Protein AF-Q6FVM9-F1 (afdb_monomer)

Organism: Candida glabrata (strain ATCC 2001 / BCRC 20586 / JCM 3761 / NBRC 0622 / NRRL Y-65 / CBS 138) (NCBI:txid284593)

Nearest PDB structures (foldseek):
  7kpx-assembly1_C  TM=5.498E-01  e=1.145E-36  Saccharomyces cerevisiae S288C
  7kpv-assembly1_C  TM=6.282E-01  e=5.973E-20  Saccharomyces cerevisiae S288C
  7kpw-assembly1_C  TM=6.335E-01  e=8.740E-12  Saccharomyces cerevisiae S288C

Secondary structure (DSSP, 8-state):
--------PPPTTPPP--S-TT-SS---TTTSPP---HHHHHHIIIIITT---PPPSSTTTTS-THHHHHTTHHHHHHHHHHHHHHHHHHIIIIIS------SS-----GGG---STT--PPEEE---HHHHHHHHHHHH-TTS-HHHHTTEEETT--HHHHHHHHHHTT--HHHHHHHHHHHHHHHHHHHHTTSTT-HHHHHHHHHHHHHHHHHHHHHHHHHHHHGGGGSTT-HHHHHHHHHHHHHHHHHHHHHHHTT-S-HHHHHHHHHHHHHH--STTTTHHHHHHHHHHHHHHH----TTS-TTS--HHHHHHHHHHHHHHHHHHHHH-S-SS--TT-S---HHHHHHHHHHHHHHHHHHHHHHHHHS-GGGG---HHHHHHHHHHHHHHHHGGGGSHHHHHHHHHHHHHHHHHHHHTS---GGGGS------EEEEEEETTEEEEEEE-SS--HHHHHHHHH--TT--HHHHHHHT--SHHHHHHHHHHHH-GGGTT-TTHHHHHHHHHHHHHHSTTPPPHHHHHHHHHHHHHHHHTS-HHHHTTT--HHHHHHHHHHHHHTTSS-HHHHHHHHHHT-GGG-SS-THHHHHHHHHHHS---GGGHHHHHHHHHHHTTT-HHHHHHHSHHHHHHHHHHHHHHHHHT----GGGS-HHHHHHHHHHHHHHHHHS---PBPHHHHHHHHIIIIIIS--HHHHHHHHHHHHHTT-B-SHHHHHHHHHHHHHTHHHHHHH-S-HHHHHHHHHHIIIIIIHHH-HHHHHH---HHHHHHHHHHTHHHHHH-HHHHHHHHHHHHHHHHHHHHHHH-HHHHHHHHHHH-TT-----TTT--HHHHHHHHHHHHHH-SS-HHHHHHHHHHHHHHHHHTHHHHHHHHHHHHHHT-S-HHHHHHHHHTTSS-HHHHHHHH-HHHHHHHHTSPPPTT-HHHHHHHHHHHHHSHHHHHHH--TTSHHHHHHHHHHHHHHTTSHHHHHHHHHHHHHHHHHTGGGHHHHHHHHHHHHTTPPPPPHHHHHHHHHHS-GGGGGGG--TTTHHHHHHHHHHHHHHH-SSSHHHHHHHHHHHHHHHHHTTT-GGGTGGGTT---HHHHHHHHHHHHHHHHHHHHHTPPPPHHHHHHHHHHHHHHHHHHHTS--------HHHHHHHHHHHHHHHHS-HHHHHHTHHHHHHHHHHHHHTHHHHHHHHHH-HHHHHHHHHHHHHHHHH--S-HHHHHHHHHHHHHHHHHHHHHHTTS-STTTHHHHHHHHTSPP------PPPTT-TTGGG-GGGS-----S---TT--------TT-----PEEEETTTTEEEEE-B------GGG----S-STTBHHHHHHTT----S----

Solvent-accessible surface area (backbone atoms only — not comparable to full-atom values): 78400 Å² total; per-residue (Å²): 128,82,79,75,76,83,73,73,72,79,61,95,87,62,78,56,71,59,91,48,94,81,54,93,63,80,40,45,93,91,57,61,79,86,82,76,44,75,68,53,49,49,46,38,63,60,31,64,74,68,50,75,76,78,78,69,93,48,92,61,70,86,70,43,62,56,75,70,38,64,74,44,44,71,74,41,41,64,60,48,50,51,52,51,51,49,50,49,48,48,40,53,65,63,58,42,39,34,82,71,85,57,86,59,86,64,77,81,60,88,84,64,54,63,44,45,95,88,64,66,85,53,43,79,38,88,61,58,69,72,57,46,51,50,52,52,52,44,62,29,36,85,87,46,62,64,81,82,57,48,70,45,42,58,60,87,61,48,72,55,53,45,56,52,51,32,36,76,58,59,27,46,64,74,56,41,51,50,50,50,52,49,51,51,50,53,51,50,56,64,52,43,68,76,44,75,88,38,71,70,56,42,52,53,49,48,54,49,51,35,42,55,48,30,50,40,52,50,52,51,51,54,50,59,57,65,49,55,80,75,27,76,90,35,73,68,56,37,54,51,48,51,53,31,50,55,47,42,54,51,49,50,51,53,32,48,76,69,62,64,31,39,60,68,64,51,52,54,46,53,54,53,48,59,63,64,61,78,58,58,77,56,44,64,57,52,53,51,54,48,61,76,47,38,63,78,56,71,58,73,78,60,91,80,68,68,102,81,69,78,66,55,60,60,57,43,26,51,45,45,52,44,49,46,51,51,45,49,53,57,71,74,46,93,68,52,68,93,49,95,85,44,89,78,54,53,64,68,58,42,49,52,50,48,52,53,52,47,50,54,50,41,52,53,52,51,49,46,68,69,76,49,67,73,75,42,67,65,53,60,55,81,52,38,70,61,36,51,64,51,49,55,59,54,52,57,71,63,51,81,44,77,82,54,35,64,56,54,51,52,54,50,51,52,45,49,50,53,39,56,64,68,28,85,69,54,81,64,72,75,58,73,68,71,90,45,79,41,77,51,73,46,79,52,99,90,48,75,41,45,45,85,40,65,74,64,79,65,66,65,59,52,51,51,63,44,48,58,56,76,65,58,65,60,68,65,44,39,71,73,72,61,83,56,73,52,58,57,53,48,45,52,42,54,40,18,20,36,54,39,67,67,48,84,43,30,38,58,53,43,44,51,53,53,53,52,30,48,72,40,96,91,34,61,57,62,70,57,56,37,48,51,53,51,51,50,52,57,56,54,39,70,42,56,70,78,30,29,34,50,58,34,34,67,68,44,43,41,54,26,52,42,47,29,40,74,75,63,58,43,55,70,69,57,52,53,52,50,48,63,72,65,47,53,63,76,44,87,85,56,69,37,45,59,49,54,50,55,51,56,55,28,35,77,77,61,81,90,43,42,68,62,54,40,51,60,35,52,60,44,29,90,83,47,45,61,59,32,73,64,56,26,61,69,46,46,50,51,52,39,55,54,47,63,59,36,59,82,71,68,54,92,72,76,51,83,82,54,48,52,24,47,32,50,53,47,50,54,50,49,53,50,52,60,73,71,43,79,94,62,64,40,45,48,65,57,53,48,54,50,44,45,44,26,48,68,56,42,65,37,52,72,57,47,50,54,50,49,52,50,39,53,78,68,63,30,64,62,47,55,66,26,49,51,51,50,51,30,50,43,60,58,40,47,68,44,49,73,68,68,51,89,51,62,66,63,52,50,52,43,51,52,45,46,45,69,70,47,35,39,74,74,37,49,68,54,50,64,60,58,82,60,61,70,58,51,51,46,49,57,63,40,41,48,64,60,40,66,71,34,65,64,55,38,53,51,52,52,51,53,52,52,49,59,50,46,45,53,50,48,35,50,71,36,70,67,56,44,50,52,53,51,42,66,77,40,76,84,60,80,70,76,62,93,83,70,82,47,73,67,56,57,50,52,52,26,53,49,41,42,73,66,38,84,81,44,62,67,59,23,52,53,19,49,52,52,51,44,46,43,39,55,46,37,42,72,59,41,51,51,51,49,50,50,54,59,73,64,66,83,69,55,73,68,55,54,50,53,31,35,39,67,71,75,44,54,72,66,62,49,29,77,73,66,35,62,69,54,53,53,60,56,66,74,50,85,72,62,90,85,39,45,44,36,56,37,49,51,52,53,49,44,72,75,40,39,71,62,62,56,68,67,49,60,78,80,46,74,69,40,36,52,52,45,42,54,55,44,54,59,56,31,64,27,66,79,43,29,57,53,45,35,58,49,49,33,53,50,37,70,74,37,61,95,46,31,65,39,56,50,50,50,44,59,46,42,34,28,70,44,78,86,75,51,75,65,58,39,48,51,48,54,74,76,44,61,78,45,64,60,48,61,72,68,42,90,92,48,43,64,56,48,17,32,47,45,43,42,53,51,54,70,50,48,80,87,47,77,70,25,56,55,52,46,43,55,50,53,52,47,33,43,60,53,39,68,52,43,80,62,62,38,58,32,57,68,72,55,77,55,63,72,56,48,51,48,53,47,50,48,55,51,49,53,52,42,51,37,57,71,73,66,62,88,79,58,72,54,52,55,46,36,50,51,50,35,48,49,56,57,48,58,58,48,75,76,47,89,69,86,76,55,71,66,55,70,66,57,54,54,43,52,47,51,42,46,52,48,61,63,70,47,54,74,70,56,46,56,74,42,47,67,61,53,47,52,50,51,51,55,46,61,76,43,39,70,39,52,53,53,47,45,73,68,40,72,70,70,31,51,55,45,53,50,35,52,53,51,46,44,72,64,48,27,58,42,72,59,58,33,51,53,45,49,50,52,52,50,49,50,39,54,51,52,57,57,54,50,77,78,50,86,68,82,85,51,51,72,68,44,52,61,51,70,62,56,78,60,80,35,67,24,64,88,61,81,61,85,84,56,78,80,66,87,82,52,81,85,69,51,78,79,48,54,62,87,75,71,67,93,76,72,91,66,96,67,79,85,72,87,78,78,73,77,78,80,43,63,39,72,38,84,86,76,73,41,73,79,47,71,48,48,89,60,49,71,57,58,75,93,68,53,70,76,49,95,55,38,75,51,24,61,71,50,42,26,49,26,79,47,79,88,69,90,83,58,85,130

Mean predicted aligned error: 19.88 Å

InterPro domains:
  IPR019035 Mediator complex, subunit Med12 [PF09497] (119-181)
  IPR019035 Mediator complex, subunit Med12 [SM01281] (118-181)

pLDDT: mean 75.96, std 15.45, range [24.2, 97.25]

Foldseek 3Di:
DPPDDPQDDDDLPDAFPDPDPPPPDRHDPVRDDDPPDPVSVCCCVPDVVVHDDDDPPDPPPVVPCCVVCVVCCVVCVVVVVVVVVVVVVCCVVPAFFDDPPPPPPQPPDPLPRHGHPPDDQAAEDEDDPVVLVVLLLLQQRPPNPVVVNRNHHYPPCALLNLLVSCLLSVGPLVSSVVVLSSNLVVVLVVVCVVVVPDSVVSVVVNLVSLLVSQVSLLVVLVVLLVCCVVCPVPPVVNVSSVSSNVSSLVNVLVCVVVVSHDLVSNLVSLLVVLLPPPQLSSNVVSLVSCVSCVCVLQVPPPVPDDPPDDDSLVSLLSSLLSLLVVLLCLVPDPFRHPCPPPPPPPVVVRVVSSVVSNVSSLVVNVCCLPPHFLSSLADDLVSCVSRLVVLVVSLVVVPPDPVCNVVSQQSSLVSVVVNVLVPLFFPCVVPPPPQDFDWDWDDDPVGIATATFGQDDDLVLLQCLLAVALQDDLLVCLQPPVQDPSVLVVLLLCQFFLLCPLVLCSLLVSLVSLVSQCPDPNHDPLVVSQVVLLVVLLVLLQGDPVNNLGRGDLVSNLVSVQSCVVVVSYDVVVNLVVVVVVCQLVDPPGPSLVSVLLSLLQHADDPVCLVSNLVSLVSCCVPPVCSNVCRRPVNLVVVLVVVLVQVVVVHDDQLVPHHLNSLVSNLVVVLVVVLPDPLAQDDLVNLLVVCCSCVPRNVNVLSNVVSVVSCLVVLSHDEPVSVVLVLLLCLLVVSVVSRNDPDPLVSLVSVLCSLPPPHCVVPVLCSLLDAPVVSLVSCCVSVVVVCSVDVVSVVSSVVVNVVSVVSLVQLQPDPVSLVVSLCVLPVPDDDPPPPPDDLLNLLVVLLCQLQVCPPPPSSNVSSLSSLSSSCSHPVPVLLVSVLVVLVVVPDDLLSVLVCQLSVSDALVSNCVNPNPVVSVVSVPDDDDSSSSNSSSRNLVCCVVCVLVNLVVQQPPDLVSLVVNLVSCSSNCSNPVSVVSNLVSLLVNCVVCVVCNLLSLLQSLVVSSVDDRDDPVVSVVCVVPDDSLLSLLSDDSSCLSSLLSVLLNVLVVLDPPDPVSLVVSLVSLVSNCVNNVLRPSSLVSPLSNQDLVSLLSVLLSLLVVLLVCLLVVHDDDSSSLSSNSSNLVSSLVSVVVPPDPPLQNPPVSLVSLLVSLVSLLPDDLVVNLVCVSSLSSSLSSCVSSLVNNLVVLVVDVPSVVSSVVSLVSCLVSPFQDPSSNVSSLVSLLVSLVVLVVVVVPDDDDSCVVVNVVSVVRFDFGQDDLDDDPVPVVPPDDPVPPLPLPPPPPPPPPPDDDDDDPDPPPPFAFDQDPVVRDGDGTQDSHRDDSPVPPNGDPGNPRYPVNCSRGPDYDDPPGPD

Radius of gyration: 43.39 Å; Cα contacts (8 Å, |Δi|>4): 1168; chains: 1; bounding box: 140×82×130 Å

Sequence (1358 aa):
MIPSKYKLAPPDDLHPYSESERAKHKIYPDFDPWKHTKEEDEILLNFVSKGYYSTSKVNFESISARSSLQDSLPKLSSTLSEKFSEVVRIREREINTIKGNSKDGMAASKFTDLCGPDFKLPSRLTLTDHRKELWLQELSSPYTPLHKITSFIPHGLKRRQVLEQCYIKQIPLKRAVWLIKCCYSIEWKTGIAKYANSPQEKDKFNAHLLKEWTDNFVHILEKLIFEMTQHYNDSVKLEAWKTEVSYFLKLVGNCYTLELIDKNTFHFWILQFVSKVENFEYLPLPLHILELFWSGICNTNSTKVNESESNPLYMVTKLTDILLNQYYIILHSKSMINDDKYIINDIKKNNSIKESLLASIQKLICILFKQQSLEVFLFPPTSWEKYKPCLIQITSALYRKSDEVAEIKRKLELISYRNETLKYTPPISENKVKDDLILTTFTENSGSITVVELSQVDTGLTGALDDNATDFDWTSYSDQEISTKIQIIQIILWAIHPSRHSHYEAGQLAAKLLLLKINTMDGFPEYEIEDEIWSLVFKLAKLSDKSKALPAVLEALYSLLNTLIVYGLIKVSTYIRKLISSGILYLTESNDKYIHCRLLINLKMSPLMKSQYNMVLKNVMDQDPEYYNNYNFDQIVSIVEDLKVKLPNGDAIEYSNYPMSVKISLGEWYLTYLCNGKLVNETRESLTEKYVLFAHQLNTNHLYFKWIEFIVYHQLIEDIETLEYLMEVLLRYKKLFSQYINDHVLFIKTFIFIIRRILKERDSIAYSLTSFMDFWKFIMKSYSLEIRADTDLRSEMSAVYEEEKAKKEITEGEKDSWMGLYQNIHPDSTSLDQNHTGFSELFLTNLKTFLSSKQDKQAKKKARYNLLLLMQAKNRDYSKFISIYLKRKDFKTSDLVNLLSSKLLTLDQIKNTYGLKYVLELFDIESESNCVFYEYQKRCYIELNYKSVLSEYNVVSHHEMNRFIFKIVNHSTSAKLKETASALLTKNLEANKDKAIQLFYQLVYYQNNLEFLSSEELQEFAVNNSPQKLYSYLDFTNLWLFQSFTKFYIHETFQNTNEDKVKVGDVIFSIIETTKYNVLCAKIFEDIRDHRVTDLVIELFEQDFFKKIISGEEFKAEFLQMLIEIINHLSMHKGKTNDRSGEQSHTSYELCVQVMAHFQQLSDSELSAKEIELDVFMKIFTVHQNSVFQEILRDTESSSAMIESLFALFERVNFSLRLKLMFYEVLSSLKSYCTYEAGISDEQSRTKLMHKLMCLPPFQVSSFFPEEDDTDCTRDPALSLGLDLGTASANSTSSTTPSEGTHKKRCAIWDKRLHKYTGELQRKPYYCIKNYQDTEDINNCSLNLSLFDARYERNNPR

Structure (mmCIF, N/CA/C/O backbone):
data_AF-Q6FVM9-F1
#
_entry.id   AF-Q6FVM9-F1
#
loop_
_atom_site.group_PDB
_atom_site.id
_atom_site.type_symbol
_atom_site.label_atom_id
_atom_site.label_alt_id
_atom_site.label_comp_id
_atom_site.label_asym_id
_atom_site.label_entity_id
_atom_site.label_seq_id
_atom_site.pdbx_PDB_ins_code
_atom_site.Cartn_x
_atom_site.Cartn_y
_atom_site.Cartn_z
_atom_site.occupancy
_atom_site.B_iso_or_equiv
_atom_site.auth_seq_id
_atom_site.auth_comp_id
_atom_site.auth_asym_id
_atom_site.auth_atom_id
_atom_site.pdbx_PDB_model_num
ATOM 1 N N . MET A 1 1 ? -59.421 38.587 -15.543 1.00 37.47 1 MET A N 1
ATOM 2 C CA . MET A 1 1 ? -60.043 37.343 -15.039 1.00 37.47 1 MET A CA 1
ATOM 3 C C . MET A 1 1 ? -61.261 37.740 -14.229 1.00 37.47 1 MET A C 1
ATOM 5 O O . MET A 1 1 ? -61.126 38.603 -13.373 1.00 37.47 1 MET A O 1
ATOM 9 N N . ILE A 1 2 ? -62.442 37.203 -14.543 1.00 38.66 2 ILE A N 1
ATOM 10 C CA . ILE A 1 2 ? -63.641 37.435 -13.724 1.00 38.66 2 ILE A CA 1
ATOM 11 C C . ILE A 1 2 ? -63.328 36.869 -12.330 1.00 38.66 2 ILE A C 1
ATOM 13 O O . ILE A 1 2 ? -62.827 35.743 -12.273 1.00 38.66 2 ILE A O 1
ATOM 17 N N . PRO A 1 3 ? -63.539 37.627 -11.238 1.00 41.94 3 PRO A N 1
ATOM 18 C CA . PRO A 1 3 ? -63.225 37.169 -9.892 1.00 41.94 3 PRO A CA 1
ATOM 19 C C . PRO A 1 3 ? -63.904 35.822 -9.658 1.00 41.94 3 PRO A C 1
ATOM 21 O O . PRO A 1 3 ? -65.116 35.679 -9.845 1.00 41.94 3 PRO A O 1
ATOM 24 N N . SER A 1 4 ? -63.102 34.815 -9.319 1.00 45.25 4 SER A N 1
ATOM 25 C CA . SER A 1 4 ? -63.584 33.497 -8.937 1.00 45.25 4 SER A CA 1
ATOM 26 C C . SER A 1 4 ? -64.581 33.692 -7.802 1.00 45.25 4 SER A C 1
ATOM 28 O O . SER A 1 4 ? -64.216 34.141 -6.718 1.00 45.25 4 SER A O 1
ATOM 30 N N . LYS A 1 5 ? -65.864 33.410 -8.070 1.00 45.25 5 LYS A N 1
ATOM 31 C CA . LYS A 1 5 ? -66.905 33.359 -7.038 1.00 45.25 5 LYS A CA 1
ATOM 32 C C . LYS A 1 5 ? -66.343 32.551 -5.872 1.00 45.25 5 LYS A C 1
ATOM 34 O O . LYS A 1 5 ? -66.042 31.371 -6.053 1.00 45.25 5 LYS A O 1
ATOM 39 N N . TYR A 1 6 ? -66.178 33.196 -4.722 1.00 50.38 6 TYR A N 1
ATOM 40 C CA . TYR A 1 6 ? -65.740 32.556 -3.490 1.00 50.38 6 TYR A CA 1
ATOM 41 C C . TYR A 1 6 ? -66.752 31.445 -3.183 1.00 50.38 6 TYR A C 1
ATOM 43 O O . TYR A 1 6 ? -67.890 31.717 -2.802 1.00 50.38 6 TYR A O 1
ATOM 51 N N . LYS A 1 7 ? -66.398 30.190 -3.472 1.00 53.12 7 LYS A N 1
ATOM 52 C CA . LYS A 1 7 ? -67.216 29.039 -3.096 1.00 53.12 7 LYS A CA 1
ATOM 53 C C . LYS A 1 7 ? -66.832 28.687 -1.670 1.00 53.12 7 LYS A C 1
ATOM 55 O O . LYS A 1 7 ? -65.783 28.093 -1.449 1.00 53.12 7 LYS A O 1
ATOM 60 N N . LEU A 1 8 ? -67.678 29.083 -0.727 1.00 53.59 8 LEU A N 1
ATOM 61 C CA . LEU A 1 8 ? -67.656 28.564 0.633 1.00 53.59 8 LEU A CA 1
ATOM 62 C C . LEU A 1 8 ? -67.837 27.041 0.559 1.00 53.59 8 LEU A C 1
ATOM 64 O O . LEU A 1 8 ? -68.861 26.556 0.080 1.00 53.59 8 LEU A O 1
ATOM 68 N N . ALA A 1 9 ? -66.807 26.300 0.961 1.00 58.66 9 ALA A N 1
ATOM 69 C CA . ALA A 1 9 ? -66.889 24.868 1.201 1.00 58.66 9 ALA A CA 1
ATOM 70 C C . ALA A 1 9 ? -66.931 24.651 2.723 1.00 58.66 9 ALA A C 1
ATOM 72 O O . ALA A 1 9 ? -66.164 25.303 3.436 1.00 58.66 9 ALA A O 1
ATOM 73 N N . PRO A 1 10 ? -67.821 23.787 3.230 1.00 60.03 10 PRO A N 1
ATOM 74 C CA . PRO A 1 10 ? -67.859 23.442 4.646 1.00 60.03 10 PRO A CA 1
ATOM 75 C C . PRO A 1 10 ? -66.559 22.719 5.069 1.00 60.03 10 PRO A C 1
ATOM 77 O O . PRO A 1 10 ? -65.964 22.033 4.236 1.00 60.03 10 PRO A O 1
ATOM 80 N N . PRO A 1 11 ? -66.114 22.847 6.335 1.00 59.91 11 PRO A N 1
ATOM 81 C CA . PRO A 1 11 ? -64.974 22.117 6.886 1.00 59.91 11 PRO A CA 1
ATOM 82 C C . PRO A 1 11 ? -65.163 20.606 6.767 1.00 59.91 11 PRO A C 1
ATOM 84 O O . PRO A 1 11 ? -66.287 20.119 6.909 1.00 59.91 11 PRO A O 1
ATOM 87 N N . ASP A 1 12 ? -64.065 19.867 6.581 1.00 57.25 12 ASP A N 1
ATOM 88 C CA . ASP A 1 12 ? -64.121 18.426 6.306 1.00 57.25 12 ASP A CA 1
ATOM 89 C C . ASP A 1 12 ? -64.793 17.595 7.420 1.00 57.25 12 ASP A C 1
ATOM 91 O O . ASP A 1 12 ? -65.371 16.538 7.162 1.00 57.25 12 ASP A O 1
ATOM 95 N N . ASP A 1 13 ? -64.784 18.107 8.652 1.00 57.53 13 ASP A N 1
ATOM 96 C CA . ASP A 1 13 ? -65.356 17.443 9.828 1.00 57.53 13 ASP A CA 1
ATOM 97 C C . ASP A 1 13 ? -66.819 17.843 10.118 1.00 57.53 13 ASP A C 1
ATOM 99 O O . ASP A 1 13 ? -67.419 17.353 11.080 1.00 57.53 13 ASP A O 1
ATOM 103 N N . LEU A 1 14 ? -67.425 18.736 9.321 1.00 58.06 14 LEU A N 1
ATOM 104 C CA . LEU A 1 14 ? -68.783 19.227 9.568 1.00 58.06 14 LEU A CA 1
ATOM 105 C C . LEU A 1 14 ? -69.830 18.324 8.892 1.00 58.06 14 LEU A C 1
ATOM 107 O O . LEU A 1 14 ? -69.884 18.192 7.666 1.00 58.06 14 LEU A O 1
ATOM 111 N N . HIS A 1 15 ? -70.712 17.717 9.686 1.00 63.38 15 HIS A N 1
ATOM 112 C CA . HIS A 1 15 ? -71.844 16.950 9.163 1.00 63.38 15 HIS A CA 1
ATOM 113 C C . HIS A 1 15 ? -72.970 17.886 8.674 1.00 63.38 15 HIS A C 1
ATOM 115 O O . HIS A 1 15 ? -73.303 18.846 9.369 1.00 63.38 15 HIS A O 1
ATOM 121 N N . PRO A 1 16 ? -73.585 17.626 7.503 1.00 63.72 16 PRO A N 1
ATOM 122 C CA . PRO A 1 16 ? -74.721 18.414 7.027 1.00 63.72 16 PRO A CA 1
ATOM 123 C C . PRO A 1 16 ? -75.960 18.197 7.904 1.00 63.72 16 PRO A C 1
ATOM 125 O O . PRO A 1 16 ? -76.193 17.095 8.394 1.00 63.72 16 PRO A O 1
ATOM 128 N N . TYR A 1 17 ? -76.783 19.237 8.050 1.00 60.97 17 TYR A N 1
ATOM 129 C CA . TYR A 1 17 ? -77.955 19.234 8.935 1.00 60.97 17 TYR A CA 1
ATOM 130 C C . TYR A 1 17 ? -79.139 18.407 8.400 1.00 60.97 17 TYR A C 1
ATOM 132 O O . TYR A 1 17 ? -80.037 18.042 9.152 1.00 60.97 17 TYR A O 1
ATOM 140 N N . SER A 1 18 ? -79.183 18.098 7.101 1.00 56.81 18 SER A N 1
ATOM 141 C CA . SER A 1 18 ? -80.344 17.425 6.504 1.00 56.81 18 SER A CA 1
ATOM 142 C C . SER A 1 18 ? -80.550 16.008 7.067 1.00 56.81 18 SER A C 1
ATOM 144 O O . SER A 1 18 ? -79.738 15.124 6.799 1.00 56.81 18 SER A O 1
ATOM 146 N N . GLU A 1 19 ? -81.680 15.767 7.744 1.00 54.12 19 GLU A N 1
ATOM 147 C CA . GLU A 1 19 ? -82.070 14.464 8.330 1.00 54.12 19 GLU A CA 1
ATOM 148 C C . GLU A 1 19 ? -82.275 13.333 7.303 1.00 54.12 19 GLU A C 1
ATOM 150 O O . GLU A 1 19 ? -82.328 12.158 7.660 1.00 54.12 19 GLU A O 1
ATOM 155 N N . SER A 1 20 ? -82.399 13.656 6.014 1.00 49.47 20 SER A N 1
ATOM 156 C CA . SER A 1 20 ? -82.736 12.689 4.968 1.00 49.47 20 SER A CA 1
ATOM 157 C C . SER A 1 20 ? -81.596 12.547 3.958 1.00 49.47 20 SER A C 1
ATOM 159 O O . SER A 1 20 ? -81.312 13.486 3.212 1.00 49.47 20 SER A O 1
ATOM 161 N N . GLU A 1 21 ? -81.035 11.334 3.824 1.00 53.78 21 GLU A N 1
ATOM 162 C CA . GLU A 1 21 ? -80.091 10.963 2.747 1.00 53.78 21 GLU A CA 1
ATOM 163 C C . GLU A 1 21 ? -80.648 11.252 1.329 1.00 53.78 21 GLU A C 1
ATOM 165 O O . GLU A 1 21 ? -79.889 11.304 0.365 1.00 53.78 21 GLU A O 1
ATOM 170 N N . ARG A 1 22 ? -81.967 11.470 1.172 1.00 51.69 22 ARG A N 1
ATOM 171 C CA . ARG A 1 22 ? -82.609 11.813 -0.113 1.00 51.69 22 ARG A CA 1
ATOM 172 C C . ARG A 1 22 ? -82.567 13.302 -0.467 1.00 51.69 22 ARG A C 1
ATOM 174 O O . ARG A 1 22 ? -83.000 13.668 -1.562 1.00 51.69 22 ARG A O 1
ATOM 181 N N . ALA A 1 23 ? -82.085 14.172 0.420 1.00 50.62 23 ALA A N 1
ATOM 182 C CA . ALA A 1 23 ? -81.948 15.586 0.101 1.00 50.62 23 ALA A CA 1
ATOM 183 C C . ALA A 1 23 ? -80.850 15.753 -0.963 1.00 50.62 23 ALA A C 1
ATOM 185 O O . ALA A 1 23 ? -79.676 15.501 -0.707 1.00 50.62 23 ALA A O 1
ATOM 186 N N . LYS A 1 24 ? -81.223 16.186 -2.177 1.00 53.19 24 LYS A N 1
ATOM 187 C CA . LYS A 1 24 ? -80.259 16.442 -3.269 1.00 53.19 24 LYS A CA 1
ATOM 188 C C . LYS A 1 24 ? -79.198 17.490 -2.901 1.00 53.19 24 LYS A C 1
ATOM 190 O O . LYS A 1 24 ? -78.148 17.524 -3.533 1.00 53.19 24 LYS A O 1
ATOM 195 N N . HIS A 1 25 ? -79.464 18.321 -1.895 1.00 56.91 25 HIS A N 1
ATOM 196 C CA . HIS A 1 25 ? -78.554 19.343 -1.398 1.00 56.91 25 HIS A CA 1
ATOM 197 C C . HIS A 1 25 ? -78.271 19.118 0.089 1.00 56.91 25 HIS A C 1
ATOM 199 O O . HIS A 1 25 ? -79.189 19.104 0.906 1.00 56.91 25 HIS A O 1
ATOM 205 N N . LYS A 1 26 ? -76.988 18.934 0.419 1.00 64.88 26 LYS A N 1
ATOM 206 C CA . LYS A 1 26 ? -76.476 18.909 1.792 1.00 64.88 26 LYS A CA 1
ATOM 207 C C . LYS A 1 26 ? -76.527 20.336 2.342 1.00 64.88 26 LYS A C 1
ATOM 209 O O . LYS A 1 26 ? -75.847 21.200 1.799 1.00 64.88 26 LYS A O 1
ATOM 214 N N . ILE A 1 27 ? -77.347 20.567 3.364 1.00 62.47 27 ILE A N 1
ATOM 215 C CA . ILE A 1 27 ? -77.528 21.891 3.977 1.00 62.47 27 ILE A CA 1
ATOM 216 C C . ILE A 1 27 ? -76.500 22.067 5.092 1.00 62.47 27 ILE A C 1
ATOM 218 O O . ILE A 1 27 ? -76.395 21.218 5.981 1.00 62.47 27 ILE A O 1
ATOM 222 N N . TYR A 1 28 ? -75.782 23.184 5.053 1.00 64.88 28 TYR A N 1
ATOM 223 C CA . TYR A 1 28 ? -74.828 23.600 6.072 1.00 64.88 28 TYR A CA 1
ATOM 224 C C . TYR A 1 28 ? -75.268 24.982 6.565 1.00 64.88 28 TYR A C 1
ATOM 226 O O . TYR A 1 28 ? -75.079 25.947 5.826 1.00 64.88 28 TYR A O 1
ATOM 234 N N . PRO A 1 29 ? -75.882 25.084 7.759 1.00 63.06 29 PRO A N 1
ATOM 235 C CA . PRO A 1 29 ? -76.537 26.308 8.231 1.00 63.06 29 PRO A CA 1
ATOM 236 C C . PRO A 1 29 ? -75.682 27.583 8.126 1.00 63.06 29 PRO A C 1
ATOM 238 O O . PRO A 1 29 ? -76.226 28.644 7.849 1.00 63.06 29 PRO A O 1
ATOM 241 N N . ASP A 1 30 ? -74.356 27.460 8.251 1.00 62.50 30 ASP A N 1
ATOM 242 C CA . ASP A 1 30 ? -73.416 28.592 8.219 1.00 62.50 30 ASP A CA 1
ATOM 243 C C . ASP A 1 30 ? -72.734 28.821 6.851 1.00 62.50 30 ASP A C 1
ATOM 245 O O . ASP A 1 30 ? -71.946 29.754 6.702 1.00 62.50 30 ASP A O 1
ATOM 249 N N . PHE A 1 31 ? -72.991 27.972 5.846 1.00 61.56 31 PHE A N 1
ATOM 250 C CA . PHE A 1 31 ? -72.296 28.007 4.545 1.00 61.56 31 PHE A CA 1
ATOM 251 C C . PHE A 1 31 ? -73.218 28.271 3.350 1.00 61.56 31 PHE A C 1
ATOM 253 O O . PHE A 1 31 ? -72.717 28.517 2.250 1.00 61.56 31 PHE A O 1
ATOM 260 N N . ASP A 1 32 ? -74.539 28.259 3.542 1.00 62.69 32 ASP A N 1
ATOM 261 C CA . ASP A 1 32 ? -75.474 28.703 2.512 1.00 62.69 32 ASP A CA 1
ATOM 262 C C . ASP A 1 32 ? -75.669 30.232 2.594 1.00 62.69 32 ASP A C 1
ATOM 264 O O . ASP A 1 32 ? -76.022 30.754 3.652 1.00 62.69 32 ASP A O 1
ATOM 268 N N . PRO A 1 33 ? -75.446 30.987 1.500 1.00 61.56 33 PRO A N 1
ATOM 269 C CA . PRO A 1 33 ? -75.659 32.429 1.503 1.00 61.56 33 PRO A CA 1
ATOM 270 C C . PRO A 1 33 ? -77.142 32.769 1.708 1.00 61.56 33 PRO A C 1
ATOM 272 O O . PRO A 1 33 ? -78.018 32.164 1.084 1.00 61.56 33 PRO A O 1
ATOM 275 N N . TRP A 1 34 ? -77.397 33.780 2.543 1.00 65.44 34 TRP A N 1
ATOM 276 C CA . TRP A 1 34 ? -78.728 34.315 2.850 1.00 65.44 34 TRP A CA 1
ATOM 277 C C . TRP A 1 34 ? -79.466 34.725 1.566 1.00 65.44 34 TRP A C 1
ATOM 279 O O . TRP A 1 34 ? -78.923 35.486 0.760 1.00 65.44 34 TRP A O 1
ATOM 289 N N . LYS A 1 35 ? -80.686 34.219 1.337 1.00 68.69 35 LYS A N 1
ATOM 290 C CA . LYS A 1 35 ? -81.405 34.414 0.061 1.00 68.69 35 LYS A CA 1
ATOM 291 C C . LYS A 1 35 ? -82.274 35.674 0.027 1.00 68.69 35 LYS A C 1
ATOM 293 O O . LYS A 1 35 ? -82.779 36.001 -1.045 1.00 68.69 35 LYS A O 1
ATOM 298 N N . HIS A 1 36 ? -82.404 36.387 1.150 1.00 68.19 36 HIS A N 1
ATOM 299 C CA . HIS A 1 36 ? -83.242 37.587 1.302 1.00 68.19 36 HIS A CA 1
ATOM 300 C C . HIS A 1 36 ? -84.713 37.323 0.959 1.00 68.19 36 HIS A C 1
ATOM 302 O O . HIS A 1 36 ? -85.362 38.065 0.219 1.00 68.19 36 HIS A O 1
ATOM 308 N N . THR A 1 37 ? -85.252 36.213 1.463 1.00 76.31 37 THR A N 1
ATOM 309 C CA . THR A 1 37 ? -86.708 36.021 1.476 1.00 76.31 37 THR A CA 1
ATOM 310 C C . THR A 1 37 ? -87.341 36.872 2.580 1.00 76.31 37 THR A C 1
ATOM 312 O O . THR A 1 37 ? -86.685 37.190 3.564 1.00 76.31 37 THR A O 1
ATOM 315 N N . LYS A 1 38 ? -88.622 37.248 2.449 1.00 79.12 38 LYS A N 1
ATOM 316 C CA . LYS A 1 38 ? -89.320 38.070 3.463 1.00 79.12 38 LYS A CA 1
ATOM 317 C C . LYS A 1 38 ? -89.247 37.472 4.873 1.00 79.12 38 LYS A C 1
ATOM 319 O O . LYS A 1 38 ? -89.067 38.206 5.836 1.00 79.12 38 LYS A O 1
ATOM 324 N N . GLU A 1 39 ? -89.398 36.154 4.970 1.00 76.62 39 GLU A N 1
ATOM 325 C CA . GLU A 1 39 ? -89.327 35.408 6.231 1.00 76.62 39 GLU A CA 1
ATOM 326 C C . GLU A 1 39 ? -87.913 35.450 6.815 1.00 76.62 39 GLU A C 1
ATOM 328 O O . GLU A 1 39 ? -87.733 35.719 8.001 1.00 76.62 39 GLU A O 1
ATOM 333 N N . GLU A 1 40 ? -86.898 35.242 5.973 1.00 73.19 40 GLU A N 1
ATOM 334 C CA . GLU A 1 40 ? -85.507 35.397 6.378 1.00 73.19 40 GLU A CA 1
ATOM 335 C C . GLU A 1 40 ? -85.226 36.843 6.811 1.00 73.19 40 GLU A C 1
ATOM 337 O O . GLU A 1 40 ? -84.724 37.050 7.903 1.00 73.19 40 GLU A O 1
ATOM 342 N N . ASP A 1 41 ? -85.599 37.867 6.046 1.00 77.44 41 ASP A N 1
ATOM 343 C CA . ASP A 1 41 ? -85.362 39.266 6.428 1.00 77.44 41 ASP A CA 1
ATOM 344 C C . ASP A 1 41 ? -86.036 39.635 7.769 1.00 77.44 41 ASP A C 1
ATOM 346 O O . ASP A 1 41 ? -85.453 40.374 8.566 1.00 77.44 41 ASP A O 1
ATOM 350 N N . GLU A 1 42 ? -87.209 39.072 8.086 1.00 78.81 42 GLU A N 1
ATOM 351 C CA . GLU A 1 42 ? -87.813 39.192 9.422 1.00 78.81 42 GLU A CA 1
ATOM 352 C C . GLU A 1 42 ? -86.980 38.504 10.509 1.00 78.81 42 GLU A C 1
ATOM 354 O O . GLU A 1 42 ? -86.775 39.083 11.579 1.00 78.81 42 GLU A O 1
ATOM 359 N N . ILE A 1 43 ? -86.468 37.296 10.254 1.00 73.12 43 ILE A N 1
ATOM 360 C CA . ILE A 1 43 ? -85.563 36.588 11.173 1.00 73.12 43 ILE A CA 1
ATOM 361 C C . ILE A 1 43 ? -84.266 37.387 11.365 1.00 73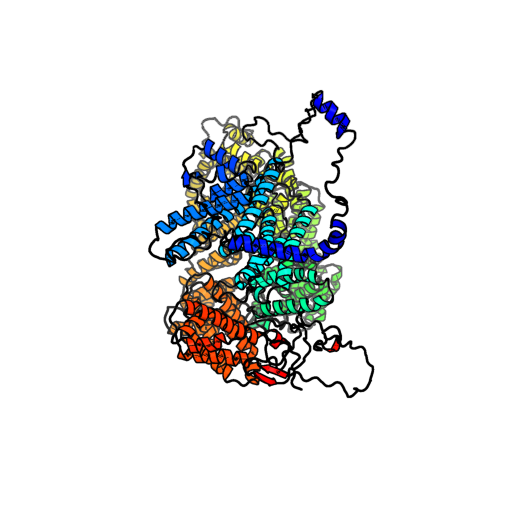.12 43 ILE A C 1
ATOM 363 O O . ILE A 1 43 ? -83.776 37.515 12.490 1.00 73.12 43 ILE A O 1
ATOM 367 N N . LEU A 1 44 ? -83.733 37.986 10.298 1.00 74.06 44 LEU A N 1
ATOM 368 C CA . LEU A 1 44 ? -82.547 38.833 10.340 1.00 74.06 44 LEU A CA 1
ATOM 369 C C . LEU A 1 44 ? -82.792 40.049 11.242 1.00 74.06 44 LEU A C 1
ATOM 371 O O . LEU A 1 44 ? -82.029 40.313 12.172 1.00 74.06 44 LEU A O 1
ATOM 375 N N . LEU A 1 45 ? -83.884 40.777 11.007 1.00 76.62 45 LEU A N 1
ATOM 376 C CA . LEU A 1 45 ? -84.229 41.985 11.758 1.00 76.62 45 LEU A CA 1
ATOM 377 C C . LEU A 1 45 ? -84.615 41.696 13.212 1.00 76.62 45 LEU A C 1
ATOM 379 O O . LEU A 1 45 ? -84.338 42.510 14.093 1.00 76.62 45 LEU A O 1
ATOM 383 N N . ASN A 1 46 ? -85.236 40.552 13.494 1.00 74.50 46 ASN A N 1
ATOM 384 C CA . ASN A 1 46 ? -85.706 40.244 14.842 1.00 74.50 46 ASN A CA 1
ATOM 385 C C . ASN A 1 46 ? -84.712 39.456 15.689 1.00 74.50 46 ASN A C 1
ATOM 387 O O . ASN A 1 46 ? -84.686 39.667 16.899 1.00 74.50 46 ASN A O 1
ATOM 391 N N . PHE A 1 47 ? -83.890 38.596 15.090 1.00 73.50 47 PHE A N 1
ATOM 392 C CA . PHE A 1 47 ? -83.044 37.660 15.833 1.00 73.50 47 PHE A CA 1
ATOM 393 C C . PHE A 1 47 ? -81.559 37.795 15.513 1.00 73.50 47 PHE A C 1
ATOM 395 O O . PHE A 1 47 ? -80.745 37.718 16.427 1.00 73.50 47 PHE A O 1
ATOM 402 N N . VAL A 1 48 ? -81.178 38.044 14.258 1.00 68.19 48 VAL A N 1
ATOM 403 C CA . VAL A 1 48 ? -79.750 38.167 13.907 1.00 68.19 48 VAL A CA 1
ATOM 404 C C . VAL A 1 48 ? -79.202 39.543 14.295 1.00 68.19 48 VAL A C 1
ATOM 406 O O . VAL A 1 48 ? -78.174 39.627 14.957 1.00 68.19 48 VAL A O 1
ATOM 409 N N . SER A 1 49 ? -79.903 40.627 13.947 1.00 69.50 49 SER A N 1
ATOM 410 C CA . SER A 1 49 ? -79.461 42.005 14.220 1.00 69.50 49 SER A CA 1
ATOM 411 C C . SER A 1 49 ? -79.606 42.414 15.689 1.00 69.50 49 SER A C 1
ATOM 413 O O . SER A 1 49 ? -78.789 43.178 16.198 1.00 69.50 49 SER A O 1
ATOM 415 N N . LYS A 1 50 ? -80.629 41.895 16.380 1.00 72.88 50 LYS A N 1
ATOM 416 C CA . LYS A 1 50 ? -80.879 42.156 17.809 1.00 72.88 50 LYS A CA 1
ATOM 417 C C . LYS A 1 50 ? -80.178 41.151 18.729 1.00 72.88 50 LYS A C 1
ATOM 419 O O . LYS A 1 50 ? -80.082 41.400 19.928 1.00 72.88 50 LYS A O 1
ATOM 424 N N . GLY A 1 51 ? -79.691 40.040 18.172 1.00 61.72 51 GLY A N 1
ATOM 425 C CA . GLY A 1 51 ? -79.244 38.870 18.920 1.00 61.72 51 GLY A CA 1
ATOM 426 C C . GLY A 1 51 ? -80.422 38.022 19.414 1.00 61.72 51 GLY A C 1
ATOM 427 O O . GLY A 1 51 ? -81.418 38.536 19.926 1.00 61.72 51 GLY A O 1
ATOM 428 N N . TYR A 1 52 ? -80.311 36.700 19.273 1.00 66.06 52 TYR A N 1
ATOM 429 C CA . TYR A 1 52 ? -81.267 35.759 19.849 1.00 66.06 52 TYR A CA 1
ATOM 430 C C . TYR A 1 52 ? -80.829 35.398 21.268 1.00 66.06 52 TYR A C 1
ATOM 432 O O . TYR A 1 52 ? -79.877 34.645 21.468 1.00 66.06 52 TYR A O 1
ATOM 440 N N . TYR A 1 53 ? -81.546 35.918 22.259 1.00 64.81 53 TYR A N 1
ATOM 441 C CA . TYR A 1 53 ? -81.399 35.493 23.645 1.00 64.81 53 TYR A CA 1
ATOM 442 C C . TYR A 1 53 ? -82.515 34.504 23.964 1.00 64.81 53 TYR A C 1
ATOM 444 O O . TYR A 1 53 ? -83.663 34.893 24.175 1.00 64.81 53 TYR A O 1
ATOM 452 N N . SER A 1 54 ? -82.184 33.211 24.005 1.00 64.94 54 SER A N 1
ATOM 453 C CA . SER A 1 54 ? -83.076 32.241 24.637 1.00 64.94 54 SER A CA 1
ATOM 454 C C . SER A 1 54 ? -83.209 32.628 26.105 1.00 64.94 54 SER A C 1
ATOM 456 O O . SER A 1 54 ? -82.207 32.721 26.814 1.00 64.94 54 SER A O 1
ATOM 458 N N . THR A 1 55 ? -84.433 32.845 26.583 1.00 63.41 55 THR A N 1
ATOM 459 C CA . THR A 1 55 ? -84.666 33.003 28.019 1.00 63.41 55 THR A CA 1
ATOM 460 C C . THR A 1 55 ? -84.198 31.731 28.717 1.00 63.41 55 THR A C 1
ATOM 462 O O . THR A 1 55 ? -84.667 30.639 28.384 1.00 63.41 55 THR A O 1
ATOM 465 N N . SER A 1 56 ? -83.247 31.874 29.640 1.00 56.22 56 SER A N 1
ATOM 466 C CA . SER A 1 56 ? -82.682 30.769 30.414 1.00 56.22 56 SER A CA 1
ATOM 467 C C . SER A 1 56 ? -83.815 29.951 31.036 1.00 56.22 56 SER A C 1
ATOM 469 O O . SER A 1 56 ? -84.614 30.490 31.802 1.00 56.22 56 SER A O 1
ATOM 471 N N . LYS A 1 57 ? -83.924 28.657 30.702 1.00 65.25 57 LYS A N 1
ATOM 472 C CA . LYS A 1 57 ? -84.976 27.786 31.269 1.00 65.25 57 LYS A CA 1
ATOM 473 C C . LYS A 1 57 ? -84.790 27.557 32.769 1.00 65.25 57 LYS A C 1
ATOM 475 O O . LYS A 1 57 ? -85.723 27.139 33.449 1.00 65.25 57 LYS A O 1
ATOM 480 N N . VAL A 1 58 ? -83.592 27.833 33.275 1.00 61.81 58 VAL A N 1
ATOM 481 C CA . VAL A 1 58 ? -83.229 27.732 34.685 1.00 61.81 58 VAL A CA 1
ATOM 482 C C . VAL A 1 58 ? -82.625 29.066 35.106 1.00 61.81 58 VAL A C 1
ATOM 484 O O . VAL A 1 58 ? -81.756 29.599 34.416 1.00 61.81 58 VAL A O 1
ATOM 487 N N . ASN A 1 59 ? -83.065 29.630 36.229 1.00 63.12 59 ASN A N 1
ATOM 488 C CA . ASN A 1 59 ? -82.364 30.771 36.816 1.00 63.12 59 ASN A CA 1
ATOM 489 C C . ASN A 1 59 ? -80.914 30.334 37.095 1.00 63.12 59 ASN A C 1
ATOM 491 O O . ASN A 1 59 ? -80.716 29.252 37.640 1.00 63.12 59 ASN A O 1
ATOM 495 N N . PHE A 1 60 ? -79.923 31.155 36.729 1.00 65.12 60 PHE A N 1
ATOM 496 C CA . PHE A 1 60 ? -78.491 30.927 37.000 1.00 65.12 60 PHE A CA 1
ATOM 497 C C . PHE A 1 60 ? -77.715 29.960 36.083 1.00 65.12 60 PHE A C 1
ATOM 499 O O . PHE A 1 60 ? -76.677 29.455 36.496 1.00 65.12 60 PHE A O 1
ATOM 506 N N . GLU A 1 61 ? -78.113 29.748 34.825 1.00 58.16 61 GLU A N 1
ATOM 507 C CA . GLU A 1 61 ? -77.320 28.927 33.879 1.00 58.16 61 GLU A CA 1
ATOM 508 C C . GLU A 1 61 ? -75.882 29.462 33.660 1.00 58.16 61 GLU A C 1
ATOM 510 O O . GLU A 1 61 ? -74.948 28.691 33.434 1.00 58.16 61 GLU A O 1
ATOM 515 N N . SER A 1 62 ? -75.662 30.775 33.823 1.00 59.06 62 SER A N 1
ATOM 516 C CA . SER A 1 62 ? -74.321 31.382 33.810 1.00 59.06 62 SER A CA 1
ATOM 517 C C . SER A 1 62 ? -73.489 31.092 35.065 1.00 59.06 62 SER A C 1
ATOM 519 O O . SER A 1 62 ? -72.264 31.212 35.015 1.00 59.06 62 SER A O 1
ATOM 521 N N . ILE A 1 63 ? -74.104 30.627 36.160 1.00 58.69 63 ILE A N 1
ATOM 522 C CA . ILE A 1 63 ? -73.409 30.007 37.300 1.00 58.69 63 ILE A CA 1
ATOM 523 C C . ILE A 1 63 ? -73.157 28.539 36.943 1.00 58.69 63 ILE A C 1
ATOM 525 O O . ILE A 1 63 ? -73.574 27.594 37.607 1.00 58.69 63 ILE A O 1
ATOM 529 N N . SER A 1 64 ? -72.481 28.344 35.818 1.00 59.12 64 SER A N 1
ATOM 530 C CA . SER A 1 64 ? -71.912 27.060 35.466 1.00 59.12 64 SER A CA 1
ATOM 531 C C . SER A 1 64 ? -70.927 26.662 36.564 1.00 59.12 64 SER A C 1
ATOM 533 O O . SER A 1 64 ? -70.152 27.495 37.046 1.00 59.12 64 SER A O 1
ATOM 535 N N . ALA A 1 65 ? -70.863 25.366 36.883 1.00 62.81 65 ALA A N 1
ATOM 536 C CA . ALA A 1 65 ? -69.783 24.807 37.696 1.00 62.81 65 ALA A CA 1
ATOM 537 C C . ALA A 1 65 ? -68.392 25.096 37.103 1.00 62.81 65 ALA A C 1
ATOM 539 O O . ALA A 1 65 ? -67.399 24.775 37.739 1.00 62.81 65 ALA A O 1
ATOM 540 N N . ARG A 1 66 ? -68.297 25.723 35.919 1.00 62.22 66 ARG A N 1
ATOM 541 C CA . ARG A 1 66 ? -67.076 26.291 35.359 1.00 62.22 66 ARG A CA 1
ATOM 542 C C . ARG A 1 66 ? -66.260 27.058 36.397 1.00 62.22 66 ARG A C 1
ATOM 544 O O . ARG A 1 66 ? -65.081 26.774 36.466 1.00 62.22 66 ARG A O 1
ATOM 551 N N . SER A 1 67 ? -66.817 27.938 37.235 1.00 65.69 67 SER A N 1
ATOM 552 C CA . SER A 1 67 ? -65.988 28.620 38.255 1.00 65.69 67 SER A CA 1
ATOM 553 C C . SER A 1 67 ? -65.403 27.646 39.290 1.00 65.69 67 SER A C 1
ATOM 555 O O . SER A 1 67 ? -64.238 27.768 39.648 1.00 65.69 67 SER A O 1
ATOM 557 N N . SER A 1 68 ? -66.163 26.630 39.712 1.00 67.69 68 SER A N 1
ATOM 558 C CA . SER A 1 68 ? -65.704 25.590 40.648 1.00 67.69 68 SER A CA 1
ATOM 559 C C . SER A 1 68 ? -64.732 24.580 40.015 1.00 67.69 68 SER A C 1
ATOM 561 O O . SER A 1 68 ? -63.835 24.069 40.687 1.00 67.69 68 SER A O 1
ATOM 563 N N . LEU A 1 69 ? -64.906 24.283 38.724 1.00 66.12 69 LEU A N 1
ATOM 564 C CA . LEU A 1 69 ? -64.129 23.311 37.955 1.00 66.12 69 LEU A CA 1
ATOM 565 C C . LEU A 1 69 ? -62.882 23.926 37.322 1.00 66.12 69 LEU A C 1
ATOM 567 O O . LEU A 1 69 ? -61.909 23.211 37.142 1.00 66.12 69 LEU A O 1
ATOM 571 N N . GLN A 1 70 ? -62.858 25.220 36.994 1.00 71.62 70 GLN A N 1
ATOM 572 C CA . GLN A 1 70 ? -61.717 25.853 36.317 1.00 71.62 70 GLN A CA 1
ATOM 573 C C . GLN A 1 70 ? -60.432 25.738 37.154 1.00 71.62 70 GLN A C 1
ATOM 575 O O . GLN A 1 70 ? -59.370 25.504 36.586 1.00 71.62 70 GLN A O 1
ATOM 580 N N . ASP A 1 71 ? -60.538 25.812 38.487 1.00 69.25 71 ASP A N 1
ATOM 581 C CA . ASP A 1 71 ? -59.393 25.665 39.399 1.00 69.25 71 ASP A CA 1
ATOM 582 C C . ASP A 1 71 ? -59.061 24.202 39.738 1.00 69.25 71 ASP A C 1
ATOM 584 O O . ASP A 1 71 ? -57.916 23.874 40.067 1.00 69.25 71 ASP A O 1
ATOM 588 N N . SER A 1 72 ? -60.048 23.302 39.681 1.00 74.94 72 SER A N 1
ATOM 589 C CA . SER A 1 72 ? -59.883 21.892 40.064 1.00 74.94 72 SER A CA 1
ATOM 590 C C . SER A 1 72 ? -59.577 20.973 38.877 1.00 74.94 72 SER A C 1
ATOM 592 O O . SER A 1 72 ? -58.844 20.002 39.038 1.00 74.94 72 SER A O 1
ATOM 594 N N . LEU A 1 73 ? -60.038 21.292 37.669 1.00 72.94 73 LEU A N 1
ATOM 595 C CA . LEU A 1 73 ? -59.822 20.500 36.459 1.00 72.94 73 LEU A CA 1
ATOM 596 C C . LEU A 1 73 ? -58.343 20.421 36.049 1.00 72.94 73 LEU A C 1
ATOM 598 O O . LEU A 1 73 ? -57.911 19.315 35.742 1.00 72.94 73 LEU A O 1
ATOM 602 N N . PRO A 1 74 ? -57.526 21.496 36.098 1.00 77.19 74 PRO A N 1
ATOM 603 C CA . PRO A 1 74 ? -56.091 21.384 35.844 1.00 77.19 74 PRO A CA 1
ATOM 604 C C . PRO A 1 74 ? -55.414 20.442 36.845 1.00 77.19 74 PRO A C 1
ATOM 606 O O . PRO A 1 74 ? -54.613 19.599 36.443 1.00 77.19 74 PRO A O 1
ATOM 609 N N . LYS A 1 75 ? -55.809 20.523 38.127 1.00 76.50 75 LYS A N 1
ATOM 610 C CA . LYS A 1 75 ? -55.307 19.657 39.208 1.00 76.50 75 LYS A CA 1
ATOM 611 C C . LYS A 1 75 ? -55.723 18.194 39.030 1.00 76.50 75 LYS A C 1
ATOM 613 O O . LYS A 1 75 ? -54.945 17.306 39.346 1.00 76.50 75 LYS A O 1
ATOM 618 N N . LEU A 1 76 ? -56.927 17.948 38.513 1.00 78.88 76 LEU A N 1
ATOM 619 C CA . LEU A 1 76 ? -57.464 16.611 38.242 1.00 78.88 76 LEU A CA 1
ATOM 620 C C . LEU A 1 76 ? -57.096 16.081 36.850 1.00 78.88 76 LEU A C 1
ATOM 622 O O . LEU A 1 76 ? -57.378 14.922 36.559 1.00 78.88 76 LEU A O 1
ATOM 626 N N . SER A 1 77 ? -56.510 16.901 35.972 1.00 80.25 77 SER A N 1
ATOM 627 C CA . SER A 1 77 ? -56.337 16.554 34.557 1.00 80.25 77 SER A CA 1
ATOM 628 C C . SER A 1 77 ? -55.460 15.320 34.356 1.00 80.25 77 SER A C 1
ATOM 630 O O . SER A 1 77 ? -55.798 14.481 33.522 1.00 80.25 77 SER A O 1
ATOM 632 N N . SER A 1 78 ? -54.393 15.155 35.151 1.00 78.56 78 SER A N 1
ATOM 633 C CA . SER A 1 78 ? -53.536 13.967 35.072 1.00 78.56 78 SER A CA 1
ATOM 634 C C . SER A 1 78 ? -54.294 12.713 35.510 1.00 78.56 78 SER A C 1
ATOM 636 O O . SER A 1 78 ? -54.299 11.722 34.786 1.00 78.56 78 SER A O 1
ATOM 638 N N . THR A 1 79 ? -55.030 12.786 36.623 1.00 81.12 79 THR A N 1
ATOM 639 C CA . THR A 1 79 ? -55.854 11.682 37.132 1.00 81.12 79 THR A CA 1
ATOM 640 C C . THR A 1 79 ? -56.965 11.313 36.152 1.00 81.12 79 THR A C 1
ATOM 642 O O . THR A 1 79 ? -57.213 10.137 35.906 1.00 81.12 79 THR A O 1
ATOM 645 N N . LEU A 1 80 ? -57.632 12.304 35.556 1.00 81.25 80 LEU A N 1
ATOM 646 C CA . LEU A 1 80 ? -58.642 12.083 34.523 1.00 81.25 80 LEU A CA 1
ATOM 647 C C . LEU A 1 80 ? -58.032 11.450 33.274 1.00 81.25 80 LEU A C 1
ATOM 649 O O . LEU A 1 80 ? -58.629 10.530 32.731 1.00 81.25 80 LEU A O 1
ATOM 653 N N . SER A 1 81 ? -56.848 11.889 32.844 1.00 79.38 81 SER A N 1
ATOM 654 C CA . SER A 1 81 ? -56.121 11.288 31.720 1.00 79.38 81 SER A CA 1
ATOM 655 C C . SER A 1 81 ? -55.798 9.813 31.978 1.00 79.38 81 SER A C 1
ATOM 657 O O . SER A 1 81 ? -56.049 8.965 31.120 1.00 79.38 81 SER A O 1
ATOM 659 N N . GLU A 1 82 ? -55.341 9.477 33.188 1.00 80.69 82 GLU A N 1
ATOM 660 C CA . GLU A 1 82 ? -55.135 8.093 33.629 1.00 80.69 82 GLU A CA 1
ATOM 661 C C . GLU A 1 82 ? -56.435 7.286 33.595 1.00 80.69 82 GLU A C 1
ATOM 663 O O . GLU A 1 82 ? -56.481 6.205 33.011 1.00 80.69 82 GLU A O 1
ATOM 668 N N . LYS A 1 83 ? -57.527 7.820 34.159 1.00 83.75 83 LYS A N 1
ATOM 669 C CA . LYS A 1 83 ? -58.828 7.134 34.167 1.00 83.75 83 LYS A CA 1
ATOM 670 C C . LYS A 1 83 ? -59.415 6.985 32.769 1.00 83.75 83 LYS A C 1
ATOM 672 O O . LYS A 1 83 ? -59.974 5.935 32.470 1.00 83.75 83 LYS A O 1
ATOM 677 N N . PHE A 1 84 ? -59.273 7.978 31.896 1.00 85.00 84 PHE A N 1
ATOM 678 C CA . PHE A 1 84 ? -59.689 7.865 30.502 1.00 85.00 84 PHE A CA 1
ATOM 679 C C . PHE A 1 84 ? -58.841 6.845 29.748 1.00 85.00 84 PHE A C 1
ATOM 681 O O . PHE A 1 84 ? -59.402 6.057 28.992 1.00 85.00 84 PHE A O 1
ATOM 688 N N . SER A 1 85 ? -57.531 6.795 29.996 1.00 79.88 85 SER A N 1
ATOM 689 C CA . SER A 1 85 ? -56.641 5.776 29.429 1.00 79.88 85 SER A CA 1
ATOM 690 C C . SER A 1 85 ? -57.029 4.372 29.896 1.00 79.88 85 SER A C 1
ATOM 692 O O . SER A 1 85 ? -57.116 3.458 29.079 1.00 79.88 85 SER A O 1
ATOM 694 N N . GLU A 1 86 ? -57.354 4.205 31.181 1.00 78.62 86 GLU A N 1
ATOM 695 C CA . GLU A 1 86 ? -57.866 2.952 31.746 1.00 78.62 86 GLU A CA 1
ATOM 696 C C . GLU A 1 86 ? -59.206 2.561 31.105 1.00 78.62 86 GLU A C 1
ATOM 698 O O . GLU A 1 86 ? -59.370 1.422 30.680 1.00 78.62 86 GLU A O 1
ATOM 703 N N . VAL A 1 87 ? -60.148 3.501 30.965 1.00 78.81 87 VAL A N 1
ATOM 704 C CA . VAL A 1 87 ? -61.446 3.268 30.307 1.00 78.81 87 VAL A CA 1
ATOM 705 C C . VAL A 1 87 ? -61.258 2.884 28.844 1.00 78.81 87 VAL A C 1
ATOM 707 O O . VAL A 1 87 ? -61.909 1.951 28.383 1.00 78.81 87 VAL A O 1
ATOM 710 N N . VAL A 1 88 ? -60.365 3.555 28.112 1.00 76.25 88 VAL A N 1
ATOM 711 C CA . VAL A 1 88 ? -60.027 3.184 26.732 1.00 76.25 88 VAL A CA 1
ATOM 712 C C . VAL A 1 88 ? -59.423 1.785 26.701 1.00 76.25 88 VAL A C 1
ATOM 714 O O . VAL A 1 88 ? -59.850 0.983 25.882 1.00 76.25 88 VAL A O 1
ATOM 717 N N . ARG A 1 89 ? -58.512 1.444 27.620 1.00 71.50 89 ARG A N 1
ATOM 718 C CA . ARG A 1 89 ? -57.911 0.106 27.710 1.00 71.50 89 ARG A CA 1
ATOM 719 C C . ARG A 1 89 ? -58.947 -0.975 28.017 1.00 71.50 89 ARG A C 1
ATOM 721 O O . ARG A 1 89 ? -58.942 -2.012 27.365 1.00 71.50 89 ARG A O 1
ATOM 728 N N . ILE A 1 90 ? -59.844 -0.738 28.973 1.00 71.81 90 ILE A N 1
ATOM 729 C CA . ILE A 1 90 ? -60.964 -1.634 29.297 1.00 71.81 90 ILE A CA 1
ATOM 730 C C . ILE A 1 90 ? -61.861 -1.788 28.072 1.00 71.81 90 ILE A C 1
ATOM 732 O O . ILE A 1 90 ? -62.200 -2.903 27.695 1.00 71.81 90 ILE A O 1
ATOM 736 N N . ARG A 1 91 ? -62.199 -0.687 27.396 1.00 65.25 91 ARG A N 1
ATOM 737 C CA . ARG A 1 91 ? -63.027 -0.721 26.191 1.00 65.25 91 ARG A CA 1
ATOM 738 C C . ARG A 1 91 ? -62.344 -1.494 25.065 1.00 65.25 91 ARG A C 1
ATOM 740 O O . ARG A 1 91 ? -62.996 -2.311 24.425 1.00 65.25 91 ARG A O 1
ATOM 747 N N . GLU A 1 92 ? -61.044 -1.296 24.868 1.00 62.84 92 GLU A N 1
ATOM 748 C CA . GLU A 1 92 ? -60.243 -2.037 23.894 1.00 62.84 92 GLU A CA 1
ATOM 749 C C . GLU A 1 92 ? -60.137 -3.527 24.229 1.00 62.84 92 GLU A C 1
ATOM 751 O O . GLU A 1 92 ? -60.146 -4.313 23.289 1.00 62.84 92 GLU A O 1
ATOM 756 N N . ARG A 1 93 ? -60.082 -3.897 25.525 1.00 61.41 93 ARG A N 1
ATOM 757 C CA . ARG A 1 93 ? -59.909 -5.271 26.055 1.00 61.41 93 ARG A CA 1
ATOM 758 C C . ARG A 1 93 ? -61.213 -6.064 26.269 1.00 61.41 93 ARG A C 1
ATOM 760 O O . ARG A 1 93 ? -61.193 -7.292 26.319 1.00 61.41 93 ARG A O 1
ATOM 767 N N . GLU A 1 94 ? -62.336 -5.389 26.479 1.00 62.19 94 GLU A N 1
ATOM 768 C CA . GLU A 1 94 ? -63.593 -6.043 26.878 1.00 62.19 94 GLU A CA 1
ATOM 769 C C . GLU A 1 94 ? -64.738 -5.790 25.903 1.00 62.19 94 GLU A C 1
ATOM 771 O O . GLU A 1 94 ? -65.593 -6.653 25.736 1.00 62.19 94 GLU A O 1
ATOM 776 N N . ILE A 1 95 ? -64.769 -4.619 25.260 1.00 56.41 95 ILE A N 1
ATOM 777 C CA . ILE A 1 95 ? -65.862 -4.229 24.358 1.00 56.41 95 ILE A CA 1
ATOM 778 C C . ILE A 1 95 ? -65.446 -4.410 22.895 1.00 56.41 95 ILE A C 1
ATOM 780 O O . ILE A 1 95 ? -66.224 -4.922 22.092 1.00 56.41 95 ILE A O 1
ATOM 784 N N . ASN A 1 96 ? -64.224 -4.005 22.542 1.00 50.72 96 ASN A N 1
ATOM 785 C CA . ASN A 1 96 ? -63.701 -4.123 21.181 1.00 50.72 96 ASN A CA 1
ATOM 786 C C . ASN A 1 96 ? -63.017 -5.477 20.921 1.00 50.72 96 ASN A C 1
ATOM 788 O O . ASN A 1 96 ? -62.812 -5.830 19.759 1.00 50.72 96 ASN A O 1
ATOM 792 N N . THR A 1 97 ? -62.683 -6.236 21.970 1.00 45.66 97 THR A N 1
ATOM 793 C CA . THR A 1 97 ? -62.120 -7.592 21.872 1.00 45.66 97 THR A CA 1
ATOM 794 C C . THR A 1 97 ? -63.244 -8.615 21.866 1.00 45.66 97 THR A C 1
ATOM 796 O O . THR A 1 97 ? -64.012 -8.707 22.822 1.00 45.66 97 THR A O 1
ATOM 799 N N . ILE A 1 98 ? -63.335 -9.418 20.807 1.00 49.56 98 ILE A N 1
ATOM 800 C CA . ILE A 1 98 ? -64.251 -10.557 20.759 1.00 49.56 98 ILE A CA 1
ATOM 801 C C . ILE A 1 98 ? -63.459 -11.844 20.672 1.00 49.56 98 ILE A C 1
ATOM 803 O O . ILE A 1 98 ? -62.888 -12.158 19.633 1.00 49.56 98 ILE A O 1
ATOM 807 N N . LYS A 1 99 ? -63.571 -12.638 21.742 1.00 44.34 99 LYS A N 1
ATOM 808 C CA . LYS A 1 99 ? -63.228 -14.058 21.747 1.00 44.34 99 LYS A CA 1
ATOM 809 C C . LYS A 1 99 ? -64.009 -14.729 20.624 1.00 44.34 99 LYS A C 1
ATOM 811 O O . LYS A 1 99 ? -65.236 -14.817 20.690 1.00 44.34 99 LYS A O 1
ATOM 816 N N . GLY A 1 100 ? -63.319 -15.201 19.592 1.00 42.31 100 GLY A N 1
ATOM 817 C CA . GLY A 1 100 ? -63.947 -16.074 18.612 1.00 42.31 100 GLY A CA 1
ATOM 818 C C . GLY A 1 100 ? -64.622 -17.237 19.346 1.00 42.31 100 GLY A C 1
ATOM 819 O O . GLY A 1 100 ? -63.955 -17.996 20.040 1.00 42.31 100 GLY A O 1
ATOM 820 N N . ASN A 1 101 ? -65.942 -17.380 19.202 1.00 38.88 101 ASN A N 1
ATOM 821 C CA . ASN A 1 101 ? -66.719 -18.519 19.708 1.00 38.88 101 ASN A CA 1
ATOM 822 C C . ASN A 1 101 ? -66.394 -19.820 18.939 1.00 38.88 101 ASN A C 1
ATOM 824 O O . ASN A 1 101 ? -67.300 -20.596 18.621 1.00 38.88 101 ASN A O 1
ATOM 828 N N . SER A 1 102 ? -65.127 -20.097 18.607 1.00 40.69 102 SER A N 1
ATOM 829 C CA . SER A 1 102 ? -64.760 -21.467 18.275 1.00 40.69 102 SER A CA 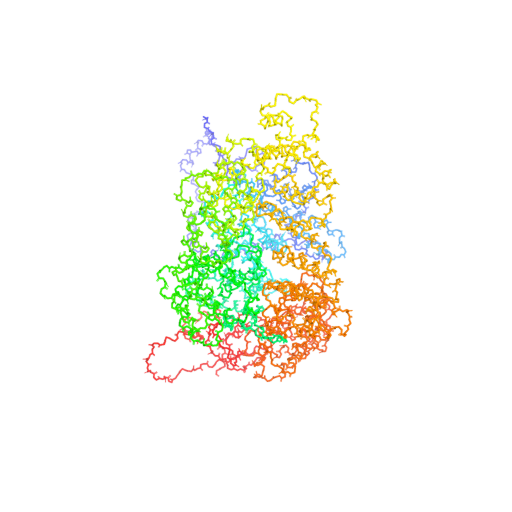1
ATOM 830 C C . SER A 1 102 ? -64.899 -22.272 19.562 1.00 40.69 102 SER A C 1
ATOM 832 O O . SER A 1 102 ? -64.087 -22.180 20.476 1.00 40.69 102 SER A O 1
ATOM 834 N N . LYS A 1 103 ? -65.983 -23.049 19.640 1.00 40.31 103 LYS A N 1
ATOM 835 C CA . LYS A 1 103 ? -66.145 -24.120 20.631 1.00 40.31 103 LYS A CA 1
ATOM 836 C C . LYS A 1 103 ? -64.971 -25.102 20.604 1.00 40.31 103 LYS A C 1
ATOM 838 O O . LYS A 1 103 ? -64.736 -25.793 21.588 1.00 40.31 103 LYS A O 1
ATOM 843 N N . ASP A 1 104 ? -64.222 -25.123 19.510 1.00 39.91 104 ASP A N 1
ATOM 844 C CA . ASP A 1 104 ? -62.945 -25.800 19.440 1.00 39.91 104 ASP A CA 1
ATOM 845 C C . ASP A 1 104 ? -61.916 -24.914 20.137 1.00 39.91 104 ASP A C 1
ATOM 847 O O . ASP A 1 104 ? -61.612 -23.821 19.654 1.00 39.91 104 ASP A O 1
ATOM 851 N N . GLY A 1 105 ? -61.385 -25.377 21.271 1.00 37.59 105 GLY A N 1
ATOM 852 C CA . GLY A 1 105 ? -60.270 -24.774 22.013 1.00 37.59 105 GLY A CA 1
ATOM 853 C C . GLY A 1 105 ? -58.948 -24.752 21.233 1.00 37.59 105 GLY A C 1
ATOM 854 O O . GLY A 1 105 ? -57.881 -24.982 21.796 1.00 37.59 105 GLY A O 1
ATOM 855 N N . MET A 1 106 ? -59.019 -24.517 19.924 1.00 38.31 106 MET A N 1
ATOM 856 C CA . MET A 1 106 ? -57.902 -24.372 19.016 1.00 38.31 106 MET A CA 1
ATOM 857 C C . MET A 1 106 ? -57.202 -23.063 19.362 1.00 38.31 106 MET A C 1
ATOM 859 O O . MET A 1 106 ? -57.810 -21.998 19.256 1.00 38.31 106 MET A O 1
ATOM 863 N N . ALA A 1 107 ? -55.954 -23.194 19.820 1.00 40.16 107 ALA A N 1
ATOM 864 C CA . ALA A 1 107 ? -55.020 -22.143 20.212 1.00 40.16 107 ALA A CA 1
ATOM 865 C C . ALA A 1 107 ? -55.410 -20.769 19.655 1.00 40.16 107 ALA A C 1
ATOM 867 O O . ALA A 1 107 ? -55.357 -20.535 18.445 1.00 40.16 107 ALA A O 1
ATOM 868 N N . ALA A 1 108 ? -55.858 -19.895 20.558 1.00 40.75 108 ALA A N 1
ATOM 869 C CA . ALA A 1 108 ? -56.268 -18.537 20.256 1.00 40.75 108 ALA A CA 1
ATOM 870 C C . ALA A 1 108 ? -55.123 -17.820 19.531 1.00 40.75 108 ALA A C 1
ATOM 872 O O . ALA A 1 108 ? -54.176 -17.339 20.151 1.00 40.75 108 ALA A O 1
ATOM 873 N N . SER A 1 109 ? -55.187 -17.772 18.201 1.00 42.75 109 SER A N 1
ATOM 874 C CA . SER A 1 109 ? -54.293 -16.920 17.437 1.00 42.75 109 SER A CA 1
ATOM 875 C C . SER A 1 109 ? -54.607 -15.491 17.860 1.00 42.75 109 SER A C 1
ATOM 877 O O . SER A 1 109 ? -55.729 -15.017 17.656 1.00 42.75 109 SER A O 1
ATOM 879 N N . LYS A 1 110 ? -53.617 -14.811 18.457 1.00 48.09 110 LYS A N 1
ATOM 880 C CA . LYS A 1 110 ? -53.700 -13.405 18.901 1.00 48.09 110 LYS A CA 1
ATOM 881 C C . LYS A 1 110 ? -54.291 -12.471 17.832 1.00 48.09 110 LYS A C 1
ATOM 883 O O . LYS A 1 110 ? -54.804 -11.408 18.151 1.00 48.09 110 LYS A O 1
ATOM 888 N N . PHE A 1 111 ? -54.228 -12.869 16.561 1.00 49.19 111 PHE A N 1
ATOM 889 C CA . PHE A 1 111 ? -54.615 -12.057 15.417 1.00 49.19 111 PHE A CA 1
ATOM 890 C C . PHE A 1 111 ? -56.105 -12.050 15.054 1.00 49.19 111 PHE A C 1
ATOM 892 O O . PHE A 1 111 ? -56.519 -11.218 14.245 1.00 49.19 111 PHE A O 1
ATOM 899 N N . THR A 1 112 ? -56.917 -12.947 15.620 1.00 49.28 112 THR A N 1
ATOM 900 C CA . THR A 1 112 ? -58.324 -13.131 15.209 1.00 49.28 112 THR A CA 1
ATOM 901 C C . THR A 1 112 ? -59.370 -12.357 16.015 1.00 49.28 112 THR A C 1
ATOM 903 O O . THR A 1 112 ? -60.555 -12.497 15.707 1.00 49.28 112 THR A O 1
ATOM 906 N N . ASP A 1 113 ? -58.971 -11.498 16.959 1.00 49.47 113 ASP A N 1
ATOM 907 C CA . ASP A 1 113 ? -59.883 -10.582 17.669 1.00 49.47 113 ASP A CA 1
ATOM 908 C C . ASP A 1 113 ? -60.341 -9.442 16.734 1.00 49.47 113 ASP A C 1
ATOM 910 O O . ASP A 1 113 ? -59.935 -8.281 16.827 1.00 49.47 113 ASP A O 1
ATOM 914 N N . LEU A 1 114 ? -61.166 -9.794 15.750 1.00 52.38 114 LEU A N 1
ATOM 915 C CA . LEU A 1 114 ? -61.801 -8.874 14.819 1.00 52.38 114 LEU A CA 1
ATOM 916 C C . LEU A 1 114 ? -63.197 -8.494 15.334 1.00 52.38 114 LEU A C 1
ATOM 918 O O . LEU A 1 114 ? -64.166 -9.171 15.015 1.00 52.38 114 LEU A O 1
ATOM 922 N N . CYS A 1 115 ? -63.248 -7.360 16.042 1.00 55.06 115 CYS A N 1
ATOM 923 C CA . CYS A 1 115 ? -64.378 -6.432 16.221 1.00 55.06 115 CYS A CA 1
ATOM 924 C C . CYS A 1 115 ? -65.705 -6.961 16.812 1.00 55.06 115 CYS A C 1
ATOM 926 O O . CYS A 1 115 ? -65.940 -8.154 16.915 1.00 55.06 115 CYS A O 1
ATOM 928 N N . GLY A 1 116 ? -66.548 -5.997 17.221 1.00 51.44 116 GLY A N 1
ATOM 929 C CA . GLY A 1 116 ? -67.780 -6.129 18.013 1.00 51.44 116 GLY A CA 1
ATOM 930 C C . GLY A 1 116 ? -68.848 -7.122 17.518 1.00 51.44 116 GLY A C 1
ATOM 931 O O . GLY A 1 116 ? -68.701 -7.729 16.454 1.00 51.44 116 GLY A O 1
ATOM 932 N N . PRO A 1 117 ? -69.929 -7.314 18.306 1.00 50.88 117 PRO A N 1
ATOM 933 C CA . PRO A 1 117 ? -70.972 -8.284 17.988 1.00 50.88 117 PRO A CA 1
ATOM 934 C C . PRO A 1 117 ? -71.494 -8.032 16.565 1.00 50.88 117 PRO A C 1
ATOM 936 O O . PRO A 1 117 ? -71.643 -6.884 16.158 1.00 50.88 117 PRO A O 1
ATOM 939 N N . ASP A 1 118 ? -71.691 -9.112 15.804 1.00 56.56 118 ASP A N 1
ATOM 940 C CA . ASP A 1 118 ? -72.080 -9.144 14.381 1.00 56.56 118 ASP A CA 1
ATOM 941 C C . ASP A 1 118 ? -70.981 -8.913 13.326 1.00 56.56 118 ASP A C 1
ATOM 943 O O . ASP A 1 118 ? -71.271 -8.990 12.125 1.00 56.56 118 ASP A O 1
ATOM 947 N N . PHE A 1 119 ? -69.711 -8.718 13.705 1.00 65.75 119 PHE A N 1
ATOM 948 C CA . PHE A 1 119 ? -68.642 -8.669 12.704 1.00 65.75 119 PHE A CA 1
ATOM 949 C C . PHE A 1 119 ? -68.490 -10.013 11.969 1.00 65.75 119 PHE A C 1
ATOM 951 O O . PHE A 1 119 ? -68.263 -11.070 12.562 1.00 65.75 119 PHE A O 1
ATOM 958 N N . LYS A 1 120 ? -68.560 -9.967 10.636 1.00 70.94 120 LYS A N 1
ATOM 959 C CA . LYS A 1 120 ? -68.224 -11.085 9.748 1.00 70.94 120 LYS A CA 1
ATOM 960 C C . LYS A 1 120 ? -67.037 -10.688 8.887 1.00 70.94 120 LYS A C 1
ATOM 962 O O . LYS A 1 120 ? -67.009 -9.589 8.337 1.00 70.94 120 LYS A O 1
ATOM 967 N N . LEU A 1 121 ? -66.076 -11.603 8.746 1.00 78.00 121 LEU A N 1
ATOM 968 C CA . LEU A 1 121 ? -64.936 -11.391 7.858 1.00 78.00 121 LEU A CA 1
ATOM 969 C C . LEU A 1 121 ? -65.454 -11.149 6.424 1.00 78.00 121 LEU A C 1
ATOM 971 O O . LEU A 1 121 ? -66.242 -11.971 5.943 1.00 78.00 121 LEU A O 1
ATOM 975 N N . PRO A 1 122 ? -65.034 -10.065 5.745 1.00 83.75 122 PRO A N 1
ATOM 976 C CA . PRO A 1 122 ? -65.496 -9.754 4.397 1.00 83.75 122 PRO A CA 1
ATOM 977 C C . PRO A 1 122 ? -65.222 -10.901 3.421 1.00 83.75 122 PRO A C 1
ATOM 979 O O . PRO A 1 122 ? -64.165 -11.535 3.463 1.00 83.75 122 PRO A O 1
ATOM 982 N N . SER A 1 123 ? -66.159 -11.149 2.507 1.00 84.19 123 SER A N 1
ATOM 983 C CA . SER A 1 123 ? -65.963 -12.128 1.429 1.00 84.19 123 SER A CA 1
ATOM 984 C C . SER A 1 123 ? -65.055 -11.568 0.325 1.00 84.19 123 SER A C 1
ATOM 986 O O . SER A 1 123 ? -64.961 -10.354 0.146 1.00 84.19 123 SER A O 1
ATOM 988 N N . ARG A 1 124 ? -64.360 -12.423 -0.435 1.00 86.62 124 ARG A N 1
ATOM 989 C CA . ARG A 1 124 ? -63.629 -11.971 -1.631 1.00 86.62 124 ARG A CA 1
ATOM 990 C C . ARG A 1 124 ? -64.603 -11.872 -2.812 1.00 86.62 124 ARG A C 1
ATOM 992 O O . ARG A 1 124 ? -65.282 -12.848 -3.112 1.00 86.62 124 ARG A O 1
ATOM 999 N N . LEU A 1 125 ? -64.658 -10.715 -3.480 1.00 87.38 125 LEU A N 1
ATOM 1000 C CA . LEU A 1 125 ? -65.518 -10.479 -4.651 1.00 87.38 125 LEU A CA 1
ATOM 1001 C C . LEU A 1 125 ? -64.686 -10.059 -5.866 1.00 87.38 125 LEU A C 1
ATOM 1003 O O . LEU A 1 125 ? -63.799 -9.209 -5.766 1.00 87.38 125 LEU A O 1
ATOM 1007 N N . THR A 1 126 ? -64.965 -10.639 -7.030 1.00 87.06 126 THR A N 1
ATOM 1008 C CA . THR A 1 126 ? -64.298 -10.253 -8.279 1.00 87.06 126 THR A CA 1
ATOM 1009 C C . THR A 1 126 ? -64.953 -8.993 -8.822 1.00 87.06 126 THR A C 1
ATOM 1011 O O . THR A 1 126 ? -66.139 -8.991 -9.146 1.00 87.06 126 THR A O 1
ATOM 1014 N N . LEU A 1 127 ? -64.177 -7.917 -8.925 1.00 86.00 127 LEU A N 1
ATOM 1015 C CA . LEU A 1 127 ? -64.600 -6.652 -9.517 1.00 86.00 127 LEU A CA 1
ATOM 1016 C C . LEU A 1 127 ? -63.782 -6.369 -10.775 1.00 86.00 127 LEU A C 1
ATOM 1018 O O . LEU A 1 127 ? -62.603 -6.704 -10.837 1.00 86.00 127 LEU A O 1
ATOM 1022 N N . THR A 1 128 ? -64.396 -5.695 -11.743 1.00 87.06 128 THR A N 1
ATOM 1023 C CA . THR A 1 128 ? -63.683 -5.032 -12.847 1.00 87.06 128 THR A CA 1
ATOM 1024 C C . THR A 1 128 ? -62.735 -3.961 -12.301 1.00 87.06 128 THR A C 1
ATOM 1026 O O . THR A 1 128 ? -63.081 -3.335 -11.294 1.00 87.06 128 THR A O 1
ATOM 1029 N N . ASP A 1 129 ? -61.643 -3.649 -12.999 1.00 84.56 129 ASP A N 1
ATOM 1030 C CA . ASP A 1 129 ? -60.642 -2.665 -12.545 1.00 84.56 129 ASP A CA 1
ATOM 1031 C C . ASP A 1 129 ? -61.250 -1.308 -12.163 1.00 84.56 129 ASP A C 1
ATOM 1033 O O . ASP A 1 129 ? -60.977 -0.794 -11.082 1.00 84.56 129 ASP A O 1
ATOM 1037 N N . HIS A 1 130 ? -62.184 -0.786 -12.964 1.00 88.75 130 HIS A N 1
ATOM 1038 C CA . HIS A 1 130 ? -62.894 0.462 -12.656 1.00 88.75 130 HIS A CA 1
ATOM 1039 C C . HIS A 1 130 ? -63.684 0.402 -11.334 1.00 88.75 130 HIS A C 1
ATOM 1041 O O . HIS A 1 130 ? -63.688 1.345 -10.550 1.00 88.75 130 HIS A O 1
ATOM 1047 N N . ARG A 1 131 ? -64.357 -0.722 -11.050 1.00 89.06 131 ARG A N 1
ATOM 1048 C CA . ARG A 1 131 ? -65.110 -0.912 -9.794 1.00 89.06 131 ARG A CA 1
ATOM 1049 C C . ARG A 1 131 ? -64.186 -1.126 -8.598 1.00 89.06 131 ARG A C 1
ATOM 1051 O O . ARG A 1 131 ? -64.517 -0.690 -7.503 1.00 89.06 131 ARG A O 1
ATOM 1058 N N . LYS A 1 132 ? -63.043 -1.785 -8.800 1.00 87.50 132 LYS A N 1
ATOM 1059 C CA . LYS A 1 132 ? -62.005 -1.933 -7.773 1.00 87.50 132 LYS A CA 1
ATOM 1060 C C . LYS A 1 132 ? -61.408 -0.572 -7.403 1.00 87.50 132 LYS A C 1
ATOM 1062 O O . LYS A 1 132 ? -61.230 -0.296 -6.223 1.00 87.50 132 LYS A O 1
ATOM 1067 N N . GLU A 1 133 ? -61.156 0.272 -8.398 1.00 88.19 133 GLU A N 1
ATOM 1068 C CA . GLU A 1 133 ? -60.676 1.643 -8.220 1.00 88.19 133 GLU A CA 1
ATOM 1069 C C . GLU A 1 133 ? -61.703 2.514 -7.480 1.00 88.19 133 GLU A C 1
ATOM 1071 O O . GLU A 1 133 ? -61.353 3.141 -6.484 1.00 88.19 133 GLU A O 1
ATOM 1076 N N . LEU A 1 134 ? -62.982 2.467 -7.873 1.00 88.69 134 LEU A N 1
ATOM 1077 C CA . LEU A 1 134 ? -64.069 3.127 -7.137 1.00 88.69 134 LEU A CA 1
ATOM 1078 C C . LEU A 1 134 ? -64.157 2.655 -5.681 1.00 88.69 134 LEU A C 1
ATOM 1080 O O . LEU A 1 134 ? -64.257 3.479 -4.781 1.00 88.69 134 LEU A O 1
ATOM 1084 N N . TRP A 1 135 ? -64.071 1.345 -5.430 1.00 92.25 135 TRP A N 1
ATOM 1085 C CA . TRP A 1 135 ? -64.097 0.803 -4.068 1.00 92.25 135 TRP A CA 1
ATOM 1086 C C . TRP A 1 135 ? -62.926 1.324 -3.223 1.00 92.25 135 TRP A C 1
ATOM 1088 O O . TRP A 1 135 ? -63.100 1.665 -2.055 1.00 92.25 135 TRP A O 1
ATOM 1098 N N . LEU A 1 136 ? -61.730 1.438 -3.812 1.00 89.81 136 LEU A N 1
ATOM 1099 C CA . LEU A 1 136 ? -60.565 2.014 -3.138 1.00 89.81 136 LEU A CA 1
ATOM 1100 C C . LEU A 1 136 ? -60.722 3.523 -2.875 1.00 89.81 136 LEU A C 1
ATOM 1102 O O . LEU A 1 136 ? -60.292 3.991 -1.823 1.00 89.81 136 LEU A O 1
ATOM 1106 N N . GLN A 1 137 ? -61.353 4.271 -3.785 1.00 87.50 137 GLN A N 1
ATOM 1107 C CA . GLN A 1 137 ? -61.697 5.687 -3.581 1.00 87.50 137 GLN A CA 1
ATOM 1108 C C . GLN A 1 137 ? -62.758 5.867 -2.486 1.00 87.50 137 GLN A C 1
ATOM 1110 O O . GLN A 1 137 ? -62.675 6.775 -1.661 1.00 87.50 137 GLN A O 1
ATOM 1115 N N . GLU A 1 138 ? -63.750 4.981 -2.427 1.00 88.81 138 GLU A N 1
ATOM 1116 C CA . GLU A 1 138 ? -64.733 4.970 -1.346 1.00 88.81 138 GLU A CA 1
ATOM 1117 C C . GLU A 1 138 ? -64.084 4.629 -0.000 1.00 88.81 138 GLU A C 1
ATOM 1119 O O . GLU A 1 138 ? -64.433 5.225 1.021 1.00 88.81 138 GLU A O 1
ATOM 1124 N N . LEU A 1 139 ? -63.107 3.716 0.001 1.00 90.00 139 LEU A N 1
ATOM 1125 C CA . LEU A 1 139 ? -62.341 3.362 1.190 1.00 90.00 139 LEU A CA 1
ATOM 1126 C C . LEU A 1 139 ? -61.463 4.522 1.680 1.00 90.00 139 LEU A C 1
ATOM 1128 O O . LEU A 1 139 ? -61.388 4.728 2.897 1.00 90.00 139 LEU A O 1
ATOM 1132 N N . SER A 1 140 ? -60.841 5.290 0.776 1.00 89.38 140 SER A N 1
ATOM 1133 C CA . SER A 1 140 ? -60.052 6.476 1.139 1.00 89.38 140 SER A CA 1
ATOM 1134 C C . SER A 1 140 ? -60.917 7.650 1.605 1.00 89.38 140 SER A C 1
ATOM 1136 O O . SER A 1 140 ? -60.491 8.410 2.471 1.00 89.38 140 SER A O 1
ATOM 1138 N N . SER A 1 141 ? -62.150 7.775 1.108 1.00 85.94 141 SER A N 1
ATOM 1139 C CA . SER A 1 141 ? -63.051 8.870 1.476 1.00 85.94 141 SER A CA 1
ATOM 1140 C C . SER A 1 141 ? -63.600 8.725 2.906 1.00 85.94 141 SER A C 1
ATOM 1142 O O . SER A 1 141 ? -64.374 7.797 3.173 1.00 85.94 141 SER A O 1
ATOM 1144 N N . PRO A 1 142 ? -63.300 9.652 3.839 1.00 79.06 142 PRO A N 1
ATOM 1145 C CA . PRO A 1 142 ? -63.826 9.600 5.206 1.00 79.06 142 PRO A CA 1
ATOM 1146 C C . PRO A 1 142 ? -65.359 9.723 5.253 1.00 79.06 142 PRO A C 1
ATOM 1148 O O . PRO A 1 142 ? -65.986 9.195 6.171 1.00 79.06 142 PRO A O 1
ATOM 1151 N N . TYR A 1 143 ? -65.962 10.335 4.228 1.00 79.12 143 TYR A N 1
ATOM 1152 C CA . TYR A 1 143 ? -67.404 10.552 4.097 1.00 79.12 143 TYR A CA 1
ATOM 1153 C C . TYR A 1 143 ? -68.204 9.295 3.752 1.00 79.12 143 TYR A C 1
ATOM 1155 O O . TYR A 1 143 ? -69.419 9.280 3.940 1.00 79.12 143 TYR A O 1
ATOM 1163 N N . THR A 1 144 ? -67.556 8.248 3.238 1.00 82.06 144 THR A N 1
ATOM 1164 C CA . THR A 1 144 ? -68.215 6.967 2.964 1.00 82.06 144 THR A CA 1
ATOM 1165 C C . THR A 1 144 ? -68.261 6.155 4.256 1.00 82.06 144 THR A C 1
ATOM 1167 O O . THR A 1 144 ? -67.200 5.789 4.763 1.00 82.06 144 THR A O 1
ATOM 1170 N N . PRO A 1 145 ? -69.436 5.829 4.820 1.00 78.12 145 PRO A N 1
ATOM 1171 C CA . PRO A 1 145 ? -69.505 4.992 6.011 1.00 78.12 145 PRO A CA 1
ATOM 1172 C C . PRO A 1 145 ? -68.906 3.608 5.742 1.00 78.12 145 PRO A C 1
ATOM 1174 O O . PRO A 1 145 ? -69.311 2.927 4.800 1.00 78.12 145 PRO A O 1
ATOM 1177 N N . LEU A 1 146 ? -67.978 3.165 6.596 1.00 75.12 146 LEU A N 1
ATOM 1178 C CA . LEU A 1 146 ? -67.231 1.915 6.400 1.00 75.12 146 LEU A CA 1
ATOM 1179 C C . LEU A 1 146 ? -68.158 0.691 6.240 1.00 75.12 146 LEU A C 1
ATOM 1181 O O . LEU A 1 146 ? -67.881 -0.181 5.426 1.00 75.12 146 LEU A O 1
ATOM 1185 N N . HIS A 1 147 ? -69.304 0.659 6.930 1.00 77.12 147 HIS A N 1
ATOM 1186 C CA . HIS A 1 147 ? -70.273 -0.442 6.833 1.00 77.12 147 HIS A CA 1
ATOM 1187 C C . HIS A 1 147 ? -70.863 -0.645 5.422 1.00 77.12 147 HIS A C 1
ATOM 1189 O O . HIS A 1 147 ? -71.333 -1.739 5.121 1.00 77.12 147 HIS A O 1
ATOM 1195 N N . LYS A 1 148 ? -70.853 0.381 4.551 1.00 78.56 148 LYS A N 1
ATOM 1196 C CA . LYS A 1 148 ? -71.351 0.264 3.166 1.00 78.56 148 LYS A CA 1
ATOM 1197 C C . LYS A 1 148 ? -70.387 -0.538 2.278 1.00 78.56 148 LYS A C 1
ATOM 1199 O O . LYS A 1 148 ? -70.827 -1.152 1.311 1.00 78.56 148 LYS A O 1
ATOM 1204 N N . ILE A 1 149 ? -69.099 -0.575 2.632 1.00 82.12 149 ILE A N 1
ATOM 1205 C CA . ILE A 1 149 ? -68.024 -1.195 1.838 1.00 82.12 149 ILE A CA 1
ATOM 1206 C C . ILE A 1 149 ? -67.413 -2.447 2.488 1.00 82.12 149 ILE A C 1
ATOM 1208 O O . ILE A 1 149 ? -66.607 -3.124 1.855 1.00 82.12 149 ILE A O 1
ATOM 1212 N N . THR A 1 150 ? -67.788 -2.785 3.729 1.00 81.12 150 THR A N 1
ATOM 1213 C CA . THR A 1 150 ? -67.215 -3.912 4.493 1.00 81.12 150 THR A CA 1
ATOM 1214 C C . THR A 1 150 ? -67.709 -5.293 4.070 1.00 81.12 150 THR A C 1
ATOM 1216 O O . THR A 1 150 ? -67.135 -6.288 4.502 1.00 81.12 150 THR A O 1
ATOM 1219 N N . SER A 1 151 ? -68.765 -5.403 3.261 1.00 82.06 151 SER A N 1
ATOM 1220 C CA . SER A 1 151 ? -69.363 -6.702 2.905 1.00 82.06 151 SER A CA 1
ATOM 1221 C C . SER A 1 151 ? -68.438 -7.585 2.055 1.00 82.06 151 SER A C 1
ATOM 1223 O O . SER A 1 151 ? -68.493 -8.820 2.138 1.00 82.06 151 SER A O 1
ATOM 1225 N N . PHE A 1 152 ? -67.552 -6.970 1.270 1.00 86.81 152 PHE A N 1
ATOM 1226 C CA . PHE A 1 152 ? -66.571 -7.669 0.450 1.00 86.81 152 PHE A CA 1
ATOM 1227 C C . PHE A 1 152 ? -65.243 -6.907 0.343 1.00 86.81 152 PHE A C 1
ATOM 1229 O O . PHE A 1 152 ? -65.191 -5.686 0.455 1.00 86.81 152 PHE A O 1
ATOM 1236 N N . ILE A 1 153 ? -64.163 -7.641 0.066 1.00 89.38 153 ILE A N 1
ATOM 1237 C CA . ILE A 1 153 ? -62.861 -7.103 -0.346 1.00 89.38 153 ILE A CA 1
ATOM 1238 C C . ILE A 1 153 ? -62.578 -7.578 -1.780 1.00 89.38 153 ILE A C 1
ATOM 1240 O O . ILE A 1 153 ? -62.668 -8.782 -2.049 1.00 89.38 153 ILE A O 1
ATOM 1244 N N . PRO A 1 154 ? -62.205 -6.684 -2.713 1.00 89.50 154 PRO A N 1
ATOM 1245 C CA . PRO A 1 154 ? -61.922 -7.068 -4.092 1.00 89.50 154 PRO A CA 1
ATOM 1246 C C . PRO A 1 154 ? -60.831 -8.146 -4.228 1.00 89.50 154 PRO A C 1
ATOM 1248 O O . PRO A 1 154 ? -59.826 -8.162 -3.501 1.00 89.50 154 PRO A O 1
ATOM 1251 N N . HIS A 1 155 ? -60.988 -9.041 -5.205 1.00 85.25 155 HIS A N 1
ATOM 1252 C CA . HIS A 1 155 ? -59.907 -9.931 -5.633 1.00 85.25 155 HIS A CA 1
ATOM 1253 C C . HIS A 1 155 ? -58.717 -9.133 -6.205 1.00 85.25 155 HIS A C 1
ATOM 1255 O O . HIS A 1 155 ? -58.853 -8.034 -6.744 1.00 85.25 155 HIS A O 1
ATOM 1261 N N . GLY A 1 156 ? -57.510 -9.686 -6.054 1.00 81.75 156 GLY A N 1
ATOM 1262 C CA . GLY A 1 156 ? -56.267 -9.071 -6.536 1.00 81.75 156 GLY A CA 1
ATOM 1263 C C . GLY A 1 156 ? -55.652 -8.010 -5.613 1.00 81.75 156 GLY A C 1
ATOM 1264 O O . GLY A 1 156 ? -54.629 -7.440 -5.969 1.00 81.75 156 GLY A O 1
ATOM 1265 N N . LEU A 1 157 ? -56.241 -7.726 -4.446 1.00 84.44 157 LEU A N 1
ATOM 1266 C CA . LEU A 1 157 ? -55.566 -7.007 -3.357 1.00 84.44 157 LEU A CA 1
ATOM 1267 C C . LEU A 1 157 ? -54.852 -8.027 -2.459 1.00 84.44 157 LEU A C 1
ATOM 1269 O O . LEU A 1 157 ? -55.466 -8.571 -1.534 1.00 84.44 157 LEU A O 1
ATOM 1273 N N . LYS A 1 158 ? -53.592 -8.344 -2.772 1.00 82.25 158 LYS A N 1
ATOM 1274 C CA . LYS A 1 158 ? -52.711 -9.151 -1.913 1.00 82.25 158 LYS A CA 1
ATOM 1275 C C . LYS A 1 158 ? -51.667 -8.235 -1.279 1.00 82.25 158 LYS A C 1
ATOM 1277 O O . LYS A 1 158 ? -51.284 -7.257 -1.904 1.00 82.25 158 LYS A O 1
ATOM 1282 N N . ARG A 1 159 ? -51.240 -8.543 -0.052 1.00 90.38 159 ARG A N 1
ATOM 1283 C CA . ARG A 1 159 ? -50.173 -7.892 0.750 1.00 90.38 159 ARG A CA 1
ATOM 1284 C C . ARG A 1 159 ? -49.572 -6.622 0.140 1.00 90.38 159 ARG A C 1
ATOM 1286 O O . ARG A 1 159 ? -50.052 -5.536 0.440 1.00 90.38 159 ARG A O 1
ATOM 1293 N N . ARG A 1 160 ? -48.614 -6.749 -0.788 1.00 92.88 160 ARG A N 1
ATOM 1294 C CA . ARG A 1 160 ? -47.974 -5.620 -1.478 1.00 92.88 160 ARG A CA 1
ATOM 1295 C C . ARG A 1 160 ? -48.956 -4.632 -2.100 1.00 92.88 160 ARG A C 1
ATOM 1297 O O . ARG A 1 160 ? -48.871 -3.449 -1.809 1.00 92.88 160 ARG A O 1
ATOM 1304 N N . GLN A 1 161 ? -49.912 -5.102 -2.905 1.00 91.69 161 GLN A N 1
ATOM 1305 C CA . GLN A 1 161 ? -50.918 -4.228 -3.511 1.00 91.69 161 GLN A CA 1
ATOM 1306 C C . GLN A 1 161 ? -51.806 -3.566 -2.454 1.00 91.69 161 GLN A C 1
ATOM 1308 O O . GLN A 1 161 ? -52.259 -2.451 -2.667 1.00 91.69 161 GLN A O 1
ATOM 1313 N N . VAL A 1 162 ? -52.071 -4.221 -1.319 1.00 93.44 162 VAL A N 1
ATOM 1314 C CA . VAL A 1 162 ? -52.802 -3.580 -0.213 1.00 93.44 162 VAL A CA 1
ATOM 1315 C C . VAL A 1 162 ? -51.997 -2.395 0.317 1.00 93.44 162 VAL A C 1
ATOM 1317 O O . VAL A 1 162 ? -52.524 -1.289 0.384 1.00 93.44 162 VAL A O 1
ATOM 1320 N N . LEU A 1 163 ? -50.720 -2.616 0.632 1.00 95.88 163 LEU A N 1
ATOM 1321 C CA . LEU A 1 163 ? -49.826 -1.586 1.164 1.00 95.88 163 LEU A CA 1
ATOM 1322 C C . LEU A 1 163 ? -49.618 -0.432 0.173 1.00 95.88 163 LEU A C 1
ATOM 1324 O O . LEU A 1 163 ? -49.728 0.726 0.570 1.00 95.88 163 LEU A O 1
ATOM 1328 N N . GLU A 1 164 ? -49.402 -0.742 -1.109 1.00 94.00 164 GLU A N 1
ATOM 1329 C CA . GLU A 1 164 ? -49.254 0.249 -2.181 1.00 94.00 164 GLU A CA 1
ATOM 1330 C C . GLU A 1 164 ? -50.495 1.137 -2.307 1.00 94.00 164 GLU A C 1
ATOM 1332 O O . GLU A 1 164 ? -50.392 2.360 -2.325 1.00 94.00 164 GLU A O 1
ATOM 1337 N N . GLN A 1 165 ? -51.691 0.545 -2.322 1.00 93.81 165 GLN A N 1
ATOM 1338 C CA . GLN A 1 165 ? -52.923 1.328 -2.434 1.00 93.81 165 GLN A CA 1
ATOM 1339 C C . GLN A 1 165 ? -53.203 2.175 -1.185 1.00 93.81 165 GLN A C 1
ATOM 1341 O O . GLN A 1 165 ? -53.783 3.254 -1.314 1.00 93.81 165 GLN A O 1
ATOM 1346 N N . CYS A 1 166 ? -52.776 1.733 0.005 1.00 94.75 166 CYS A N 1
ATOM 1347 C CA . CYS A 1 166 ? -52.933 2.507 1.237 1.00 94.75 166 CYS A CA 1
ATOM 1348 C C . CYS A 1 166 ? -52.214 3.858 1.164 1.00 94.75 166 CYS A C 1
ATOM 1350 O O . CYS A 1 166 ? -52.845 4.880 1.438 1.00 94.75 166 CYS A O 1
ATOM 1352 N N . TYR A 1 167 ? -50.931 3.873 0.782 1.00 93.75 167 TYR A N 1
ATOM 1353 C CA . TYR A 1 167 ? -50.148 5.112 0.773 1.00 93.75 167 TYR A CA 1
ATOM 1354 C C . TYR A 1 167 ? -50.425 5.986 -0.455 1.00 93.75 167 TYR A C 1
ATOM 1356 O O . TYR A 1 167 ? -50.548 7.200 -0.307 1.00 93.75 167 TYR A O 1
ATOM 1364 N N . ILE A 1 168 ? -50.625 5.389 -1.636 1.00 92.00 168 ILE A N 1
ATOM 1365 C CA . ILE A 1 168 ? -50.911 6.136 -2.874 1.00 92.00 168 ILE A CA 1
ATOM 1366 C C . ILE A 1 168 ? -52.237 6.900 -2.760 1.00 92.00 168 ILE A C 1
ATOM 1368 O O . ILE A 1 168 ? -52.344 8.047 -3.183 1.00 92.00 168 ILE A O 1
ATOM 1372 N N . LYS A 1 169 ? -53.269 6.280 -2.174 1.00 91.81 169 LYS A N 1
ATOM 1373 C CA . LYS A 1 169 ? -54.595 6.906 -2.010 1.00 91.81 169 LYS A CA 1
ATOM 1374 C C . LYS A 1 169 ? -54.802 7.573 -0.654 1.00 91.81 169 LYS A C 1
ATOM 1376 O O . LYS A 1 169 ? -55.916 8.017 -0.385 1.00 91.81 169 LYS A O 1
ATOM 1381 N N . GLN A 1 170 ? -53.772 7.608 0.197 1.00 92.25 170 GLN A N 1
ATOM 1382 C CA . GLN A 1 170 ? -53.822 8.203 1.537 1.00 92.25 170 GLN A CA 1
ATOM 1383 C C . GLN A 1 170 ? -55.022 7.698 2.361 1.00 92.25 170 GLN A C 1
ATOM 1385 O O . GLN A 1 170 ? -55.755 8.466 2.983 1.00 92.25 170 GLN A O 1
ATOM 1390 N N . ILE A 1 171 ? -55.255 6.380 2.346 1.00 93.81 171 ILE A N 1
ATOM 1391 C CA . ILE A 1 171 ? -56.408 5.769 3.024 1.00 93.81 171 ILE A CA 1
ATOM 1392 C C . ILE A 1 171 ? -56.324 6.071 4.528 1.00 93.81 171 ILE A C 1
ATOM 1394 O O . ILE A 1 171 ? -55.303 5.759 5.131 1.00 93.81 171 ILE A O 1
ATOM 1398 N N . PRO A 1 172 ? -57.362 6.591 5.205 1.00 93.00 172 PRO A N 1
ATOM 1399 C CA . PRO A 1 172 ? -57.285 6.887 6.636 1.00 93.00 172 PRO A CA 1
ATOM 1400 C C . PRO A 1 172 ? -56.727 5.707 7.451 1.00 93.00 172 PRO A C 1
ATOM 1402 O O . PRO A 1 172 ? -57.211 4.583 7.309 1.00 93.00 172 PRO A O 1
ATOM 1405 N N . LEU A 1 173 ? -55.730 5.945 8.318 1.00 89.94 173 LEU A N 1
ATOM 1406 C CA . LEU A 1 173 ? -54.934 4.882 8.968 1.00 89.94 173 LEU A CA 1
ATOM 1407 C C . LEU A 1 173 ? -55.790 3.792 9.630 1.00 89.94 173 LEU A C 1
ATOM 1409 O O . LEU A 1 173 ? -55.510 2.606 9.481 1.00 89.94 173 LEU A O 1
ATOM 1413 N N . LYS A 1 174 ? -56.889 4.172 10.295 1.00 86.56 174 LYS A N 1
ATOM 1414 C CA . LYS A 1 174 ? -57.828 3.223 10.922 1.00 86.56 174 LYS A CA 1
ATOM 1415 C C . LYS A 1 174 ? -58.447 2.253 9.904 1.00 86.56 174 LYS A C 1
ATOM 1417 O O . LYS A 1 174 ? -58.584 1.065 10.182 1.00 86.56 174 LYS A O 1
ATOM 1422 N N . ARG A 1 175 ? -58.795 2.748 8.712 1.00 89.81 175 ARG A N 1
ATOM 1423 C CA . ARG A 1 175 ? -59.348 1.949 7.608 1.00 89.81 175 ARG A CA 1
ATOM 1424 C C . ARG A 1 175 ? -58.276 1.106 6.923 1.00 89.81 175 ARG A C 1
ATOM 1426 O O . ARG A 1 175 ? -58.551 -0.036 6.568 1.00 89.81 175 ARG A O 1
ATOM 1433 N N . ALA A 1 176 ? -57.058 1.632 6.789 1.00 92.06 176 ALA A N 1
ATOM 1434 C CA . ALA A 1 176 ? -55.917 0.880 6.270 1.00 92.06 176 ALA A CA 1
ATOM 1435 C C . ALA A 1 176 ? -55.571 -0.314 7.177 1.00 92.06 176 ALA A C 1
ATOM 1437 O O . ALA A 1 176 ? -55.458 -1.439 6.699 1.00 92.06 176 ALA A O 1
ATOM 1438 N N . VAL A 1 177 ? -55.504 -0.100 8.496 1.00 88.50 177 VAL A N 1
ATOM 1439 C CA . VAL A 1 177 ? -55.297 -1.169 9.488 1.00 88.50 177 VAL A CA 1
ATOM 1440 C C . VAL A 1 177 ? -56.427 -2.200 9.436 1.00 88.50 177 VAL A C 1
ATOM 1442 O O . VAL A 1 177 ? -56.153 -3.398 9.460 1.00 88.50 177 VAL A O 1
ATOM 1445 N N . TRP A 1 178 ? -57.688 -1.768 9.312 1.00 87.75 178 TRP A N 1
ATOM 1446 C CA . TRP A 1 178 ? -58.816 -2.683 9.104 1.00 87.75 178 TRP A CA 1
ATOM 1447 C C . TRP A 1 178 ? -58.634 -3.546 7.845 1.00 87.75 178 TRP A C 1
ATOM 1449 O O . TRP A 1 178 ? -58.792 -4.767 7.913 1.00 87.75 178 TRP A O 1
ATOM 1459 N N . LEU A 1 179 ? -58.250 -2.937 6.718 1.00 90.69 179 LEU A N 1
ATOM 1460 C CA . LEU A 1 179 ? -58.018 -3.645 5.459 1.00 90.69 179 LEU A CA 1
ATOM 1461 C C . LEU A 1 179 ? -56.882 -4.667 5.592 1.00 90.69 179 LEU A C 1
ATOM 1463 O O . LEU A 1 179 ? -57.040 -5.812 5.172 1.00 90.69 179 LEU A O 1
ATOM 1467 N N . ILE A 1 180 ? -55.762 -4.275 6.204 1.00 91.69 180 ILE A N 1
ATOM 1468 C CA . ILE A 1 180 ? -54.604 -5.148 6.441 1.00 91.69 180 ILE A CA 1
ATOM 1469 C C . ILE A 1 180 ? -55.005 -6.327 7.328 1.00 91.69 180 ILE A C 1
ATOM 1471 O O . ILE A 1 180 ? -54.784 -7.470 6.937 1.00 91.69 180 ILE A O 1
ATOM 1475 N N . LYS A 1 181 ? -55.676 -6.079 8.463 1.00 86.56 181 LYS A N 1
ATOM 1476 C CA . LYS A 1 181 ? -56.163 -7.140 9.361 1.00 86.56 181 LYS A CA 1
ATOM 1477 C C . LYS A 1 181 ? -57.109 -8.108 8.651 1.00 86.56 181 LYS A C 1
ATOM 1479 O O . LYS A 1 181 ? -56.983 -9.321 8.822 1.00 86.56 181 LYS A O 1
ATOM 1484 N N . CYS A 1 182 ? -58.037 -7.603 7.835 1.00 86.44 182 CYS A N 1
ATOM 1485 C CA . CYS A 1 182 ? -58.955 -8.451 7.076 1.00 86.44 182 CYS A CA 1
ATOM 1486 C C . CYS A 1 182 ? -58.215 -9.290 6.030 1.00 86.44 182 CYS A C 1
ATOM 1488 O O . CYS A 1 182 ? -58.429 -10.497 5.959 1.00 86.44 182 CYS A O 1
ATOM 1490 N N . CYS A 1 183 ? -57.320 -8.683 5.246 1.00 89.38 183 CYS A N 1
ATOM 1491 C CA . CYS A 1 183 ? -56.515 -9.395 4.254 1.00 89.38 183 CYS A CA 1
ATOM 1492 C C . CYS A 1 183 ? -55.627 -10.463 4.904 1.00 89.38 183 CYS A C 1
ATOM 1494 O O . CYS A 1 183 ? -55.648 -11.606 4.450 1.00 89.38 183 CYS A O 1
ATOM 1496 N N . TYR A 1 184 ? -54.930 -10.122 5.991 1.00 87.19 184 TYR A N 1
ATOM 1497 C CA . TYR A 1 184 ? -54.147 -11.061 6.795 1.00 87.19 184 TYR A CA 1
ATOM 1498 C C . TYR A 1 184 ? -55.009 -12.237 7.258 1.00 87.19 184 TYR A C 1
ATOM 1500 O O . TYR A 1 184 ? -54.666 -13.390 7.024 1.00 87.19 184 TYR A O 1
ATOM 1508 N N . SER A 1 185 ? -56.175 -11.952 7.843 1.00 83.62 185 SER A N 1
ATOM 1509 C CA . SER A 1 185 ? -57.080 -12.972 8.383 1.00 83.62 185 SER A CA 1
ATOM 1510 C C . SER A 1 185 ? -57.681 -13.872 7.304 1.00 83.62 185 SER A C 1
ATOM 1512 O O . SER A 1 185 ? -57.859 -15.068 7.531 1.00 83.62 185 SER A O 1
ATOM 1514 N N . ILE A 1 186 ? -57.990 -13.328 6.122 1.00 85.38 186 ILE A N 1
ATOM 1515 C CA . ILE A 1 186 ? -58.434 -14.120 4.967 1.00 85.38 186 ILE A CA 1
ATOM 1516 C C . ILE A 1 186 ? -57.313 -15.072 4.539 1.00 85.38 186 ILE A C 1
ATOM 1518 O O . ILE A 1 186 ? -57.560 -16.267 4.392 1.00 85.38 186 ILE A O 1
ATOM 1522 N N . GLU A 1 187 ? -56.087 -14.568 4.378 1.00 87.19 187 GLU A N 1
ATOM 1523 C CA . GLU A 1 187 ? -54.935 -15.383 3.978 1.00 87.19 187 GLU A CA 1
ATOM 1524 C C . GLU A 1 187 ? -54.610 -16.460 5.019 1.00 87.19 187 GLU A C 1
ATOM 1526 O O . GLU A 1 187 ? -54.458 -17.631 4.667 1.00 87.19 187 GLU A O 1
ATOM 1531 N N . TRP A 1 188 ? -54.630 -16.097 6.299 1.00 84.12 188 TRP A N 1
ATOM 1532 C CA . TRP A 1 188 ? -54.447 -17.009 7.420 1.00 84.12 188 TRP A CA 1
ATOM 1533 C C . TRP A 1 188 ? -55.487 -18.133 7.428 1.00 84.12 188 TRP A C 1
ATOM 1535 O O . TRP A 1 188 ? -55.117 -19.307 7.438 1.00 84.12 188 TRP A O 1
ATOM 1545 N N . LYS A 1 189 ? -56.785 -17.801 7.322 1.00 81.69 189 LYS A N 1
ATOM 1546 C CA . LYS A 1 189 ? -57.864 -18.804 7.257 1.00 81.69 189 LYS A CA 1
ATOM 1547 C C . LYS A 1 189 ? -57.696 -19.744 6.066 1.00 81.69 189 LYS A C 1
ATOM 1549 O O . LYS A 1 189 ? -57.869 -20.951 6.216 1.00 81.69 189 LYS A O 1
ATOM 1554 N N . THR A 1 190 ? -57.343 -19.214 4.893 1.00 81.81 190 THR A N 1
ATOM 1555 C CA . THR A 1 190 ? -57.107 -20.047 3.702 1.00 81.81 190 THR A CA 1
ATOM 1556 C C . THR A 1 190 ? -55.861 -20.925 3.821 1.00 81.81 190 THR A C 1
ATOM 1558 O O . THR A 1 190 ? -55.834 -22.019 3.262 1.00 81.81 190 THR A O 1
ATOM 1561 N N . GLY A 1 191 ? -54.838 -20.469 4.546 1.00 79.12 191 GLY A N 1
ATOM 1562 C CA . GLY A 1 191 ? -53.592 -21.197 4.753 1.00 79.12 191 GLY A CA 1
ATOM 1563 C C . GLY A 1 191 ? -53.721 -22.319 5.776 1.00 79.12 191 GLY A C 1
ATOM 1564 O O . GLY A 1 191 ? -53.368 -23.456 5.481 1.00 79.12 191 GLY A O 1
ATOM 1565 N N . ILE A 1 192 ? -54.315 -22.042 6.940 1.00 77.50 192 ILE A N 1
ATOM 1566 C CA . ILE A 1 192 ? -54.516 -23.045 7.997 1.00 77.50 192 ILE A CA 1
ATOM 1567 C C . ILE A 1 192 ? -55.432 -24.187 7.561 1.00 77.50 192 ILE A C 1
ATOM 1569 O O . ILE A 1 192 ? -55.249 -25.312 8.027 1.00 77.50 192 ILE A O 1
ATOM 1573 N N . ALA A 1 193 ? -56.369 -23.944 6.641 1.00 74.25 193 ALA A N 1
ATOM 1574 C CA . ALA A 1 193 ? -57.198 -25.003 6.068 1.00 74.25 193 ALA A CA 1
ATOM 1575 C C . ALA A 1 193 ? -56.366 -26.135 5.425 1.00 74.25 193 ALA A C 1
ATOM 1577 O O . ALA A 1 193 ? -56.835 -27.268 5.366 1.00 74.25 193 ALA A O 1
ATOM 1578 N N . LYS A 1 194 ? -55.125 -25.857 4.993 1.00 74.25 194 LYS A N 1
ATOM 1579 C CA . LYS A 1 194 ? -54.192 -26.867 4.464 1.00 74.25 194 LYS A CA 1
ATOM 1580 C C . LYS A 1 194 ? -53.496 -27.694 5.553 1.00 74.25 194 LYS A C 1
ATOM 1582 O O . LYS A 1 194 ? -53.134 -28.833 5.290 1.00 74.25 194 LYS A O 1
ATOM 1587 N N . TYR A 1 195 ? -53.338 -27.148 6.759 1.00 68.12 195 TYR A N 1
ATOM 1588 C CA . TYR A 1 195 ? -52.574 -27.730 7.875 1.00 68.12 195 TYR A CA 1
ATOM 1589 C C . TYR A 1 195 ? -53.489 -28.162 9.032 1.00 68.12 195 TYR A C 1
ATOM 1591 O O . TYR A 1 195 ? -53.156 -28.007 10.208 1.00 68.12 195 TYR A O 1
ATOM 1599 N N . ALA A 1 196 ? -54.697 -28.649 8.722 1.00 64.50 196 ALA A N 1
ATOM 1600 C CA . ALA A 1 196 ? -55.775 -28.823 9.699 1.00 64.50 196 ALA A CA 1
ATOM 1601 C C . ALA A 1 196 ? -55.376 -29.647 10.945 1.00 64.50 196 ALA A C 1
ATOM 1603 O O . ALA A 1 196 ? -55.840 -29.318 12.042 1.00 64.50 196 ALA A O 1
ATOM 1604 N N . ASN A 1 197 ? -54.473 -30.625 10.790 1.00 67.38 197 ASN A N 1
ATOM 1605 C CA . ASN A 1 197 ? -54.194 -31.667 11.783 1.00 67.38 197 ASN A CA 1
ATOM 1606 C C . ASN A 1 197 ? -52.976 -31.420 12.698 1.00 67.38 197 ASN A C 1
ATOM 1608 O O . ASN A 1 197 ? -52.777 -32.211 13.614 1.00 67.38 197 ASN A O 1
ATOM 1612 N N . SER A 1 198 ? -52.181 -30.356 12.513 1.00 71.94 198 SER A N 1
ATOM 1613 C CA . SER A 1 198 ? -50.981 -30.114 13.337 1.00 71.94 198 SER A CA 1
ATOM 1614 C C . SER A 1 198 ? -50.945 -28.691 13.920 1.00 71.94 198 SER A C 1
ATOM 1616 O O . SER A 1 198 ? -50.784 -27.727 13.171 1.00 71.94 198 SER A O 1
ATOM 1618 N N . PRO A 1 199 ? -51.088 -28.513 15.250 1.00 71.06 199 PRO A N 1
ATOM 1619 C CA . PRO A 1 199 ? -50.996 -27.201 15.900 1.00 71.06 199 PRO A CA 1
ATOM 1620 C C . PRO A 1 199 ? -49.639 -26.522 15.676 1.00 71.06 199 PRO A C 1
ATOM 1622 O O . PRO A 1 199 ? -49.592 -25.346 15.331 1.00 71.06 199 PRO A O 1
ATOM 1625 N N . GLN A 1 200 ? -48.542 -27.282 15.771 1.00 71.31 200 GLN A N 1
ATOM 1626 C CA . GLN A 1 200 ? -47.189 -26.757 15.557 1.00 71.31 200 GLN A CA 1
ATOM 1627 C C . GLN A 1 200 ? -46.982 -26.250 14.124 1.00 71.31 200 GLN A C 1
ATOM 1629 O O . GLN A 1 200 ? -46.310 -25.241 13.916 1.00 71.31 200 GLN A O 1
ATOM 1634 N N . GLU A 1 201 ? -47.566 -26.915 13.121 1.00 75.00 201 GLU A N 1
ATOM 1635 C CA . GLU A 1 201 ? -47.516 -26.425 11.737 1.00 75.00 201 GLU A CA 1
ATOM 1636 C C . GLU A 1 201 ? -48.331 -25.142 11.553 1.00 75.00 201 GLU A C 1
ATOM 1638 O O . GLU A 1 201 ? -47.923 -24.273 10.784 1.00 75.00 201 GLU A O 1
ATOM 1643 N N . LYS A 1 202 ? -49.442 -24.977 12.283 1.00 73.94 202 LYS A N 1
ATOM 1644 C CA . LYS A 1 202 ? -50.244 -23.744 12.251 1.00 73.94 202 LYS A CA 1
ATOM 1645 C C . LYS A 1 202 ? -49.490 -22.556 12.836 1.00 73.94 202 LYS A C 1
ATOM 1647 O O . LYS A 1 202 ? -49.538 -21.480 12.244 1.00 73.94 202 LYS A O 1
ATOM 1652 N N . ASP A 1 203 ? -48.773 -22.746 13.941 1.00 75.25 203 ASP A N 1
ATOM 1653 C CA . ASP A 1 203 ? -47.967 -21.684 14.552 1.00 75.25 203 ASP A CA 1
ATOM 1654 C C . ASP A 1 203 ? -46.780 -21.302 13.664 1.00 75.25 203 ASP A C 1
ATOM 1656 O O . ASP A 1 203 ? -46.564 -20.119 13.397 1.00 75.25 203 ASP A O 1
ATOM 1660 N N . LYS A 1 204 ? -46.079 -22.297 13.102 1.00 78.50 204 LYS A N 1
ATOM 1661 C CA . LYS A 1 204 ? -45.021 -22.068 12.104 1.00 78.50 204 LYS A CA 1
ATOM 1662 C C . LYS A 1 204 ? -45.550 -21.335 10.875 1.00 78.50 204 LYS A C 1
ATOM 1664 O O . LYS A 1 204 ? -44.917 -20.392 10.406 1.00 78.50 204 LYS A O 1
ATOM 1669 N N . PHE A 1 205 ? -46.720 -21.726 10.369 1.00 83.38 205 PHE A N 1
ATOM 1670 C CA . PHE A 1 205 ? -47.367 -21.042 9.254 1.00 83.38 205 PHE A CA 1
ATOM 1671 C C . PHE A 1 205 ? -47.754 -19.603 9.612 1.00 83.38 205 PHE A C 1
ATOM 1673 O O . PHE A 1 205 ? -47.587 -18.711 8.789 1.00 83.38 205 PHE A O 1
ATOM 1680 N N . ASN A 1 206 ? -48.244 -19.351 10.828 1.00 82.69 206 ASN A N 1
ATOM 1681 C CA . ASN A 1 206 ? -48.598 -18.008 11.284 1.00 82.69 206 ASN A CA 1
ATOM 1682 C C . ASN A 1 206 ? -47.362 -17.101 11.386 1.00 82.69 206 ASN A C 1
ATOM 1684 O O . ASN A 1 206 ? -47.379 -15.989 10.866 1.00 82.69 206 ASN A O 1
ATOM 1688 N N . ALA A 1 207 ? -46.274 -17.600 11.981 1.00 81.19 207 ALA A N 1
ATOM 1689 C CA . ALA A 1 207 ? -44.997 -16.891 12.028 1.00 81.19 207 ALA A CA 1
ATOM 1690 C C . ALA A 1 207 ? -44.459 -16.614 10.614 1.00 81.19 207 ALA A C 1
ATOM 1692 O O . ALA A 1 207 ? -44.052 -15.495 10.313 1.00 81.19 207 ALA A O 1
ATOM 1693 N N . HIS A 1 208 ? -44.539 -17.600 9.715 1.00 87.38 208 HIS A N 1
ATOM 1694 C CA . HIS A 1 208 ? -44.167 -17.437 8.310 1.00 87.38 208 HIS A CA 1
ATOM 1695 C C . HIS A 1 208 ? -45.029 -16.388 7.599 1.00 87.38 208 HIS A C 1
ATOM 1697 O O . HIS A 1 208 ? -44.506 -15.529 6.897 1.00 87.38 208 HIS A O 1
ATOM 1703 N N . LEU A 1 209 ? -46.348 -16.418 7.795 1.00 89.75 209 LEU A N 1
ATOM 1704 C CA . LEU A 1 209 ? -47.269 -15.461 7.191 1.00 89.75 209 LEU A CA 1
ATOM 1705 C C . LEU A 1 209 ? -46.977 -14.034 7.674 1.00 89.75 209 LEU A C 1
ATOM 1707 O O . LEU A 1 209 ? -46.911 -13.119 6.854 1.00 89.75 209 LEU A O 1
ATOM 1711 N N . LEU A 1 210 ? -46.776 -13.841 8.980 1.00 89.75 210 LEU A N 1
ATOM 1712 C CA . LEU A 1 210 ? -46.419 -12.548 9.566 1.00 89.75 210 LEU A CA 1
ATOM 1713 C C . LEU A 1 210 ? -45.074 -12.036 9.043 1.00 89.75 210 LEU A C 1
ATOM 1715 O O . LEU A 1 210 ? -44.959 -10.859 8.691 1.00 89.75 210 LEU A O 1
ATOM 1719 N N . LYS A 1 211 ? -44.085 -12.925 8.929 1.00 91.00 211 LYS A N 1
ATOM 1720 C CA . LYS A 1 211 ? -42.794 -12.615 8.317 1.00 91.00 211 LYS A CA 1
ATOM 1721 C C . LYS A 1 211 ? -42.963 -12.154 6.873 1.00 91.00 211 LYS A C 1
ATOM 1723 O O . LYS A 1 211 ? -42.513 -11.072 6.531 1.00 91.00 211 LYS A O 1
ATOM 1728 N N . GLU A 1 212 ? -43.699 -12.893 6.047 1.00 91.44 212 GLU A N 1
ATOM 1729 C CA . GLU A 1 212 ? -43.937 -12.489 4.660 1.00 91.44 212 GLU A CA 1
ATOM 1730 C C . GLU A 1 212 ? -44.682 -11.140 4.567 1.00 91.44 212 GLU A C 1
ATOM 1732 O O . GLU A 1 212 ? -44.428 -10.349 3.661 1.00 91.44 212 GLU A O 1
ATOM 1737 N N . TRP A 1 213 ? -45.624 -10.844 5.470 1.00 94.75 213 TRP A N 1
ATOM 1738 C CA . TRP A 1 213 ? -46.242 -9.511 5.537 1.00 94.75 213 TRP A CA 1
ATOM 1739 C C . TRP A 1 213 ? -45.217 -8.432 5.889 1.00 94.75 213 TRP A C 1
ATOM 1741 O O . TRP A 1 213 ? -45.191 -7.389 5.235 1.00 94.75 213 TRP A O 1
ATOM 1751 N N . THR A 1 214 ? -44.352 -8.708 6.861 1.00 94.94 214 THR A N 1
ATOM 1752 C CA . THR A 1 214 ? -43.246 -7.832 7.267 1.00 94.94 214 THR A CA 1
ATOM 1753 C C . THR A 1 214 ? -42.292 -7.564 6.108 1.00 94.94 214 THR A C 1
ATOM 1755 O O . THR A 1 214 ? -41.997 -6.405 5.834 1.00 94.94 214 THR A O 1
ATOM 1758 N N . ASP A 1 215 ? -41.917 -8.592 5.348 1.00 94.94 215 ASP A N 1
ATOM 1759 C CA . ASP A 1 215 ? -41.071 -8.468 4.157 1.00 94.94 215 ASP A CA 1
ATOM 1760 C C . ASP A 1 215 ? -41.710 -7.552 3.099 1.00 94.94 215 ASP A C 1
ATOM 1762 O O . ASP A 1 215 ? -41.025 -6.777 2.436 1.00 94.94 215 ASP A O 1
ATOM 1766 N N . ASN A 1 216 ? -43.042 -7.569 2.964 1.00 95.69 216 ASN A N 1
ATOM 1767 C CA . ASN A 1 216 ? -43.746 -6.644 2.071 1.00 95.69 216 ASN A CA 1
ATOM 1768 C C . ASN A 1 216 ? -43.750 -5.197 2.596 1.00 95.69 216 ASN A C 1
ATOM 1770 O O . ASN A 1 216 ? -43.664 -4.272 1.790 1.00 95.69 216 ASN A O 1
ATOM 1774 N N . PHE A 1 217 ? -43.838 -4.974 3.912 1.00 96.81 217 PHE A N 1
ATOM 1775 C CA . PHE A 1 217 ? -43.667 -3.634 4.493 1.00 96.81 217 PHE A CA 1
ATOM 1776 C C . PHE A 1 217 ? -42.253 -3.106 4.262 1.00 96.81 217 PHE A C 1
ATOM 1778 O O . PHE A 1 217 ? -42.088 -1.976 3.804 1.00 96.81 217 PHE A O 1
ATOM 1785 N N . VAL A 1 218 ? -41.258 -3.948 4.536 1.00 95.31 218 VAL A N 1
ATOM 1786 C CA . VAL A 1 218 ? -39.837 -3.686 4.306 1.00 95.31 218 VAL A CA 1
ATOM 1787 C C . VAL A 1 218 ? -39.583 -3.316 2.845 1.00 95.31 218 VAL A C 1
ATOM 1789 O O . VAL A 1 218 ? -39.039 -2.250 2.574 1.00 95.31 218 VAL A O 1
ATOM 1792 N N . HIS A 1 219 ? -40.073 -4.124 1.902 1.00 94.38 219 HIS A N 1
ATOM 1793 C CA . HIS A 1 219 ? -39.935 -3.868 0.465 1.00 94.38 219 HIS A CA 1
ATOM 1794 C C . HIS A 1 219 ? -40.467 -2.483 0.063 1.00 94.38 219 HIS A C 1
ATOM 1796 O O . HIS A 1 219 ? -39.853 -1.777 -0.737 1.00 94.38 219 HIS A O 1
ATOM 1802 N N . ILE A 1 220 ? -41.629 -2.081 0.592 1.00 94.88 220 ILE A N 1
ATOM 1803 C CA . ILE A 1 220 ? -42.215 -0.770 0.282 1.00 94.88 220 ILE A CA 1
ATOM 1804 C C . ILE A 1 220 ? -41.430 0.367 0.943 1.00 94.88 220 ILE A C 1
ATOM 1806 O O . ILE A 1 220 ? -41.249 1.402 0.305 1.00 94.88 220 ILE A O 1
ATOM 1810 N N . LEU A 1 221 ? -40.918 0.183 2.167 1.00 93.94 221 LEU A N 1
ATOM 1811 C CA . LEU A 1 221 ? -40.028 1.165 2.797 1.00 93.94 221 LEU A CA 1
ATOM 1812 C C . LEU A 1 221 ? -38.762 1.383 1.966 1.00 93.94 221 LEU A C 1
ATOM 1814 O O . LEU A 1 221 ? -38.436 2.528 1.669 1.00 93.94 221 LEU A O 1
ATOM 1818 N N . GLU A 1 222 ? -38.083 0.312 1.550 1.00 93.44 222 GLU A N 1
ATOM 1819 C CA . GLU A 1 222 ? -36.879 0.411 0.716 1.00 93.44 222 GLU A CA 1
ATOM 1820 C C . GLU A 1 222 ? -37.170 1.141 -0.596 1.00 93.44 222 GLU A C 1
ATOM 1822 O O . GLU A 1 222 ? -36.465 2.086 -0.950 1.00 93.44 222 GLU A O 1
ATOM 1827 N N . LYS A 1 223 ? -38.257 0.760 -1.283 1.00 92.50 223 LYS A N 1
ATOM 1828 C CA . LYS A 1 223 ? -38.710 1.429 -2.509 1.00 92.50 223 LYS A CA 1
ATOM 1829 C C . LYS A 1 223 ? -38.870 2.939 -2.293 1.00 92.50 223 LYS A C 1
ATOM 1831 O O . LYS A 1 223 ? -38.306 3.722 -3.051 1.00 92.50 223 LYS A O 1
ATOM 1836 N N . LEU A 1 224 ? -39.605 3.337 -1.255 1.00 91.69 224 LEU A N 1
ATOM 1837 C CA . LEU A 1 224 ? -39.869 4.744 -0.957 1.00 91.69 224 LEU A CA 1
ATOM 1838 C C . LEU A 1 224 ? -38.588 5.523 -0.616 1.00 91.69 224 LEU A C 1
ATOM 1840 O O . LEU A 1 224 ? -38.487 6.698 -0.956 1.00 91.69 224 LEU A O 1
ATOM 1844 N N . ILE A 1 225 ? -37.597 4.888 0.016 1.00 90.25 225 ILE A N 1
ATOM 1845 C CA . ILE A 1 225 ? -36.304 5.521 0.324 1.00 90.25 225 ILE A CA 1
ATOM 1846 C C . ILE A 1 225 ? -35.494 5.762 -0.958 1.00 90.25 225 ILE A C 1
ATOM 1848 O O . ILE A 1 225 ? -34.963 6.857 -1.145 1.00 90.25 225 ILE A O 1
ATOM 1852 N N . PHE A 1 226 ? -35.437 4.786 -1.869 1.00 88.44 226 PHE A N 1
ATOM 1853 C CA . PHE A 1 226 ? -34.674 4.913 -3.117 1.00 88.44 226 PHE A CA 1
ATOM 1854 C C . PHE A 1 226 ? -35.343 5.809 -4.173 1.00 88.44 226 PHE A C 1
ATOM 1856 O O . PHE A 1 226 ? -34.654 6.354 -5.032 1.00 88.44 226 PHE A O 1
ATOM 1863 N N . GLU A 1 227 ? -36.661 6.020 -4.111 1.00 87.12 227 GLU A N 1
ATOM 1864 C CA . GLU A 1 227 ? -37.377 6.945 -5.009 1.00 87.12 227 GLU A CA 1
ATOM 1865 C C . GLU A 1 227 ? -37.034 8.428 -4.760 1.00 87.12 227 GLU A C 1
ATOM 1867 O O . GLU A 1 227 ? -37.238 9.260 -5.646 1.00 87.12 227 GLU A O 1
ATOM 1872 N N . MET A 1 228 ? -36.436 8.768 -3.609 1.00 81.38 228 MET A N 1
ATOM 1873 C CA . MET A 1 228 ? -36.057 10.144 -3.257 1.00 81.38 228 MET A CA 1
ATOM 1874 C C . MET A 1 228 ? -35.231 10.835 -4.357 1.00 81.38 228 MET A C 1
ATOM 1876 O O . MET A 1 228 ? -35.511 11.976 -4.732 1.00 81.38 228 MET A O 1
ATOM 1880 N N . THR A 1 229 ? -34.233 10.139 -4.910 1.00 76.31 229 THR A N 1
ATOM 1881 C CA . THR A 1 229 ? -33.310 10.684 -5.921 1.00 76.31 229 THR A CA 1
ATOM 1882 C C . THR A 1 229 ? -33.945 10.832 -7.300 1.00 76.31 229 THR A C 1
ATOM 1884 O O . THR A 1 229 ? -33.384 11.500 -8.160 1.00 76.31 229 THR A O 1
ATOM 1887 N N . GLN A 1 230 ? -35.139 10.282 -7.535 1.00 78.69 230 GLN A N 1
ATOM 1888 C CA . GLN A 1 230 ? -35.853 10.431 -8.808 1.00 78.69 230 GLN A CA 1
ATOM 1889 C C . GLN A 1 230 ? -36.706 11.707 -8.857 1.00 78.69 230 GLN A C 1
ATOM 1891 O O . GLN A 1 230 ? -37.070 12.176 -9.938 1.00 78.69 230 GLN A O 1
ATOM 1896 N N . HIS A 1 231 ? -37.030 12.283 -7.696 1.00 77.19 231 HIS A N 1
ATOM 1897 C CA . HIS A 1 231 ? -37.975 13.396 -7.574 1.00 77.19 231 HIS A CA 1
ATOM 1898 C C . HIS A 1 231 ? -37.317 14.762 -7.335 1.00 77.19 231 HIS A C 1
ATOM 1900 O O . HIS A 1 231 ? -38.025 15.765 -7.289 1.00 77.19 231 HIS A O 1
ATOM 1906 N N . TYR A 1 232 ? -35.984 14.842 -7.245 1.00 70.38 232 TYR A N 1
ATOM 1907 C CA . TYR A 1 232 ? -35.283 16.090 -6.899 1.00 70.38 232 TYR A CA 1
ATOM 1908 C C . TYR A 1 232 ? -35.531 17.254 -7.881 1.00 70.38 232 TYR A C 1
ATOM 1910 O O . TYR A 1 232 ? -35.528 18.411 -7.468 1.00 70.38 232 TYR A O 1
ATOM 1918 N N . ASN A 1 233 ? -35.792 16.959 -9.162 1.00 73.50 233 ASN A N 1
ATOM 1919 C CA . ASN A 1 233 ? -36.044 17.964 -10.206 1.00 73.50 233 ASN A CA 1
ATOM 1920 C C . ASN A 1 233 ? -37.501 18.459 -10.273 1.00 73.50 233 ASN A C 1
ATOM 1922 O O . ASN A 1 233 ? -37.781 19.425 -10.980 1.00 73.50 233 ASN A O 1
ATOM 1926 N N . ASP A 1 234 ? -38.442 17.794 -9.597 1.00 81.12 234 ASP A N 1
ATOM 1927 C CA . ASP A 1 234 ? -39.876 18.068 -9.717 1.00 81.12 234 ASP A CA 1
ATOM 1928 C C . ASP A 1 234 ? -40.480 18.312 -8.332 1.00 81.12 234 ASP A C 1
ATOM 1930 O O . ASP A 1 234 ? -40.802 17.383 -7.589 1.00 81.12 234 ASP A O 1
ATOM 1934 N N . SER A 1 235 ? -40.651 19.592 -7.992 1.00 81.88 235 SER A N 1
ATOM 1935 C CA . SER A 1 235 ? -41.172 20.011 -6.688 1.00 81.88 235 SER A CA 1
ATOM 1936 C C . SER A 1 235 ? -42.551 19.423 -6.373 1.00 81.88 235 SER A C 1
ATOM 1938 O O . SER A 1 235 ? -42.858 19.227 -5.200 1.00 81.88 235 SER A O 1
ATOM 1940 N N . VAL A 1 236 ? -43.386 19.146 -7.382 1.00 85.00 236 VAL A N 1
ATOM 1941 C CA . VAL A 1 236 ? -44.736 18.602 -7.168 1.00 85.00 236 VAL A CA 1
ATOM 1942 C C . VAL A 1 236 ? -44.652 17.123 -6.805 1.00 85.00 236 VAL A C 1
ATOM 1944 O O . VAL A 1 236 ? -45.287 16.685 -5.845 1.00 85.00 236 VAL A O 1
ATOM 1947 N N . LYS A 1 237 ? -43.825 16.355 -7.526 1.00 85.00 237 LYS A N 1
ATOM 1948 C CA . LYS A 1 237 ? -43.584 14.942 -7.196 1.00 85.00 237 LYS A CA 1
ATOM 1949 C C . LYS A 1 237 ? -42.888 14.780 -5.851 1.00 85.00 237 LYS A C 1
ATOM 1951 O O . LYS A 1 237 ? -43.217 13.852 -5.122 1.00 85.00 237 LYS A O 1
ATOM 1956 N N . LEU A 1 238 ? -41.979 15.688 -5.500 1.00 85.12 238 LEU A N 1
ATOM 1957 C CA . LEU A 1 238 ? -41.281 15.650 -4.218 1.00 85.12 238 LEU A CA 1
ATOM 1958 C C . LEU A 1 238 ? -42.238 15.837 -3.029 1.00 85.12 238 LEU A C 1
ATOM 1960 O O . LEU A 1 238 ? -42.128 15.115 -2.043 1.00 85.12 238 LEU A O 1
ATOM 1964 N N . GLU A 1 239 ? -43.193 16.768 -3.112 1.00 87.44 239 GLU A N 1
ATOM 1965 C CA . GLU A 1 239 ? -44.205 16.952 -2.058 1.00 87.44 239 GLU A CA 1
ATOM 1966 C C . GLU A 1 239 ? -45.183 15.768 -1.963 1.00 87.44 239 GLU A C 1
ATOM 1968 O O . GLU A 1 239 ? -45.538 15.339 -0.859 1.00 87.44 239 GLU A O 1
ATOM 1973 N N . ALA A 1 240 ? -45.564 15.177 -3.102 1.00 87.12 240 ALA A N 1
ATOM 1974 C CA . ALA A 1 240 ? -46.347 13.942 -3.117 1.00 87.12 240 ALA A CA 1
ATOM 1975 C C . ALA A 1 240 ? -45.583 12.795 -2.431 1.00 87.12 240 ALA A C 1
ATOM 1977 O O . ALA A 1 240 ? -46.091 12.205 -1.479 1.00 87.12 240 ALA A O 1
ATOM 1978 N N . TRP A 1 241 ? -44.328 12.561 -2.823 1.00 91.00 241 TRP A N 1
ATOM 1979 C CA . TRP A 1 241 ? -43.452 11.548 -2.232 1.00 91.00 241 TRP A CA 1
ATOM 1980 C C . TRP A 1 241 ? -43.254 11.747 -0.720 1.00 91.00 241 TRP A C 1
ATOM 1982 O O . TRP A 1 241 ? -43.385 10.797 0.050 1.00 91.00 241 TRP A O 1
ATOM 1992 N N . LYS A 1 242 ? -43.030 12.983 -0.244 1.00 90.50 242 LYS A N 1
ATOM 1993 C CA . LYS A 1 242 ? -42.940 13.274 1.203 1.00 90.50 242 LYS A CA 1
ATOM 1994 C C . LYS A 1 242 ? -44.210 12.865 1.949 1.00 90.50 242 LYS A C 1
ATOM 1996 O O . LYS A 1 242 ? -44.139 12.307 3.048 1.00 90.50 242 LYS A O 1
ATOM 2001 N N . THR A 1 243 ? -45.371 13.139 1.357 1.00 91.56 243 THR A N 1
ATOM 2002 C CA . THR A 1 243 ? -46.677 12.778 1.921 1.00 91.56 243 THR A CA 1
ATOM 2003 C C . THR A 1 243 ? -46.854 11.257 1.959 1.00 91.56 243 THR A C 1
ATOM 2005 O O . THR A 1 243 ? -47.316 10.710 2.962 1.00 91.56 243 THR A O 1
ATOM 2008 N N . GLU A 1 244 ? -46.423 10.556 0.910 1.00 94.31 244 GLU A N 1
ATOM 2009 C CA . GLU A 1 244 ? -46.435 9.093 0.813 1.00 94.31 244 GLU A CA 1
ATOM 2010 C C . GLU A 1 244 ? -45.529 8.430 1.861 1.00 94.31 244 GLU A C 1
ATOM 2012 O O . GLU A 1 244 ? -45.994 7.565 2.609 1.00 94.31 244 GLU A O 1
ATOM 2017 N N . VAL A 1 245 ? -44.277 8.882 1.991 1.00 93.81 245 VAL A N 1
ATOM 2018 C CA . VAL A 1 245 ? -43.321 8.397 3.002 1.00 93.81 245 VAL A CA 1
ATOM 2019 C C . VAL A 1 245 ? -43.845 8.648 4.414 1.00 93.81 245 VAL A C 1
ATOM 2021 O O . VAL A 1 245 ? -43.869 7.734 5.239 1.00 93.81 245 VAL A O 1
ATOM 2024 N N . SER A 1 246 ? -44.310 9.869 4.702 1.00 93.75 246 SER A N 1
ATOM 2025 C CA . SER A 1 246 ? -44.837 10.227 6.025 1.00 93.75 246 SER A CA 1
ATOM 2026 C C . SER A 1 246 ? -46.048 9.376 6.403 1.00 93.75 246 SER A C 1
ATOM 2028 O O . SER A 1 246 ? -46.147 8.883 7.530 1.00 93.75 246 SER A O 1
ATOM 2030 N N . TYR A 1 247 ? -46.965 9.168 5.456 1.00 96.12 247 TYR A N 1
ATOM 2031 C CA . TYR A 1 247 ? -48.106 8.284 5.642 1.00 96.12 247 TYR A CA 1
ATOM 2032 C C . TYR A 1 247 ? -47.655 6.847 5.922 1.00 96.12 247 TYR A C 1
ATOM 2034 O O . TYR A 1 247 ? -48.140 6.221 6.869 1.00 96.12 247 TYR A O 1
ATOM 2042 N N . PHE A 1 248 ? -46.722 6.322 5.123 1.00 97.25 248 PHE A N 1
ATOM 2043 C CA . PHE A 1 248 ? -46.313 4.929 5.230 1.00 97.25 248 PHE A CA 1
ATOM 2044 C C . PHE A 1 248 ? -45.553 4.649 6.529 1.00 97.25 248 PHE A C 1
ATOM 2046 O O . PHE A 1 248 ? -45.832 3.646 7.179 1.00 97.25 248 PHE A O 1
ATOM 2053 N N . LEU A 1 249 ? -44.695 5.566 6.991 1.00 95.25 249 LEU A N 1
ATOM 2054 C CA . LEU A 1 249 ? -44.044 5.460 8.303 1.00 95.25 249 LEU A CA 1
ATOM 2055 C C . LEU A 1 249 ? -45.059 5.438 9.451 1.00 95.25 249 LEU A C 1
ATOM 2057 O O . LEU A 1 249 ? -44.931 4.632 10.373 1.00 95.25 249 LEU A O 1
ATOM 2061 N N . LYS A 1 250 ? -46.116 6.260 9.382 1.00 95.50 250 LYS A N 1
ATOM 2062 C CA . LYS A 1 250 ? -47.214 6.206 10.362 1.00 95.50 250 LYS A CA 1
ATOM 2063 C C . LYS A 1 250 ? -47.944 4.867 10.301 1.00 95.50 250 LYS A C 1
ATOM 2065 O O . LYS A 1 250 ? -48.268 4.314 11.350 1.00 95.50 250 LYS A O 1
ATOM 2070 N N . LEU A 1 251 ? -48.200 4.334 9.106 1.00 96.00 251 LEU A N 1
ATOM 2071 C CA . LEU A 1 251 ? -48.838 3.027 8.937 1.00 96.00 251 LEU A CA 1
ATOM 2072 C C . LEU A 1 251 ? -47.981 1.903 9.533 1.00 96.00 251 LEU A C 1
ATOM 2074 O O . LEU A 1 251 ? -48.498 1.115 10.323 1.00 96.00 251 LEU A O 1
ATOM 2078 N N . VAL A 1 252 ? -46.684 1.874 9.214 1.00 95.31 252 VAL A N 1
ATOM 2079 C CA . VAL A 1 252 ? -45.707 0.926 9.771 1.00 95.31 252 VAL A CA 1
ATOM 2080 C C . VAL A 1 252 ? -45.668 1.043 11.290 1.00 95.31 252 VAL A C 1
ATOM 2082 O O . VAL A 1 252 ? -45.800 0.029 11.961 1.00 95.31 252 VAL A O 1
ATOM 2085 N N . GLY A 1 253 ? -45.584 2.255 11.848 1.00 92.19 253 GLY A N 1
ATOM 2086 C CA . GLY A 1 253 ? -45.603 2.473 13.297 1.00 92.19 253 GLY A CA 1
ATOM 2087 C C . GLY A 1 253 ? -46.868 1.923 13.965 1.00 92.19 253 GLY A C 1
ATOM 2088 O O . GLY A 1 253 ? -46.780 1.193 14.948 1.00 92.19 253 GLY A O 1
ATOM 2089 N N . ASN A 1 254 ? -48.047 2.179 13.388 1.00 89.94 254 ASN A N 1
ATOM 2090 C CA . ASN A 1 254 ? -49.306 1.616 13.889 1.00 89.94 254 ASN A CA 1
ATOM 2091 C C . ASN A 1 254 ? -49.319 0.081 13.799 1.00 89.94 254 ASN A C 1
ATOM 2093 O O . ASN A 1 254 ? -49.742 -0.586 14.739 1.00 89.94 254 ASN A O 1
ATOM 2097 N N . CYS A 1 255 ? -48.856 -0.494 12.686 1.00 90.94 255 CYS A N 1
ATOM 2098 C CA . CYS A 1 255 ? -48.768 -1.945 12.521 1.00 90.94 255 CYS A CA 1
ATOM 2099 C C . CYS A 1 255 ? -47.743 -2.577 13.476 1.00 90.94 255 CYS A C 1
ATOM 2101 O O . CYS A 1 255 ? -48.022 -3.628 14.041 1.00 90.94 255 CYS A O 1
ATOM 2103 N N . TYR A 1 256 ? -46.618 -1.915 13.735 1.00 90.12 256 TYR A N 1
ATOM 2104 C CA . TYR A 1 256 ? -45.609 -2.339 14.702 1.00 90.12 256 TYR A CA 1
ATOM 2105 C C . TYR A 1 256 ? -46.170 -2.373 16.133 1.00 90.12 256 TYR A C 1
ATOM 2107 O O . TYR A 1 256 ? -46.012 -3.370 16.838 1.00 90.12 256 TYR A O 1
ATOM 2115 N N . THR A 1 257 ? -46.892 -1.326 16.553 1.00 83.94 257 THR A N 1
ATOM 2116 C CA . THR A 1 257 ? -47.558 -1.283 17.868 1.00 83.94 257 THR A CA 1
ATOM 2117 C C . THR A 1 257 ? -48.659 -2.337 17.996 1.00 83.94 257 THR A C 1
ATOM 2119 O O . THR A 1 257 ? -48.824 -2.921 19.061 1.00 83.94 257 THR A O 1
ATOM 2122 N N . LEU A 1 258 ? -49.392 -2.606 16.913 1.00 82.69 258 LEU A N 1
ATOM 2123 C CA . LEU A 1 258 ? -50.457 -3.614 16.860 1.00 82.69 258 LEU A CA 1
ATOM 2124 C C . LEU A 1 258 ? -49.949 -5.042 16.584 1.00 82.69 258 LEU A C 1
ATOM 2126 O O . LEU A 1 258 ? -50.764 -5.916 16.294 1.00 82.69 258 LEU A O 1
ATOM 2130 N N . GLU A 1 259 ? -48.632 -5.270 16.627 1.00 84.19 259 GLU A N 1
ATOM 2131 C CA . GLU A 1 259 ? -47.969 -6.563 16.370 1.00 84.19 259 GLU A CA 1
ATOM 2132 C C . GLU A 1 259 ? -48.268 -7.172 14.986 1.00 84.19 259 GLU A C 1
ATOM 2134 O O . GLU A 1 259 ? -48.073 -8.362 14.765 1.00 84.19 259 GLU A O 1
ATOM 2139 N N . LEU A 1 260 ? -48.716 -6.352 14.026 1.00 84.81 260 LEU A N 1
ATOM 2140 C CA . LEU A 1 260 ? -48.946 -6.704 12.612 1.00 84.81 260 LEU A CA 1
ATOM 2141 C C . LEU A 1 260 ? -47.647 -6.824 11.805 1.00 84.81 260 LEU A C 1
ATOM 2143 O O . LEU A 1 260 ? -47.679 -7.064 10.598 1.00 84.81 260 LEU A O 1
ATOM 2147 N N . ILE A 1 261 ? -46.520 -6.614 12.474 1.00 90.69 261 ILE A N 1
ATOM 2148 C CA . ILE A 1 261 ? -45.167 -6.718 11.957 1.00 90.69 261 ILE A CA 1
ATOM 2149 C C . ILE A 1 261 ? -44.405 -7.639 12.904 1.00 90.69 261 ILE A C 1
ATOM 2151 O O . ILE A 1 261 ? -44.459 -7.467 14.124 1.00 90.69 261 ILE A O 1
ATOM 2155 N N . ASP A 1 262 ? -43.679 -8.594 12.335 1.00 89.62 262 ASP A N 1
ATOM 2156 C CA . ASP A 1 262 ? -42.712 -9.400 13.064 1.00 89.62 262 ASP A CA 1
ATOM 2157 C C . ASP A 1 262 ? -41.532 -8.509 13.470 1.00 89.62 262 ASP A C 1
ATOM 2159 O O . ASP A 1 262 ? -40.705 -8.120 12.640 1.00 89.62 262 ASP A O 1
ATOM 2163 N N . LYS A 1 263 ? -41.482 -8.165 14.760 1.00 88.50 263 LYS A N 1
ATOM 2164 C CA . LYS A 1 263 ? -40.502 -7.232 15.326 1.00 88.50 263 LYS A CA 1
ATOM 2165 C C . LYS A 1 263 ? -39.071 -7.712 15.084 1.00 88.50 263 LYS A C 1
ATOM 2167 O O . LYS A 1 263 ? -38.252 -6.910 14.656 1.00 88.50 263 LYS A O 1
ATOM 2172 N N . ASN A 1 264 ? -38.798 -9.009 15.249 1.00 84.81 264 ASN A N 1
ATOM 2173 C CA . ASN A 1 264 ? -37.452 -9.567 15.094 1.00 84.81 264 ASN A CA 1
ATOM 2174 C C . ASN A 1 264 ? -36.957 -9.442 13.648 1.00 84.81 264 ASN A C 1
ATOM 2176 O O . ASN A 1 264 ? -35.860 -8.935 13.402 1.00 84.81 264 ASN A O 1
ATOM 2180 N N . THR A 1 265 ? -37.790 -9.845 12.680 1.00 87.25 265 THR A N 1
ATOM 2181 C CA . THR A 1 265 ? -37.472 -9.694 11.251 1.00 87.25 265 THR A CA 1
ATOM 2182 C C . THR A 1 265 ? -37.295 -8.221 10.881 1.00 87.25 265 THR A C 1
ATOM 2184 O O . THR A 1 265 ? -36.335 -7.864 10.197 1.00 87.25 265 THR A O 1
ATOM 2187 N N . PHE A 1 266 ? -38.177 -7.347 11.369 1.00 93.00 266 PHE A N 1
ATOM 2188 C CA . PHE A 1 266 ? -38.128 -5.918 11.078 1.00 93.00 266 PHE A CA 1
ATOM 2189 C C . PHE A 1 266 ? -36.890 -5.228 11.666 1.00 93.00 266 PHE A C 1
ATOM 2191 O O . PHE A 1 266 ? -36.217 -4.474 10.965 1.00 93.00 266 PHE A O 1
ATOM 2198 N N . HIS A 1 267 ? -36.541 -5.501 12.924 1.00 90.69 267 HIS A N 1
ATOM 2199 C CA . HIS A 1 267 ? -35.351 -4.923 13.548 1.00 90.69 267 HIS A CA 1
ATOM 2200 C C . HIS A 1 267 ? -34.068 -5.410 12.882 1.00 90.69 267 HIS A C 1
ATOM 2202 O O . HIS A 1 267 ? -33.184 -4.602 12.600 1.00 90.69 267 HIS A O 1
ATOM 2208 N N . PHE A 1 268 ? -33.970 -6.710 12.583 1.00 87.81 268 PHE A N 1
ATOM 2209 C CA . PHE A 1 268 ? -32.826 -7.251 11.852 1.00 87.81 268 PHE A CA 1
ATOM 2210 C C . PHE A 1 268 ? -32.677 -6.586 10.481 1.00 87.81 268 PHE A C 1
ATOM 2212 O O . PHE A 1 268 ? -31.560 -6.246 10.086 1.00 87.81 268 PHE A O 1
ATOM 2219 N N . TRP A 1 269 ? -33.790 -6.358 9.775 1.00 93.31 269 TRP A N 1
ATOM 2220 C CA . TRP A 1 269 ? -33.781 -5.613 8.522 1.00 93.31 269 TRP A CA 1
ATOM 2221 C C . TRP A 1 269 ? -33.250 -4.185 8.702 1.00 93.31 269 TRP A C 1
ATOM 2223 O O . TRP A 1 269 ? -32.325 -3.828 7.981 1.00 93.31 269 TRP A O 1
ATOM 2233 N N . ILE A 1 270 ? -33.752 -3.399 9.668 1.00 93.19 270 ILE A N 1
ATOM 2234 C CA . ILE A 1 270 ? -33.289 -2.010 9.885 1.00 93.19 270 ILE A CA 1
ATOM 2235 C C . ILE A 1 270 ? -31.771 -1.970 10.088 1.00 93.19 270 ILE A C 1
ATOM 2237 O O . ILE A 1 270 ? -31.089 -1.166 9.452 1.00 93.19 270 ILE A O 1
ATOM 2241 N N . LEU A 1 271 ? -31.231 -2.853 10.936 1.00 90.19 271 LEU A N 1
ATOM 2242 C CA . LEU A 1 271 ? -29.790 -2.926 11.193 1.00 90.19 271 LEU A CA 1
ATOM 2243 C C . LEU A 1 271 ? -29.014 -3.225 9.906 1.00 90.19 271 LEU A C 1
ATOM 2245 O O . LEU A 1 271 ? -28.061 -2.527 9.564 1.00 90.19 271 LEU A O 1
ATOM 2249 N N . GLN A 1 272 ? -29.448 -4.236 9.153 1.00 89.31 272 GLN A N 1
ATOM 2250 C CA . GLN A 1 272 ? -28.807 -4.586 7.888 1.00 89.31 272 GLN A CA 1
ATOM 2251 C C . GLN A 1 272 ? -28.936 -3.481 6.839 1.00 89.31 272 GLN A C 1
ATOM 2253 O O . GLN A 1 272 ? -28.017 -3.287 6.048 1.00 89.31 272 GLN A O 1
ATOM 2258 N N . PHE A 1 273 ? -30.050 -2.754 6.823 1.00 92.56 273 PHE A N 1
ATOM 2259 C CA . PHE A 1 273 ? -30.285 -1.673 5.882 1.00 92.56 273 PHE A CA 1
ATOM 2260 C C . PHE A 1 273 ? -29.347 -0.496 6.162 1.00 92.56 273 PHE A C 1
ATOM 2262 O O . PHE A 1 273 ? -28.615 -0.092 5.266 1.00 92.56 273 PHE A O 1
ATOM 2269 N N . VAL A 1 274 ? -29.254 -0.029 7.414 1.00 91.94 274 VAL A N 1
ATOM 2270 C CA . VAL A 1 274 ? -28.303 1.030 7.815 1.00 91.94 274 VAL A CA 1
ATOM 2271 C C . VAL A 1 274 ? -26.853 0.624 7.519 1.00 91.94 274 VAL A C 1
ATOM 2273 O O . VAL A 1 274 ? -26.060 1.446 7.069 1.00 91.94 274 VAL A O 1
ATOM 2276 N N . SER A 1 275 ? -26.503 -0.653 7.704 1.00 89.50 275 SER A N 1
ATOM 2277 C CA . SER A 1 275 ? -25.164 -1.158 7.380 1.00 89.50 275 SER A CA 1
ATOM 2278 C C . SER A 1 275 ? -24.842 -1.161 5.881 1.00 89.50 275 SER A C 1
ATOM 2280 O O . SER A 1 275 ? -23.671 -1.056 5.533 1.00 89.50 275 SER A O 1
ATOM 2282 N N . LYS A 1 276 ? -25.839 -1.338 5.004 1.00 87.81 276 LYS A N 1
ATOM 2283 C CA . LYS A 1 276 ? -25.653 -1.501 3.549 1.00 87.81 276 LYS A CA 1
ATOM 2284 C C . LYS A 1 276 ? -25.760 -0.197 2.756 1.00 87.81 276 LYS A C 1
ATOM 2286 O O . LYS A 1 276 ? -25.495 -0.196 1.558 1.00 87.81 276 LYS A O 1
ATOM 2291 N N . VAL A 1 277 ? -26.196 0.895 3.381 1.00 86.62 277 VAL A N 1
ATOM 2292 C CA . VAL A 1 277 ? -26.309 2.198 2.716 1.00 86.62 277 VAL A CA 1
ATOM 2293 C C . VAL A 1 277 ? -24.908 2.787 2.527 1.00 86.62 277 VAL A C 1
ATOM 2295 O O . VAL A 1 277 ? -24.309 3.292 3.472 1.00 86.62 277 VAL A O 1
ATOM 2298 N N . GLU A 1 278 ? -24.395 2.706 1.297 1.00 81.81 278 GLU A N 1
ATOM 2299 C CA . GLU A 1 278 ? -23.100 3.287 0.899 1.00 81.81 278 GLU A CA 1
ATOM 2300 C C . GLU A 1 278 ? -23.229 4.747 0.438 1.00 81.81 278 GLU A C 1
ATOM 2302 O O . GLU A 1 278 ? -22.341 5.560 0.677 1.00 81.81 278 GLU A O 1
ATOM 2307 N N . ASN A 1 279 ? -24.343 5.104 -0.212 1.00 84.69 279 ASN A N 1
ATOM 2308 C CA . ASN A 1 279 ? -24.590 6.480 -0.640 1.00 84.69 279 ASN A CA 1
ATOM 2309 C C . ASN A 1 279 ? -25.215 7.291 0.510 1.00 84.69 279 ASN A C 1
ATOM 2311 O O . ASN A 1 279 ? -26.356 7.044 0.915 1.00 84.69 279 ASN A O 1
ATOM 2315 N N . PHE A 1 280 ? -24.470 8.290 0.993 1.00 87.25 280 PHE A N 1
ATOM 2316 C CA . PHE A 1 280 ? -24.859 9.158 2.108 1.00 87.25 280 PHE A CA 1
ATOM 2317 C C . PHE A 1 280 ? -26.139 9.964 1.859 1.00 87.25 280 PHE A C 1
ATOM 2319 O O . PHE A 1 280 ? -26.784 10.365 2.825 1.00 87.25 280 PHE A O 1
ATOM 2326 N N . GLU A 1 281 ? -26.558 10.161 0.606 1.00 84.62 281 GLU A N 1
ATOM 2327 C CA . GLU A 1 281 ? -27.825 10.826 0.278 1.00 84.62 281 GLU A CA 1
ATOM 2328 C C . GLU A 1 281 ? -29.028 10.061 0.828 1.00 84.62 281 GLU A C 1
ATOM 2330 O O . GLU A 1 281 ? -30.000 10.671 1.272 1.00 84.62 281 GLU A O 1
ATOM 2335 N N . TYR A 1 282 ? -28.958 8.728 0.850 1.00 88.94 282 TYR A N 1
ATOM 2336 C CA . TYR A 1 282 ? -30.041 7.912 1.381 1.00 88.94 282 TYR A CA 1
ATOM 2337 C C . TYR A 1 282 ? -30.008 7.815 2.901 1.00 88.94 282 TYR A C 1
ATOM 2339 O O . TYR A 1 282 ? -31.057 7.561 3.470 1.00 88.94 282 TYR A O 1
ATOM 2347 N N . LEU A 1 283 ? -28.863 8.038 3.561 1.00 90.81 283 LEU A N 1
ATOM 2348 C CA . LEU A 1 283 ? -28.630 7.765 4.988 1.00 90.81 283 LEU A CA 1
ATOM 2349 C C . LEU A 1 283 ? -29.543 8.505 6.001 1.00 90.81 283 LEU A C 1
ATOM 2351 O O . LEU A 1 283 ? -29.872 7.898 7.026 1.00 90.81 283 LEU A O 1
ATOM 2355 N N . PRO A 1 284 ? -30.017 9.748 5.767 1.00 91.25 284 PRO A N 1
ATOM 2356 C CA . PRO A 1 284 ? -30.883 10.448 6.721 1.00 91.25 284 PRO A CA 1
ATOM 2357 C C . PRO A 1 284 ? -32.188 9.711 7.064 1.00 91.25 284 PRO A C 1
ATOM 2359 O O . PRO A 1 284 ? -32.595 9.684 8.226 1.00 91.25 284 PRO A O 1
ATOM 2362 N N . LEU A 1 285 ? -32.851 9.097 6.077 1.00 91.25 285 LEU A N 1
ATOM 2363 C CA . LEU A 1 285 ? -34.106 8.364 6.292 1.00 91.25 285 LEU A CA 1
ATOM 2364 C C . LEU A 1 285 ? -33.922 7.056 7.092 1.00 91.25 285 LEU A C 1
ATOM 2366 O O . LEU A 1 285 ? -34.659 6.868 8.057 1.00 91.25 285 LEU A O 1
ATOM 2370 N N . PRO A 1 286 ? -32.958 6.169 6.773 1.00 93.56 286 PRO A N 1
ATOM 2371 C CA . PRO A 1 286 ? -32.560 5.039 7.606 1.00 93.56 286 PRO A CA 1
ATOM 2372 C C . PRO A 1 286 ? -32.265 5.429 9.055 1.00 93.56 286 PRO A C 1
ATOM 2374 O O . PRO A 1 286 ? -32.764 4.763 9.958 1.00 93.56 286 PRO A O 1
ATOM 2377 N N . LEU A 1 287 ? -31.509 6.510 9.294 1.00 93.38 287 LEU A N 1
ATOM 2378 C CA . LEU A 1 287 ? -31.223 6.982 10.655 1.00 93.38 287 LEU A CA 1
ATOM 2379 C C . LEU A 1 287 ? -32.496 7.441 11.374 1.00 93.38 287 LEU A C 1
ATOM 2381 O O . LEU A 1 287 ? -32.701 7.105 12.537 1.00 93.38 287 LEU A O 1
ATOM 2385 N N . HIS A 1 288 ? -33.391 8.139 10.673 1.00 92.81 288 HIS A N 1
ATOM 2386 C CA . HIS A 1 288 ? -34.683 8.524 11.232 1.00 92.81 288 HIS A CA 1
ATOM 2387 C C . HIS A 1 288 ? -35.559 7.307 11.571 1.00 92.81 288 HIS A C 1
ATOM 2389 O O . HIS A 1 288 ? -36.154 7.250 12.644 1.00 92.81 288 HIS A O 1
ATOM 2395 N N . ILE A 1 289 ? -35.619 6.305 10.689 1.00 93.62 289 ILE A N 1
ATOM 2396 C CA . ILE A 1 289 ? -36.343 5.050 10.937 1.00 93.62 289 ILE A CA 1
ATOM 2397 C C . ILE A 1 289 ? -35.748 4.331 12.153 1.00 93.62 289 ILE A C 1
ATOM 2399 O O . ILE A 1 289 ? -36.492 3.907 13.035 1.00 93.62 289 ILE A O 1
ATOM 2403 N N . LEU A 1 290 ? -34.420 4.242 12.240 1.00 94.06 290 LEU A N 1
ATOM 2404 C CA . LEU A 1 290 ? -33.728 3.666 13.390 1.00 94.06 290 LEU A CA 1
ATOM 2405 C C . LEU A 1 290 ? -34.082 4.399 14.696 1.00 94.06 290 LEU A C 1
ATOM 2407 O O . LEU A 1 290 ? -34.384 3.741 15.688 1.00 94.06 290 LEU A O 1
ATOM 2411 N N . GLU A 1 291 ? -34.115 5.737 14.695 1.00 92.12 291 GLU A N 1
ATOM 2412 C CA . GLU A 1 291 ? -34.539 6.540 15.852 1.00 92.12 291 GLU A CA 1
ATOM 2413 C C . GLU A 1 291 ? -35.988 6.243 16.278 1.00 92.12 291 GLU A C 1
ATOM 2415 O O . GLU A 1 291 ? -36.263 6.111 17.472 1.00 92.12 291 GLU A O 1
ATOM 2420 N N . LEU A 1 292 ? -36.918 6.095 15.325 1.00 89.38 292 LEU A N 1
ATOM 2421 C CA . LEU A 1 292 ? -38.331 5.809 15.613 1.00 89.38 292 LEU A CA 1
ATOM 2422 C C . LEU A 1 292 ? -38.535 4.457 16.312 1.00 89.38 292 LEU A C 1
ATOM 2424 O O . LEU A 1 292 ? -39.427 4.328 17.151 1.00 89.38 292 LEU A O 1
ATOM 2428 N N . PHE A 1 293 ? -37.719 3.456 15.973 1.00 91.25 293 PHE A N 1
ATOM 2429 C CA . PHE A 1 293 ? -37.822 2.098 16.517 1.00 91.25 293 PHE A CA 1
ATOM 2430 C C . PHE A 1 293 ? -36.744 1.772 17.565 1.00 91.25 293 PHE A C 1
ATOM 2432 O O . PHE A 1 293 ? -36.667 0.631 18.021 1.00 91.25 293 PHE A O 1
ATOM 2439 N N . TRP A 1 294 ? -35.968 2.772 18.001 1.00 89.25 294 TRP A N 1
ATOM 2440 C CA . TRP A 1 294 ? -34.839 2.633 18.929 1.00 89.25 294 TRP A CA 1
ATOM 2441 C C . TRP A 1 294 ? -35.187 1.876 20.211 1.00 89.25 294 TRP A C 1
ATOM 2443 O O . TRP A 1 294 ? -34.508 0.926 20.594 1.00 89.25 294 TRP A O 1
ATOM 2453 N N . SER A 1 295 ? -36.286 2.259 20.867 1.00 84.12 295 SER A N 1
ATOM 2454 C CA . SER A 1 295 ? -36.722 1.634 22.120 1.00 84.12 295 SER A CA 1
ATOM 2455 C C . SER A 1 295 ? -37.053 0.151 21.949 1.00 84.12 295 SER A C 1
ATOM 2457 O O . SER A 1 295 ? -36.807 -0.635 22.856 1.00 84.12 295 SER A O 1
ATOM 2459 N N . GLY A 1 296 ? -37.553 -0.254 20.780 1.00 83.06 296 GLY A N 1
ATOM 2460 C CA . GLY A 1 296 ? -37.810 -1.658 20.470 1.00 83.06 296 GLY A CA 1
ATOM 2461 C C . GLY A 1 296 ? -36.541 -2.499 20.330 1.00 83.06 296 GLY A C 1
ATOM 2462 O O . GLY A 1 296 ? -36.594 -3.689 20.608 1.00 83.06 296 GLY A O 1
ATOM 2463 N N . ILE A 1 297 ? -35.430 -1.879 19.923 1.00 83.31 297 ILE A N 1
ATOM 2464 C CA . ILE A 1 297 ? -34.134 -2.537 19.704 1.00 83.31 297 ILE A CA 1
ATOM 2465 C C . ILE A 1 297 ? -33.315 -2.571 21.003 1.00 83.31 297 ILE A C 1
ATOM 2467 O O . ILE A 1 297 ? -32.662 -3.569 21.288 1.00 83.31 297 ILE A O 1
ATOM 2471 N N . CYS A 1 298 ? -33.354 -1.494 21.798 1.00 78.56 298 CYS A N 1
ATOM 2472 C CA . CYS A 1 298 ? -32.476 -1.315 22.959 1.00 78.56 298 CYS A CA 1
ATOM 2473 C C . CYS A 1 298 ? -33.109 -1.629 24.334 1.00 78.56 298 CYS A C 1
ATOM 2475 O O . CYS A 1 298 ? -32.356 -1.898 25.266 1.00 78.56 298 CYS A O 1
ATOM 2477 N N . ASN A 1 299 ? -34.444 -1.579 24.506 1.00 66.06 299 ASN A N 1
ATOM 2478 C CA . ASN A 1 299 ? -35.100 -1.650 25.833 1.00 66.06 299 ASN A CA 1
ATOM 2479 C C . ASN A 1 299 ? -35.714 -3.012 26.207 1.00 66.06 299 ASN A C 1
ATOM 2481 O O . ASN A 1 299 ? -36.574 -3.065 27.086 1.00 66.06 299 ASN A O 1
ATOM 2485 N N . THR A 1 300 ? -35.315 -4.139 25.622 1.00 49.91 300 THR A N 1
ATOM 2486 C CA . THR A 1 300 ? -35.930 -5.438 25.972 1.00 49.91 300 THR A CA 1
ATOM 2487 C C . THR A 1 300 ? -35.418 -6.036 27.297 1.00 49.91 300 THR A C 1
ATOM 2489 O O . THR A 1 300 ? -35.404 -7.249 27.471 1.00 49.91 300 THR A O 1
ATOM 2492 N N . ASN A 1 301 ? -35.092 -5.192 28.286 1.00 39.59 301 ASN A N 1
ATOM 2493 C CA . ASN A 1 301 ? -34.881 -5.564 29.692 1.00 39.59 301 ASN A CA 1
ATOM 2494 C C . ASN A 1 301 ? -36.211 -5.830 30.430 1.00 39.59 301 ASN A C 1
ATOM 2496 O O . ASN A 1 301 ? -36.345 -5.534 31.619 1.00 39.59 301 ASN A O 1
ATOM 2500 N N . SER A 1 302 ? -37.220 -6.403 29.762 1.00 34.94 302 SER A N 1
ATOM 2501 C CA . SER A 1 302 ? -38.344 -6.993 30.487 1.00 34.94 302 SER A CA 1
ATOM 2502 C C . SER A 1 302 ? -37.842 -8.253 31.188 1.00 34.94 302 SER A C 1
ATOM 2504 O O . SER A 1 302 ? -37.906 -9.351 30.645 1.00 34.94 302 SER A O 1
ATOM 2506 N N . THR A 1 303 ? -37.370 -8.078 32.418 1.00 35.59 303 THR A N 1
ATOM 2507 C CA . THR A 1 303 ? -36.920 -9.076 33.404 1.00 35.59 303 THR A CA 1
ATOM 2508 C C . THR A 1 303 ? -37.974 -10.135 33.779 1.00 35.59 303 THR A C 1
ATOM 2510 O O . THR A 1 303 ? -37.885 -10.754 34.835 1.00 35.59 303 THR A O 1
ATOM 2513 N N . LYS A 1 304 ? -39.007 -10.366 32.956 1.00 34.09 304 LYS A N 1
ATOM 2514 C CA . LYS A 1 304 ? -40.108 -11.298 33.248 1.00 34.09 304 LYS A CA 1
ATOM 2515 C C . LYS A 1 304 ? -40.590 -12.155 32.075 1.00 34.09 304 LYS A C 1
ATOM 2517 O O . LYS A 1 304 ? -41.611 -12.820 32.226 1.00 34.09 304 LYS A O 1
ATOM 2522 N N . VAL A 1 305 ? -39.896 -12.190 30.938 1.00 37.03 305 VAL A N 1
ATOM 2523 C CA . VAL A 1 305 ? -40.270 -13.094 29.838 1.00 37.03 305 VAL A CA 1
ATOM 2524 C C . VAL A 1 305 ? -39.079 -13.977 29.494 1.00 37.03 305 VAL A C 1
ATOM 2526 O O . VAL A 1 305 ? -38.100 -13.491 28.953 1.00 37.03 305 VAL A O 1
ATOM 2529 N N . ASN A 1 306 ? -39.188 -15.243 29.903 1.00 34.31 306 ASN A N 1
ATOM 2530 C CA . ASN A 1 306 ? -38.498 -16.441 29.420 1.00 34.31 306 ASN A CA 1
ATOM 2531 C C . ASN A 1 306 ? -37.107 -16.230 28.791 1.00 34.31 306 ASN A C 1
ATOM 2533 O O . ASN A 1 306 ? -36.992 -15.766 27.662 1.00 34.31 306 ASN A O 1
ATOM 2537 N N . GLU A 1 307 ? -36.068 -16.724 29.470 1.00 35.31 307 GLU A N 1
ATOM 2538 C CA . GLU A 1 307 ? -34.651 -16.788 29.048 1.00 35.31 307 GLU A CA 1
ATOM 2539 C C . GLU A 1 307 ? -34.378 -17.517 27.705 1.00 35.31 307 GLU A C 1
ATOM 2541 O O . GLU A 1 307 ? -33.232 -17.793 27.369 1.00 35.31 307 GLU A O 1
ATOM 2546 N N . SER A 1 308 ? -35.403 -17.852 26.918 1.00 36.19 308 SER A N 1
ATOM 2547 C CA . SER A 1 308 ? -35.299 -18.618 25.668 1.00 36.19 308 SER A CA 1
ATOM 2548 C C . SER A 1 308 ? -35.462 -17.789 24.385 1.00 36.19 308 SER A C 1
ATOM 2550 O O . SER A 1 308 ? -35.240 -18.326 23.301 1.00 36.19 308 SER A O 1
ATOM 2552 N N . GLU A 1 309 ? -35.793 -16.495 24.453 1.00 39.53 309 GLU A N 1
ATOM 2553 C CA . GLU A 1 309 ? -35.970 -15.656 23.257 1.00 39.53 309 GLU A CA 1
ATOM 2554 C C . GLU A 1 309 ? -34.796 -14.677 23.063 1.00 39.53 309 GLU A C 1
ATOM 2556 O O . GLU A 1 309 ? -34.696 -13.660 23.736 1.00 39.53 309 GLU A O 1
ATOM 2561 N N . SER A 1 310 ? -33.908 -15.021 22.120 1.00 46.06 310 SER A N 1
ATOM 2562 C CA . SER A 1 310 ? -32.963 -14.158 21.377 1.00 46.06 310 SER A CA 1
ATOM 2563 C C . SER A 1 310 ? -32.431 -12.901 22.091 1.00 46.06 310 SER A C 1
ATOM 2565 O O . SER A 1 310 ? -33.080 -11.859 22.133 1.00 46.06 310 SER A O 1
ATOM 2567 N N . ASN A 1 311 ? -31.175 -13.011 22.540 1.00 51.97 311 ASN A N 1
ATOM 2568 C CA . ASN A 1 311 ? -30.385 -12.017 23.267 1.00 51.97 311 ASN A CA 1
ATOM 2569 C C . ASN A 1 311 ? -30.494 -10.582 22.693 1.00 51.97 311 ASN A C 1
ATOM 2571 O O . ASN A 1 311 ? -29.870 -10.312 21.658 1.00 51.97 311 ASN A O 1
ATOM 2575 N N . PRO A 1 312 ? -31.165 -9.635 23.386 1.00 59.34 312 PRO A N 1
ATOM 2576 C CA . PRO A 1 312 ? -31.108 -8.199 23.080 1.00 59.34 312 PRO A CA 1
ATOM 2577 C C . PRO A 1 312 ? -29.688 -7.712 22.788 1.00 59.34 312 PRO A C 1
ATOM 2579 O O . PRO A 1 312 ? -29.451 -6.915 21.882 1.00 59.34 312 PRO A O 1
ATOM 2582 N N . LEU A 1 313 ? -28.734 -8.263 23.543 1.00 68.31 313 LEU A N 1
ATOM 2583 C CA . LEU A 1 313 ? -27.327 -7.915 23.493 1.00 68.31 313 LEU A CA 1
ATOM 2584 C C . LEU A 1 313 ? -26.731 -8.069 22.089 1.00 68.31 313 LEU A C 1
ATOM 2586 O O . LEU A 1 313 ? -26.045 -7.164 21.636 1.00 68.31 313 LEU A O 1
ATOM 2590 N N . TYR A 1 314 ? -27.048 -9.142 21.349 1.00 75.31 314 TYR A N 1
ATOM 2591 C CA . TYR A 1 314 ? -26.482 -9.357 20.009 1.00 75.31 314 TYR A CA 1
ATOM 2592 C C . TYR A 1 314 ? -26.869 -8.236 19.037 1.00 75.31 314 TYR A C 1
ATOM 2594 O O . TYR A 1 314 ? -26.034 -7.729 18.285 1.00 75.31 314 TYR A O 1
ATOM 2602 N N . MET A 1 315 ? -28.141 -7.831 19.056 1.00 78.12 315 MET A N 1
ATOM 2603 C CA . MET A 1 315 ? -28.633 -6.767 18.186 1.00 78.12 315 MET A CA 1
ATOM 2604 C C . MET A 1 315 ? -28.029 -5.416 18.553 1.00 78.12 315 MET A C 1
ATOM 2606 O O . MET A 1 315 ? -27.663 -4.659 17.656 1.00 78.12 315 MET A O 1
ATOM 2610 N N . VAL A 1 316 ? -27.884 -5.129 19.848 1.00 83.25 316 VAL A N 1
ATOM 2611 C CA . VAL A 1 316 ? -27.286 -3.880 20.332 1.00 83.25 316 VAL A CA 1
ATOM 2612 C C . VAL A 1 316 ? -25.778 -3.835 20.042 1.00 83.25 316 VAL A C 1
ATOM 2614 O O . VAL A 1 316 ? -25.288 -2.806 19.577 1.00 83.25 316 VAL A O 1
ATOM 2617 N N . THR A 1 317 ? -25.042 -4.936 20.213 1.00 82.69 317 THR A N 1
ATOM 2618 C CA . THR A 1 317 ? -23.623 -5.031 19.823 1.00 82.69 317 THR A CA 1
ATOM 2619 C C . THR A 1 317 ? -23.459 -4.791 18.326 1.00 82.69 317 THR A C 1
ATOM 2621 O O . THR A 1 317 ? -22.663 -3.951 17.911 1.00 82.69 317 THR A O 1
ATOM 2624 N N . LYS A 1 318 ? -24.284 -5.446 17.498 1.00 85.31 318 LYS A N 1
ATOM 2625 C CA . LYS A 1 318 ? -24.262 -5.247 16.045 1.00 85.31 318 LYS A CA 1
ATOM 2626 C C . LYS A 1 318 ? -24.629 -3.817 15.646 1.00 85.31 318 LYS A C 1
ATOM 2628 O O . LYS A 1 318 ? -24.004 -3.250 14.758 1.00 85.31 318 LYS A O 1
ATOM 2633 N N . LEU A 1 319 ? -25.621 -3.216 16.299 1.00 90.06 319 LEU A N 1
ATOM 2634 C CA . LEU A 1 319 ? -25.989 -1.816 16.092 1.00 90.06 319 LEU A CA 1
ATOM 2635 C C . LEU A 1 319 ? -24.823 -0.873 16.413 1.00 90.06 319 LEU A C 1
ATOM 2637 O O . LEU A 1 319 ? -24.576 0.073 15.671 1.00 90.06 319 LEU A O 1
ATOM 2641 N N . THR A 1 320 ? -24.105 -1.141 17.499 1.00 89.00 320 THR A N 1
ATOM 2642 C CA . THR A 1 320 ? -22.972 -0.320 17.941 1.00 89.00 320 THR A CA 1
ATOM 2643 C C . THR A 1 320 ? -21.824 -0.381 16.941 1.00 89.00 320 THR A C 1
ATOM 2645 O O . THR A 1 320 ? -21.295 0.666 16.568 1.00 89.00 320 THR A O 1
ATOM 2648 N N . ASP A 1 321 ? -21.507 -1.577 16.440 1.00 88.62 321 ASP A N 1
ATOM 2649 C CA . ASP A 1 321 ? -20.544 -1.785 15.353 1.00 88.62 321 ASP A CA 1
ATOM 2650 C C . ASP A 1 321 ? -20.951 -1.021 14.079 1.00 88.62 321 ASP A C 1
ATOM 2652 O O . ASP A 1 321 ? -20.173 -0.233 13.543 1.00 88.62 321 ASP A O 1
ATOM 2656 N N . ILE A 1 322 ? -22.213 -1.148 13.651 1.00 91.19 322 ILE A N 1
ATOM 2657 C CA . ILE A 1 322 ? -22.735 -0.457 12.460 1.00 91.19 322 ILE A CA 1
ATOM 2658 C C . ILE A 1 322 ? -22.634 1.068 12.598 1.00 91.19 322 ILE A C 1
ATOM 2660 O O . ILE A 1 322 ? -22.200 1.738 11.661 1.00 91.19 322 ILE A O 1
ATOM 2664 N N . LEU A 1 323 ? -23.028 1.633 13.744 1.00 93.38 323 LEU A N 1
ATOM 2665 C CA . LEU A 1 323 ? -22.998 3.081 13.962 1.00 93.38 323 LEU A CA 1
ATOM 2666 C C . LEU A 1 323 ? -21.567 3.628 14.006 1.00 93.38 323 LEU A C 1
ATOM 2668 O O . LEU A 1 323 ? -21.309 4.679 13.422 1.00 93.38 323 LEU A O 1
ATOM 2672 N N . LEU A 1 324 ? -20.636 2.928 14.663 1.00 92.31 324 LEU A N 1
ATOM 2673 C CA . LEU A 1 324 ? -19.228 3.333 14.709 1.00 92.31 324 LEU A CA 1
ATOM 2674 C C . LEU A 1 324 ? -18.565 3.236 13.335 1.00 92.31 324 LEU A C 1
ATOM 2676 O O . LEU A 1 324 ? -17.848 4.157 12.945 1.00 92.31 324 LEU A O 1
ATOM 2680 N N . ASN A 1 325 ? -18.853 2.180 12.572 1.00 90.88 325 ASN A N 1
ATOM 2681 C CA . ASN A 1 325 ? -18.363 2.050 11.204 1.00 90.88 325 ASN A CA 1
ATOM 2682 C C . ASN A 1 325 ? -18.901 3.167 10.300 1.00 90.88 325 ASN A C 1
ATOM 2684 O O . ASN A 1 325 ? -18.133 3.810 9.591 1.00 90.88 325 ASN A O 1
ATOM 2688 N N . GLN A 1 326 ? -20.205 3.460 10.365 1.00 91.25 326 GLN A N 1
ATOM 2689 C CA . GLN A 1 326 ? -20.807 4.558 9.600 1.00 91.25 326 GLN A CA 1
ATOM 2690 C C . GLN A 1 326 ? -20.225 5.922 10.002 1.00 91.25 326 GLN A C 1
ATOM 2692 O O . GLN A 1 326 ? -19.903 6.733 9.134 1.00 91.25 326 GLN A O 1
ATOM 2697 N N . TYR A 1 327 ? -20.008 6.163 11.300 1.00 93.06 327 TYR A N 1
ATOM 2698 C CA . TYR A 1 327 ? -19.337 7.374 11.781 1.00 93.06 327 TYR A CA 1
ATOM 2699 C C . TYR A 1 327 ? -17.921 7.505 11.201 1.00 93.06 327 TYR A C 1
ATOM 2701 O O . TYR A 1 327 ? -17.571 8.560 10.671 1.00 93.06 327 TYR A O 1
ATOM 2709 N N . TYR A 1 328 ? -17.128 6.430 11.251 1.00 90.44 328 TYR A N 1
ATOM 2710 C CA . TYR A 1 328 ? -15.773 6.386 10.697 1.00 90.44 328 TYR A CA 1
ATOM 2711 C C . TYR A 1 328 ? -15.770 6.666 9.186 1.00 90.44 328 TYR A C 1
ATOM 2713 O O . TYR A 1 328 ? -15.033 7.531 8.710 1.00 90.44 328 TYR A O 1
ATOM 2721 N N . ILE A 1 329 ? -16.642 5.996 8.428 1.00 88.31 329 ILE A N 1
ATOM 2722 C CA . ILE A 1 329 ? -16.764 6.175 6.977 1.00 88.31 329 ILE A CA 1
ATOM 2723 C C . ILE A 1 329 ? -17.096 7.636 6.637 1.00 88.31 329 ILE A C 1
ATOM 2725 O O . ILE A 1 329 ? -16.451 8.228 5.770 1.00 88.31 329 ILE A O 1
ATOM 2729 N N . ILE A 1 330 ? -18.050 8.256 7.336 1.00 88.62 330 ILE A N 1
ATOM 2730 C CA . ILE A 1 330 ? -18.429 9.660 7.107 1.00 88.62 330 ILE A CA 1
ATOM 2731 C C . ILE A 1 330 ? -17.284 10.607 7.480 1.00 88.62 330 ILE A C 1
ATOM 2733 O O . ILE A 1 330 ? -17.001 11.553 6.739 1.00 88.62 330 ILE A O 1
ATOM 2737 N N . LEU A 1 331 ? -16.592 10.350 8.596 1.00 87.44 331 LEU A N 1
ATOM 2738 C CA . LEU A 1 331 ? -15.459 11.155 9.052 1.00 87.44 331 LEU A CA 1
ATOM 2739 C C . LEU A 1 331 ? -14.336 11.194 8.004 1.00 87.44 331 LEU A C 1
ATOM 2741 O O . LEU A 1 331 ? -13.822 12.276 7.712 1.00 87.44 331 LEU A O 1
ATOM 2745 N N . HIS A 1 332 ? -14.023 10.056 7.380 1.00 81.81 332 HIS A N 1
ATOM 2746 C CA . HIS A 1 332 ? -12.969 9.934 6.365 1.00 81.81 332 HIS A CA 1
ATOM 2747 C C . HIS A 1 332 ? -13.424 10.231 4.925 1.00 81.81 332 HIS A C 1
ATOM 2749 O O . HIS A 1 332 ? -12.597 10.330 4.018 1.00 81.81 332 HIS A O 1
ATOM 2755 N N . SER A 1 333 ? -14.721 10.433 4.692 1.00 81.38 333 SER A N 1
ATOM 2756 C CA . SER A 1 333 ? -15.246 10.755 3.363 1.00 81.38 333 SER A CA 1
ATOM 2757 C C . SER A 1 333 ? -15.003 12.217 2.975 1.00 81.38 333 SER A C 1
ATOM 2759 O O . SER A 1 333 ? -15.225 13.141 3.771 1.00 81.38 333 SER A O 1
ATOM 2761 N N . LYS A 1 334 ? -14.577 12.423 1.718 1.00 74.06 334 LYS A N 1
ATOM 2762 C CA . LYS A 1 334 ? -14.291 13.747 1.128 1.00 74.06 334 LYS A CA 1
ATOM 2763 C C . LYS A 1 334 ? -15.573 14.533 0.803 1.00 74.06 334 LYS A C 1
ATOM 2765 O O . LYS A 1 334 ? -15.607 15.753 0.948 1.00 74.06 334 LYS A O 1
ATOM 2770 N N . SER A 1 335 ? -16.640 13.842 0.404 1.00 74.56 335 SER A N 1
ATOM 2771 C CA . SER A 1 335 ? -17.908 14.430 -0.044 1.00 74.56 335 SER A CA 1
ATOM 2772 C C . SER A 1 335 ? -19.115 13.584 0.351 1.00 74.56 335 SER A C 1
ATOM 2774 O O . SER A 1 335 ? -19.066 12.362 0.271 1.00 74.56 335 SER A O 1
ATOM 2776 N N . MET A 1 336 ? -20.201 14.246 0.749 1.00 80.25 336 MET A N 1
ATOM 2777 C CA . MET A 1 336 ? -21.467 13.639 1.174 1.00 80.25 336 MET A CA 1
ATOM 2778 C C . MET A 1 336 ? -22.494 13.509 0.044 1.00 80.25 336 MET A C 1
ATOM 2780 O O . MET A 1 336 ? -23.462 12.775 0.186 1.00 80.25 336 MET A O 1
ATOM 2784 N N . ILE A 1 337 ? -22.316 14.250 -1.050 1.00 74.12 337 ILE A N 1
ATOM 2785 C CA . ILE A 1 337 ? -23.233 14.272 -2.194 1.00 74.12 337 ILE A CA 1
ATOM 2786 C C . ILE A 1 337 ? -22.483 13.697 -3.387 1.00 74.12 337 ILE A C 1
ATOM 2788 O O . ILE A 1 337 ? -21.361 14.131 -3.672 1.00 74.12 337 ILE A O 1
ATOM 2792 N N . ASN A 1 338 ? -23.095 12.735 -4.071 1.00 65.31 338 ASN A N 1
ATOM 2793 C CA . ASN A 1 338 ? -22.483 12.040 -5.194 1.00 65.31 338 ASN A CA 1
ATOM 2794 C C . ASN A 1 338 ? -22.816 12.769 -6.502 1.00 65.31 338 ASN A C 1
ATOM 2796 O O . ASN A 1 338 ? -23.524 12.249 -7.360 1.00 65.31 338 ASN A O 1
ATOM 2800 N N . ASP A 1 339 ? -22.362 14.016 -6.630 1.00 58.16 339 ASP A N 1
ATOM 2801 C CA . ASP A 1 339 ? -22.620 14.817 -7.826 1.00 58.16 339 ASP A CA 1
ATOM 2802 C C . ASP A 1 339 ? -21.371 14.841 -8.712 1.00 58.16 339 ASP A C 1
ATOM 2804 O O . ASP A 1 339 ? -20.568 15.775 -8.681 1.00 58.16 339 ASP A O 1
ATOM 2808 N N . ASP A 1 340 ? -21.211 13.803 -9.541 1.00 53.59 340 ASP A N 1
ATOM 2809 C CA . ASP A 1 340 ? -20.134 13.700 -10.544 1.00 53.59 340 ASP A CA 1
ATOM 2810 C C . ASP A 1 340 ? -20.076 14.921 -11.491 1.00 53.59 340 ASP A C 1
ATOM 2812 O O . ASP A 1 340 ? -19.098 15.125 -12.214 1.00 53.59 340 ASP A O 1
ATOM 2816 N N . LYS A 1 341 ? -21.129 15.751 -11.511 1.00 53.03 341 LYS A N 1
ATOM 2817 C CA . LYS A 1 341 ? -21.257 16.931 -12.372 1.00 53.03 341 LYS A CA 1
ATOM 2818 C C . LYS A 1 341 ? -20.839 18.248 -11.710 1.00 53.03 341 LYS A C 1
ATOM 2820 O O . LYS A 1 341 ? -20.545 19.193 -12.441 1.00 53.03 341 LYS A O 1
ATOM 2825 N N . TYR A 1 342 ? -20.757 18.327 -10.378 1.00 48.66 342 TYR A N 1
ATOM 2826 C CA . TYR A 1 342 ? -20.438 19.560 -9.647 1.00 48.66 342 TYR A CA 1
ATOM 2827 C C . TYR A 1 342 ? -19.343 19.314 -8.596 1.00 48.66 342 TYR A C 1
ATOM 2829 O O . TYR A 1 342 ? -19.614 19.022 -7.438 1.00 48.66 342 TYR A O 1
ATOM 2837 N N . ILE A 1 343 ? -18.073 19.500 -8.981 1.00 49.00 343 ILE A N 1
ATOM 2838 C CA . ILE A 1 343 ? -16.926 19.432 -8.046 1.00 49.00 343 ILE A CA 1
ATOM 2839 C C . ILE A 1 343 ? -16.986 20.566 -7.008 1.00 49.00 343 ILE A C 1
ATOM 2841 O O . ILE A 1 343 ? -16.530 20.407 -5.878 1.00 49.00 343 ILE A O 1
ATOM 2845 N N . ILE A 1 344 ? -17.627 21.690 -7.347 1.00 47.03 344 ILE A N 1
ATOM 2846 C CA . ILE A 1 344 ? -17.977 22.738 -6.383 1.00 47.03 344 ILE A CA 1
ATOM 2847 C C . ILE A 1 344 ? -19.297 22.340 -5.711 1.00 47.03 344 ILE A C 1
ATOM 2849 O O . ILE A 1 344 ? -20.306 23.039 -5.792 1.00 47.03 344 ILE A O 1
ATOM 2853 N N . ASN A 1 345 ? -19.301 21.190 -5.040 1.00 55.34 345 ASN A N 1
ATOM 2854 C CA . ASN A 1 345 ? -20.221 21.006 -3.933 1.00 55.34 345 ASN A CA 1
ATOM 2855 C C . ASN A 1 345 ? -19.847 22.091 -2.929 1.00 55.34 345 ASN A C 1
ATOM 2857 O O . ASN A 1 345 ? -18.722 22.088 -2.432 1.00 55.34 345 ASN A O 1
ATOM 2861 N N . ASP A 1 346 ? -20.742 23.059 -2.711 1.00 63.22 346 ASP A N 1
ATOM 2862 C CA . ASP A 1 346 ? -20.551 24.148 -1.753 1.00 63.22 346 ASP A CA 1
ATOM 2863 C C . ASP A 1 346 ? -19.940 23.563 -0.475 1.00 63.22 346 ASP A C 1
ATOM 2865 O O . ASP A 1 346 ? -20.604 22.816 0.248 1.00 63.22 346 ASP A O 1
ATOM 2869 N N . ILE A 1 347 ? -18.647 23.833 -0.247 1.00 70.31 347 ILE A N 1
ATOM 2870 C CA . ILE A 1 347 ? -17.860 23.206 0.823 1.00 70.31 347 ILE A CA 1
ATOM 2871 C C . ILE A 1 347 ? -18.579 23.420 2.157 1.00 70.31 347 ILE A C 1
ATOM 2873 O O . ILE A 1 347 ? -18.594 22.531 3.005 1.00 70.31 347 ILE A O 1
ATOM 2877 N N . LYS A 1 348 ? -19.264 24.563 2.315 1.00 76.88 348 LYS A N 1
ATOM 2878 C CA . LYS A 1 348 ? -20.072 24.858 3.500 1.00 76.88 348 LYS A CA 1
ATOM 2879 C C . LYS A 1 348 ? -21.278 23.934 3.613 1.00 76.88 348 LYS A C 1
ATOM 2881 O O . LYS A 1 348 ? -21.531 23.426 4.700 1.00 76.88 348 LYS A O 1
ATOM 2886 N N . LYS A 1 349 ? -22.007 23.686 2.521 1.00 76.69 349 LYS A N 1
ATOM 2887 C CA . LYS A 1 349 ? -23.153 22.763 2.509 1.00 76.69 349 LYS A CA 1
ATOM 2888 C C . LYS A 1 349 ? -22.707 21.320 2.739 1.00 76.69 349 LYS A C 1
ATOM 2890 O O . LYS A 1 349 ? -23.310 20.635 3.556 1.00 76.69 349 LYS A O 1
ATOM 2895 N N . ASN A 1 350 ? -21.638 20.878 2.077 1.00 82.38 350 ASN A N 1
ATOM 2896 C CA . ASN A 1 350 ? -21.075 19.540 2.255 1.00 82.38 350 ASN A CA 1
ATOM 2897 C C . ASN A 1 350 ? -20.619 19.309 3.703 1.00 82.38 350 ASN A C 1
ATOM 2899 O O . ASN A 1 350 ? -21.007 18.318 4.318 1.00 82.38 350 ASN A O 1
ATOM 2903 N N . ASN A 1 351 ? -19.883 20.266 4.277 1.00 82.88 351 ASN A N 1
ATOM 2904 C CA . ASN A 1 351 ? -19.474 20.211 5.678 1.00 82.88 351 ASN A CA 1
ATOM 2905 C C . ASN A 1 351 ? -20.685 20.275 6.614 1.00 82.88 351 ASN A C 1
ATOM 2907 O O . ASN A 1 351 ? -20.755 19.503 7.555 1.00 82.88 351 ASN A O 1
ATOM 2911 N N . SER A 1 352 ? -21.685 21.116 6.335 1.00 85.50 352 SER A N 1
ATOM 2912 C CA . SER A 1 352 ? -22.906 21.178 7.147 1.00 85.50 352 SER A CA 1
ATOM 2913 C C . SER A 1 352 ? -23.687 19.860 7.142 1.00 85.50 352 SER A C 1
ATOM 2915 O O . SER A 1 352 ? -24.236 19.487 8.176 1.00 85.50 352 SER A O 1
ATOM 2917 N N . ILE A 1 353 ? -23.757 19.159 6.004 1.00 86.19 353 ILE A N 1
ATOM 2918 C CA . ILE A 1 353 ? -24.397 17.838 5.906 1.00 86.19 353 ILE A CA 1
ATOM 2919 C C . ILE A 1 353 ? -23.576 16.808 6.679 1.00 86.19 353 ILE A C 1
ATOM 2921 O O . ILE A 1 353 ? -24.142 16.067 7.480 1.00 86.19 353 ILE A O 1
ATOM 2925 N N . LYS A 1 354 ? -22.251 16.804 6.487 1.00 88.88 354 LYS A N 1
ATOM 2926 C CA . LYS A 1 354 ? -21.323 15.929 7.208 1.00 88.88 354 LYS A CA 1
ATOM 2927 C C . LYS A 1 354 ? -21.470 16.095 8.721 1.00 88.88 354 LYS A C 1
ATOM 2929 O O . LYS A 1 354 ? -21.716 15.114 9.410 1.00 88.88 354 LYS A O 1
ATOM 2934 N N . GLU A 1 355 ? -21.426 17.328 9.222 1.00 90.38 355 GLU A N 1
ATOM 2935 C CA . GLU A 1 355 ? -21.622 17.647 10.641 1.00 90.38 355 GLU A CA 1
ATOM 2936 C C . GLU A 1 355 ? -23.006 17.217 11.144 1.00 90.38 355 GLU A C 1
ATOM 2938 O O . GLU A 1 355 ? -23.124 16.660 12.231 1.00 90.38 355 GLU A O 1
ATOM 2943 N N . SER A 1 356 ? -24.066 17.408 10.351 1.00 91.06 356 SER A N 1
ATOM 2944 C CA . SER A 1 356 ? -25.415 16.980 10.737 1.00 91.06 356 SER A CA 1
ATOM 2945 C C . SER A 1 356 ? -25.542 15.456 10.838 1.00 91.06 356 SER A C 1
ATOM 2947 O O . SER A 1 356 ? -26.199 14.959 11.756 1.00 91.06 356 SER A O 1
ATOM 2949 N N . LEU A 1 357 ? -24.944 14.710 9.904 1.00 91.75 357 LEU A N 1
ATOM 2950 C CA . LEU A 1 357 ? -24.939 13.245 9.920 1.00 91.75 357 LEU A CA 1
ATOM 2951 C C . LEU A 1 357 ? -24.105 12.714 11.088 1.00 91.75 357 LEU A C 1
ATOM 2953 O O . LEU A 1 357 ? -24.584 11.869 11.847 1.00 91.75 357 LEU A O 1
ATOM 2957 N N . LEU A 1 358 ? -22.898 13.261 11.278 1.00 92.94 358 LEU A N 1
ATOM 2958 C CA . LEU A 1 358 ? -22.034 12.922 12.407 1.00 92.94 358 LEU A CA 1
ATOM 2959 C C . LEU A 1 358 ? -22.734 13.217 13.736 1.00 92.94 358 LEU A C 1
ATOM 2961 O O . LEU A 1 358 ? -22.734 12.352 14.602 1.00 92.94 358 LEU A O 1
ATOM 2965 N N . ALA A 1 359 ? -23.411 14.360 13.884 1.00 91.88 359 ALA A N 1
ATOM 2966 C CA . ALA A 1 359 ? -24.152 14.705 15.098 1.00 91.88 359 ALA A CA 1
ATOM 2967 C C . ALA A 1 359 ? -25.322 13.746 15.384 1.00 91.88 359 ALA A C 1
ATOM 2969 O O . ALA A 1 359 ? -25.564 13.397 16.543 1.00 91.88 359 ALA A O 1
ATOM 2970 N N . SER A 1 360 ? -26.041 13.295 14.348 1.00 91.94 360 SER A N 1
ATOM 2971 C CA . SER A 1 360 ? -27.124 12.313 14.496 1.00 91.94 360 SER A CA 1
ATOM 2972 C C . SER A 1 360 ? -26.588 10.962 14.979 1.00 91.94 360 SER A C 1
ATOM 2974 O O . SER A 1 360 ? -27.063 10.440 15.987 1.00 91.94 360 SER A O 1
ATOM 2976 N N . ILE A 1 361 ? -25.536 10.438 14.343 1.00 94.25 361 ILE A N 1
ATOM 2977 C CA . ILE A 1 361 ? -24.911 9.168 14.745 1.00 94.25 361 ILE A CA 1
ATOM 2978 C C . ILE A 1 361 ? -24.255 9.294 16.126 1.00 94.25 361 ILE A C 1
ATOM 2980 O O . ILE A 1 361 ? -24.426 8.426 16.981 1.00 94.25 361 ILE A O 1
ATOM 2984 N N . GLN A 1 362 ? -23.566 10.404 16.387 1.00 93.88 362 GLN A N 1
ATOM 2985 C CA . GLN A 1 362 ? -22.951 10.707 17.676 1.00 93.88 362 GLN A CA 1
ATOM 2986 C C . GLN A 1 362 ? -23.985 10.694 18.803 1.00 93.88 362 GLN A C 1
ATOM 2988 O O . GLN A 1 362 ? -23.734 10.109 19.853 1.00 93.88 362 GLN A O 1
ATOM 2993 N N . LYS A 1 363 ? -25.162 11.297 18.598 1.00 91.50 363 LYS A N 1
ATOM 2994 C CA . LYS A 1 363 ? -26.260 11.268 19.572 1.00 91.50 363 LYS A CA 1
ATOM 2995 C C . LYS A 1 363 ? -26.687 9.832 19.889 1.00 91.50 363 LYS A C 1
ATOM 2997 O O . LYS A 1 363 ? -26.848 9.512 21.065 1.00 91.50 363 LYS A O 1
ATOM 3002 N N . LEU A 1 364 ? -26.830 8.972 18.878 1.00 91.75 364 LEU A N 1
ATOM 3003 C CA . LEU A 1 364 ? -27.187 7.559 19.062 1.00 91.75 364 LEU A CA 1
ATOM 3004 C C . LEU A 1 364 ? -26.112 6.788 19.839 1.00 91.75 364 LEU A C 1
ATOM 3006 O O . LEU A 1 364 ? -26.429 6.103 20.811 1.00 91.75 364 LEU A O 1
ATOM 3010 N N . ILE A 1 365 ? -24.837 6.954 19.476 1.00 91.44 365 ILE A N 1
ATOM 3011 C CA . ILE A 1 365 ? -23.714 6.309 20.175 1.00 91.44 365 ILE A CA 1
ATOM 3012 C C . ILE A 1 365 ? -23.612 6.813 21.620 1.00 91.44 365 ILE A C 1
ATOM 3014 O O . ILE A 1 365 ? -23.386 6.020 22.526 1.00 91.44 365 ILE A O 1
ATOM 3018 N N . CYS A 1 366 ? -23.850 8.101 21.874 1.00 87.50 366 CYS A N 1
ATOM 3019 C CA . CYS A 1 366 ? -23.906 8.657 23.227 1.00 87.50 366 CYS A CA 1
ATOM 3020 C C . CYS A 1 366 ? -25.038 8.048 24.070 1.00 87.50 366 CYS A C 1
ATOM 3022 O O . CYS A 1 366 ? -24.847 7.814 25.263 1.00 87.50 366 CYS A O 1
ATOM 3024 N N . ILE A 1 367 ? -26.206 7.775 23.474 1.00 85.19 367 ILE A N 1
ATOM 3025 C CA . ILE A 1 367 ? -27.311 7.089 24.161 1.00 85.19 367 ILE A CA 1
ATOM 3026 C C . ILE A 1 367 ? -26.899 5.657 24.518 1.00 85.19 367 ILE A C 1
ATOM 3028 O O . ILE A 1 367 ? -27.072 5.257 25.669 1.00 85.19 367 ILE A O 1
ATOM 3032 N N . LEU A 1 368 ? -26.288 4.918 23.583 1.00 85.69 368 LEU A N 1
ATOM 3033 C CA . LEU A 1 368 ? -25.749 3.577 23.849 1.00 85.69 368 LEU A CA 1
ATOM 3034 C C . LEU A 1 368 ? -24.693 3.615 24.954 1.00 85.69 368 LEU A C 1
ATOM 3036 O O . LEU A 1 368 ? -24.771 2.855 25.914 1.00 85.69 368 LEU A O 1
ATOM 3040 N N . PHE A 1 369 ? -23.754 4.556 24.867 1.00 85.12 369 PHE A N 1
ATOM 3041 C CA . PHE A 1 369 ? -22.684 4.717 25.843 1.00 85.12 369 PHE A CA 1
ATOM 3042 C C . PHE A 1 369 ? -23.218 5.025 27.243 1.00 85.12 369 PHE A C 1
ATOM 3044 O O . PHE A 1 369 ? -22.597 4.621 28.217 1.00 85.12 369 PHE A O 1
ATOM 3051 N N . LYS A 1 370 ? -24.365 5.698 27.384 1.00 80.19 370 LYS A N 1
ATOM 3052 C CA . LYS A 1 370 ? -24.981 5.959 28.695 1.00 80.19 370 LYS A CA 1
ATOM 3053 C C . LYS A 1 370 ? -25.829 4.794 29.206 1.00 80.19 370 LYS A C 1
ATOM 3055 O O . LYS A 1 370 ? -25.697 4.428 30.365 1.00 80.19 370 LYS A O 1
ATOM 3060 N N . GLN A 1 371 ? -26.686 4.223 28.361 1.00 77.12 371 GLN A N 1
ATOM 3061 C CA . GLN A 1 371 ? -27.744 3.297 28.791 1.00 77.12 371 GLN A CA 1
ATOM 3062 C C . GLN A 1 371 ? -27.350 1.817 28.742 1.00 77.12 371 GLN A C 1
ATOM 3064 O O . GLN A 1 371 ? -27.963 1.010 29.433 1.00 77.12 371 GLN A O 1
ATOM 3069 N N . GLN A 1 372 ? -26.377 1.445 27.908 1.00 75.94 372 GLN A N 1
ATOM 3070 C CA . GLN A 1 372 ? -26.016 0.046 27.681 1.00 75.94 372 GLN A CA 1
ATOM 3071 C C . GLN A 1 372 ? -24.800 -0.382 28.512 1.00 75.94 372 GLN A C 1
ATOM 3073 O O . GLN A 1 372 ? -23.985 0.442 28.961 1.00 75.94 372 GLN A O 1
ATOM 3078 N N . SER A 1 373 ? -24.681 -1.699 28.700 1.00 70.69 373 SER A N 1
ATOM 3079 C CA . SER A 1 373 ? -23.534 -2.331 29.352 1.00 70.69 373 SER A CA 1
ATOM 3080 C C . SER A 1 373 ? -22.251 -2.156 28.527 1.00 70.69 373 SER A C 1
ATOM 3082 O O . SER A 1 373 ? -22.271 -1.807 27.347 1.00 70.69 373 SER A O 1
ATOM 3084 N N . LEU A 1 374 ? -21.103 -2.394 29.162 1.00 67.88 374 LEU A N 1
ATOM 3085 C CA . LEU A 1 374 ? -19.789 -2.304 28.514 1.00 67.88 374 LEU A CA 1
ATOM 3086 C C . LEU A 1 374 ? -19.558 -3.368 27.428 1.00 67.88 374 LEU A C 1
ATOM 3088 O O . LEU A 1 374 ? -18.762 -3.139 26.523 1.00 67.88 374 LEU A O 1
ATOM 3092 N N . GLU A 1 375 ? -20.259 -4.501 27.499 1.00 67.56 375 GLU A N 1
ATOM 3093 C CA . GLU A 1 375 ? -20.116 -5.640 26.574 1.00 67.56 375 GLU A CA 1
ATOM 3094 C C . GLU A 1 375 ? -20.487 -5.284 25.131 1.00 67.56 375 GLU A C 1
ATOM 3096 O O . GLU A 1 375 ? -19.963 -5.849 24.176 1.00 67.56 375 GLU A O 1
ATOM 3101 N N . VAL A 1 376 ? -21.364 -4.296 24.971 1.00 73.50 376 VAL A N 1
ATOM 3102 C CA . VAL A 1 376 ? -21.807 -3.784 23.674 1.00 73.50 376 VAL A CA 1
ATOM 3103 C C . VAL A 1 376 ? -20.660 -3.135 22.879 1.00 73.50 376 VAL A C 1
ATOM 3105 O O . VAL A 1 376 ? -20.729 -3.063 21.654 1.00 73.50 376 VAL A O 1
ATOM 3108 N N . PHE A 1 377 ? -19.593 -2.694 23.557 1.00 79.31 377 PHE A N 1
ATOM 3109 C CA . PHE A 1 377 ? -18.422 -2.040 22.960 1.00 79.31 377 PHE A CA 1
ATOM 3110 C C . PHE A 1 377 ? -17.222 -2.982 22.796 1.00 79.31 377 PHE A C 1
ATOM 3112 O O . PHE A 1 377 ? -16.078 -2.529 22.810 1.00 79.31 377 PHE A O 1
ATOM 3119 N N . LEU A 1 378 ? -17.470 -4.286 22.677 1.00 72.75 378 LEU A N 1
ATOM 3120 C CA . LEU A 1 378 ? -16.454 -5.280 22.352 1.00 72.75 378 LEU A CA 1
ATOM 3121 C C . LEU A 1 378 ? -16.362 -5.467 20.841 1.00 72.75 378 LEU A C 1
ATOM 3123 O O . LEU A 1 378 ? -17.342 -5.845 20.197 1.00 72.75 378 LEU A O 1
ATOM 3127 N N . PHE A 1 379 ? -15.177 -5.232 20.285 1.00 77.62 379 PHE A N 1
ATOM 3128 C CA . PHE A 1 379 ? -14.942 -5.310 18.849 1.00 77.62 379 PHE A CA 1
ATOM 3129 C C . PHE A 1 379 ? -13.749 -6.209 18.523 1.00 77.62 379 PHE A C 1
ATOM 3131 O O . PHE A 1 379 ? -12.808 -6.309 19.312 1.00 77.62 379 PHE A O 1
ATOM 3138 N N . PRO A 1 380 ? -13.726 -6.817 17.324 1.00 68.44 380 PRO A N 1
ATOM 3139 C CA . PRO A 1 380 ? -12.511 -7.423 16.799 1.00 68.44 380 PRO A CA 1
ATOM 3140 C C . PRO A 1 380 ? -11.359 -6.397 16.758 1.00 68.44 380 PRO A C 1
ATOM 3142 O O . PRO A 1 380 ? -11.616 -5.227 16.448 1.00 68.44 380 PRO A O 1
ATOM 3145 N N . PRO A 1 381 ? -10.091 -6.808 16.968 1.00 64.69 381 PRO A N 1
ATOM 3146 C CA . PRO A 1 381 ? -8.937 -5.901 17.020 1.00 64.69 381 PRO A CA 1
ATOM 3147 C C . PRO A 1 381 ? -8.850 -4.916 15.845 1.00 64.69 381 PRO A C 1
ATOM 3149 O O . PRO A 1 381 ? -8.631 -3.725 16.039 1.00 64.69 381 PRO A O 1
ATOM 3152 N N . THR A 1 382 ? -9.113 -5.393 14.626 1.00 69.88 382 THR A N 1
ATOM 3153 C CA . THR A 1 382 ? -9.076 -4.589 13.391 1.00 69.88 382 THR A CA 1
ATOM 3154 C C . THR A 1 382 ? -10.131 -3.485 13.342 1.00 69.88 382 THR A C 1
ATOM 3156 O O . THR A 1 382 ? -9.925 -2.453 12.705 1.00 69.88 382 THR A O 1
ATOM 3159 N N . SER A 1 383 ? -11.276 -3.708 13.985 1.00 78.62 383 SER A N 1
ATOM 3160 C CA . SER A 1 383 ? -12.372 -2.740 14.055 1.00 78.62 383 SER A CA 1
ATOM 3161 C C . SER A 1 383 ? -12.139 -1.766 15.206 1.00 78.62 383 SER A C 1
ATOM 3163 O O . SER A 1 383 ? -12.342 -0.565 15.048 1.00 78.62 383 SER A O 1
ATOM 3165 N N . TRP A 1 384 ? -11.609 -2.255 16.332 1.00 82.75 384 TRP A N 1
ATOM 3166 C CA . TRP A 1 384 ? -11.276 -1.416 17.478 1.00 82.75 384 TRP A CA 1
ATOM 3167 C C . TRP A 1 384 ? -10.253 -0.320 17.152 1.00 82.75 384 TRP A C 1
ATOM 3169 O O . TRP A 1 384 ? -10.451 0.813 17.583 1.00 82.75 384 TRP A O 1
ATOM 3179 N N . GLU A 1 385 ? -9.223 -0.592 16.341 1.00 75.88 385 GLU A N 1
ATOM 3180 C CA . GLU A 1 385 ? -8.268 0.455 15.924 1.00 75.88 385 GLU A CA 1
ATOM 3181 C C . GLU A 1 385 ? -8.956 1.622 15.203 1.00 75.88 385 GLU A C 1
ATOM 3183 O O . GLU A 1 385 ? -8.623 2.786 15.421 1.00 75.88 385 GLU A O 1
ATOM 3188 N N . LYS A 1 386 ? -9.981 1.326 14.395 1.00 81.94 386 LYS A N 1
ATOM 3189 C CA . LYS A 1 386 ? -10.785 2.343 13.701 1.00 81.94 386 LYS A CA 1
ATOM 3190 C C . LYS A 1 386 ? -11.728 3.064 14.661 1.00 81.94 386 LYS A C 1
ATOM 3192 O O . LYS A 1 386 ? -11.940 4.273 14.559 1.00 81.94 386 LYS A O 1
ATOM 3197 N N . TYR A 1 387 ? -12.319 2.327 15.597 1.00 88.50 387 TYR A N 1
ATOM 3198 C CA . TYR A 1 387 ? -13.377 2.838 16.465 1.00 88.50 387 TYR A CA 1
ATOM 3199 C C . TYR A 1 387 ? -12.856 3.583 17.689 1.00 88.50 387 TYR A C 1
ATOM 3201 O O . TYR A 1 387 ? -13.539 4.486 18.166 1.00 88.50 387 TYR A O 1
ATOM 3209 N N . LYS A 1 388 ? -11.656 3.272 18.190 1.00 83.31 388 LYS A N 1
ATOM 3210 C CA . LYS A 1 388 ? -11.072 3.910 19.377 1.00 83.31 388 LYS A CA 1
ATOM 3211 C C . LYS A 1 388 ? -10.928 5.430 19.220 1.00 83.31 388 LYS A C 1
ATOM 3213 O O . LYS A 1 388 ? -11.450 6.140 20.086 1.00 83.31 388 LYS A O 1
ATOM 3218 N N . PRO A 1 389 ? -10.316 5.971 18.142 1.00 81.31 389 PRO A N 1
ATOM 3219 C CA . PRO A 1 389 ? -10.277 7.418 17.917 1.00 81.31 389 PRO A CA 1
ATOM 3220 C C . PRO A 1 389 ? -11.680 8.027 17.804 1.00 81.31 389 PRO A C 1
ATOM 3222 O O . PRO A 1 389 ? -11.955 9.065 18.408 1.00 81.31 389 PRO A O 1
ATOM 3225 N N . CYS A 1 390 ? -12.592 7.344 17.102 1.00 87.06 390 CYS A N 1
ATOM 3226 C CA . CYS A 1 390 ? -13.976 7.789 16.941 1.00 87.06 390 CYS A CA 1
ATOM 3227 C C . CYS A 1 390 ? -14.700 7.888 18.291 1.00 87.06 390 CYS A C 1
ATOM 3229 O O . CYS A 1 390 ? -15.343 8.894 18.576 1.00 87.06 390 CYS A O 1
ATOM 3231 N N . LEU A 1 391 ? -14.563 6.881 19.158 1.00 85.56 391 LEU A N 1
ATOM 3232 C CA . LEU A 1 391 ? -15.215 6.833 20.464 1.00 85.56 391 LEU A CA 1
ATOM 3233 C C . LEU A 1 391 ? -14.680 7.921 21.402 1.00 85.56 391 LEU A C 1
ATOM 3235 O O . LEU A 1 391 ? -15.463 8.551 22.113 1.00 85.56 391 LEU A O 1
ATOM 3239 N N . ILE A 1 392 ? -13.372 8.198 21.371 1.00 82.44 392 ILE A N 1
ATOM 3240 C CA . ILE A 1 392 ? -12.761 9.317 22.110 1.00 82.44 392 ILE A CA 1
ATOM 3241 C C . ILE A 1 392 ? -13.350 10.652 21.630 1.00 82.44 392 ILE A C 1
ATOM 3243 O O . ILE A 1 392 ? -13.763 11.477 22.447 1.00 82.44 392 ILE A O 1
ATOM 3247 N N . GLN A 1 393 ? -13.446 10.857 20.313 1.00 82.81 393 GLN A N 1
ATOM 3248 C CA . GLN A 1 393 ? -14.039 12.068 19.745 1.00 82.81 393 GLN A CA 1
ATOM 3249 C C . GLN A 1 393 ? -15.521 12.207 20.131 1.00 82.81 393 GLN A C 1
ATOM 3251 O O . GLN A 1 393 ? -15.947 13.270 20.580 1.00 82.81 393 GLN A O 1
ATOM 3256 N N . ILE A 1 394 ? -16.302 11.132 20.022 1.00 85.88 394 ILE A N 1
ATOM 3257 C CA . ILE A 1 394 ? -17.737 11.112 20.331 1.00 85.88 394 ILE A CA 1
ATOM 3258 C C . ILE A 1 394 ? -17.990 11.421 21.810 1.00 85.88 394 ILE A C 1
ATOM 3260 O O . ILE A 1 394 ? -18.797 12.300 22.123 1.00 85.88 394 ILE A O 1
ATOM 3264 N N . THR A 1 395 ? -17.273 10.741 22.710 1.00 80.62 395 THR A N 1
ATOM 3265 C CA . THR A 1 395 ? -17.405 10.909 24.167 1.00 80.62 395 THR A CA 1
ATOM 3266 C C . THR A 1 395 ? -16.914 12.270 24.649 1.00 80.62 395 THR A C 1
ATOM 3268 O O . THR A 1 395 ? -17.436 12.775 25.642 1.00 80.62 395 THR A O 1
ATOM 3271 N N . SER A 1 396 ? -16.003 12.928 23.922 1.00 78.50 396 SER A N 1
ATOM 3272 C CA . SER A 1 396 ? -15.563 14.288 24.260 1.00 78.50 396 SER A CA 1
ATOM 3273 C C . SER A 1 396 ? -16.713 15.305 24.306 1.00 78.50 396 SER A C 1
ATOM 3275 O O . SER A 1 396 ? -16.703 16.224 25.126 1.00 78.50 396 SER A O 1
ATOM 3277 N N . ALA A 1 397 ? -17.769 15.100 23.509 1.00 75.12 397 ALA A N 1
ATOM 3278 C CA . ALA A 1 397 ? -18.954 15.954 23.532 1.00 75.12 397 ALA A CA 1
ATOM 3279 C C . ALA A 1 397 ? -19.818 15.786 24.794 1.00 75.12 397 ALA A C 1
ATOM 3281 O O . ALA A 1 397 ? -20.620 16.671 25.104 1.00 75.12 397 ALA A O 1
ATOM 3282 N N . LEU A 1 398 ? -19.651 14.687 25.537 1.00 76.19 398 LEU A N 1
ATOM 3283 C CA . LEU A 1 398 ? -20.353 14.441 26.797 1.00 76.19 398 LEU A CA 1
ATOM 3284 C C . LEU A 1 398 ? -19.725 15.190 27.983 1.00 76.19 398 LEU A C 1
ATOM 3286 O O . LEU A 1 398 ? -20.383 15.349 29.008 1.00 76.19 398 LEU A O 1
ATOM 3290 N N . TYR A 1 399 ? -18.509 15.736 27.846 1.00 72.62 399 TYR A N 1
ATOM 3291 C CA . TYR A 1 399 ? -17.790 16.414 28.936 1.00 72.62 399 TYR A CA 1
ATOM 3292 C C . TYR A 1 399 ? -18.387 17.758 29.395 1.00 72.62 399 TYR A C 1
ATOM 3294 O O . TYR A 1 399 ? -17.800 18.447 30.225 1.00 72.62 399 TYR A O 1
ATOM 3302 N N . ARG A 1 400 ? -19.556 18.164 28.884 1.00 65.62 400 ARG A N 1
ATOM 3303 C CA . ARG A 1 400 ? -20.169 19.467 29.198 1.00 65.62 400 ARG A CA 1
ATOM 3304 C C . ARG A 1 400 ? -20.651 19.601 30.648 1.00 65.62 400 ARG A C 1
ATOM 3306 O O . ARG A 1 400 ? -20.787 20.724 31.121 1.00 65.62 400 ARG A O 1
ATOM 3313 N N . LYS A 1 401 ? -20.930 18.495 31.348 1.00 63.44 401 LYS A N 1
ATOM 3314 C CA . LYS A 1 401 ? -21.356 18.492 32.758 1.00 63.44 401 LYS A CA 1
ATOM 3315 C C . LYS A 1 401 ? -20.225 17.981 33.650 1.00 63.44 401 LYS A C 1
ATOM 3317 O O . LYS A 1 401 ? -19.836 16.829 33.502 1.00 63.44 401 LYS A O 1
ATOM 3322 N N . SER A 1 402 ? -19.751 18.823 34.575 1.00 55.75 402 SER A N 1
ATOM 3323 C CA . SER A 1 402 ? -18.591 18.563 35.451 1.00 55.75 402 SER A CA 1
ATOM 3324 C C . SER A 1 402 ? -18.656 17.216 36.180 1.00 55.75 402 SER A C 1
ATOM 3326 O O . SER A 1 402 ? -17.672 16.478 36.177 1.00 55.75 402 SER A O 1
ATOM 3328 N N . ASP A 1 403 ? -19.815 16.871 36.745 1.00 61.09 403 ASP A N 1
ATOM 3329 C CA . ASP A 1 403 ? -19.946 15.685 37.601 1.00 61.09 403 ASP A CA 1
ATOM 3330 C C . ASP A 1 403 ? -19.907 14.366 36.805 1.00 61.09 403 ASP A C 1
ATOM 3332 O O . ASP A 1 403 ? -19.353 13.376 37.275 1.00 61.09 403 ASP A O 1
ATOM 3336 N N . GLU A 1 404 ? -20.391 14.365 35.555 1.00 68.00 404 GLU A N 1
ATOM 3337 C CA . GLU A 1 404 ? -20.406 13.176 34.681 1.00 68.00 404 GLU A CA 1
ATOM 3338 C C . GLU A 1 404 ? -19.029 12.914 34.021 1.00 68.00 404 GLU A C 1
ATOM 3340 O O . GLU A 1 404 ? -18.753 11.802 33.569 1.00 68.00 404 GLU A O 1
ATOM 3345 N N . VAL A 1 405 ? -18.127 13.910 33.947 1.00 65.94 405 VAL A N 1
ATOM 3346 C CA . VAL A 1 405 ? -16.847 13.793 33.206 1.00 65.94 405 VAL A CA 1
ATOM 3347 C C . VAL A 1 405 ? -15.972 12.662 33.738 1.00 65.94 405 VAL A C 1
ATOM 3349 O O . VAL A 1 405 ? -15.382 11.913 32.955 1.00 65.94 405 VAL A O 1
ATOM 3352 N N . ALA A 1 406 ? -15.856 12.550 35.063 1.00 65.62 406 ALA A N 1
ATOM 3353 C CA . ALA A 1 406 ? -15.020 11.534 35.695 1.00 65.62 406 ALA A CA 1
ATOM 3354 C C . ALA A 1 406 ? -15.551 10.119 35.416 1.00 65.62 406 ALA A C 1
ATOM 3356 O O . ALA A 1 406 ? -14.772 9.209 35.135 1.00 65.62 406 ALA A O 1
ATOM 3357 N N . GLU A 1 407 ? -16.873 9.952 35.431 1.00 68.56 407 GLU A N 1
ATOM 3358 C CA . GLU A 1 407 ? -17.549 8.694 35.120 1.00 68.56 407 GLU A CA 1
ATOM 3359 C C . GLU A 1 407 ? -17.357 8.291 33.653 1.00 68.56 407 GLU A C 1
ATOM 3361 O O . GLU A 1 407 ? -16.950 7.162 33.374 1.00 68.56 407 GLU A O 1
ATOM 3366 N N . ILE A 1 408 ? -17.560 9.221 32.715 1.00 72.62 408 ILE A N 1
ATOM 3367 C CA . ILE A 1 408 ? -17.388 8.969 31.275 1.00 72.62 408 ILE A CA 1
ATOM 3368 C C . ILE A 1 408 ? -15.953 8.536 30.969 1.00 72.62 408 ILE A C 1
ATOM 3370 O O . ILE A 1 408 ? -15.745 7.574 30.228 1.00 72.62 408 ILE A O 1
ATOM 3374 N N . LYS A 1 409 ? -14.961 9.219 31.557 1.00 69.94 409 LYS A N 1
ATOM 3375 C CA . LYS A 1 409 ? -13.546 8.867 31.387 1.00 69.94 409 LYS A CA 1
ATOM 3376 C C . LYS A 1 409 ? -13.245 7.469 31.914 1.00 69.94 409 LYS A C 1
ATOM 3378 O O . LYS A 1 409 ? -12.622 6.697 31.194 1.00 69.94 409 LYS A O 1
ATOM 3383 N N . ARG A 1 410 ? -13.741 7.106 33.104 1.00 68.00 410 ARG A N 1
ATOM 3384 C CA . ARG A 1 410 ? -13.589 5.740 33.640 1.00 68.00 410 ARG A CA 1
ATOM 3385 C C . ARG A 1 410 ? -14.239 4.699 32.730 1.00 68.00 410 ARG A C 1
ATOM 3387 O O . ARG A 1 410 ? -13.615 3.686 32.431 1.00 68.00 410 ARG A O 1
ATOM 3394 N N . LYS A 1 411 ? -15.458 4.957 32.240 1.00 72.50 411 LYS A N 1
ATOM 3395 C CA . LYS A 1 411 ? -16.158 4.041 31.326 1.00 72.50 411 LYS A CA 1
ATOM 3396 C C . LYS A 1 411 ? -15.362 3.834 30.031 1.00 72.50 411 LYS A C 1
ATOM 3398 O O . LYS A 1 411 ? -15.171 2.700 29.606 1.00 72.50 411 LYS A O 1
ATOM 3403 N N . LEU A 1 412 ? -14.846 4.911 29.438 1.00 75.69 412 LEU A N 1
ATOM 3404 C CA . LEU A 1 412 ? -14.016 4.859 28.232 1.00 75.69 412 LEU A CA 1
ATOM 3405 C C . LEU A 1 412 ? -12.675 4.147 28.467 1.00 75.69 412 LEU A C 1
ATOM 3407 O O . LEU A 1 412 ? -12.245 3.370 27.617 1.00 75.69 412 LEU A O 1
ATOM 3411 N N . GLU A 1 413 ? -12.027 4.384 29.609 1.00 69.75 413 GLU A N 1
ATOM 3412 C CA . GLU A 1 413 ? -10.798 3.685 30.001 1.00 69.75 413 GLU A CA 1
ATOM 3413 C C . GLU A 1 413 ? -11.025 2.179 30.127 1.00 69.75 413 GLU A C 1
ATOM 3415 O O . GLU A 1 413 ? -10.224 1.412 29.604 1.00 69.75 413 GLU A O 1
ATOM 3420 N N . LEU A 1 414 ? -12.133 1.753 30.742 1.00 68.88 414 LEU A N 1
ATOM 3421 C CA . LEU A 1 414 ? -12.496 0.340 30.863 1.00 68.88 414 LEU A CA 1
ATOM 3422 C C . LEU A 1 414 ? -12.775 -0.308 29.498 1.00 68.88 414 LEU A C 1
ATOM 3424 O O . LEU A 1 414 ? -12.288 -1.407 29.240 1.00 68.88 414 LEU A O 1
ATOM 3428 N N . ILE A 1 415 ? -13.504 0.372 28.600 1.00 73.94 415 ILE A N 1
ATOM 3429 C CA . ILE A 1 415 ? -13.740 -0.112 27.222 1.00 73.94 415 ILE A CA 1
ATOM 3430 C C . ILE A 1 415 ? -12.419 -0.248 26.473 1.00 73.94 415 ILE A C 1
ATOM 3432 O O . ILE A 1 415 ? -12.181 -1.260 25.811 1.00 73.94 415 ILE A O 1
ATOM 3436 N N . SER A 1 416 ? -11.565 0.774 26.567 1.00 72.31 416 SER A N 1
ATOM 3437 C CA . SER A 1 416 ? -10.269 0.749 25.906 1.00 72.31 416 SER A CA 1
ATOM 3438 C C . SER A 1 416 ? -9.415 -0.371 26.460 1.00 72.31 416 SER A C 1
ATOM 3440 O O . SER A 1 416 ? -8.880 -1.143 25.682 1.00 72.31 416 SER A O 1
ATOM 3442 N N . TYR A 1 417 ? -9.312 -0.499 27.778 1.00 67.50 417 TYR A N 1
ATOM 3443 C CA . TYR A 1 417 ? -8.540 -1.565 28.392 1.00 67.50 417 TYR A CA 1
ATOM 3444 C C . TYR A 1 417 ? -9.044 -2.945 27.958 1.00 67.50 417 TYR A C 1
ATOM 3446 O O . TYR A 1 417 ? -8.233 -3.785 27.585 1.00 67.50 417 TYR A O 1
ATOM 3454 N N . ARG A 1 418 ? -10.365 -3.169 27.902 1.00 67.44 418 ARG A N 1
ATOM 3455 C CA . ARG A 1 418 ? -10.936 -4.457 27.474 1.00 67.44 418 ARG A CA 1
ATOM 3456 C C . ARG A 1 418 ? -10.646 -4.785 26.006 1.00 67.44 418 ARG A C 1
ATOM 3458 O O . ARG A 1 418 ? -10.212 -5.887 25.710 1.00 67.44 418 ARG A O 1
ATOM 3465 N N . ASN A 1 419 ? -10.826 -3.846 25.078 1.00 74.31 419 ASN A N 1
ATOM 3466 C CA . ASN A 1 419 ? -10.511 -4.113 23.669 1.00 74.31 419 ASN A CA 1
ATOM 3467 C C . ASN A 1 419 ? -9.000 -4.248 23.412 1.00 74.31 419 ASN A C 1
ATOM 3469 O O . ASN A 1 419 ? -8.601 -5.029 22.556 1.00 74.31 419 ASN A O 1
ATOM 3473 N N . GLU A 1 420 ? -8.159 -3.511 24.147 1.00 69.81 420 GLU A N 1
ATOM 3474 C CA . GLU A 1 420 ? -6.696 -3.627 24.057 1.00 69.81 420 GLU A CA 1
ATOM 3475 C C . GLU A 1 420 ? -6.193 -4.951 24.642 1.00 69.81 420 GLU A C 1
ATOM 3477 O O . GLU A 1 420 ? -5.327 -5.583 24.052 1.00 69.81 420 GLU A O 1
ATOM 3482 N N . THR A 1 421 ? -6.768 -5.418 25.753 1.00 63.22 421 THR A N 1
ATOM 3483 C CA . THR A 1 421 ? -6.420 -6.725 26.340 1.00 63.22 421 THR A CA 1
ATOM 3484 C C . THR A 1 421 ? -6.848 -7.899 25.465 1.00 63.22 421 THR A C 1
ATOM 3486 O O . THR A 1 421 ? -6.191 -8.935 25.484 1.00 63.22 421 THR A O 1
ATOM 3489 N N . LEU A 1 422 ? -7.898 -7.724 24.657 1.00 61.34 422 LEU A N 1
ATOM 3490 C CA . LEU A 1 422 ? -8.314 -8.681 23.630 1.00 61.34 422 LEU A CA 1
ATOM 3491 C C . LEU A 1 422 ? -7.489 -8.588 22.338 1.00 61.34 422 LEU A C 1
ATOM 3493 O O . LEU A 1 422 ? -7.622 -9.456 21.472 1.00 61.34 422 LEU A O 1
ATOM 3497 N N . LYS A 1 423 ? -6.634 -7.566 22.170 1.00 64.06 423 LYS A N 1
ATOM 3498 C CA . LYS A 1 423 ? -5.678 -7.587 21.063 1.00 64.06 423 LYS A CA 1
ATOM 3499 C C . LYS A 1 423 ? -4.692 -8.718 21.302 1.00 64.06 423 LYS A C 1
ATOM 3501 O O . LYS A 1 423 ? -4.134 -8.888 22.383 1.00 64.06 423 LYS A O 1
ATOM 3506 N N . TYR A 1 424 ? -4.383 -9.430 20.229 1.00 55.78 424 TYR A N 1
ATOM 3507 C CA . TYR A 1 424 ? -3.314 -10.419 20.232 1.00 55.78 424 TYR A CA 1
ATOM 3508 C C . TYR A 1 424 ? -1.910 -9.802 20.364 1.00 55.78 424 TYR A C 1
ATOM 3510 O O . TYR A 1 424 ? -0.921 -10.519 20.243 1.00 55.78 424 TYR A O 1
ATOM 3518 N N . THR A 1 425 ? -1.787 -8.499 20.628 1.00 49.97 425 THR A N 1
ATOM 3519 C CA . THR A 1 425 ? -0.496 -7.850 20.841 1.00 49.97 425 THR A CA 1
ATOM 3520 C C . THR A 1 425 ? 0.194 -8.474 22.060 1.00 49.97 425 THR A C 1
ATOM 3522 O O . THR A 1 425 ? -0.417 -8.573 23.132 1.00 49.97 425 THR A O 1
ATOM 3525 N N . PRO A 1 426 ? 1.440 -8.956 21.932 1.00 49.25 426 PRO A N 1
ATOM 3526 C CA . PRO A 1 426 ? 2.198 -9.422 23.081 1.00 49.25 426 PRO A CA 1
ATOM 3527 C C . PRO A 1 426 ? 2.411 -8.260 24.067 1.00 49.25 426 PRO A C 1
ATOM 3529 O O . PRO A 1 426 ? 2.627 -7.129 23.630 1.00 49.25 426 PRO A O 1
ATOM 3532 N N . PRO A 1 427 ? 2.402 -8.509 25.390 1.00 46.22 427 PRO A N 1
ATOM 3533 C CA . PRO A 1 427 ? 2.664 -7.464 26.392 1.00 46.22 427 PRO A CA 1
ATOM 3534 C C . PRO A 1 427 ? 4.038 -6.797 26.194 1.00 46.22 427 PRO A C 1
ATOM 3536 O O . PRO A 1 427 ? 4.259 -5.656 26.585 1.00 46.22 427 PRO A O 1
ATOM 3539 N N . ILE A 1 428 ? 4.957 -7.496 25.525 1.00 48.78 428 ILE A N 1
ATOM 3540 C CA . ILE A 1 428 ? 6.347 -7.087 25.317 1.00 48.78 428 ILE A CA 1
ATOM 3541 C C . ILE A 1 428 ? 6.465 -5.863 24.398 1.00 48.78 428 ILE A C 1
ATOM 3543 O O . ILE A 1 428 ? 7.447 -5.134 24.501 1.00 48.78 428 ILE A O 1
ATOM 3547 N N . SER A 1 429 ? 5.462 -5.567 23.561 1.00 47.44 429 SER A N 1
ATOM 3548 C CA . SER A 1 429 ? 5.505 -4.386 22.688 1.00 47.44 429 SER A CA 1
ATOM 3549 C C . SER A 1 429 ? 5.518 -3.053 23.455 1.00 47.44 429 SER A C 1
ATOM 3551 O O . SER A 1 429 ? 5.920 -2.042 22.883 1.00 47.44 429 SER A O 1
ATOM 3553 N N . GLU A 1 430 ? 5.119 -3.016 24.736 1.00 41.28 430 GLU A N 1
ATOM 3554 C CA . GLU A 1 430 ? 5.212 -1.790 25.548 1.00 41.28 430 GLU A CA 1
ATOM 3555 C C . GLU A 1 430 ? 6.629 -1.495 26.047 1.00 41.28 430 GLU A C 1
ATOM 3557 O O . GLU A 1 430 ? 6.976 -0.327 26.270 1.00 41.28 430 GLU A O 1
ATOM 3562 N N . ASN A 1 431 ? 7.488 -2.514 26.147 1.00 37.78 431 ASN A N 1
ATOM 3563 C CA . ASN A 1 431 ? 8.910 -2.260 26.275 1.00 37.78 431 ASN A CA 1
ATOM 3564 C C . ASN A 1 431 ? 9.367 -1.747 24.922 1.00 37.78 431 ASN A C 1
ATOM 3566 O O . ASN A 1 431 ? 9.587 -2.529 24.004 1.00 37.78 431 ASN A O 1
ATOM 3570 N N . LYS A 1 432 ? 9.475 -0.418 24.810 1.00 41.00 432 LYS A N 1
ATOM 3571 C CA . LYS A 1 432 ? 10.152 0.283 23.721 1.00 41.00 432 LYS A CA 1
ATOM 3572 C C . LYS A 1 432 ? 11.538 -0.331 23.557 1.00 41.00 432 LYS A C 1
ATOM 3574 O O . LYS A 1 432 ? 12.507 0.140 24.158 1.00 41.00 432 LYS A O 1
ATOM 3579 N N . VAL A 1 433 ? 11.624 -1.411 22.783 1.00 44.78 433 VAL A N 1
ATOM 3580 C CA . VAL A 1 433 ? 12.865 -1.890 22.201 1.00 44.78 433 VAL A CA 1
ATOM 3581 C C . VAL A 1 433 ? 13.431 -0.638 21.569 1.00 44.78 433 VAL A C 1
ATOM 3583 O O . VAL A 1 433 ? 12.737 0.021 20.794 1.00 44.78 433 VAL A O 1
ATOM 3586 N N . LYS A 1 434 ? 14.608 -0.211 22.034 1.00 46.53 434 LYS A N 1
ATOM 3587 C CA . LYS A 1 434 ? 15.260 0.962 21.460 1.00 46.53 434 LYS A CA 1
ATOM 3588 C C . LYS A 1 434 ? 15.219 0.778 19.947 1.00 46.53 434 LYS A C 1
ATOM 3590 O O . LYS A 1 434 ? 15.568 -0.305 19.477 1.00 46.53 434 LYS A O 1
ATOM 3595 N N . ASP A 1 435 ? 14.731 1.791 19.234 1.00 47.16 435 ASP A N 1
ATOM 3596 C CA . ASP A 1 435 ? 14.658 1.837 17.771 1.00 47.16 435 ASP A CA 1
ATOM 3597 C C . ASP A 1 435 ? 16.082 1.844 17.187 1.00 47.16 435 ASP A C 1
ATOM 3599 O O . ASP A 1 435 ? 16.541 2.825 16.613 1.00 47.16 435 ASP A O 1
ATOM 3603 N N . ASP A 1 436 ? 16.827 0.765 17.397 1.00 54.66 436 ASP A N 1
ATOM 3604 C CA . ASP A 1 436 ? 18.222 0.630 17.031 1.00 54.66 436 ASP A CA 1
ATOM 3605 C C . ASP A 1 436 ? 18.346 -0.410 15.916 1.00 54.66 436 ASP A C 1
ATOM 3607 O O . ASP A 1 436 ? 17.844 -1.528 16.008 1.00 54.66 436 ASP A O 1
ATOM 3611 N N . LEU A 1 437 ? 19.073 -0.041 14.861 1.00 54.97 437 LEU A N 1
ATOM 3612 C CA . LEU A 1 437 ? 19.657 -0.988 13.908 1.00 54.97 437 LEU A CA 1
ATOM 3613 C C . LEU A 1 437 ? 20.504 -2.025 14.653 1.00 54.97 437 LEU A C 1
ATOM 3615 O O . LEU A 1 437 ? 21.459 -1.650 15.345 1.00 54.97 437 LEU A O 1
ATOM 3619 N N . ILE A 1 438 ? 20.200 -3.302 14.442 1.00 59.97 438 ILE A N 1
ATOM 3620 C CA . ILE A 1 438 ? 20.925 -4.435 15.011 1.00 59.97 438 ILE A CA 1
ATOM 3621 C C . ILE A 1 438 ? 21.940 -4.913 13.968 1.00 59.97 438 ILE A C 1
ATOM 3623 O O . ILE A 1 438 ? 21.620 -5.103 12.798 1.00 59.97 438 ILE A O 1
ATOM 3627 N N . LEU A 1 439 ? 23.193 -5.083 14.384 1.00 55.47 439 LEU A N 1
ATOM 3628 C CA . LEU A 1 439 ? 24.237 -5.682 13.554 1.00 55.47 439 LEU A CA 1
ATOM 3629 C C . LEU A 1 439 ? 24.455 -7.121 14.019 1.00 55.47 439 LEU A C 1
ATOM 3631 O O . LEU A 1 439 ? 24.966 -7.343 15.120 1.00 55.47 439 LEU A O 1
ATOM 3635 N N . THR A 1 440 ? 24.071 -8.095 13.199 1.00 53.62 440 THR A N 1
ATOM 3636 C CA . THR A 1 440 ? 24.224 -9.521 13.502 1.00 53.62 440 THR A CA 1
ATOM 3637 C C . THR A 1 440 ? 25.412 -10.093 12.739 1.00 53.62 440 THR A C 1
ATOM 3639 O O . THR A 1 440 ? 25.426 -10.163 11.516 1.00 53.62 440 THR A O 1
ATOM 3642 N N . THR A 1 441 ? 26.450 -10.499 13.471 1.00 54.44 441 THR A N 1
ATOM 3643 C CA . THR A 1 441 ? 27.647 -11.120 12.886 1.00 54.44 441 THR A CA 1
ATOM 3644 C C . THR A 1 441 ? 27.577 -12.638 13.009 1.00 54.44 441 THR A C 1
ATOM 3646 O O . THR A 1 441 ? 27.286 -13.166 14.087 1.00 54.44 441 THR A O 1
ATOM 3649 N N . PHE A 1 442 ? 27.893 -13.339 11.923 1.00 55.28 442 PHE A N 1
ATOM 3650 C CA . PHE A 1 442 ? 27.983 -14.796 11.862 1.00 55.28 442 PHE A CA 1
ATOM 3651 C C . PHE A 1 442 ? 29.276 -15.215 11.158 1.00 55.28 442 PHE A C 1
ATOM 3653 O O . PHE A 1 442 ? 29.806 -14.491 10.318 1.00 55.28 442 PHE A O 1
ATOM 3660 N N . THR A 1 443 ? 29.811 -16.379 11.519 1.00 51.62 443 THR A N 1
ATOM 3661 C CA . THR A 1 443 ? 31.048 -16.920 10.944 1.00 51.62 443 THR A CA 1
ATOM 3662 C C . THR A 1 443 ? 30.739 -17.855 9.782 1.00 51.62 443 THR A C 1
ATOM 3664 O O . THR A 1 443 ? 30.125 -18.903 9.977 1.00 51.62 443 THR A O 1
ATOM 3667 N N . GLU A 1 444 ? 31.217 -17.512 8.592 1.00 52.41 444 GLU A N 1
ATOM 3668 C CA . GLU A 1 444 ? 31.396 -18.455 7.491 1.00 52.41 444 GLU A CA 1
ATOM 3669 C C . GLU A 1 444 ? 32.794 -19.087 7.539 1.00 52.41 444 GLU A C 1
ATOM 3671 O O . GLU A 1 444 ? 33.708 -18.563 8.179 1.00 52.41 444 GLU A O 1
ATOM 3676 N N . ASN A 1 445 ? 33.006 -20.167 6.777 1.00 49.19 445 ASN A N 1
ATOM 3677 C CA . ASN A 1 445 ? 34.341 -20.748 6.580 1.00 49.19 445 ASN A CA 1
ATOM 3678 C C . ASN A 1 445 ? 35.354 -19.724 6.019 1.00 49.19 445 ASN A C 1
ATOM 3680 O O . ASN A 1 445 ? 36.552 -19.878 6.238 1.00 49.19 445 ASN A O 1
ATOM 3684 N N . SER A 1 446 ? 34.886 -18.682 5.311 1.00 49.62 446 SER A N 1
ATOM 3685 C CA . SER A 1 446 ? 35.729 -17.672 4.647 1.00 49.62 446 SER A CA 1
ATOM 3686 C C . SER A 1 446 ? 35.808 -16.310 5.363 1.00 49.62 446 SER A C 1
ATOM 3688 O O . SER A 1 446 ? 36.368 -15.359 4.809 1.00 49.62 446 SER A O 1
ATOM 3690 N N . GLY A 1 447 ? 35.276 -16.198 6.587 1.00 55.66 447 GLY A N 1
ATOM 3691 C CA . GLY A 1 447 ? 35.306 -14.972 7.394 1.00 55.66 447 GLY A CA 1
ATOM 3692 C C . GLY A 1 447 ? 33.997 -14.690 8.136 1.00 55.66 447 GLY A C 1
ATOM 3693 O O . GLY A 1 447 ? 33.024 -15.426 8.021 1.00 55.66 447 GLY A O 1
ATOM 3694 N N . SER A 1 448 ? 33.966 -13.611 8.918 1.00 53.88 448 SER A N 1
ATOM 3695 C CA . SER A 1 448 ? 32.751 -13.144 9.593 1.00 53.88 448 SER A CA 1
ATOM 3696 C C . SER A 1 448 ? 31.942 -12.213 8.685 1.00 53.88 448 SER A C 1
ATOM 3698 O O . SER A 1 448 ? 32.487 -11.215 8.209 1.00 53.88 448 SER A O 1
ATOM 3700 N N . ILE A 1 449 ? 30.657 -12.504 8.486 1.00 56.88 449 ILE A N 1
ATOM 3701 C CA . ILE A 1 449 ? 29.710 -11.647 7.766 1.00 56.88 449 ILE A CA 1
ATOM 3702 C C . ILE A 1 449 ? 28.766 -10.991 8.771 1.00 56.88 449 ILE A C 1
ATOM 3704 O O . ILE A 1 449 ? 28.213 -11.669 9.635 1.00 56.88 449 ILE A O 1
ATOM 3708 N N . THR A 1 450 ? 28.585 -9.677 8.657 1.00 61.28 450 THR A N 1
ATOM 3709 C CA . THR A 1 450 ? 27.644 -8.898 9.466 1.00 61.28 450 THR A CA 1
ATOM 3710 C C . THR A 1 450 ? 26.465 -8.455 8.610 1.00 61.28 450 THR A C 1
ATOM 3712 O O . THR A 1 450 ? 26.650 -7.715 7.644 1.00 61.28 450 THR A O 1
ATOM 3715 N N . VAL A 1 451 ? 25.259 -8.878 8.979 1.00 62.34 451 VAL A N 1
ATOM 3716 C CA . VAL A 1 451 ? 24.008 -8.470 8.334 1.00 62.34 451 VAL A CA 1
ATOM 3717 C C . VAL A 1 451 ? 23.408 -7.296 9.107 1.00 62.34 451 VAL A C 1
ATOM 3719 O O . VAL A 1 451 ? 23.527 -7.202 10.333 1.00 62.34 451 VAL A O 1
ATOM 3722 N N . VAL A 1 452 ? 22.828 -6.347 8.371 1.00 65.88 452 VAL A N 1
ATOM 3723 C CA . VAL A 1 452 ? 22.109 -5.207 8.943 1.00 65.88 452 VAL A CA 1
ATOM 3724 C C . VAL A 1 452 ? 20.661 -5.627 9.136 1.00 65.88 452 VAL A C 1
ATOM 3726 O O . VAL A 1 452 ? 19.932 -5.769 8.162 1.00 65.88 452 VAL A O 1
ATOM 3729 N N . GLU A 1 453 ? 20.247 -5.809 10.383 1.00 67.12 453 GLU A N 1
ATOM 3730 C CA . GLU A 1 453 ? 18.877 -6.167 10.726 1.00 67.12 453 GLU A CA 1
ATOM 3731 C C . GLU A 1 453 ? 18.150 -4.959 11.321 1.00 67.12 453 GLU A C 1
ATOM 3733 O O . GLU A 1 453 ? 18.663 -4.229 12.177 1.00 67.12 453 GLU A O 1
ATOM 3738 N N . LEU A 1 454 ? 16.926 -4.739 10.852 1.00 72.56 454 LEU A N 1
ATOM 3739 C CA . LEU A 1 454 ? 16.031 -3.752 11.435 1.00 72.56 454 LEU A CA 1
ATOM 3740 C C . LEU A 1 454 ? 15.307 -4.382 12.625 1.00 72.56 454 LEU A C 1
ATOM 3742 O O . LEU A 1 454 ? 14.758 -5.477 12.517 1.00 72.56 454 LEU A O 1
ATOM 3746 N N . SER A 1 455 ? 15.278 -3.669 13.750 1.00 69.38 455 SER A N 1
ATOM 3747 C CA . SER A 1 455 ? 14.574 -4.100 14.964 1.00 69.38 455 SER A CA 1
ATOM 3748 C C . SER A 1 455 ? 13.061 -4.206 14.776 1.00 69.38 455 SER A C 1
ATOM 3750 O O . SER A 1 455 ? 12.408 -4.945 15.504 1.00 69.38 455 SER A O 1
ATOM 3752 N N . GLN A 1 456 ? 12.506 -3.471 13.812 1.00 72.94 456 GLN A N 1
ATOM 3753 C CA . GLN A 1 456 ? 11.127 -3.567 13.350 1.00 72.94 456 GLN A CA 1
ATOM 3754 C C . GLN A 1 456 ? 11.100 -3.317 11.843 1.00 72.94 456 GLN A C 1
ATOM 3756 O O . GLN A 1 456 ? 11.804 -2.438 11.343 1.00 72.94 456 GLN A O 1
ATOM 3761 N N . VAL A 1 457 ? 10.282 -4.083 11.123 1.00 82.12 457 VAL A N 1
ATOM 3762 C CA . VAL A 1 457 ? 10.148 -3.972 9.668 1.00 82.12 457 VAL A CA 1
ATOM 3763 C C . VAL A 1 457 ? 8.695 -3.750 9.299 1.00 82.12 457 VAL A C 1
ATOM 3765 O O . VAL A 1 457 ? 7.829 -4.568 9.610 1.00 82.12 457 VAL A O 1
ATOM 3768 N N . ASP A 1 458 ? 8.449 -2.691 8.536 1.00 84.31 458 ASP A N 1
ATOM 3769 C CA . ASP A 1 458 ? 7.161 -2.466 7.900 1.00 84.31 458 ASP A CA 1
ATOM 3770 C C . ASP A 1 458 ? 7.137 -3.124 6.509 1.00 84.31 458 ASP A C 1
ATOM 3772 O O . ASP A 1 458 ? 7.674 -2.620 5.513 1.00 84.31 458 ASP A O 1
ATOM 3776 N N . THR A 1 459 ? 6.536 -4.310 6.438 1.00 83.75 459 THR A N 1
ATOM 3777 C CA . THR A 1 459 ? 6.385 -5.049 5.173 1.00 83.75 459 THR A CA 1
ATOM 3778 C C . THR A 1 459 ? 5.413 -4.362 4.207 1.00 83.75 459 THR A C 1
ATOM 3780 O O . THR A 1 459 ? 5.592 -4.475 2.992 1.00 83.75 459 THR A O 1
ATOM 3783 N N . GLY A 1 460 ? 4.443 -3.597 4.724 1.00 84.06 460 GLY A N 1
ATOM 3784 C CA . GLY A 1 460 ? 3.505 -2.806 3.928 1.00 84.06 460 GLY A CA 1
ATOM 3785 C C . GLY A 1 460 ? 4.207 -1.652 3.217 1.00 84.06 460 GLY A C 1
ATOM 3786 O O . GLY A 1 460 ? 4.085 -1.517 1.998 1.00 84.06 460 GLY A O 1
ATOM 3787 N N . LEU A 1 461 ? 5.041 -0.902 3.946 1.00 89.00 461 LEU A N 1
ATOM 3788 C CA . LEU A 1 461 ? 5.898 0.148 3.389 1.00 89.00 461 LEU A CA 1
ATOM 3789 C C . LEU A 1 461 ? 6.830 -0.398 2.301 1.00 89.00 461 LEU A C 1
ATOM 3791 O O . LEU A 1 461 ? 6.941 0.201 1.234 1.00 89.00 461 LEU A O 1
ATOM 3795 N N . THR A 1 462 ? 7.459 -1.554 2.535 1.00 89.56 462 THR A N 1
ATOM 3796 C CA . THR A 1 462 ? 8.327 -2.196 1.528 1.00 89.56 462 THR A CA 1
ATOM 3797 C C . THR A 1 462 ? 7.555 -2.502 0.246 1.00 89.56 462 THR A C 1
ATOM 3799 O O . THR A 1 462 ? 8.022 -2.180 -0.844 1.00 89.56 462 THR A O 1
ATOM 3802 N N . GLY A 1 463 ? 6.349 -3.068 0.366 1.00 88.31 463 GLY A N 1
ATOM 3803 C CA . GLY A 1 463 ? 5.486 -3.346 -0.783 1.00 88.31 463 GLY A CA 1
ATOM 3804 C C . GLY A 1 463 ? 5.083 -2.081 -1.547 1.00 88.31 463 GLY A C 1
ATOM 3805 O O . GLY A 1 463 ? 5.153 -2.058 -2.775 1.00 88.31 463 GLY A O 1
ATOM 3806 N N . ALA A 1 464 ? 4.730 -1.007 -0.835 1.00 87.88 464 ALA A N 1
ATOM 3807 C CA . ALA A 1 464 ? 4.383 0.274 -1.449 1.00 87.88 464 ALA A CA 1
ATOM 3808 C C . ALA A 1 464 ? 5.568 0.895 -2.215 1.00 87.88 464 ALA A C 1
ATOM 3810 O O . ALA A 1 464 ? 5.392 1.398 -3.329 1.00 87.88 464 ALA A O 1
ATOM 3811 N N . LEU A 1 465 ? 6.779 0.831 -1.647 1.00 91.00 465 LEU A N 1
ATOM 3812 C CA . LEU A 1 465 ? 8.011 1.301 -2.293 1.00 91.00 465 LEU A CA 1
ATOM 3813 C C . LEU A 1 465 ? 8.352 0.473 -3.544 1.00 91.00 465 LEU A C 1
ATOM 3815 O O . LEU A 1 465 ? 8.707 1.037 -4.580 1.00 91.00 465 LEU A O 1
ATOM 3819 N N . ASP A 1 466 ? 8.199 -0.852 -3.472 1.00 89.31 466 ASP A N 1
ATOM 3820 C CA . ASP A 1 466 ? 8.462 -1.770 -4.585 1.00 89.31 466 ASP A CA 1
ATOM 3821 C C . ASP A 1 466 ? 7.485 -1.582 -5.758 1.00 89.31 466 ASP A C 1
ATOM 3823 O O . ASP A 1 466 ? 7.882 -1.625 -6.926 1.00 89.31 466 ASP A O 1
ATOM 3827 N N . ASP A 1 467 ? 6.203 -1.340 -5.490 1.00 85.56 467 ASP A N 1
ATOM 3828 C CA . ASP A 1 467 ? 5.244 -1.058 -6.558 1.00 85.56 467 ASP A CA 1
ATOM 3829 C C . ASP A 1 467 ? 5.466 0.340 -7.147 1.00 85.56 467 ASP A C 1
ATOM 3831 O O . ASP A 1 467 ? 5.605 0.490 -8.371 1.00 85.56 467 ASP A O 1
ATOM 3835 N N . ASN A 1 468 ? 5.529 1.357 -6.276 1.00 86.06 468 ASN A N 1
ATOM 3836 C CA . ASN A 1 468 ? 5.663 2.775 -6.613 1.00 86.06 468 ASN A CA 1
ATOM 3837 C C . ASN A 1 468 ? 4.868 3.143 -7.880 1.00 86.06 468 ASN A C 1
ATOM 3839 O O . ASN A 1 468 ? 5.419 3.512 -8.929 1.00 86.06 468 ASN A O 1
ATOM 3843 N N . ALA A 1 469 ? 3.552 2.941 -7.796 1.00 83.19 469 ALA A N 1
ATOM 3844 C CA . ALA A 1 469 ? 2.638 3.288 -8.869 1.00 83.19 469 ALA A CA 1
ATOM 3845 C C . ALA A 1 469 ? 2.620 4.815 -9.050 1.00 83.19 469 ALA A C 1
ATOM 3847 O O . ALA A 1 469 ? 2.635 5.572 -8.085 1.00 83.19 469 ALA A O 1
ATOM 3848 N N . THR A 1 470 ? 2.615 5.285 -10.297 1.00 75.94 470 THR A N 1
ATOM 3849 C CA . THR A 1 470 ? 2.711 6.727 -10.604 1.00 75.94 470 THR A CA 1
ATOM 3850 C C . THR A 1 470 ? 1.507 7.537 -10.124 1.00 75.94 470 THR A C 1
ATOM 3852 O O . THR A 1 470 ? 1.616 8.742 -9.966 1.00 75.94 470 THR A O 1
ATOM 3855 N N . ASP A 1 471 ? 0.371 6.874 -9.933 1.00 74.94 471 ASP A N 1
ATOM 3856 C CA . ASP A 1 471 ? -0.895 7.403 -9.425 1.00 74.94 471 ASP A CA 1
ATOM 3857 C C . ASP A 1 471 ? -1.047 7.230 -7.901 1.00 74.94 471 ASP A C 1
ATOM 3859 O O . ASP A 1 471 ? -2.097 7.552 -7.347 1.00 74.94 471 ASP A O 1
ATOM 3863 N N . PHE A 1 472 ? -0.027 6.701 -7.215 1.00 82.25 472 PHE A N 1
ATOM 3864 C CA . PHE A 1 472 ? -0.073 6.457 -5.777 1.00 82.25 472 PHE A CA 1
ATOM 3865 C C . PHE A 1 472 ? 0.032 7.758 -4.971 1.00 82.25 472 PHE A C 1
ATOM 3867 O O . PHE A 1 472 ? 0.943 8.568 -5.172 1.00 82.25 472 PHE A O 1
ATOM 3874 N N . ASP A 1 473 ? -0.881 7.926 -4.014 1.00 80.94 473 ASP A N 1
ATOM 3875 C CA . ASP A 1 473 ? -0.981 9.116 -3.170 1.00 80.94 473 ASP A CA 1
ATOM 3876 C C . ASP A 1 473 ? 0.002 9.061 -1.988 1.00 80.94 473 ASP A C 1
ATOM 3878 O O . ASP A 1 473 ? -0.349 8.767 -0.842 1.00 80.94 473 ASP A O 1
ATOM 3882 N N . TRP A 1 474 ? 1.275 9.329 -2.287 1.00 85.12 474 TRP A N 1
ATOM 3883 C CA . TRP A 1 474 ? 2.347 9.327 -1.292 1.00 85.12 474 TRP A CA 1
ATOM 3884 C C . TRP A 1 474 ? 2.159 10.359 -0.172 1.00 85.12 474 TRP A C 1
ATOM 3886 O O . TRP A 1 474 ? 2.704 10.138 0.904 1.00 85.12 474 TRP A O 1
ATOM 3896 N N . THR A 1 475 ? 1.411 11.451 -0.387 1.00 81.62 475 THR A N 1
ATOM 3897 C CA . THR A 1 475 ? 1.171 12.457 0.665 1.00 81.62 475 THR A CA 1
ATOM 3898 C C . THR A 1 475 ? 0.225 11.909 1.724 1.00 81.62 475 THR A C 1
ATOM 3900 O O . THR A 1 475 ? 0.531 11.958 2.908 1.00 81.62 475 THR A O 1
ATOM 3903 N N . SER A 1 476 ? -0.884 11.285 1.317 1.00 77.31 476 SER A N 1
ATOM 3904 C CA . SER A 1 476 ? -1.780 10.639 2.280 1.00 77.31 476 SER A CA 1
ATOM 3905 C C . SER A 1 476 ? -1.089 9.487 3.015 1.00 77.31 476 SER A C 1
ATOM 3907 O O . SER A 1 476 ? -1.338 9.287 4.203 1.00 77.31 476 SER A O 1
ATOM 3909 N N . TYR A 1 477 ? -0.235 8.725 2.324 1.00 81.31 477 TYR A N 1
ATOM 3910 C CA . TYR A 1 477 ? 0.472 7.593 2.924 1.00 81.31 477 TYR A CA 1
ATOM 3911 C C . TYR A 1 477 ? 1.542 8.037 3.933 1.00 81.31 477 TYR A C 1
ATOM 3913 O O . TYR A 1 477 ? 1.639 7.457 5.014 1.00 81.31 477 TYR A O 1
ATOM 3921 N N . SER A 1 478 ? 2.326 9.081 3.620 1.00 80.06 478 SER A N 1
ATOM 3922 C CA . SER A 1 478 ? 3.353 9.601 4.537 1.00 80.06 478 SER A CA 1
ATOM 3923 C C . SER A 1 478 ? 2.773 10.114 5.849 1.00 80.06 478 SER A C 1
ATOM 3925 O O . SER A 1 478 ? 3.426 10.023 6.888 1.00 80.06 478 SER A O 1
ATOM 3927 N N . ASP A 1 479 ? 1.553 10.640 5.798 1.00 74.38 479 ASP A N 1
ATOM 3928 C CA . ASP A 1 479 ? 0.890 11.239 6.951 1.00 74.38 479 ASP A CA 1
ATOM 3929 C C . ASP A 1 479 ? 0.293 10.168 7.871 1.00 74.38 479 ASP A C 1
ATOM 3931 O O . ASP A 1 479 ? 0.295 10.337 9.088 1.00 74.38 479 ASP A O 1
ATOM 3935 N N . GLN A 1 480 ? -0.206 9.068 7.296 1.00 72.81 480 GLN A N 1
ATOM 3936 C CA . GLN A 1 480 ? -0.939 8.026 8.023 1.00 72.81 480 GLN A CA 1
ATOM 3937 C C . GLN A 1 480 ? -0.039 6.893 8.525 1.00 72.81 480 GLN A C 1
ATOM 3939 O O . GLN A 1 480 ? -0.167 6.485 9.676 1.00 72.81 480 GLN A O 1
ATOM 3944 N N . GLU A 1 481 ? 0.866 6.394 7.681 1.00 75.81 481 GLU A N 1
ATOM 3945 C CA . GLU A 1 481 ? 1.574 5.130 7.932 1.00 75.81 481 GLU A CA 1
ATOM 3946 C C . GLU A 1 481 ? 3.020 5.343 8.412 1.00 75.81 481 GLU A C 1
ATOM 3948 O O . GLU A 1 481 ? 3.544 4.561 9.209 1.00 75.81 481 GLU A O 1
ATOM 3953 N N . ILE A 1 482 ? 3.683 6.425 7.976 1.00 81.38 482 ILE A N 1
ATOM 3954 C CA . ILE A 1 482 ? 5.070 6.718 8.372 1.00 81.38 482 ILE A CA 1
ATOM 3955 C C . ILE A 1 482 ? 5.070 7.487 9.696 1.00 81.38 482 ILE A C 1
ATOM 3957 O O . ILE A 1 482 ? 4.825 8.694 9.733 1.00 81.38 482 ILE A O 1
ATOM 3961 N N . SER A 1 483 ? 5.381 6.803 10.793 1.00 77.06 483 SER A N 1
ATOM 3962 C CA . SER A 1 483 ? 5.334 7.353 12.156 1.00 77.06 483 SER A CA 1
ATOM 3963 C C . SER A 1 483 ? 6.585 7.081 12.993 1.00 77.06 483 SER A C 1
ATOM 3965 O O . SER A 1 483 ? 6.795 7.766 13.994 1.00 77.06 483 SER A O 1
ATOM 3967 N N . THR A 1 484 ? 7.443 6.139 12.592 1.00 80.50 484 THR A N 1
ATOM 3968 C CA . THR A 1 484 ? 8.613 5.713 13.377 1.00 80.50 484 THR A CA 1
ATOM 3969 C C . THR A 1 484 ? 9.937 6.063 12.697 1.00 80.50 484 THR A C 1
ATOM 3971 O O . THR A 1 484 ? 10.025 6.235 11.480 1.00 80.50 484 THR A O 1
ATOM 3974 N N . LYS A 1 485 ? 11.009 6.174 13.495 1.00 81.25 485 LYS A N 1
ATOM 3975 C CA . LYS A 1 485 ? 12.359 6.484 12.990 1.00 81.25 485 LYS A CA 1
ATOM 3976 C C . LYS A 1 485 ? 12.955 5.326 12.190 1.00 81.25 485 LYS A C 1
ATOM 3978 O O . LYS A 1 485 ? 13.665 5.546 11.213 1.00 81.25 485 LYS A O 1
ATOM 3983 N N . ILE A 1 486 ? 12.615 4.090 12.553 1.00 82.88 486 ILE A N 1
ATOM 3984 C CA . ILE A 1 486 ? 13.096 2.893 11.857 1.00 82.88 486 ILE A CA 1
ATOM 3985 C C . ILE A 1 486 ? 12.570 2.815 10.414 1.00 82.88 486 ILE A C 1
ATOM 3987 O O . ILE A 1 486 ? 13.307 2.389 9.528 1.00 82.88 486 ILE A O 1
ATOM 3991 N N . GLN A 1 487 ? 11.363 3.330 10.135 1.00 87.56 487 GLN A N 1
ATOM 3992 C CA . GLN A 1 487 ? 10.829 3.428 8.770 1.00 87.56 487 GLN A CA 1
ATOM 3993 C C . GLN A 1 487 ? 11.679 4.360 7.884 1.00 87.56 487 GLN A C 1
ATOM 3995 O O . GLN A 1 487 ? 11.864 4.073 6.703 1.00 87.56 487 GLN A O 1
ATOM 4000 N N . ILE A 1 488 ? 12.266 5.435 8.434 1.00 87.12 488 ILE A N 1
ATOM 4001 C CA . ILE A 1 488 ? 13.203 6.306 7.694 1.00 87.12 488 ILE A CA 1
ATOM 4002 C C . ILE A 1 488 ? 14.452 5.521 7.282 1.00 87.12 488 ILE A C 1
ATOM 4004 O O . ILE A 1 488 ? 14.874 5.571 6.126 1.00 87.12 488 ILE A O 1
ATOM 4008 N N . ILE A 1 489 ? 15.023 4.765 8.220 1.00 89.25 489 ILE A N 1
ATOM 4009 C CA . ILE A 1 489 ? 16.192 3.916 7.975 1.00 89.25 489 ILE A CA 1
ATOM 4010 C C . ILE A 1 489 ? 15.859 2.844 6.930 1.00 89.25 489 ILE A C 1
ATOM 4012 O O . ILE A 1 489 ? 16.643 2.625 6.008 1.00 89.25 489 ILE A O 1
ATOM 4016 N N . GLN A 1 490 ? 14.679 2.230 7.026 1.00 91.25 490 GLN A N 1
ATOM 4017 C CA . GLN A 1 490 ? 14.188 1.244 6.069 1.00 91.25 490 GLN A CA 1
ATOM 4018 C C . GLN A 1 490 ? 14.060 1.824 4.652 1.00 91.25 490 GLN A C 1
ATOM 4020 O O . GLN A 1 490 ? 14.502 1.184 3.703 1.00 91.25 490 GLN A O 1
ATOM 4025 N N . ILE A 1 491 ? 13.536 3.048 4.496 1.00 93.00 491 ILE A N 1
ATOM 4026 C CA . ILE A 1 491 ? 13.456 3.746 3.196 1.00 93.00 491 ILE A CA 1
ATOM 4027 C C . ILE A 1 491 ? 14.854 3.961 2.601 1.00 93.00 491 ILE A C 1
ATOM 4029 O O . ILE A 1 491 ? 15.059 3.758 1.403 1.00 93.00 491 ILE A O 1
ATOM 4033 N N . ILE A 1 492 ? 15.825 4.361 3.427 1.00 93.00 492 ILE A N 1
ATOM 4034 C CA . ILE A 1 492 ? 17.203 4.594 2.978 1.00 93.00 492 ILE A CA 1
ATOM 4035 C C . ILE A 1 492 ? 17.865 3.283 2.560 1.00 93.00 492 ILE A C 1
ATOM 4037 O O . ILE A 1 492 ? 18.435 3.224 1.472 1.00 93.00 492 ILE A O 1
ATOM 4041 N N . LEU A 1 493 ? 17.768 2.240 3.394 1.00 91.69 493 LEU A N 1
ATOM 4042 C CA . LEU A 1 493 ? 18.303 0.915 3.084 1.00 91.69 493 LEU A CA 1
ATOM 4043 C C . LEU A 1 493 ? 17.669 0.358 1.810 1.00 91.69 493 LEU A C 1
ATOM 4045 O O . LEU A 1 493 ? 18.392 -0.083 0.926 1.00 91.69 493 LEU A O 1
ATOM 4049 N N . TRP A 1 494 ? 16.349 0.476 1.658 1.00 94.00 494 TRP A N 1
ATOM 4050 C CA . TRP A 1 494 ? 15.644 0.078 0.440 1.00 94.00 494 TRP A CA 1
ATOM 4051 C C . TRP A 1 494 ? 16.206 0.783 -0.800 1.00 94.00 494 TRP A C 1
ATOM 4053 O O . TRP A 1 494 ? 16.447 0.141 -1.821 1.00 94.00 494 TRP A O 1
ATOM 4063 N N . ALA A 1 495 ? 16.473 2.090 -0.707 1.00 92.75 495 ALA A N 1
ATOM 4064 C CA . ALA A 1 495 ? 16.932 2.880 -1.843 1.00 92.75 495 ALA A CA 1
ATOM 4065 C C . ALA A 1 495 ? 18.377 2.592 -2.278 1.00 92.75 495 ALA A C 1
ATOM 4067 O O . ALA A 1 495 ? 18.728 2.853 -3.430 1.00 92.75 495 ALA A O 1
ATOM 4068 N N . ILE A 1 496 ? 19.217 2.078 -1.375 1.00 92.19 496 ILE A N 1
ATOM 4069 C CA . ILE A 1 496 ? 20.621 1.740 -1.660 1.00 92.19 496 ILE A CA 1
ATOM 4070 C C . ILE A 1 496 ? 20.849 0.236 -1.842 1.00 92.19 496 ILE A C 1
ATOM 4072 O O . ILE A 1 496 ? 21.963 -0.160 -2.195 1.00 92.19 496 ILE A O 1
ATOM 4076 N N . HIS A 1 497 ? 19.825 -0.590 -1.613 1.00 90.75 497 HIS A N 1
ATOM 4077 C CA . HIS A 1 497 ? 19.948 -2.039 -1.640 1.00 90.75 497 HIS A CA 1
ATOM 4078 C C . HIS A 1 497 ? 20.267 -2.554 -3.057 1.00 90.75 497 HIS A C 1
ATOM 4080 O O . HIS A 1 497 ? 19.623 -2.128 -4.024 1.00 90.75 497 HIS A O 1
ATOM 4086 N N . PRO A 1 498 ? 21.195 -3.514 -3.220 1.00 86.50 498 PRO A N 1
ATOM 4087 C CA . PRO A 1 498 ? 21.605 -3.967 -4.547 1.00 86.50 498 PRO A CA 1
ATOM 4088 C C . PRO A 1 498 ? 20.473 -4.610 -5.368 1.00 86.50 498 PRO A C 1
ATOM 4090 O O . PRO A 1 498 ? 20.339 -4.338 -6.561 1.00 86.50 498 PRO A O 1
ATOM 4093 N N . SER A 1 499 ? 19.561 -5.347 -4.726 1.00 85.12 499 SER A N 1
ATOM 4094 C CA . SER A 1 499 ? 18.373 -5.912 -5.394 1.00 85.12 499 SER A CA 1
ATOM 4095 C C . SER A 1 499 ? 17.376 -4.862 -5.911 1.00 85.12 499 SER A C 1
ATOM 4097 O O . SER A 1 499 ? 16.474 -5.200 -6.677 1.00 85.12 499 SER A O 1
ATOM 4099 N N . ARG A 1 500 ? 17.517 -3.589 -5.514 1.00 87.31 500 ARG A N 1
ATOM 4100 C CA . ARG A 1 500 ? 16.690 -2.466 -5.977 1.00 87.31 500 ARG A CA 1
ATOM 4101 C C . ARG A 1 500 ? 17.373 -1.629 -7.058 1.00 87.31 500 ARG A C 1
ATOM 4103 O O . ARG A 1 500 ? 16.859 -0.579 -7.422 1.00 87.31 500 ARG A O 1
ATOM 4110 N N . HIS A 1 501 ? 18.456 -2.117 -7.664 1.00 80.75 501 HIS A N 1
ATOM 4111 C CA . HIS A 1 501 ? 19.136 -1.432 -8.770 1.00 80.75 501 HIS A CA 1
ATOM 4112 C C . HIS A 1 501 ? 18.214 -1.102 -9.965 1.00 80.75 501 HIS A C 1
ATOM 4114 O O . HIS A 1 501 ? 18.413 -0.105 -10.658 1.00 80.75 501 HIS A O 1
ATOM 4120 N N . SER A 1 502 ? 17.161 -1.896 -10.194 1.00 82.56 502 SER A N 1
ATOM 4121 C CA . SER A 1 502 ? 16.159 -1.630 -11.238 1.00 82.56 502 SER A CA 1
ATOM 4122 C C . SER A 1 502 ? 15.249 -0.424 -10.944 1.00 82.56 502 SER A C 1
ATOM 4124 O O . SER A 1 502 ? 14.610 0.107 -11.866 1.00 82.56 502 SER A O 1
ATOM 4126 N N . HIS A 1 503 ? 15.207 0.034 -9.689 1.00 88.50 503 HIS A N 1
ATOM 4127 C CA . HIS A 1 503 ? 14.507 1.236 -9.244 1.00 88.50 503 HIS A CA 1
ATOM 4128 C C . HIS A 1 503 ? 15.385 2.471 -9.441 1.00 88.50 503 HIS A C 1
ATOM 4130 O O . HIS A 1 503 ? 15.932 3.046 -8.500 1.00 88.50 503 HIS A O 1
ATOM 4136 N N . TYR A 1 504 ? 15.479 2.923 -10.691 1.00 87.12 504 TYR A N 1
ATOM 4137 C CA . TYR A 1 504 ? 16.208 4.143 -11.053 1.00 87.12 504 TYR A CA 1
ATOM 4138 C C . TYR A 1 504 ? 15.712 5.398 -10.308 1.00 87.12 504 TYR A C 1
ATOM 4140 O O . TYR A 1 504 ? 16.406 6.412 -10.258 1.00 87.12 504 TYR A O 1
ATOM 4148 N N . GLU A 1 505 ? 14.494 5.357 -9.767 1.00 91.56 505 GLU A N 1
ATOM 4149 C CA . GLU A 1 505 ? 13.851 6.437 -9.026 1.00 91.56 505 GLU A CA 1
ATOM 4150 C C . GLU A 1 505 ? 14.077 6.393 -7.512 1.00 91.56 505 GLU A C 1
ATOM 4152 O O . GLU A 1 505 ? 13.652 7.312 -6.812 1.00 91.56 505 GLU A O 1
ATOM 4157 N N . ALA A 1 506 ? 14.714 5.342 -6.989 1.00 91.75 506 ALA A N 1
ATOM 4158 C CA . ALA A 1 506 ? 14.727 5.053 -5.560 1.00 91.75 506 ALA A CA 1
ATOM 4159 C C . ALA A 1 506 ? 15.280 6.207 -4.711 1.00 91.75 506 ALA A C 1
ATOM 4161 O O . ALA A 1 506 ? 14.647 6.623 -3.740 1.00 91.75 506 ALA A O 1
ATOM 4162 N N . GLY A 1 507 ? 16.413 6.788 -5.123 1.00 91.12 507 GLY A N 1
ATOM 4163 C CA . GLY A 1 507 ? 17.040 7.897 -4.399 1.00 91.12 507 GLY A CA 1
ATOM 4164 C C . GLY A 1 507 ? 16.162 9.152 -4.310 1.00 91.12 507 GLY A C 1
ATOM 4165 O O . GLY A 1 507 ? 16.139 9.835 -3.289 1.00 91.12 507 GLY A O 1
ATOM 4166 N N . GLN A 1 508 ? 15.391 9.428 -5.362 1.00 90.06 508 GLN A N 1
ATOM 4167 C CA . GLN A 1 508 ? 14.476 10.570 -5.420 1.00 90.06 508 GLN A CA 1
ATOM 4168 C C . GLN A 1 508 ? 13.178 10.311 -4.671 1.00 90.06 508 GLN A C 1
ATOM 4170 O O . GLN A 1 508 ? 12.673 11.197 -3.984 1.00 90.06 508 GLN A O 1
ATOM 4175 N N . LEU A 1 509 ? 12.649 9.089 -4.770 1.00 92.00 509 LEU A N 1
ATOM 4176 C CA . LEU A 1 509 ? 11.480 8.681 -4.004 1.00 92.00 509 LEU A CA 1
ATOM 4177 C C . LEU A 1 509 ? 11.759 8.813 -2.506 1.00 92.00 509 LEU A C 1
ATOM 4179 O O . LEU A 1 509 ? 10.975 9.439 -1.799 1.00 92.00 509 LEU A O 1
ATOM 4183 N N . ALA A 1 510 ? 12.906 8.306 -2.049 1.00 92.94 510 ALA A N 1
ATOM 4184 C CA . ALA A 1 510 ? 13.339 8.437 -0.664 1.00 92.94 510 ALA A CA 1
ATOM 4185 C C . ALA A 1 510 ? 13.403 9.909 -0.227 1.00 92.94 510 ALA A C 1
ATOM 4187 O O . ALA A 1 510 ? 12.800 10.279 0.778 1.00 92.94 510 ALA A O 1
ATOM 4188 N N . ALA A 1 511 ? 14.055 10.774 -1.012 1.00 92.31 511 ALA A N 1
ATOM 4189 C CA . ALA A 1 511 ? 14.140 12.201 -0.702 1.00 92.31 511 ALA A CA 1
ATOM 4190 C C . ALA A 1 511 ? 12.762 12.885 -0.640 1.00 92.31 511 ALA A C 1
ATOM 4192 O O . ALA A 1 511 ? 12.496 13.650 0.287 1.00 92.31 511 ALA A O 1
ATOM 4193 N N . LYS A 1 512 ? 11.862 12.572 -1.584 1.00 89.38 512 LYS A N 1
ATOM 4194 C CA . LYS A 1 512 ? 10.487 13.088 -1.603 1.00 89.38 512 LYS A CA 1
ATOM 4195 C C . LYS A 1 512 ? 9.716 12.674 -0.350 1.00 89.38 512 LYS A C 1
ATOM 4197 O O . LYS A 1 512 ? 9.068 13.522 0.252 1.00 89.38 512 LYS A O 1
ATOM 4202 N N . LEU A 1 513 ? 9.789 11.405 0.057 1.00 90.19 513 LEU A N 1
ATOM 4203 C CA . LEU A 1 513 ? 9.083 10.907 1.243 1.00 90.19 513 LEU A CA 1
ATOM 4204 C C . LEU A 1 513 ? 9.583 11.558 2.533 1.00 90.19 513 LEU A C 1
ATOM 4206 O O . LEU A 1 513 ? 8.774 11.933 3.379 1.00 90.19 513 LEU A O 1
ATOM 4210 N N . LEU A 1 514 ? 10.897 11.762 2.659 1.00 90.50 514 LEU A N 1
ATOM 4211 C CA . LEU A 1 514 ? 11.467 12.482 3.798 1.00 90.50 514 LEU A CA 1
ATOM 4212 C C . LEU A 1 514 ? 11.013 13.943 3.825 1.00 90.50 514 LEU A C 1
ATOM 4214 O O . LEU A 1 514 ? 10.614 14.436 4.876 1.00 90.50 514 LEU A O 1
ATOM 4218 N N . LEU A 1 515 ? 11.009 14.618 2.673 1.00 88.25 515 LEU A N 1
ATOM 4219 C CA . LEU A 1 515 ? 10.534 15.997 2.574 1.00 88.25 515 LEU A CA 1
ATOM 4220 C C . LEU A 1 515 ? 9.043 16.114 2.918 1.00 88.25 515 LEU A C 1
ATOM 4222 O O . LEU A 1 515 ? 8.654 17.039 3.628 1.00 88.25 515 LEU A O 1
ATOM 4226 N N . LEU A 1 516 ? 8.212 15.181 2.442 1.00 86.25 516 LEU A N 1
ATOM 4227 C CA . LEU A 1 516 ? 6.800 15.124 2.813 1.00 86.25 516 LEU A CA 1
ATOM 4228 C C . LEU A 1 516 ? 6.660 14.976 4.324 1.00 86.25 516 LEU A C 1
ATOM 4230 O O . LEU A 1 516 ? 6.011 15.814 4.938 1.00 86.25 516 LEU A O 1
ATOM 4234 N N . LYS A 1 517 ? 7.357 14.010 4.936 1.00 83.88 517 LYS A N 1
ATOM 4235 C CA . LYS A 1 517 ? 7.262 13.778 6.379 1.00 83.88 517 LYS A CA 1
ATOM 4236 C C . LYS A 1 517 ? 7.735 14.975 7.209 1.00 83.88 517 LYS A C 1
ATOM 4238 O O . LYS A 1 517 ? 7.079 15.295 8.194 1.00 83.88 517 LYS A O 1
ATOM 4243 N N . ILE A 1 518 ? 8.802 15.670 6.812 1.00 84.88 518 ILE A N 1
ATOM 4244 C CA . ILE A 1 518 ? 9.273 16.895 7.493 1.00 84.88 518 ILE A CA 1
ATOM 4245 C C . ILE A 1 518 ? 8.210 17.999 7.469 1.00 84.88 518 ILE A C 1
ATOM 4247 O O . ILE A 1 518 ? 8.069 18.739 8.438 1.00 84.88 518 ILE A O 1
ATOM 4251 N N . ASN A 1 519 ? 7.450 18.102 6.377 1.00 81.44 519 ASN A N 1
ATOM 4252 C CA . ASN A 1 519 ? 6.426 19.133 6.207 1.00 81.44 519 ASN A CA 1
ATOM 4253 C C . ASN A 1 519 ? 5.083 18.794 6.884 1.00 81.44 519 ASN A C 1
ATOM 4255 O O . ASN A 1 519 ? 4.181 19.634 6.886 1.00 81.44 519 ASN A O 1
ATOM 4259 N N . THR A 1 520 ? 4.927 17.594 7.456 1.00 78.00 520 THR A N 1
ATOM 4260 C CA . THR A 1 520 ? 3.718 17.215 8.209 1.00 78.00 520 THR A CA 1
ATOM 4261 C C . THR A 1 520 ? 3.702 17.810 9.616 1.00 78.00 520 THR A C 1
ATOM 4263 O O . THR A 1 520 ? 4.750 18.055 10.208 1.00 78.00 520 THR A O 1
ATOM 4266 N N . MET A 1 521 ? 2.505 18.028 10.178 1.00 58.34 521 MET A N 1
ATOM 4267 C CA . MET A 1 521 ? 2.339 18.597 11.530 1.00 58.34 521 MET A CA 1
ATOM 4268 C C . MET A 1 521 ? 2.989 17.727 12.620 1.00 58.34 521 MET A C 1
ATOM 4270 O O . MET A 1 521 ? 3.589 18.267 13.545 1.00 58.34 521 MET A O 1
ATOM 4274 N N . ASP A 1 522 ? 2.919 16.401 12.460 1.00 65.25 522 ASP A N 1
ATOM 4275 C CA . ASP A 1 522 ? 3.536 15.390 13.334 1.00 65.25 522 ASP A CA 1
ATOM 4276 C C . ASP A 1 522 ? 4.835 14.825 12.715 1.00 65.25 522 ASP A C 1
ATOM 4278 O O . ASP A 1 522 ? 5.148 13.632 12.807 1.00 65.25 522 ASP A O 1
ATOM 4282 N N . GLY A 1 523 ? 5.559 15.677 11.988 1.00 69.50 523 GLY A N 1
ATOM 4283 C CA . GLY A 1 523 ? 6.804 15.345 11.307 1.00 69.50 523 GLY A CA 1
ATOM 4284 C C . GLY A 1 523 ? 8.003 15.234 12.245 1.00 69.50 523 GLY A C 1
ATOM 4285 O O . GLY A 1 523 ? 8.043 15.829 13.323 1.00 69.50 523 GLY A O 1
ATOM 4286 N N . PHE A 1 524 ? 9.030 14.502 11.808 1.00 78.06 524 PHE A N 1
ATOM 4287 C CA . PHE A 1 524 ? 10.327 14.538 12.479 1.00 78.06 524 PHE A CA 1
ATOM 4288 C C . PHE A 1 524 ? 11.045 15.845 12.134 1.00 78.06 524 PHE A C 1
ATOM 4290 O O . PHE A 1 524 ? 11.049 16.246 10.966 1.00 78.06 524 PHE A O 1
ATOM 4297 N N . PRO A 1 525 ? 11.696 16.501 13.104 1.00 81.88 525 PRO A N 1
ATOM 4298 C CA . PRO A 1 525 ? 12.489 17.679 12.799 1.00 81.88 525 PRO A CA 1
ATOM 4299 C C . PRO A 1 525 ? 13.697 17.309 11.918 1.00 81.88 525 PRO A C 1
ATOM 4301 O O . PRO A 1 525 ? 14.310 16.254 12.085 1.00 81.88 525 PRO A O 1
ATOM 4304 N N . GLU A 1 526 ? 14.069 18.207 10.998 1.00 84.12 526 GLU A N 1
ATOM 4305 C CA . GLU A 1 526 ? 15.128 18.003 9.987 1.00 84.12 526 GLU A CA 1
ATOM 4306 C C . GLU A 1 526 ? 16.449 17.498 10.595 1.00 84.12 526 GLU A C 1
ATOM 4308 O O . GLU A 1 526 ? 17.073 16.584 10.058 1.00 84.12 526 GLU A O 1
ATOM 4313 N N . TYR A 1 527 ? 16.849 18.039 11.754 1.00 86.06 527 TYR A N 1
ATOM 4314 C CA . TYR A 1 527 ? 18.103 17.664 12.416 1.00 86.06 527 TYR A CA 1
ATOM 4315 C C . TYR A 1 527 ? 18.111 16.215 12.927 1.00 86.06 527 TYR A C 1
ATOM 4317 O O . TYR A 1 527 ? 19.183 15.624 13.011 1.00 86.06 527 TYR A O 1
ATOM 4325 N N . GLU A 1 528 ? 16.953 15.637 13.268 1.00 84.56 528 GLU A N 1
ATOM 4326 C CA . GLU A 1 528 ? 16.866 14.238 13.712 1.00 84.56 528 GLU A CA 1
ATOM 4327 C C . GLU A 1 528 ? 17.019 13.284 12.535 1.00 84.56 528 GLU A C 1
ATOM 4329 O O . GLU A 1 528 ? 17.760 12.311 12.629 1.00 84.56 528 GLU A O 1
ATOM 4334 N N . ILE A 1 529 ? 16.380 13.594 11.404 1.00 86.81 529 ILE A N 1
ATOM 4335 C CA . ILE A 1 529 ? 16.540 12.818 10.170 1.00 86.81 529 ILE A CA 1
ATOM 4336 C C . ILE A 1 529 ? 17.998 12.878 9.702 1.00 86.81 529 ILE A C 1
ATOM 4338 O O . ILE A 1 529 ? 18.586 11.849 9.369 1.00 86.81 529 ILE A O 1
ATOM 4342 N N . GLU A 1 530 ? 18.608 14.069 9.722 1.00 91.81 530 GLU A N 1
ATOM 4343 C CA . GLU A 1 530 ? 20.031 14.234 9.416 1.00 91.81 530 GLU A CA 1
ATOM 4344 C C . GLU A 1 530 ? 20.918 13.413 10.375 1.00 91.81 530 GLU A C 1
ATOM 4346 O O . GLU A 1 530 ? 21.916 12.821 9.947 1.00 91.81 530 GLU A O 1
ATOM 4351 N N . ASP A 1 531 ? 20.572 13.349 11.666 1.00 89.19 531 ASP A N 1
ATOM 4352 C CA . ASP A 1 531 ? 21.323 12.579 12.657 1.00 89.19 531 ASP A CA 1
ATOM 4353 C C . ASP A 1 531 ? 21.309 11.077 12.356 1.00 89.19 531 ASP A C 1
ATOM 4355 O O . ASP A 1 531 ? 22.385 10.470 12.281 1.00 89.19 531 ASP A O 1
ATOM 4359 N N . GLU A 1 532 ? 20.124 10.526 12.083 1.00 87.94 532 GLU A N 1
ATOM 4360 C CA . GLU A 1 532 ? 19.911 9.112 11.756 1.00 87.94 532 GLU A CA 1
ATOM 4361 C C . GLU A 1 532 ? 20.575 8.704 10.438 1.00 87.94 532 GLU A C 1
ATOM 4363 O O . GLU A 1 532 ? 21.236 7.665 10.374 1.00 87.94 532 GLU A O 1
ATOM 4368 N N . ILE A 1 533 ? 20.486 9.539 9.393 1.00 91.38 533 ILE A N 1
ATOM 4369 C CA . ILE A 1 533 ? 21.154 9.276 8.107 1.00 91.38 533 ILE A CA 1
ATOM 4370 C C . ILE A 1 533 ? 22.662 9.162 8.314 1.00 91.38 533 ILE A C 1
ATOM 4372 O O . ILE A 1 533 ? 23.288 8.203 7.855 1.00 91.38 533 ILE A O 1
ATOM 4376 N N . TRP A 1 534 ? 23.267 10.121 9.021 1.00 92.25 534 TRP A N 1
ATOM 4377 C CA . TRP A 1 534 ? 24.700 10.054 9.281 1.00 92.25 534 TRP A CA 1
ATOM 4378 C C . TRP A 1 534 ? 25.051 8.868 10.179 1.00 92.25 534 TRP A C 1
ATOM 4380 O O . TRP A 1 534 ? 26.024 8.179 9.886 1.00 92.25 534 TRP A O 1
ATOM 4390 N N . SER A 1 535 ? 24.256 8.582 11.214 1.00 88.44 535 SER A N 1
ATOM 4391 C CA . SER A 1 535 ? 24.427 7.403 12.074 1.00 88.44 535 SER A CA 1
ATOM 4392 C C . SER A 1 535 ? 24.457 6.107 11.257 1.00 88.44 535 SER A C 1
ATOM 4394 O O . SER A 1 535 ? 25.386 5.307 11.402 1.00 88.44 535 SER A O 1
ATOM 4396 N N . LEU A 1 536 ? 23.521 5.939 10.316 1.00 89.19 536 LEU A N 1
ATOM 4397 C CA . LEU A 1 536 ? 23.497 4.815 9.381 1.00 89.19 536 LEU A CA 1
ATOM 4398 C C . LEU A 1 536 ? 24.755 4.775 8.501 1.00 89.19 536 LEU A C 1
ATOM 4400 O O . LEU A 1 536 ? 25.367 3.718 8.373 1.00 89.19 536 LEU A O 1
ATOM 4404 N N . VAL A 1 537 ? 25.200 5.910 7.950 1.00 90.88 537 VAL A N 1
ATOM 4405 C CA . VAL A 1 537 ? 26.442 5.983 7.153 1.00 90.88 537 VAL A CA 1
ATOM 4406 C C . VAL A 1 537 ? 27.664 5.547 7.971 1.00 90.88 537 VAL A C 1
ATOM 4408 O O . VAL A 1 537 ? 28.488 4.781 7.472 1.00 90.88 537 VAL A O 1
ATOM 4411 N N . PHE A 1 538 ? 27.777 5.970 9.235 1.00 89.44 538 PHE A N 1
ATOM 4412 C CA . PHE A 1 538 ? 28.846 5.514 10.134 1.00 89.44 538 PHE A CA 1
ATOM 4413 C C . PHE A 1 538 ? 28.743 4.016 10.447 1.00 89.44 538 PHE A C 1
ATOM 4415 O O . PHE A 1 538 ? 29.771 3.347 10.530 1.00 89.44 538 PHE A O 1
ATOM 4422 N N . LYS A 1 539 ? 27.532 3.466 10.600 1.00 86.06 539 LYS A N 1
ATOM 4423 C CA . LYS A 1 539 ? 27.323 2.022 10.806 1.00 86.06 539 LYS A CA 1
ATOM 4424 C C . LYS A 1 539 ? 27.719 1.213 9.564 1.00 86.06 539 LYS A C 1
ATOM 4426 O O . LYS A 1 539 ? 28.447 0.236 9.700 1.00 86.06 539 LYS A O 1
ATOM 4431 N N . LEU A 1 540 ? 27.329 1.651 8.365 1.00 86.25 540 LEU A N 1
ATOM 4432 C CA . LEU A 1 540 ? 27.698 1.005 7.097 1.00 86.25 540 LEU A CA 1
ATOM 4433 C C . LEU A 1 540 ? 29.208 1.071 6.822 1.00 86.25 540 LEU A C 1
ATOM 4435 O O . LEU A 1 540 ? 29.777 0.129 6.271 1.00 86.25 540 LEU A O 1
ATOM 4439 N N . ALA A 1 541 ? 29.872 2.161 7.217 1.00 86.94 541 ALA A N 1
ATOM 4440 C CA . ALA A 1 541 ? 31.315 2.317 7.048 1.00 86.94 541 ALA A CA 1
ATOM 4441 C C . ALA A 1 541 ? 32.134 1.321 7.887 1.00 86.94 541 ALA A C 1
ATOM 4443 O O . ALA A 1 541 ? 33.202 0.919 7.438 1.00 86.94 541 ALA A O 1
ATOM 4444 N N . LYS A 1 542 ? 31.616 0.878 9.042 1.00 84.81 542 LYS A N 1
ATOM 4445 C CA . LYS A 1 542 ? 32.258 -0.124 9.916 1.00 84.81 542 LYS A CA 1
ATOM 4446 C C . LYS A 1 542 ? 32.208 -1.555 9.371 1.00 84.81 542 LYS A C 1
ATOM 4448 O O . LYS A 1 542 ? 32.878 -2.439 9.900 1.00 84.81 542 LYS A O 1
ATOM 4453 N N . LEU A 1 543 ? 31.379 -1.821 8.360 1.00 83.50 543 LEU A N 1
ATOM 4454 C CA . LEU A 1 543 ? 31.225 -3.160 7.793 1.00 83.50 543 LEU A CA 1
ATOM 4455 C C . LEU A 1 543 ? 32.415 -3.514 6.891 1.00 83.50 543 LEU A C 1
ATOM 4457 O O . LEU A 1 543 ? 32.840 -2.715 6.049 1.00 83.50 543 LEU A O 1
ATOM 4461 N N . SER A 1 544 ? 32.886 -4.763 6.996 1.00 80.44 544 SER A N 1
ATOM 4462 C CA . SER A 1 544 ? 33.813 -5.360 6.019 1.00 80.44 544 SER A CA 1
ATOM 4463 C C . SER A 1 544 ? 33.233 -5.269 4.603 1.00 80.44 544 SER A C 1
ATOM 4465 O O . SER A 1 544 ? 32.012 -5.307 4.456 1.00 80.44 544 SER A O 1
ATOM 4467 N N . ASP A 1 545 ? 34.060 -5.251 3.560 1.00 77.88 545 ASP A N 1
ATOM 4468 C CA . ASP A 1 545 ? 33.568 -5.069 2.186 1.00 77.88 545 ASP A CA 1
ATOM 4469 C C . ASP A 1 545 ? 32.563 -6.137 1.733 1.00 77.88 545 ASP A C 1
ATOM 4471 O O . ASP A 1 545 ? 31.534 -5.778 1.163 1.00 77.88 545 ASP A O 1
ATOM 4475 N N . LYS A 1 546 ? 32.775 -7.414 2.088 1.00 75.19 546 LYS A N 1
ATOM 4476 C CA . LYS A 1 546 ? 31.798 -8.490 1.827 1.00 75.19 546 LYS A CA 1
ATOM 4477 C C . LYS A 1 546 ? 30.455 -8.227 2.522 1.00 75.19 546 LYS A C 1
ATOM 4479 O O . LYS A 1 546 ? 29.411 -8.293 1.890 1.00 75.19 546 LYS A O 1
ATOM 4484 N N . SER A 1 547 ? 30.492 -7.872 3.807 1.00 79.69 547 SER A N 1
ATOM 4485 C CA . SER A 1 547 ? 29.290 -7.562 4.601 1.00 79.69 547 SER A CA 1
ATOM 4486 C C . SER A 1 547 ? 28.567 -6.300 4.126 1.00 79.69 547 SER A C 1
ATOM 4488 O O . SER A 1 547 ? 27.353 -6.212 4.227 1.00 79.69 547 SER A O 1
ATOM 4490 N N . LYS A 1 548 ? 29.301 -5.314 3.602 1.00 81.50 548 LYS A N 1
ATOM 4491 C CA . LYS A 1 548 ? 28.761 -4.037 3.115 1.00 81.50 548 LYS A CA 1
ATOM 4492 C C . LYS A 1 548 ? 28.034 -4.175 1.780 1.00 81.50 548 LYS A C 1
ATOM 4494 O O . LYS A 1 548 ? 27.056 -3.467 1.559 1.00 81.50 548 LYS A O 1
ATOM 4499 N N . ALA A 1 549 ? 28.500 -5.084 0.922 1.00 79.69 549 ALA A N 1
ATOM 4500 C CA . ALA A 1 549 ? 27.860 -5.383 -0.356 1.00 79.69 549 ALA A CA 1
ATOM 4501 C C . ALA A 1 549 ? 26.443 -5.962 -0.192 1.00 79.69 549 ALA A C 1
ATOM 4503 O O . ALA A 1 549 ? 25.658 -5.886 -1.128 1.00 79.69 549 ALA A O 1
ATOM 4504 N N . LEU A 1 550 ? 26.103 -6.484 0.995 1.00 79.31 550 LEU A N 1
ATOM 4505 C CA . LEU A 1 550 ? 24.764 -6.988 1.303 1.00 79.31 550 LEU A CA 1
ATOM 4506 C C . LEU A 1 550 ? 23.726 -5.847 1.393 1.00 79.31 550 LEU A C 1
ATOM 4508 O O . LEU A 1 550 ? 22.836 -5.808 0.550 1.00 79.31 550 LEU A O 1
ATOM 4512 N N . PRO A 1 551 ? 23.820 -4.877 2.332 1.00 82.12 551 PRO A N 1
ATOM 4513 C CA . PRO A 1 551 ? 22.787 -3.854 2.489 1.00 82.12 551 PRO A CA 1
ATOM 4514 C C . PRO A 1 551 ? 22.860 -2.718 1.464 1.00 82.12 551 PRO A C 1
ATOM 4516 O O . PRO A 1 551 ? 21.872 -2.005 1.300 1.00 82.12 551 PRO A O 1
ATOM 4519 N N . ALA A 1 552 ? 24.022 -2.455 0.848 1.00 86.31 552 ALA A N 1
ATOM 4520 C CA . ALA A 1 552 ? 24.226 -1.194 0.140 1.00 86.31 552 ALA A CA 1
ATOM 4521 C C . ALA A 1 552 ? 25.208 -1.261 -1.037 1.00 86.31 552 ALA A C 1
ATOM 4523 O O . ALA A 1 552 ? 26.345 -1.714 -0.915 1.00 86.31 552 ALA A O 1
ATOM 4524 N N . VAL A 1 553 ? 24.814 -0.641 -2.151 1.00 88.12 553 VAL A N 1
ATOM 4525 C CA . VAL A 1 553 ? 25.718 -0.272 -3.247 1.00 88.12 553 VAL A CA 1
ATOM 4526 C C . VAL A 1 553 ? 26.255 1.137 -3.003 1.00 88.12 553 VAL A C 1
ATOM 4528 O O . VAL A 1 553 ? 25.490 2.099 -2.916 1.00 88.12 553 VAL A O 1
ATOM 4531 N N . LEU A 1 554 ? 27.582 1.286 -2.929 1.00 89.12 554 LEU A N 1
ATOM 4532 C CA . LEU A 1 554 ? 28.225 2.573 -2.627 1.00 89.12 554 LEU A CA 1
ATOM 4533 C C . LEU A 1 554 ? 27.853 3.682 -3.622 1.00 89.12 554 LEU A C 1
ATOM 4535 O O . LEU A 1 554 ? 27.591 4.804 -3.202 1.00 89.12 554 LEU A O 1
ATOM 4539 N N . GLU A 1 555 ? 27.758 3.381 -4.918 1.00 89.69 555 GLU A N 1
ATOM 4540 C CA . GLU A 1 555 ? 27.334 4.373 -5.916 1.00 89.69 555 GLU A CA 1
ATOM 4541 C C . GLU A 1 555 ? 25.885 4.836 -5.718 1.00 89.69 555 GLU A C 1
ATOM 4543 O O . GLU A 1 555 ? 25.594 6.029 -5.847 1.00 89.69 555 GLU A O 1
ATOM 4548 N N . ALA A 1 556 ? 24.983 3.917 -5.355 1.00 90.69 556 ALA A N 1
ATOM 4549 C CA . ALA A 1 556 ? 23.597 4.247 -5.034 1.00 90.69 556 ALA A CA 1
ATOM 4550 C C . ALA A 1 556 ? 23.525 5.118 -3.773 1.00 90.69 556 ALA A C 1
ATOM 4552 O O . ALA A 1 556 ? 22.804 6.116 -3.756 1.00 90.69 556 ALA A O 1
ATOM 4553 N N . LEU A 1 557 ? 24.346 4.813 -2.761 1.00 94.12 557 LEU A N 1
ATOM 4554 C CA . LEU A 1 557 ? 24.493 5.643 -1.567 1.00 94.12 557 LEU A CA 1
ATOM 4555 C C . LEU A 1 557 ? 24.993 7.052 -1.918 1.00 94.12 557 LEU A C 1
ATOM 4557 O O . LEU A 1 557 ? 24.421 8.032 -1.447 1.00 94.12 557 LEU A O 1
ATOM 4561 N N . TYR A 1 558 ? 26.012 7.188 -2.770 1.00 94.06 558 TYR A N 1
ATOM 4562 C CA . TYR A 1 558 ? 26.507 8.502 -3.198 1.00 94.06 558 TYR A CA 1
ATOM 4563 C C . TYR A 1 558 ? 25.439 9.293 -3.957 1.00 94.06 558 TYR A C 1
ATOM 4565 O O . TYR A 1 558 ? 25.287 10.494 -3.732 1.00 94.06 558 TYR A O 1
ATOM 4573 N N . SER A 1 559 ? 24.683 8.631 -4.834 1.00 92.31 559 SER A N 1
ATOM 4574 C CA . SER A 1 559 ? 23.587 9.249 -5.586 1.00 92.31 559 SER A CA 1
ATOM 4575 C C . SER A 1 559 ? 22.450 9.717 -4.668 1.00 92.31 559 SER A C 1
ATOM 4577 O O . SER A 1 559 ? 21.993 10.860 -4.771 1.00 92.31 559 SER A O 1
ATOM 4579 N N . LEU A 1 560 ? 22.047 8.880 -3.705 1.00 95.06 560 LEU A N 1
ATOM 4580 C CA . LEU A 1 560 ? 21.041 9.219 -2.699 1.00 95.06 560 LEU A CA 1
ATOM 4581 C C . LEU A 1 560 ? 21.497 10.397 -1.832 1.00 95.06 560 LEU A C 1
ATOM 4583 O O . LEU A 1 560 ? 20.778 11.385 -1.721 1.00 95.06 560 LEU A O 1
ATOM 4587 N N . LEU A 1 561 ? 22.700 10.344 -1.257 1.00 96.38 561 LEU A N 1
ATOM 4588 C CA . LEU A 1 561 ? 23.206 11.421 -0.402 1.00 96.38 561 LEU A CA 1
ATOM 4589 C C . LEU A 1 561 ? 23.322 12.744 -1.168 1.00 96.38 561 LEU A C 1
ATOM 4591 O O . LEU A 1 561 ? 22.914 13.780 -0.653 1.00 96.38 561 LEU A O 1
ATOM 4595 N N . ASN A 1 562 ? 23.805 12.728 -2.414 1.00 94.56 562 ASN A N 1
ATOM 4596 C CA . ASN A 1 562 ? 23.828 13.935 -3.244 1.00 94.56 562 ASN A CA 1
ATOM 4597 C C . ASN A 1 562 ? 22.422 14.465 -3.543 1.00 94.56 562 ASN A C 1
ATOM 4599 O O . ASN A 1 562 ? 22.215 15.675 -3.521 1.00 94.56 562 ASN A O 1
ATOM 4603 N N . THR A 1 563 ? 21.444 13.583 -3.750 1.00 92.19 563 THR A N 1
ATOM 4604 C CA . THR A 1 563 ? 20.037 13.980 -3.889 1.00 92.19 563 THR A CA 1
ATOM 4605 C C . THR A 1 563 ? 19.536 14.691 -2.629 1.00 92.19 563 THR A C 1
ATOM 4607 O O . THR A 1 563 ? 18.976 15.782 -2.715 1.00 92.19 563 THR A O 1
ATOM 4610 N N . LEU A 1 564 ? 19.800 14.127 -1.448 1.00 94.38 564 LEU A N 1
ATOM 4611 C CA . LEU A 1 564 ? 19.423 14.722 -0.163 1.00 94.38 564 LEU A CA 1
ATOM 4612 C C . LEU A 1 564 ? 20.123 16.071 0.082 1.00 94.38 564 LEU A C 1
ATOM 4614 O O . LEU A 1 564 ? 19.500 16.997 0.599 1.00 94.38 564 LEU A O 1
ATOM 4618 N N . ILE A 1 565 ? 21.387 16.214 -0.338 1.00 92.75 565 ILE A N 1
ATOM 4619 C CA . ILE A 1 565 ? 22.130 17.486 -0.291 1.00 92.75 565 ILE A CA 1
ATOM 4620 C C . ILE A 1 565 ? 21.469 18.537 -1.190 1.00 92.75 565 ILE A C 1
ATOM 4622 O O . ILE A 1 565 ? 21.340 19.689 -0.781 1.00 92.75 565 ILE A O 1
ATOM 4626 N N . VAL A 1 566 ? 21.037 18.165 -2.401 1.00 88.31 566 VAL A N 1
ATOM 4627 C CA . VAL A 1 566 ? 20.374 19.086 -3.343 1.00 88.31 566 VAL A CA 1
ATOM 4628 C C . VAL A 1 566 ? 19.051 19.610 -2.780 1.00 88.31 566 VAL A C 1
ATOM 4630 O O . VAL A 1 566 ? 18.763 20.795 -2.941 1.00 88.31 566 VAL A O 1
ATOM 4633 N N . TYR A 1 567 ? 18.283 18.771 -2.079 1.00 87.69 567 TYR A N 1
ATOM 4634 C CA . TYR A 1 567 ? 17.068 19.194 -1.368 1.00 87.69 567 TYR A CA 1
ATOM 4635 C C . TYR A 1 567 ? 17.343 19.926 -0.045 1.00 87.69 567 TYR A C 1
ATOM 4637 O O . TYR A 1 567 ? 16.411 20.431 0.574 1.00 87.69 567 TYR A O 1
ATOM 4645 N N . GLY A 1 568 ? 18.603 20.004 0.394 1.00 88.56 568 GLY A N 1
ATOM 4646 C CA . GLY A 1 568 ? 18.992 20.664 1.640 1.00 88.56 568 GLY A CA 1
ATOM 4647 C C . GLY A 1 568 ? 18.705 19.860 2.910 1.00 88.56 568 GLY A C 1
ATOM 4648 O O . GLY A 1 568 ? 18.864 20.412 3.991 1.00 88.56 568 GLY A O 1
ATOM 4649 N N . LEU A 1 569 ? 18.338 18.578 2.791 1.00 89.62 569 LEU A N 1
ATOM 4650 C CA . LEU A 1 569 ? 17.972 17.704 3.915 1.00 89.62 569 LEU A CA 1
ATOM 4651 C C . LEU A 1 569 ? 19.169 17.283 4.774 1.00 89.62 569 LEU A C 1
ATOM 4653 O O . LEU A 1 569 ? 19.014 16.981 5.952 1.00 89.62 569 LEU A O 1
ATOM 4657 N N . ILE A 1 570 ? 20.365 17.230 4.182 1.00 93.19 570 ILE A N 1
ATOM 4658 C CA . ILE A 1 570 ? 21.604 16.894 4.889 1.00 93.19 570 ILE A CA 1
ATOM 4659 C C . ILE A 1 570 ? 22.725 17.851 4.498 1.00 93.19 570 ILE A C 1
ATOM 4661 O O . ILE A 1 570 ? 22.809 18.316 3.357 1.00 93.19 570 ILE A O 1
ATOM 4665 N N . LYS A 1 571 ? 23.633 18.127 5.440 1.00 92.25 571 LYS A N 1
ATOM 4666 C CA . LYS A 1 571 ? 24.744 19.063 5.246 1.00 92.25 571 LYS A CA 1
ATOM 4667 C C . LYS A 1 571 ? 26.073 18.345 5.417 1.00 92.25 571 LYS A C 1
ATOM 4669 O O . LYS A 1 571 ? 26.390 17.808 6.478 1.00 92.25 571 LYS A O 1
ATOM 4674 N N . VAL A 1 572 ? 26.929 18.426 4.397 1.00 91.94 572 VAL A N 1
ATOM 4675 C CA . VAL A 1 572 ? 28.263 17.799 4.454 1.00 91.94 572 VAL A CA 1
ATOM 4676 C C . VAL A 1 572 ? 29.137 18.397 5.567 1.00 91.94 572 VAL A C 1
ATOM 4678 O O . VAL A 1 572 ? 29.996 17.723 6.127 1.00 91.94 572 VAL A O 1
ATOM 4681 N N . SER A 1 573 ? 28.879 19.645 5.970 1.00 90.56 573 SER A N 1
ATOM 4682 C CA . SER A 1 573 ? 29.540 20.275 7.119 1.00 90.56 573 SER A CA 1
ATOM 4683 C C . SER A 1 573 ? 29.196 19.614 8.458 1.00 90.56 573 SER A C 1
ATOM 4685 O O . SER A 1 573 ? 30.051 19.538 9.343 1.00 90.56 573 SER A O 1
ATOM 4687 N N . THR A 1 574 ? 27.970 19.117 8.634 1.00 89.81 574 THR A N 1
ATOM 4688 C CA . THR A 1 574 ? 27.576 18.338 9.816 1.00 89.81 574 THR A CA 1
ATOM 4689 C C . THR A 1 574 ? 28.307 17.004 9.826 1.00 89.81 574 THR A C 1
ATOM 4691 O O . THR A 1 574 ? 28.889 16.635 10.844 1.00 89.81 574 THR A O 1
ATOM 4694 N N . TYR A 1 575 ? 28.368 16.335 8.676 1.00 93.00 575 TYR A N 1
ATOM 4695 C CA . TYR A 1 575 ? 29.074 15.068 8.530 1.00 93.00 575 TYR A CA 1
ATOM 4696 C C . TYR A 1 575 ? 30.578 15.175 8.817 1.00 93.00 575 TYR A C 1
ATOM 4698 O O . TYR A 1 575 ? 31.097 14.393 9.607 1.00 93.00 575 TYR A O 1
ATOM 4706 N N . ILE A 1 576 ? 31.276 16.178 8.267 1.00 91.00 576 ILE A N 1
ATOM 4707 C CA . ILE A 1 576 ? 32.709 16.391 8.546 1.00 91.00 576 ILE A CA 1
ATOM 4708 C C . ILE A 1 576 ? 32.945 16.662 10.036 1.00 91.00 576 ILE A C 1
ATOM 4710 O O . ILE A 1 576 ? 33.855 16.082 10.624 1.00 91.00 576 ILE A O 1
ATOM 4714 N N . ARG A 1 577 ? 32.117 17.504 10.673 1.00 88.31 577 ARG A N 1
ATOM 4715 C CA . ARG A 1 577 ? 32.225 17.762 12.119 1.00 88.31 577 ARG A CA 1
ATOM 4716 C C . ARG A 1 577 ? 32.040 16.481 12.932 1.00 88.31 577 ARG A C 1
ATOM 4718 O O . ARG A 1 577 ? 32.863 16.222 13.804 1.00 88.31 577 ARG A O 1
ATOM 4725 N N . LYS A 1 578 ? 31.028 15.667 12.600 1.00 89.88 578 LYS A N 1
ATOM 4726 C CA . LYS A 1 578 ? 30.797 14.351 13.219 1.00 89.88 578 LYS A CA 1
ATOM 4727 C C . LYS A 1 578 ? 31.980 13.403 13.022 1.00 89.88 578 LYS A C 1
ATOM 4729 O O . LYS A 1 578 ? 32.400 12.742 13.969 1.00 89.88 578 LYS A O 1
ATOM 4734 N N . LEU A 1 579 ? 32.547 13.366 11.817 1.00 90.25 579 LEU A N 1
ATOM 4735 C CA . LEU A 1 579 ? 33.694 12.525 11.481 1.00 90.25 579 LEU A CA 1
ATOM 4736 C C . LEU A 1 579 ? 34.935 12.921 12.285 1.00 90.25 579 LEU A C 1
ATOM 4738 O O . LEU A 1 579 ? 35.572 12.053 12.875 1.00 90.25 579 LEU A O 1
ATOM 4742 N N . ILE A 1 580 ? 35.232 14.218 12.391 1.00 86.38 580 ILE A N 1
ATOM 4743 C CA . ILE A 1 580 ? 36.334 14.719 13.224 1.00 86.38 580 ILE A CA 1
ATOM 4744 C C . ILE A 1 580 ? 36.086 14.374 14.698 1.00 86.38 580 ILE A C 1
ATOM 4746 O O . ILE A 1 580 ? 36.980 13.848 15.357 1.00 86.38 580 ILE A O 1
ATOM 4750 N N . SER A 1 581 ? 34.870 14.604 15.207 1.00 86.88 581 SER A N 1
ATOM 4751 C CA . SER A 1 581 ? 34.537 14.302 16.605 1.00 86.88 581 SER A CA 1
ATOM 4752 C C . SER A 1 581 ? 34.539 12.808 16.931 1.00 86.88 581 SER A C 1
ATOM 4754 O O . SER A 1 581 ? 34.770 12.445 18.077 1.00 86.88 581 SER A O 1
ATOM 4756 N N . SER A 1 582 ? 34.297 11.939 15.943 1.00 87.06 582 SER A N 1
ATOM 4757 C CA . SER A 1 582 ? 34.278 10.484 16.140 1.00 87.06 582 SER A CA 1
ATOM 4758 C C . SER A 1 582 ? 35.656 9.888 16.446 1.00 87.06 582 SER A C 1
ATOM 4760 O O . SER A 1 582 ? 35.743 8.760 16.919 1.00 87.06 582 SER A O 1
ATOM 4762 N N . GLY A 1 583 ? 36.740 10.612 16.146 1.00 84.81 583 GLY A N 1
ATOM 4763 C CA . GLY A 1 583 ? 38.110 10.143 16.348 1.00 84.81 583 GLY A CA 1
ATOM 4764 C C . GLY A 1 583 ? 38.601 9.095 15.337 1.00 84.81 583 GLY A C 1
ATOM 4765 O O . GLY A 1 583 ? 39.783 8.760 15.356 1.00 84.81 583 GLY A O 1
ATOM 4766 N N . ILE A 1 584 ? 37.745 8.619 14.421 1.00 84.75 584 ILE A N 1
ATOM 4767 C CA . ILE A 1 584 ? 38.049 7.522 13.477 1.00 84.75 584 ILE A CA 1
ATOM 4768 C C . ILE A 1 584 ? 39.274 7.829 12.604 1.00 84.75 584 ILE A C 1
ATOM 4770 O O . ILE A 1 584 ? 40.081 6.943 12.336 1.00 84.75 584 ILE A O 1
ATOM 4774 N N . LEU A 1 585 ? 39.457 9.093 12.209 1.00 81.12 585 LEU A N 1
ATOM 4775 C CA . LEU A 1 585 ? 40.582 9.523 11.368 1.00 81.12 585 LEU A CA 1
ATOM 4776 C C . LEU A 1 585 ? 41.956 9.336 12.033 1.00 81.12 585 LEU A C 1
ATOM 4778 O O . LEU A 1 585 ? 42.956 9.278 11.328 1.00 81.12 585 LEU A O 1
ATOM 4782 N N . TYR A 1 586 ? 42.012 9.250 13.365 1.00 81.69 586 TYR A N 1
ATOM 4783 C CA . TYR A 1 586 ? 43.260 9.116 14.124 1.00 81.69 586 TYR A CA 1
ATOM 4784 C C . TYR A 1 586 ? 43.598 7.658 14.464 1.00 81.69 586 TYR A C 1
ATOM 4786 O O . TYR A 1 586 ? 44.665 7.385 15.012 1.00 81.69 586 TYR A O 1
ATOM 4794 N N . LEU A 1 587 ? 42.707 6.712 14.146 1.00 80.06 587 LEU A N 1
ATOM 4795 C CA . LEU A 1 587 ? 42.935 5.288 14.369 1.00 80.06 587 LEU A CA 1
ATOM 4796 C C . LEU A 1 587 ? 43.814 4.718 13.249 1.00 80.06 587 LEU A C 1
ATOM 4798 O O . LEU A 1 587 ? 43.468 4.776 12.065 1.00 80.06 587 LEU A O 1
ATOM 4802 N N . THR A 1 588 ? 44.951 4.125 13.613 1.00 70.06 588 THR A N 1
ATOM 4803 C CA . THR A 1 588 ? 45.897 3.525 12.658 1.00 70.06 588 THR A CA 1
ATOM 4804 C C . THR A 1 588 ? 45.311 2.299 11.956 1.00 70.06 588 THR A C 1
ATOM 4806 O O . THR A 1 588 ? 45.473 2.165 10.745 1.00 70.06 588 THR A O 1
ATOM 4809 N N . GLU A 1 589 ? 44.561 1.464 12.678 1.00 69.31 589 GLU A N 1
ATOM 4810 C CA . GLU A 1 589 ? 44.095 0.148 12.206 1.00 69.31 589 GLU A CA 1
ATOM 4811 C C . GLU A 1 589 ? 42.720 0.147 11.510 1.00 69.31 589 GLU A C 1
ATOM 4813 O O . GLU A 1 589 ? 42.384 -0.814 10.826 1.00 69.31 589 GLU A O 1
ATOM 4818 N N . SER A 1 590 ? 41.904 1.197 11.658 1.00 77.81 590 SER A N 1
ATOM 4819 C CA . SER A 1 590 ? 40.535 1.203 11.114 1.00 77.81 590 SER A CA 1
ATOM 4820 C C . SER A 1 590 ? 40.524 1.452 9.602 1.00 77.81 590 SER A C 1
ATOM 4822 O O . SER A 1 590 ? 40.970 2.505 9.147 1.00 77.81 590 SER A O 1
ATOM 4824 N N . ASN A 1 591 ? 39.957 0.524 8.824 1.00 80.62 591 ASN A N 1
ATOM 4825 C CA . ASN A 1 591 ? 39.725 0.704 7.383 1.00 80.62 591 ASN A CA 1
ATOM 4826 C C . ASN A 1 591 ? 38.541 1.646 7.076 1.00 80.62 591 ASN A C 1
ATOM 4828 O O . ASN A 1 591 ? 38.408 2.126 5.947 1.00 80.62 591 ASN A O 1
ATOM 4832 N N . ASP A 1 592 ? 37.720 1.974 8.078 1.00 83.88 592 ASP A N 1
ATOM 4833 C CA . ASP A 1 592 ? 36.511 2.800 7.953 1.00 83.88 592 ASP A CA 1
ATOM 4834 C C . ASP A 1 592 ? 36.838 4.201 7.411 1.00 83.88 592 ASP A C 1
ATOM 4836 O O . ASP A 1 592 ? 36.089 4.779 6.617 1.00 83.88 592 ASP A O 1
ATOM 4840 N N . LYS A 1 593 ? 38.009 4.740 7.787 1.00 85.81 593 LYS A N 1
ATOM 4841 C CA . LYS A 1 593 ? 38.491 6.061 7.348 1.00 85.81 593 LYS A CA 1
ATOM 4842 C C . LYS A 1 593 ? 38.580 6.185 5.826 1.00 85.81 593 LYS A C 1
ATOM 4844 O O . LYS A 1 593 ? 38.193 7.220 5.287 1.00 85.81 593 LYS A O 1
ATOM 4849 N N . TYR A 1 594 ? 38.999 5.132 5.120 1.00 88.25 594 TYR A N 1
ATOM 4850 C CA . TYR A 1 594 ? 39.116 5.154 3.659 1.00 88.25 594 TYR A CA 1
ATOM 4851 C C . TYR A 1 594 ? 37.744 5.251 2.988 1.00 88.25 594 TYR A C 1
ATOM 4853 O O . TYR A 1 594 ? 37.586 5.930 1.975 1.00 88.25 594 TYR A O 1
ATOM 4861 N N . ILE A 1 595 ? 36.723 4.631 3.582 1.00 87.38 595 ILE A N 1
ATOM 4862 C CA . ILE A 1 595 ? 35.344 4.692 3.087 1.00 87.38 595 ILE A CA 1
ATOM 4863 C C . ILE A 1 595 ? 34.781 6.094 3.289 1.00 87.38 595 ILE A C 1
ATOM 4865 O O . ILE A 1 595 ? 34.180 6.647 2.370 1.00 87.38 595 ILE A O 1
ATOM 4869 N N . HIS A 1 596 ? 35.021 6.701 4.453 1.00 91.88 596 HIS A N 1
ATOM 4870 C CA . HIS A 1 596 ? 34.632 8.086 4.703 1.00 91.88 596 HIS A CA 1
ATOM 4871 C C . HIS A 1 596 ? 35.326 9.060 3.734 1.00 91.88 596 HIS A C 1
ATOM 4873 O O . HIS A 1 596 ? 34.666 9.969 3.228 1.00 91.88 596 HIS A O 1
ATOM 4879 N N . CYS A 1 597 ? 36.608 8.841 3.408 1.00 90.06 597 CYS A N 1
ATOM 4880 C CA . CYS A 1 597 ? 37.323 9.597 2.374 1.00 90.06 597 CYS A CA 1
ATOM 4881 C C . CYS A 1 597 ? 36.685 9.420 0.989 1.00 90.06 597 CYS A C 1
ATOM 4883 O O . CYS A 1 597 ? 36.352 10.416 0.349 1.00 90.06 597 CYS A O 1
ATOM 4885 N N . ARG A 1 598 ? 36.439 8.179 0.546 1.00 90.44 598 ARG A N 1
ATOM 4886 C CA . ARG A 1 598 ? 35.767 7.891 -0.737 1.00 90.44 598 ARG A CA 1
ATOM 4887 C C . ARG A 1 598 ? 34.373 8.509 -0.810 1.00 90.44 598 ARG A C 1
ATOM 4889 O O . ARG A 1 598 ? 34.004 9.059 -1.843 1.00 90.44 598 ARG A O 1
ATOM 4896 N N . LEU A 1 599 ? 33.614 8.453 0.281 1.00 93.12 599 LEU A N 1
ATOM 4897 C CA . LEU A 1 599 ? 32.294 9.066 0.373 1.00 93.12 599 LEU A CA 1
ATOM 4898 C C . LEU A 1 599 ? 32.402 10.586 0.220 1.00 93.12 599 LEU A C 1
ATOM 4900 O O . LEU A 1 599 ? 31.745 11.137 -0.655 1.00 93.12 599 LEU A O 1
ATOM 4904 N N . LEU A 1 600 ? 33.277 11.254 0.982 1.00 92.00 600 LEU A N 1
ATOM 4905 C CA . LEU A 1 600 ? 33.489 12.705 0.876 1.00 92.00 600 LEU A CA 1
ATOM 4906 C C . LEU A 1 600 ? 33.912 13.143 -0.528 1.00 92.00 600 LEU A C 1
ATOM 4908 O O . LEU A 1 600 ? 33.394 14.139 -1.024 1.00 92.00 600 LEU A O 1
ATOM 4912 N N . ILE A 1 601 ? 34.808 12.395 -1.177 1.00 92.75 601 ILE A N 1
ATOM 4913 C CA . ILE A 1 601 ? 35.262 12.670 -2.549 1.00 92.75 601 ILE A CA 1
ATOM 4914 C C . ILE A 1 601 ? 34.094 12.619 -3.543 1.00 92.75 601 ILE A C 1
ATOM 4916 O O . ILE A 1 601 ? 34.105 13.342 -4.536 1.00 92.75 601 ILE A O 1
ATOM 4920 N N . ASN A 1 602 ? 33.071 11.802 -3.286 1.00 93.88 602 ASN A N 1
ATOM 4921 C CA . ASN A 1 602 ? 31.905 11.644 -4.156 1.00 93.88 602 ASN A CA 1
ATOM 4922 C C . ASN A 1 602 ? 30.710 12.543 -3.786 1.00 93.88 602 ASN A C 1
ATOM 4924 O O . ASN A 1 602 ? 29.726 12.571 -4.525 1.00 93.88 602 ASN A O 1
ATOM 4928 N N . LEU A 1 603 ? 30.766 13.301 -2.688 1.00 94.19 603 LEU A N 1
ATOM 4929 C CA . LEU A 1 603 ? 29.716 14.257 -2.330 1.00 94.19 603 LEU A CA 1
ATOM 4930 C C . LEU A 1 603 ? 29.973 15.640 -2.935 1.00 94.19 603 LEU A C 1
ATOM 4932 O O . LEU A 1 603 ? 31.109 16.099 -3.050 1.00 94.19 603 LEU A O 1
ATOM 4936 N N . LYS A 1 604 ? 28.896 16.351 -3.274 1.00 89.50 604 LYS A N 1
ATOM 4937 C CA . LYS A 1 604 ? 28.960 17.759 -3.666 1.00 89.50 604 LYS A CA 1
ATOM 4938 C C . LYS A 1 604 ? 29.441 18.615 -2.491 1.00 89.50 604 LYS A C 1
ATOM 4940 O O . LYS A 1 604 ? 28.813 18.653 -1.433 1.00 89.50 604 LYS A O 1
ATOM 4945 N N . MET A 1 605 ? 30.524 19.361 -2.708 1.00 84.62 605 MET A N 1
ATOM 4946 C CA . MET A 1 605 ? 31.166 20.194 -1.689 1.00 84.62 605 MET A CA 1
ATOM 4947 C C . MET A 1 605 ? 31.048 21.687 -1.994 1.00 84.62 605 MET A C 1
ATOM 4949 O O . MET A 1 605 ? 31.270 22.131 -3.117 1.00 84.62 605 MET A O 1
ATOM 4953 N N . SER A 1 606 ? 30.759 22.480 -0.960 1.00 84.12 606 SER A N 1
ATOM 4954 C CA . SER A 1 606 ? 30.818 23.944 -1.039 1.00 84.12 606 SER A CA 1
ATOM 4955 C C . SER A 1 606 ? 32.271 24.443 -0.948 1.00 84.12 606 SER A C 1
ATOM 4957 O O . SER A 1 606 ? 33.016 23.946 -0.096 1.00 84.12 606 SER A O 1
ATOM 4959 N N . PRO A 1 607 ? 32.672 25.476 -1.719 1.00 83.19 607 PRO A N 1
ATOM 4960 C CA . PRO A 1 607 ? 34.009 26.078 -1.639 1.00 83.19 607 PRO A CA 1
ATOM 4961 C C . PRO A 1 607 ? 34.406 26.571 -0.243 1.00 83.19 607 PRO A C 1
ATOM 4963 O O . PRO A 1 607 ? 35.581 26.540 0.119 1.00 83.19 607 PRO A O 1
ATOM 4966 N N . LEU A 1 608 ? 33.426 26.968 0.577 1.00 83.88 608 LEU A N 1
ATOM 4967 C CA . LEU A 1 608 ? 33.647 27.415 1.958 1.00 83.88 608 LEU A CA 1
ATOM 4968 C C . LEU A 1 608 ? 34.232 26.311 2.857 1.00 83.88 608 LEU A C 1
ATOM 4970 O O . LEU A 1 608 ? 34.835 26.602 3.885 1.00 83.88 608 LEU A O 1
ATOM 4974 N N . MET A 1 609 ? 34.080 25.045 2.459 1.00 84.12 609 MET A N 1
ATOM 4975 C CA . MET A 1 609 ? 34.487 23.870 3.231 1.00 84.12 609 MET A CA 1
ATOM 4976 C C . MET A 1 609 ? 35.867 23.330 2.836 1.00 84.12 609 MET A C 1
ATOM 4978 O O . MET A 1 609 ? 36.305 22.320 3.389 1.00 84.12 609 MET A O 1
ATOM 4982 N N . LYS A 1 610 ? 36.568 23.997 1.908 1.00 88.31 610 LYS A N 1
ATOM 4983 C CA . LYS A 1 610 ? 37.878 23.584 1.376 1.00 88.31 610 LYS A CA 1
ATOM 4984 C C . LYS A 1 610 ? 38.877 23.193 2.469 1.00 88.31 610 LYS A C 1
ATOM 4986 O O . LYS A 1 610 ? 39.530 22.157 2.367 1.00 88.31 610 LYS A O 1
ATOM 4991 N N . SER A 1 611 ? 39.012 24.015 3.511 1.00 87.69 611 SER A N 1
ATOM 4992 C CA . SER A 1 611 ? 39.989 23.794 4.585 1.00 87.69 611 SER A CA 1
ATOM 4993 C C . SER A 1 611 ? 39.691 22.525 5.385 1.00 87.69 611 SER A C 1
ATOM 4995 O O . SER A 1 611 ? 40.586 21.707 5.584 1.00 87.69 611 SER A O 1
ATOM 4997 N N . GLN A 1 612 ? 38.434 22.338 5.795 1.00 87.81 612 GLN A N 1
ATOM 4998 C CA . GLN A 1 612 ? 37.996 21.182 6.580 1.00 87.81 612 GLN A CA 1
ATOM 4999 C C . GLN A 1 612 ? 38.047 19.888 5.760 1.00 87.81 612 GLN A C 1
ATOM 5001 O O . GLN A 1 612 ? 38.518 18.870 6.253 1.00 87.81 612 GLN A O 1
ATOM 5006 N N . TYR A 1 613 ? 37.635 19.937 4.493 1.00 89.44 613 TYR A N 1
ATOM 5007 C CA . TYR A 1 613 ? 37.735 18.809 3.567 1.00 89.44 613 TYR A CA 1
ATOM 5008 C C . TYR A 1 613 ? 39.188 18.354 3.377 1.00 89.44 613 TYR A C 1
ATOM 5010 O O . TYR A 1 613 ? 39.518 17.189 3.598 1.00 89.44 613 TYR A O 1
ATOM 5018 N N . ASN A 1 614 ? 40.082 19.293 3.050 1.00 90.38 614 ASN A N 1
ATOM 5019 C CA . ASN A 1 614 ? 41.499 18.989 2.876 1.00 90.38 614 ASN A CA 1
ATOM 5020 C C . ASN A 1 614 ? 42.132 18.482 4.180 1.00 90.38 614 ASN A C 1
ATOM 5022 O O . ASN A 1 614 ? 43.025 17.646 4.119 1.00 90.38 614 ASN A O 1
ATOM 5026 N N . MET A 1 615 ? 41.683 18.951 5.350 1.00 87.50 615 MET A N 1
ATOM 5027 C CA . MET A 1 615 ? 42.147 18.442 6.647 1.00 87.50 615 MET A CA 1
ATOM 5028 C C . MET A 1 615 ? 41.819 16.955 6.831 1.00 87.50 615 MET A C 1
ATOM 5030 O O . MET A 1 615 ? 42.683 16.206 7.277 1.00 87.50 615 MET A O 1
ATOM 5034 N N . VAL A 1 616 ? 40.613 16.514 6.453 1.00 87.12 616 VAL A N 1
ATOM 5035 C CA . VAL A 1 616 ? 40.229 15.094 6.539 1.00 87.12 616 VAL A CA 1
ATOM 5036 C C . VAL A 1 616 ? 41.141 14.229 5.670 1.00 87.12 616 VAL A C 1
ATOM 5038 O O . VAL A 1 616 ? 41.676 13.237 6.154 1.00 87.12 616 VAL A O 1
ATOM 5041 N N . LEU A 1 617 ? 41.372 14.627 4.415 1.00 87.81 617 LEU A N 1
ATOM 5042 C CA . LEU A 1 617 ? 42.240 13.876 3.504 1.00 87.81 617 LEU A CA 1
ATOM 5043 C C . LEU A 1 617 ? 43.713 13.894 3.942 1.00 87.81 617 LEU A C 1
ATOM 5045 O O . LEU A 1 617 ? 44.390 12.877 3.839 1.00 87.81 617 LEU A O 1
ATOM 5049 N N . LYS A 1 618 ? 44.204 15.019 4.484 1.00 87.12 618 LYS A N 1
ATOM 5050 C CA . LYS A 1 618 ? 45.568 15.117 5.035 1.00 87.12 618 LYS A CA 1
ATOM 5051 C C . LYS A 1 618 ? 45.810 14.146 6.183 1.00 87.12 618 LYS A C 1
ATOM 5053 O O . LYS A 1 618 ? 46.900 13.602 6.267 1.00 87.12 618 LYS A O 1
ATOM 5058 N N . ASN A 1 619 ? 44.815 13.909 7.037 1.00 85.12 619 ASN A N 1
ATOM 5059 C CA . ASN A 1 619 ? 44.963 12.981 8.162 1.00 85.12 619 ASN A CA 1
ATOM 5060 C C . ASN A 1 619 ? 45.133 11.516 7.720 1.00 85.12 619 ASN A C 1
ATOM 5062 O O . ASN A 1 619 ? 45.645 10.714 8.490 1.00 85.12 619 ASN A O 1
ATOM 5066 N N . VAL A 1 620 ? 44.718 11.165 6.498 1.00 83.50 620 VAL A N 1
ATOM 5067 C CA . VAL A 1 620 ? 44.871 9.809 5.933 1.00 83.50 620 VAL A CA 1
ATOM 5068 C C . VAL A 1 620 ? 46.109 9.704 5.027 1.00 83.50 620 VAL A C 1
ATOM 5070 O O . VAL A 1 620 ? 46.540 8.605 4.688 1.00 83.50 620 VAL A O 1
ATOM 5073 N N . MET A 1 621 ? 46.738 10.836 4.697 1.00 80.94 621 MET A N 1
ATOM 5074 C CA . MET A 1 621 ? 47.860 10.934 3.758 1.00 80.94 621 MET A CA 1
ATOM 5075 C C . MET A 1 621 ? 49.081 10.096 4.162 1.00 80.94 621 MET A C 1
ATOM 5077 O O . MET A 1 621 ? 49.773 9.591 3.284 1.00 80.94 621 MET A O 1
ATOM 5081 N N . ASP A 1 622 ? 49.334 9.929 5.465 1.00 79.00 622 ASP A N 1
ATOM 5082 C CA . ASP A 1 622 ? 50.458 9.123 5.965 1.00 79.00 622 ASP A CA 1
ATOM 5083 C C . ASP A 1 622 ? 50.320 7.630 5.614 1.00 79.00 622 ASP A C 1
ATOM 5085 O O . ASP A 1 622 ? 51.319 6.920 5.534 1.00 79.00 622 ASP A O 1
ATOM 5089 N N . GLN A 1 623 ? 49.090 7.145 5.417 1.00 77.94 623 GLN A N 1
ATOM 5090 C CA . GLN A 1 623 ? 48.800 5.747 5.075 1.00 77.94 623 GLN A CA 1
ATOM 5091 C C . GLN A 1 623 ? 48.508 5.577 3.589 1.00 77.94 623 GLN A C 1
ATOM 5093 O O . GLN A 1 623 ? 49.003 4.639 2.971 1.00 77.94 623 GLN A O 1
ATOM 5098 N N . ASP A 1 624 ? 47.706 6.482 3.030 1.00 81.06 624 ASP A N 1
ATOM 5099 C CA . ASP A 1 624 ? 47.383 6.511 1.613 1.00 81.06 624 ASP A CA 1
ATOM 5100 C C . ASP A 1 624 ? 47.416 7.964 1.103 1.00 81.06 624 ASP A C 1
ATOM 5102 O O . ASP A 1 624 ? 46.447 8.723 1.266 1.00 81.06 624 ASP A O 1
ATOM 5106 N N . PRO A 1 625 ? 48.538 8.385 0.493 1.00 84.00 625 PRO A N 1
ATOM 5107 C CA . PRO A 1 625 ? 48.687 9.736 -0.022 1.00 84.00 625 PRO A CA 1
ATOM 5108 C C . PRO A 1 625 ? 47.856 9.989 -1.288 1.00 84.00 625 PRO A C 1
ATOM 5110 O O . PRO A 1 625 ? 47.686 11.153 -1.662 1.00 84.00 625 PRO A O 1
ATOM 5113 N N . GLU A 1 626 ? 47.316 8.955 -1.950 1.00 85.56 626 GLU A N 1
ATOM 5114 C CA . GLU A 1 626 ? 46.578 9.109 -3.209 1.00 85.56 626 GLU A CA 1
ATOM 5115 C C . GLU A 1 626 ? 45.315 9.948 -3.027 1.00 85.56 626 GLU A C 1
ATOM 5117 O O . GLU A 1 626 ? 45.030 10.815 -3.855 1.00 85.56 626 GLU A O 1
ATOM 5122 N N . TYR A 1 627 ? 44.591 9.764 -1.918 1.00 86.19 627 TYR A N 1
ATOM 5123 C CA . TYR A 1 627 ? 43.373 10.531 -1.650 1.00 86.19 627 TYR A CA 1
ATOM 5124 C C . TYR A 1 627 ? 43.639 12.040 -1.624 1.00 86.19 627 TYR A C 1
ATOM 5126 O O . TYR A 1 627 ? 42.916 12.809 -2.258 1.00 86.19 627 TYR A O 1
ATOM 5134 N N . TYR A 1 628 ? 44.685 12.482 -0.920 1.00 88.44 628 TYR A N 1
ATOM 5135 C CA . TYR A 1 628 ? 45.020 13.905 -0.834 1.00 88.44 628 TYR A CA 1
ATOM 5136 C C . TYR A 1 628 ? 45.660 14.431 -2.125 1.00 88.44 628 TYR A C 1
ATOM 5138 O O . TYR A 1 628 ? 45.300 15.512 -2.599 1.00 88.44 628 TYR A O 1
ATOM 5146 N N . ASN A 1 629 ? 46.594 13.680 -2.711 1.00 87.94 629 ASN A N 1
ATOM 5147 C CA . ASN A 1 629 ? 47.317 14.123 -3.902 1.00 87.94 629 ASN A CA 1
ATOM 5148 C C . ASN A 1 629 ? 46.389 14.247 -5.117 1.00 87.94 629 ASN A C 1
ATOM 5150 O O . ASN A 1 629 ? 46.474 15.238 -5.841 1.00 87.94 629 ASN A O 1
ATOM 5154 N N . ASN A 1 630 ? 45.464 13.301 -5.296 1.00 87.38 630 ASN A N 1
ATOM 5155 C CA . ASN A 1 630 ? 44.590 13.256 -6.469 1.00 87.38 630 ASN A CA 1
ATOM 5156 C C . ASN A 1 630 ? 43.259 13.994 -6.264 1.00 87.38 630 ASN A C 1
ATOM 5158 O O . ASN A 1 630 ? 42.679 14.470 -7.238 1.00 87.38 630 ASN A O 1
ATOM 5162 N N . TYR A 1 631 ? 42.769 14.112 -5.022 1.00 89.62 631 TYR A N 1
ATOM 5163 C CA . TYR A 1 631 ? 41.414 14.611 -4.747 1.00 89.62 631 TYR A CA 1
ATOM 5164 C C . TYR A 1 631 ? 41.339 15.718 -3.695 1.00 89.62 631 TYR A C 1
ATOM 5166 O O . TYR A 1 631 ? 40.260 15.967 -3.148 1.00 89.62 631 TYR A O 1
ATOM 5174 N N . ASN A 1 632 ? 42.432 16.432 -3.406 1.00 90.88 632 ASN A N 1
ATOM 5175 C CA . ASN A 1 632 ? 42.298 17.698 -2.684 1.00 90.88 632 ASN A CA 1
ATOM 5176 C C . ASN A 1 632 ? 41.358 18.655 -3.447 1.00 90.88 632 ASN A C 1
ATOM 5178 O O . ASN A 1 632 ? 41.163 18.547 -4.658 1.00 90.88 632 ASN A O 1
ATOM 5182 N N . PHE A 1 633 ? 40.760 19.603 -2.727 1.00 88.69 633 PHE A N 1
ATOM 5183 C CA . PHE A 1 633 ? 39.734 20.474 -3.303 1.00 88.69 633 PHE A CA 1
ATOM 5184 C C . PHE A 1 633 ? 40.231 21.260 -4.528 1.00 88.69 633 PHE A C 1
ATOM 5186 O O . PHE A 1 633 ? 39.489 21.432 -5.489 1.00 88.69 633 PHE A O 1
ATOM 5193 N N . ASP A 1 634 ? 41.488 21.711 -4.511 1.00 90.94 634 ASP A N 1
ATOM 5194 C CA . ASP A 1 634 ? 42.074 22.467 -5.622 1.00 90.94 634 ASP A CA 1
ATOM 5195 C C . ASP A 1 634 ? 42.256 21.593 -6.867 1.00 90.94 634 ASP A C 1
ATOM 5197 O O . ASP A 1 634 ? 41.995 22.044 -7.979 1.00 90.94 634 ASP A O 1
ATOM 5201 N N . GLN A 1 635 ? 42.616 20.325 -6.679 1.00 90.25 635 GLN A N 1
ATOM 5202 C CA . GLN A 1 635 ? 42.741 19.348 -7.751 1.00 90.25 635 GLN A CA 1
ATOM 5203 C C . GLN A 1 635 ? 41.378 18.996 -8.352 1.00 90.25 635 GLN A C 1
ATOM 5205 O O . GLN A 1 635 ? 41.247 18.969 -9.572 1.00 90.25 635 GLN A O 1
ATOM 5210 N N . ILE A 1 636 ? 40.344 18.807 -7.523 1.00 88.44 636 ILE A N 1
ATOM 5211 C CA . ILE A 1 636 ? 38.964 18.605 -7.997 1.00 88.44 636 ILE A CA 1
ATOM 5212 C C . ILE A 1 636 ? 38.515 19.797 -8.849 1.00 88.44 636 ILE A C 1
ATOM 5214 O O . ILE A 1 636 ? 37.998 19.603 -9.947 1.00 88.44 636 ILE A O 1
ATOM 5218 N N . VAL A 1 637 ? 38.749 21.028 -8.381 1.00 89.94 637 VAL A N 1
ATOM 5219 C CA . VAL A 1 637 ? 38.430 22.240 -9.149 1.00 89.94 637 VAL A CA 1
ATOM 5220 C C . VAL A 1 637 ? 39.234 22.293 -10.448 1.00 89.94 637 VAL A C 1
ATOM 5222 O O . VAL A 1 637 ? 38.654 22.558 -11.494 1.00 89.94 637 VAL A O 1
ATOM 5225 N N . SER A 1 638 ? 40.531 21.982 -10.419 1.00 91.38 638 SER A N 1
ATOM 5226 C CA . SER A 1 638 ? 41.374 21.952 -11.619 1.00 91.38 638 SER A CA 1
ATOM 5227 C C . SER A 1 638 ? 40.884 20.937 -12.653 1.00 91.38 638 SER A C 1
ATOM 5229 O O . SER A 1 638 ? 40.875 21.244 -13.842 1.00 91.38 638 SER A O 1
ATOM 5231 N N . ILE A 1 639 ? 40.463 19.745 -12.217 1.00 90.44 639 ILE A N 1
ATOM 5232 C CA . ILE A 1 639 ? 39.874 18.722 -13.090 1.00 90.44 639 ILE A CA 1
ATOM 5233 C C . ILE A 1 639 ? 38.574 19.247 -13.702 1.00 90.44 639 ILE A C 1
ATOM 5235 O O . ILE A 1 639 ? 38.364 19.121 -14.904 1.00 90.44 639 ILE A O 1
ATOM 5239 N N . VAL A 1 640 ? 37.707 19.860 -12.892 1.00 89.12 640 VAL A N 1
ATOM 5240 C CA . VAL A 1 640 ? 36.453 20.443 -13.379 1.00 89.12 640 VAL A CA 1
ATOM 5241 C C . VAL A 1 640 ? 36.728 21.537 -14.415 1.00 89.12 640 VAL A C 1
ATOM 5243 O O . VAL A 1 640 ? 36.108 21.513 -15.471 1.00 89.12 640 VAL A O 1
ATOM 5246 N N . GLU A 1 641 ? 37.659 22.462 -14.170 1.00 90.94 641 GLU A N 1
ATOM 5247 C CA . GLU A 1 641 ? 38.010 23.520 -15.131 1.00 90.94 641 GLU A CA 1
ATOM 5248 C C . GLU A 1 641 ? 38.610 22.973 -16.437 1.00 90.94 641 GLU A C 1
ATOM 5250 O O . GLU A 1 641 ? 38.251 23.447 -17.512 1.00 90.94 641 GLU A O 1
ATOM 5255 N N . ASP A 1 642 ? 39.453 21.937 -16.376 1.00 90.56 642 ASP A N 1
ATOM 5256 C CA . ASP A 1 642 ? 39.970 21.254 -17.572 1.00 90.56 642 ASP A CA 1
ATOM 5257 C C . ASP A 1 642 ? 38.834 20.610 -18.391 1.00 90.56 642 ASP A C 1
ATOM 5259 O O . ASP A 1 642 ? 38.733 20.796 -19.606 1.00 90.56 642 ASP A O 1
ATOM 5263 N N . LEU A 1 643 ? 37.905 19.923 -17.719 1.00 88.88 643 LEU A N 1
ATOM 5264 C CA . LEU A 1 643 ? 36.753 19.292 -18.368 1.00 88.88 643 LEU A CA 1
ATOM 5265 C C . LEU A 1 643 ? 35.755 20.306 -18.944 1.00 88.88 643 LEU A C 1
ATOM 5267 O O . LEU A 1 643 ? 35.154 20.036 -19.984 1.00 88.88 643 LEU A O 1
ATOM 5271 N N . LYS A 1 644 ? 35.599 21.484 -18.323 1.00 89.19 644 LYS A N 1
ATOM 5272 C CA . LYS A 1 644 ? 34.767 22.582 -18.849 1.00 89.19 644 LYS A CA 1
ATOM 5273 C C . LYS A 1 644 ? 35.252 23.089 -20.205 1.00 89.19 644 LYS A C 1
ATOM 5275 O O . LYS A 1 644 ? 34.437 23.536 -21.003 1.00 89.19 644 LYS A O 1
ATOM 5280 N N . VAL A 1 645 ? 36.556 23.034 -20.473 1.00 86.38 645 VAL A N 1
ATOM 5281 C CA . VAL A 1 645 ? 37.114 23.429 -21.776 1.00 86.38 645 VAL A CA 1
ATOM 5282 C C . VAL A 1 645 ? 36.913 22.320 -22.809 1.00 86.38 645 VAL A C 1
ATOM 5284 O O . VAL A 1 645 ? 36.533 22.599 -23.942 1.00 86.38 645 VAL A O 1
ATOM 5287 N N . LYS A 1 646 ? 37.124 21.063 -22.414 1.00 85.19 646 LYS A N 1
ATOM 5288 C CA . LYS A 1 646 ? 37.069 19.894 -23.307 1.00 85.19 646 LYS A CA 1
ATOM 5289 C C . LYS A 1 646 ? 35.654 19.522 -23.752 1.00 85.19 646 LYS A C 1
ATOM 5291 O O . LYS A 1 646 ? 35.443 19.175 -24.912 1.00 85.19 646 LYS A O 1
ATOM 5296 N N . LEU A 1 647 ? 34.674 19.622 -22.849 1.00 84.06 647 LEU A N 1
ATOM 5297 C CA . LEU A 1 647 ? 33.298 19.186 -23.109 1.00 84.06 647 LEU A CA 1
ATOM 5298 C C . LEU A 1 647 ? 32.636 19.952 -24.280 1.00 84.06 647 LEU A C 1
ATOM 5300 O O . LEU A 1 647 ? 32.132 19.293 -25.186 1.00 84.06 647 LEU A O 1
ATOM 5304 N N . PRO A 1 648 ? 32.670 21.301 -24.353 1.00 78.06 648 PRO A N 1
ATOM 5305 C CA . PRO A 1 648 ? 32.147 22.035 -25.511 1.00 78.06 648 PRO A CA 1
ATOM 5306 C C . PRO A 1 648 ? 32.950 21.830 -26.801 1.00 78.06 648 PRO A C 1
ATOM 5308 O O . PRO A 1 648 ? 32.398 22.009 -27.884 1.00 78.06 648 PRO A O 1
ATOM 5311 N N . ASN A 1 649 ? 34.238 21.481 -26.700 1.00 77.00 649 ASN A N 1
ATOM 5312 C CA . ASN A 1 649 ? 35.103 21.251 -27.862 1.00 77.00 649 ASN A CA 1
ATOM 5313 C C . ASN A 1 649 ? 34.827 19.905 -28.554 1.00 77.00 649 ASN A C 1
ATOM 5315 O O . ASN A 1 649 ? 35.307 19.689 -29.666 1.00 77.00 649 ASN A O 1
ATOM 5319 N N . GLY A 1 650 ? 34.044 19.020 -27.926 1.00 70.56 650 GLY A N 1
ATOM 5320 C CA . GLY A 1 650 ? 33.729 17.693 -28.456 1.00 70.56 650 GLY A CA 1
ATOM 5321 C C . GLY A 1 650 ? 34.839 16.662 -28.239 1.00 70.56 650 GLY A C 1
ATOM 5322 O O . GLY A 1 650 ? 34.899 15.669 -28.966 1.00 70.56 650 GLY A O 1
ATOM 5323 N N . ASP A 1 651 ? 35.725 16.883 -27.264 1.00 76.06 651 ASP A N 1
ATOM 5324 C CA . ASP A 1 651 ? 36.786 15.929 -26.938 1.00 76.06 651 ASP A CA 1
ATOM 5325 C C . ASP A 1 651 ? 36.201 14.644 -26.322 1.00 76.06 651 ASP A C 1
ATOM 5327 O O . ASP A 1 651 ? 35.287 14.682 -25.495 1.00 76.06 651 ASP A O 1
ATOM 5331 N N . ALA A 1 652 ? 36.750 13.483 -26.695 1.00 73.94 652 ALA A N 1
ATOM 5332 C CA . ALA A 1 652 ? 36.348 12.198 -26.127 1.00 73.94 652 ALA A CA 1
ATOM 5333 C C . ALA A 1 652 ? 36.842 12.076 -24.675 1.00 73.94 652 ALA A C 1
ATOM 5335 O O . ALA A 1 652 ? 38.032 11.882 -24.425 1.00 73.94 652 ALA A O 1
ATOM 5336 N N . ILE A 1 653 ? 35.922 12.198 -23.715 1.00 79.06 653 ILE A N 1
ATOM 5337 C CA . ILE A 1 653 ? 36.212 12.132 -22.279 1.00 79.06 653 ILE A CA 1
ATOM 5338 C C . ILE A 1 653 ? 35.684 10.812 -21.706 1.00 79.06 653 ILE A C 1
ATOM 5340 O O . ILE A 1 653 ? 34.503 10.486 -21.824 1.00 79.06 653 ILE A O 1
ATOM 5344 N N . GLU A 1 654 ? 36.545 10.074 -21.008 1.00 81.62 654 GLU A N 1
ATOM 5345 C CA . GLU A 1 654 ? 36.144 8.899 -20.231 1.00 81.62 654 GLU A CA 1
ATOM 5346 C C . GLU A 1 654 ? 35.639 9.316 -18.842 1.00 81.62 654 GLU A C 1
ATOM 5348 O O . GLU A 1 654 ? 36.386 9.381 -17.865 1.00 81.62 654 GLU A O 1
ATOM 5353 N N . TYR A 1 655 ? 34.340 9.610 -18.741 1.00 82.06 655 TYR A N 1
ATOM 5354 C CA . TYR A 1 655 ? 33.735 10.106 -17.498 1.00 82.06 655 TYR A CA 1
ATOM 5355 C C . TYR A 1 655 ? 33.779 9.113 -16.332 1.00 82.06 655 TYR A C 1
ATOM 5357 O O . TYR A 1 655 ? 33.738 9.533 -15.175 1.00 82.06 655 TYR A O 1
ATOM 5365 N N . SER A 1 656 ? 33.861 7.809 -16.605 1.00 78.06 656 SER A N 1
ATOM 5366 C CA . SER A 1 656 ? 33.847 6.753 -15.584 1.00 78.06 656 SER A CA 1
ATOM 5367 C C . SER A 1 656 ? 34.984 6.876 -14.565 1.00 78.06 656 SER A C 1
ATOM 5369 O O . SER A 1 656 ? 34.788 6.504 -13.414 1.00 78.06 656 SER A O 1
ATOM 5371 N N . ASN A 1 657 ? 36.118 7.472 -14.950 1.00 83.81 657 ASN A N 1
ATOM 5372 C CA . ASN A 1 657 ? 37.297 7.613 -14.089 1.00 83.81 657 ASN A CA 1
ATOM 5373 C C . ASN A 1 657 ? 37.191 8.767 -13.075 1.00 83.81 657 ASN A C 1
ATOM 5375 O O . ASN A 1 657 ? 38.032 8.883 -12.186 1.00 83.81 657 ASN A O 1
ATOM 5379 N N . TYR A 1 658 ? 36.181 9.634 -13.196 1.00 89.88 658 TYR A N 1
ATOM 5380 C CA . TYR A 1 658 ? 36.026 10.801 -12.329 1.00 89.88 658 TYR A CA 1
ATOM 5381 C C . TYR A 1 658 ? 35.012 10.562 -11.202 1.00 89.88 658 TYR A C 1
ATOM 5383 O O . TYR A 1 658 ? 33.985 9.908 -11.415 1.00 89.88 658 TYR A O 1
ATOM 5391 N N . PRO A 1 659 ? 35.240 11.143 -10.009 1.00 91.25 659 PRO A N 1
ATOM 5392 C CA . PRO A 1 659 ? 34.316 11.019 -8.891 1.00 91.25 659 PRO A CA 1
ATOM 5393 C C . PRO A 1 659 ? 32.996 11.753 -9.159 1.00 91.25 659 PRO A C 1
ATOM 5395 O O . PRO A 1 659 ? 32.921 12.708 -9.939 1.00 91.25 659 PRO A O 1
ATOM 5398 N N . MET A 1 660 ? 31.943 11.340 -8.455 1.00 90.94 660 MET A N 1
ATOM 5399 C CA . MET A 1 660 ? 30.592 11.885 -8.614 1.00 90.94 660 MET A CA 1
ATOM 5400 C C . MET A 1 660 ? 30.524 13.397 -8.334 1.00 90.94 660 MET A C 1
ATOM 5402 O O . MET A 1 660 ? 29.768 14.110 -8.987 1.00 90.94 660 MET A O 1
ATOM 5406 N N . SER A 1 661 ? 31.360 13.919 -7.432 1.00 90.94 661 SER A N 1
ATOM 5407 C CA . SER A 1 661 ? 31.453 15.360 -7.151 1.00 90.94 661 SER A CA 1
ATOM 5408 C C . SER A 1 661 ? 31.862 16.180 -8.384 1.00 90.94 661 SER A C 1
ATOM 5410 O O . SER A 1 661 ? 31.268 17.228 -8.656 1.00 90.94 661 SER A O 1
ATOM 5412 N N . VAL A 1 662 ? 32.827 15.679 -9.165 1.00 91.56 662 VAL A N 1
ATOM 5413 C CA . VAL A 1 662 ? 33.268 16.267 -10.439 1.00 91.56 662 VAL A CA 1
ATOM 5414 C C . VAL A 1 662 ? 32.150 16.157 -11.470 1.00 91.56 662 VAL A C 1
ATOM 5416 O O . VAL A 1 662 ? 31.832 17.155 -12.113 1.00 91.56 662 VAL A O 1
ATOM 5419 N N . LYS A 1 663 ? 31.500 14.989 -11.582 1.00 92.75 663 LYS A N 1
ATOM 5420 C CA . LYS A 1 663 ? 30.386 14.764 -12.522 1.00 92.75 663 LYS A CA 1
ATOM 5421 C C . LYS A 1 663 ? 29.211 15.712 -12.273 1.00 92.75 663 LYS A C 1
ATOM 5423 O O . LYS A 1 663 ? 28.720 16.329 -13.214 1.00 92.75 663 LYS A O 1
ATOM 5428 N N . ILE A 1 664 ? 28.797 15.875 -11.014 1.00 90.94 664 ILE A N 1
ATOM 5429 C CA . ILE A 1 664 ? 27.723 16.798 -10.617 1.00 90.94 664 ILE A CA 1
ATOM 5430 C C . ILE A 1 664 ? 28.122 18.243 -10.922 1.00 90.94 664 ILE A C 1
ATOM 5432 O O . ILE A 1 664 ? 27.352 18.969 -11.544 1.00 90.94 664 ILE A O 1
ATOM 5436 N N . SER A 1 665 ? 29.336 18.654 -10.543 1.00 89.75 665 SER A N 1
ATOM 5437 C CA . SER A 1 665 ? 29.816 20.024 -10.773 1.00 89.75 665 SER A CA 1
ATOM 5438 C C . SER A 1 665 ? 29.916 20.361 -12.265 1.00 89.75 665 SER A C 1
ATOM 5440 O O . SER A 1 665 ? 29.535 21.455 -12.684 1.00 89.75 665 SER A O 1
ATOM 5442 N N . LEU A 1 666 ? 30.393 19.413 -13.078 1.00 91.94 666 LEU A N 1
ATOM 5443 C CA . LEU A 1 666 ? 30.454 19.544 -14.532 1.00 91.94 666 LEU A CA 1
ATOM 5444 C C . LEU A 1 666 ? 29.050 19.598 -15.142 1.00 91.94 666 LEU A C 1
ATOM 5446 O O . LEU A 1 666 ? 28.794 20.453 -15.986 1.00 91.94 666 LEU A O 1
ATOM 5450 N N . GLY A 1 667 ? 28.133 18.741 -14.686 1.00 90.94 667 GLY A N 1
ATOM 5451 C CA . GLY A 1 667 ? 26.741 18.732 -15.133 1.00 90.94 667 GLY A CA 1
ATOM 5452 C C . GLY A 1 667 ? 26.012 20.039 -14.822 1.00 90.94 667 GLY A C 1
ATOM 5453 O O . GLY A 1 667 ? 25.320 20.572 -15.684 1.00 90.94 667 GLY A O 1
ATOM 5454 N N . GLU A 1 668 ? 26.181 20.598 -13.620 1.00 91.31 668 GLU A N 1
ATOM 5455 C CA . GLU A 1 668 ? 25.564 21.876 -13.229 1.00 91.31 668 GLU A CA 1
ATOM 5456 C C . GLU A 1 668 ? 26.110 23.049 -14.041 1.00 91.31 668 GLU A C 1
ATOM 5458 O O . GLU A 1 668 ? 25.351 23.911 -14.498 1.00 91.31 668 GLU A O 1
ATOM 5463 N N . TRP A 1 669 ? 27.427 23.072 -14.253 1.00 91.81 669 TRP A N 1
ATOM 5464 C CA . TRP A 1 669 ? 28.040 24.059 -15.128 1.00 91.81 669 TRP A CA 1
ATOM 5465 C C . TRP A 1 669 ? 27.532 23.918 -16.561 1.00 91.81 669 TRP A C 1
ATOM 5467 O O . TRP A 1 669 ? 27.173 24.922 -17.168 1.00 91.81 669 TRP A O 1
ATOM 5477 N N . TYR A 1 670 ? 27.450 22.694 -17.086 1.00 91.56 670 TYR A N 1
ATOM 5478 C CA . TYR A 1 670 ? 27.004 22.457 -18.453 1.00 91.56 670 TYR A CA 1
ATOM 5479 C C . TYR A 1 670 ? 25.528 22.820 -18.635 1.00 91.56 670 TYR A C 1
ATOM 5481 O O . TYR A 1 670 ? 25.184 23.496 -19.597 1.00 91.56 670 TYR A O 1
ATOM 5489 N N . LEU A 1 671 ? 24.664 22.494 -17.669 1.00 91.38 671 LEU A N 1
ATOM 5490 C CA . LEU A 1 671 ? 23.278 22.969 -17.643 1.00 91.38 671 LEU A CA 1
ATOM 5491 C C . LEU A 1 671 ? 23.219 24.502 -17.692 1.00 91.38 671 LEU A C 1
ATOM 5493 O O . LEU A 1 671 ? 22.469 25.074 -18.477 1.00 91.38 671 LEU A O 1
ATOM 5497 N N . THR A 1 672 ? 24.047 25.171 -16.889 1.00 89.81 672 THR A N 1
ATOM 5498 C CA . THR A 1 672 ? 24.129 26.638 -16.868 1.00 89.81 672 THR A CA 1
ATOM 5499 C C . THR A 1 672 ? 24.636 27.197 -18.201 1.00 89.81 672 THR A C 1
ATOM 5501 O O . THR A 1 672 ? 24.106 28.190 -18.692 1.00 89.81 672 THR A O 1
ATOM 5504 N N . TYR A 1 673 ? 25.630 26.552 -18.814 1.00 88.75 673 TYR A N 1
ATOM 5505 C CA . TYR A 1 673 ? 26.156 26.898 -20.134 1.00 88.75 673 TYR A CA 1
ATOM 5506 C C . TYR A 1 673 ? 25.079 26.773 -21.221 1.00 88.75 673 TYR A C 1
ATOM 5508 O O . TYR A 1 673 ? 24.934 27.682 -22.037 1.00 88.75 673 TYR A O 1
ATOM 5516 N N . LEU A 1 674 ? 24.278 25.702 -21.189 1.00 86.75 674 LEU A N 1
ATOM 5517 C CA . LEU A 1 674 ? 23.166 25.490 -22.116 1.00 86.75 674 LEU A CA 1
ATOM 5518 C C . LEU A 1 674 ? 22.062 26.540 -21.941 1.00 86.75 674 LEU A C 1
ATOM 5520 O O . LEU A 1 674 ? 21.619 27.123 -22.927 1.00 86.75 674 LEU A O 1
ATOM 5524 N N . CYS A 1 675 ? 21.646 26.819 -20.704 1.00 86.19 675 CYS A N 1
ATOM 5525 C CA . CYS A 1 675 ? 20.569 27.774 -20.429 1.00 86.19 675 CYS A CA 1
ATOM 5526 C C . CYS A 1 675 ? 20.974 29.239 -20.680 1.00 86.19 675 CYS A C 1
ATOM 5528 O O . CYS A 1 675 ? 20.122 30.049 -21.035 1.00 86.19 675 CYS A O 1
ATOM 5530 N N . ASN A 1 676 ? 22.257 29.589 -20.516 1.00 85.50 676 ASN A N 1
ATOM 5531 C CA . ASN A 1 676 ? 22.778 30.937 -20.791 1.00 85.50 676 ASN A CA 1
ATOM 5532 C C . ASN A 1 676 ? 23.171 31.154 -22.262 1.00 85.50 676 ASN A C 1
ATOM 5534 O O . ASN A 1 676 ? 23.481 32.280 -22.660 1.00 85.50 676 ASN A O 1
ATOM 5538 N N . GLY A 1 677 ? 23.223 30.082 -23.055 1.00 77.00 677 GLY A N 1
ATOM 5539 C CA . GLY A 1 677 ? 23.533 30.140 -24.476 1.00 77.00 677 GLY A CA 1
ATOM 5540 C C . GLY A 1 677 ? 22.469 30.885 -25.286 1.00 77.00 677 GLY A C 1
ATOM 5541 O O . GLY A 1 677 ? 21.429 31.315 -24.785 1.00 77.00 677 GLY A O 1
ATOM 5542 N N . LYS A 1 678 ? 22.714 31.036 -26.592 1.00 77.06 678 LYS A N 1
ATOM 5543 C CA . LYS A 1 678 ? 21.655 31.489 -27.501 1.00 77.06 678 LYS A CA 1
ATOM 5544 C C . LYS A 1 678 ? 20.557 30.425 -27.530 1.00 77.06 678 LYS A C 1
ATOM 5546 O O . LYS A 1 678 ? 20.865 29.247 -27.670 1.00 77.06 678 LYS A O 1
ATOM 5551 N N . LEU A 1 679 ? 19.300 30.857 -27.441 1.00 77.31 679 LEU A N 1
ATOM 5552 C CA . LEU A 1 679 ? 18.133 29.989 -27.589 1.00 77.31 679 LEU A CA 1
ATOM 5553 C C . LEU A 1 679 ? 18.109 29.433 -29.019 1.00 77.31 679 LEU A C 1
ATOM 5555 O O . LEU A 1 679 ? 17.764 30.142 -29.965 1.00 77.31 679 LEU A O 1
ATOM 5559 N N . VAL A 1 680 ? 18.542 28.187 -29.175 1.00 80.50 680 VAL A N 1
ATOM 5560 C CA . VAL A 1 680 ? 18.546 27.456 -30.445 1.00 80.50 680 VAL A CA 1
ATOM 5561 C C . VAL A 1 680 ? 17.514 26.341 -30.342 1.00 80.50 680 VAL A C 1
ATOM 5563 O O . VAL A 1 680 ? 17.343 25.750 -29.279 1.00 80.50 680 VAL A O 1
ATOM 5566 N N . ASN A 1 681 ? 16.809 26.073 -31.442 1.00 82.62 681 ASN A N 1
ATOM 5567 C CA . ASN A 1 681 ? 15.909 24.930 -31.502 1.00 82.62 681 ASN A CA 1
ATOM 5568 C C . ASN A 1 681 ? 16.723 23.635 -31.441 1.00 82.62 681 ASN A C 1
ATOM 5570 O O . ASN A 1 681 ? 17.685 23.456 -32.186 1.00 82.62 681 ASN A O 1
ATOM 5574 N N . GLU A 1 682 ? 16.329 22.746 -30.546 1.00 87.69 682 GLU A N 1
ATOM 5575 C CA . GLU A 1 682 ? 16.997 21.482 -30.302 1.00 87.69 682 GLU A CA 1
ATOM 5576 C C . GLU A 1 682 ? 16.533 20.435 -31.316 1.00 87.69 682 GLU A C 1
ATOM 5578 O O . GLU A 1 682 ? 15.337 20.293 -31.580 1.00 87.69 682 GLU A O 1
ATOM 5583 N N . THR A 1 683 ? 17.494 19.689 -31.858 1.00 87.62 683 THR A N 1
ATOM 5584 C CA . THR A 1 683 ? 17.261 18.536 -32.732 1.00 87.62 683 THR A CA 1
ATOM 5585 C C . THR A 1 683 ? 17.209 17.244 -31.920 1.00 87.62 683 THR A C 1
ATOM 5587 O O . THR A 1 683 ? 17.746 17.153 -30.811 1.00 87.62 683 THR A O 1
ATOM 5590 N N . ARG A 1 684 ? 16.666 16.179 -32.519 1.00 87.31 684 ARG A N 1
ATOM 5591 C CA . ARG A 1 684 ? 16.780 14.806 -32.003 1.00 87.31 684 ARG A CA 1
ATOM 5592 C C . ARG A 1 684 ? 18.220 14.426 -31.638 1.00 87.31 684 ARG A C 1
ATOM 5594 O O . ARG A 1 684 ? 18.437 13.798 -30.606 1.00 87.31 684 ARG A O 1
ATOM 5601 N N . GLU A 1 685 ? 19.195 14.781 -32.474 1.00 85.12 685 GLU A N 1
ATOM 5602 C CA . GLU A 1 685 ? 20.615 14.454 -32.261 1.00 85.12 685 GLU A CA 1
ATOM 5603 C C . GLU A 1 685 ? 21.145 15.134 -31.002 1.00 85.12 685 GLU A C 1
ATOM 5605 O O . GLU A 1 685 ? 21.710 14.475 -30.134 1.00 85.12 685 GLU A O 1
ATOM 5610 N N . SER A 1 686 ? 20.840 16.420 -30.862 1.00 86.94 686 SER A N 1
ATOM 5611 C CA . SER A 1 686 ? 21.230 17.227 -29.714 1.00 86.94 686 SER A CA 1
ATOM 5612 C C . SER A 1 686 ? 20.602 16.733 -28.401 1.00 86.94 686 SER A C 1
ATOM 5614 O O . SER A 1 686 ? 21.287 16.592 -27.386 1.00 86.94 686 SER A O 1
ATOM 5616 N N . LEU A 1 687 ? 19.310 16.375 -28.413 1.00 88.69 687 LEU A N 1
ATOM 5617 C CA . LEU A 1 687 ? 18.641 15.740 -27.268 1.00 88.69 687 LEU A CA 1
ATOM 5618 C C . LEU A 1 687 ? 19.256 14.391 -26.908 1.00 88.69 687 LEU A C 1
ATOM 5620 O O . LEU A 1 687 ? 19.332 14.060 -25.726 1.00 88.69 687 LEU A O 1
ATOM 5624 N N . THR A 1 688 ? 19.658 13.610 -27.911 1.00 88.00 688 THR A N 1
ATOM 5625 C CA . THR A 1 688 ? 20.260 12.287 -27.722 1.00 88.00 688 THR A CA 1
ATOM 5626 C C . THR A 1 688 ? 21.647 12.409 -27.104 1.00 88.00 688 THR A C 1
ATOM 5628 O O . THR A 1 688 ? 21.918 11.761 -26.098 1.00 88.00 688 THR A O 1
ATOM 5631 N N . GLU A 1 689 ? 22.492 13.285 -27.643 1.00 88.06 689 GLU A N 1
ATOM 5632 C CA . GLU A 1 689 ? 23.829 13.573 -27.117 1.00 88.06 689 GLU A CA 1
ATOM 5633 C C . GLU A 1 689 ? 23.763 14.014 -25.651 1.00 88.06 689 GLU A C 1
ATOM 5635 O O . GLU A 1 689 ? 24.397 13.417 -24.780 1.00 88.06 689 GLU A O 1
ATOM 5640 N N . LYS A 1 690 ? 22.907 14.996 -25.349 1.00 89.44 690 LYS A N 1
ATOM 5641 C CA . LYS A 1 690 ? 22.734 15.511 -23.986 1.00 89.44 690 LYS A CA 1
ATOM 5642 C C . LYS A 1 690 ? 22.105 14.481 -23.052 1.00 89.44 690 LYS A C 1
ATOM 5644 O O . LYS A 1 690 ? 22.472 14.414 -21.883 1.00 89.44 690 LYS A O 1
ATOM 5649 N N . TYR A 1 691 ? 21.190 13.650 -23.547 1.00 89.00 691 TYR A N 1
ATOM 5650 C CA . TYR A 1 691 ? 20.636 12.539 -22.777 1.00 89.00 691 TYR A CA 1
ATOM 5651 C C . TYR A 1 691 ? 21.716 11.518 -22.401 1.00 89.00 691 TYR A C 1
ATOM 5653 O O . TYR A 1 691 ? 21.803 11.117 -21.241 1.00 89.00 691 TYR A O 1
ATOM 5661 N N . VAL A 1 692 ? 22.571 11.120 -23.346 1.00 87.19 692 VAL A N 1
ATOM 5662 C CA . VAL A 1 692 ? 23.698 10.215 -23.077 1.00 87.19 692 VAL A CA 1
ATOM 5663 C C . VAL A 1 692 ? 24.657 10.840 -22.063 1.00 87.19 692 VAL A C 1
ATOM 5665 O O . VAL A 1 692 ? 25.023 10.176 -21.091 1.00 87.19 692 VAL A O 1
ATOM 5668 N N . LEU A 1 693 ? 24.981 12.125 -22.223 1.00 88.31 693 LEU A N 1
ATOM 5669 C CA . LEU A 1 693 ? 25.846 12.859 -21.305 1.00 88.31 693 LEU A CA 1
ATOM 5670 C C . LEU A 1 693 ? 25.274 12.909 -19.880 1.00 88.31 693 LEU A C 1
ATOM 5672 O O . LEU A 1 693 ? 25.905 12.430 -18.940 1.00 88.31 693 LEU A O 1
ATOM 5676 N N . PHE A 1 694 ? 24.069 13.450 -19.695 1.00 90.81 694 PHE A N 1
ATOM 5677 C CA . PHE A 1 694 ? 23.497 13.616 -18.359 1.00 90.81 694 PHE A CA 1
ATOM 5678 C C . PHE A 1 694 ? 23.102 12.281 -17.714 1.00 90.81 694 PHE A C 1
ATOM 5680 O O . PHE A 1 694 ? 23.413 12.063 -16.544 1.00 90.81 694 PHE A O 1
ATOM 5687 N N . ALA A 1 695 ? 22.428 11.385 -18.441 1.00 86.06 695 ALA A N 1
ATOM 5688 C CA . ALA A 1 695 ? 21.851 10.175 -17.853 1.00 86.06 695 ALA A CA 1
ATOM 5689 C C . ALA A 1 695 ? 22.853 9.022 -17.720 1.00 86.06 695 ALA A C 1
ATOM 5691 O O . ALA A 1 695 ? 22.878 8.368 -16.682 1.00 86.06 695 ALA A O 1
ATOM 5692 N N . HIS A 1 696 ? 23.678 8.769 -18.745 1.00 82.19 696 HIS A N 1
ATOM 5693 C CA . HIS A 1 696 ? 24.572 7.604 -18.765 1.00 82.19 696 HIS A CA 1
ATOM 5694 C C . HIS A 1 696 ? 25.990 7.945 -18.296 1.00 82.19 696 HIS A C 1
ATOM 5696 O O . HIS A 1 696 ? 26.568 7.191 -17.522 1.00 82.19 696 HIS A O 1
ATOM 5702 N N . GLN A 1 697 ? 26.558 9.071 -18.737 1.00 86.56 697 GLN A N 1
ATOM 5703 C CA . GLN A 1 697 ? 27.957 9.405 -18.441 1.00 86.56 697 GLN A CA 1
ATOM 5704 C C . GLN A 1 697 ? 28.122 10.097 -17.078 1.00 86.56 697 GLN A C 1
ATOM 5706 O O . GLN A 1 697 ? 28.973 9.709 -16.272 1.00 86.56 697 GLN A O 1
ATOM 5711 N N . LEU A 1 698 ? 27.296 11.111 -16.799 1.00 86.94 698 LEU A N 1
ATOM 5712 C CA . LEU A 1 698 ? 27.368 11.899 -15.564 1.00 86.94 698 LEU A CA 1
ATOM 5713 C C . LEU A 1 698 ? 26.497 11.348 -14.427 1.00 86.94 698 LEU A C 1
ATOM 5715 O O . LEU A 1 698 ? 26.715 11.729 -13.282 1.00 86.94 698 LEU A O 1
ATOM 5719 N N . ASN A 1 699 ? 25.523 10.481 -14.722 1.00 87.31 699 ASN A N 1
ATOM 5720 C CA . ASN A 1 699 ? 24.530 9.972 -13.765 1.00 87.31 699 ASN A CA 1
ATOM 5721 C C . ASN A 1 699 ? 23.748 11.092 -13.031 1.00 87.31 699 ASN A C 1
ATOM 5723 O O . ASN A 1 699 ? 23.451 11.016 -11.840 1.00 87.31 699 ASN A O 1
ATOM 5727 N N . THR A 1 700 ? 23.415 12.170 -13.747 1.00 86.25 700 THR A N 1
ATOM 5728 C CA . THR A 1 700 ? 22.725 13.367 -13.235 1.00 86.25 700 THR A CA 1
ATOM 5729 C C . THR A 1 700 ? 21.377 13.587 -13.927 1.00 86.25 700 THR A C 1
ATOM 5731 O O . THR A 1 700 ? 21.085 14.653 -14.468 1.00 86.25 700 THR A O 1
ATOM 5734 N N . ASN A 1 701 ? 20.502 12.577 -13.860 1.00 88.56 701 ASN A N 1
ATOM 5735 C CA . ASN A 1 701 ? 19.164 12.615 -14.471 1.00 88.56 701 ASN A CA 1
ATOM 5736 C C . ASN A 1 701 ? 18.364 13.878 -14.098 1.00 88.56 701 ASN A C 1
ATOM 5738 O O . ASN A 1 701 ? 17.720 14.474 -14.954 1.00 88.56 701 ASN A O 1
ATOM 5742 N N . HIS A 1 702 ? 18.442 14.332 -12.845 1.00 89.06 702 HIS A N 1
ATOM 5743 C CA . HIS A 1 702 ? 17.747 15.537 -12.378 1.00 89.06 702 HIS A CA 1
ATOM 5744 C C . HIS A 1 702 ? 18.111 16.805 -13.172 1.00 89.06 702 HIS A C 1
ATOM 5746 O O . HIS A 1 702 ? 17.256 17.662 -13.386 1.00 89.06 702 HIS A O 1
ATOM 5752 N N . LEU A 1 703 ? 19.358 16.933 -13.641 1.00 91.19 703 LEU A N 1
ATOM 5753 C CA . LEU A 1 703 ? 19.794 18.077 -14.450 1.00 91.19 703 LEU A CA 1
ATOM 5754 C C . LEU A 1 703 ? 19.250 17.994 -15.874 1.00 91.19 703 LEU A C 1
ATOM 5756 O O . LEU A 1 703 ? 18.840 19.013 -16.425 1.00 91.19 703 LEU A O 1
ATOM 5760 N N . TYR A 1 704 ? 19.169 16.783 -16.433 1.00 92.81 704 TYR A N 1
ATOM 5761 C CA . TYR A 1 704 ? 18.514 16.563 -17.719 1.00 92.81 704 TYR A CA 1
ATOM 5762 C C . TYR A 1 704 ? 17.043 16.983 -17.668 1.00 92.81 704 TYR A C 1
ATOM 5764 O O . TYR A 1 704 ? 16.596 17.726 -18.531 1.00 92.81 704 TYR A O 1
ATOM 5772 N N . PHE A 1 705 ? 16.296 16.584 -16.634 1.00 92.75 705 PHE A N 1
ATOM 5773 C CA . PHE A 1 705 ? 14.883 16.962 -16.501 1.00 92.75 705 PHE A CA 1
ATOM 5774 C C . PHE A 1 705 ? 14.678 18.473 -16.318 1.00 92.75 705 PHE A C 1
ATOM 5776 O O . PHE A 1 705 ? 13.769 19.026 -16.930 1.00 92.75 705 PHE A O 1
ATOM 5783 N N . LYS A 1 706 ? 15.558 19.163 -15.579 1.00 90.00 706 LYS A N 1
ATOM 5784 C CA . LYS A 1 706 ? 15.552 20.639 -15.511 1.00 90.00 706 LYS A CA 1
ATOM 5785 C C . LYS A 1 706 ? 15.799 21.280 -16.876 1.00 90.00 706 LYS A C 1
ATOM 5787 O O . LYS A 1 706 ? 15.172 22.278 -17.221 1.00 90.00 706 LYS A O 1
ATOM 5792 N N . TRP A 1 707 ? 16.707 20.705 -17.662 1.00 92.31 707 TRP A N 1
ATOM 5793 C CA . TRP A 1 707 ? 16.942 21.154 -19.029 1.00 92.31 707 TRP A CA 1
ATOM 5794 C C . TRP A 1 707 ? 15.726 20.896 -19.928 1.00 92.31 707 TRP A C 1
ATOM 5796 O O . TRP A 1 707 ? 15.356 21.763 -20.714 1.00 92.31 707 TRP A O 1
ATOM 5806 N N . ILE A 1 708 ? 15.041 19.760 -19.764 1.00 91.94 708 ILE A N 1
ATOM 5807 C CA . ILE A 1 708 ? 13.785 19.477 -20.466 1.00 91.94 708 ILE A CA 1
ATOM 5808 C C . ILE A 1 708 ? 12.696 20.491 -20.099 1.00 91.94 708 ILE A C 1
ATOM 5810 O O . ILE A 1 708 ? 12.059 21.018 -21.008 1.00 91.94 708 ILE A O 1
ATOM 5814 N N . GLU A 1 709 ? 12.502 20.824 -18.817 1.00 89.69 709 GLU A N 1
ATOM 5815 C CA . GLU A 1 709 ? 11.589 21.909 -18.414 1.00 89.69 709 GLU A CA 1
ATOM 5816 C C . GLU A 1 709 ? 11.943 23.219 -19.130 1.00 89.69 709 GLU A C 1
ATOM 5818 O O . GLU A 1 709 ? 11.068 23.872 -19.696 1.00 89.69 709 GLU A O 1
ATOM 5823 N N . PHE A 1 710 ? 13.232 23.570 -19.186 1.00 89.38 710 PHE A N 1
ATOM 5824 C CA . PHE A 1 710 ? 13.698 24.765 -19.884 1.00 89.38 710 PHE A CA 1
ATOM 5825 C C . PHE A 1 710 ? 13.360 24.743 -21.385 1.00 89.38 710 PHE A C 1
ATOM 5827 O O . PHE A 1 710 ? 12.757 25.698 -21.872 1.00 89.38 710 PHE A O 1
ATOM 5834 N N . ILE A 1 711 ? 13.691 23.669 -22.113 1.00 89.44 711 ILE A N 1
ATOM 5835 C CA . ILE A 1 711 ? 13.400 23.530 -23.556 1.00 89.44 711 ILE A CA 1
ATOM 5836 C C . ILE A 1 711 ? 11.905 23.655 -23.825 1.00 89.44 711 ILE A C 1
ATOM 5838 O O . ILE A 1 711 ? 11.494 24.320 -24.775 1.00 89.44 711 ILE A O 1
ATOM 5842 N N . VAL A 1 712 ? 11.095 22.994 -23.001 1.00 87.56 712 VAL A N 1
ATOM 5843 C CA . VAL A 1 712 ? 9.650 22.891 -23.195 1.00 87.56 712 VAL A CA 1
ATOM 5844 C C . VAL A 1 712 ? 8.993 24.236 -22.923 1.00 87.56 712 VAL A C 1
ATOM 5846 O O . VAL A 1 712 ? 8.260 24.731 -23.775 1.00 87.56 712 VAL A O 1
ATOM 5849 N N . TYR A 1 713 ? 9.311 24.886 -21.802 1.00 88.62 713 TYR A N 1
ATOM 5850 C CA . TYR A 1 713 ? 8.749 26.199 -21.479 1.00 88.62 713 TYR A CA 1
ATOM 5851 C C . TYR A 1 713 ? 9.191 27.296 -22.455 1.00 88.62 713 TYR A C 1
ATOM 5853 O O . TYR A 1 713 ? 8.403 28.193 -22.749 1.00 88.62 713 TYR A O 1
ATOM 5861 N N . HIS A 1 714 ? 10.398 27.197 -23.024 1.00 85.31 714 HIS A N 1
ATOM 5862 C CA . HIS A 1 714 ? 10.880 28.116 -24.063 1.00 85.31 714 HIS A CA 1
ATOM 5863 C C . HIS A 1 714 ? 10.522 27.676 -25.493 1.00 85.31 714 HIS A C 1
ATOM 5865 O O . HIS A 1 714 ? 10.892 28.362 -26.443 1.00 85.31 714 HIS A O 1
ATOM 5871 N N . GLN A 1 715 ? 9.787 26.569 -25.657 1.00 87.88 715 GLN A N 1
ATOM 5872 C CA . GLN A 1 715 ? 9.286 26.070 -26.944 1.00 87.88 715 GLN A CA 1
ATOM 5873 C C . GLN A 1 715 ? 10.400 25.798 -27.975 1.00 87.88 715 GLN A C 1
ATOM 5875 O O . GLN A 1 715 ? 10.200 25.960 -29.177 1.00 87.88 715 GLN A O 1
ATOM 5880 N N . LEU A 1 716 ? 11.572 25.349 -27.515 1.00 87.00 716 LEU A N 1
ATOM 5881 C CA . LEU A 1 716 ? 12.782 25.159 -28.331 1.00 87.00 716 LEU A CA 1
ATOM 5882 C C . LEU A 1 716 ? 12.828 23.796 -29.042 1.00 87.00 716 LEU A C 1
ATOM 5884 O O . LEU A 1 716 ? 13.903 23.247 -29.261 1.00 87.00 716 LEU A O 1
ATOM 5888 N N . ILE A 1 717 ? 11.680 23.206 -29.372 1.00 88.50 717 ILE A N 1
ATOM 5889 C CA . ILE A 1 717 ? 11.609 21.904 -30.052 1.00 88.50 717 ILE A CA 1
ATOM 5890 C C . ILE A 1 717 ? 11.543 22.150 -31.560 1.00 88.50 717 ILE A C 1
ATOM 5892 O O . ILE A 1 717 ? 10.621 22.810 -32.039 1.00 88.50 717 ILE A O 1
ATOM 5896 N N . GLU A 1 718 ? 12.516 21.636 -32.318 1.00 87.69 718 GLU A N 1
ATOM 5897 C CA . GLU A 1 718 ? 12.614 21.949 -33.746 1.00 87.69 718 GLU A CA 1
ATOM 5898 C C . GLU A 1 718 ? 11.518 21.298 -34.597 1.00 87.69 718 GLU A C 1
ATOM 5900 O O . GLU A 1 718 ? 10.882 21.974 -35.411 1.00 87.69 718 GLU A O 1
ATOM 5905 N N . ASP A 1 719 ? 11.321 19.991 -34.435 1.00 88.62 719 ASP A N 1
ATOM 5906 C CA . ASP A 1 719 ? 10.448 19.185 -35.284 1.00 88.62 719 ASP A CA 1
ATOM 5907 C C . ASP A 1 719 ? 9.708 18.080 -34.507 1.00 88.62 719 ASP A C 1
ATOM 5909 O O . ASP A 1 719 ? 9.886 17.875 -33.302 1.00 88.62 719 ASP A O 1
ATOM 5913 N N . ILE A 1 720 ? 8.831 17.363 -35.211 1.00 88.81 720 ILE A N 1
ATOM 5914 C CA . ILE A 1 720 ? 8.025 16.279 -34.638 1.00 88.81 720 ILE A CA 1
ATOM 5915 C C . ILE A 1 720 ? 8.884 15.075 -34.221 1.00 88.81 720 ILE A C 1
ATOM 5917 O O . ILE A 1 720 ? 8.557 14.418 -33.235 1.00 88.81 720 ILE A O 1
ATOM 5921 N N . GLU A 1 721 ? 9.987 14.780 -34.917 1.00 87.88 721 GLU A N 1
ATOM 5922 C CA . GLU A 1 721 ? 10.877 13.660 -34.562 1.00 87.88 721 GLU A CA 1
ATOM 5923 C C . GLU A 1 721 ? 11.645 13.922 -33.260 1.00 87.88 721 GLU A C 1
ATOM 5925 O O . GLU A 1 721 ? 11.884 13.006 -32.471 1.00 87.88 721 GLU A O 1
ATOM 5930 N N . THR A 1 722 ? 12.009 15.180 -33.030 1.00 90.81 722 THR A N 1
ATOM 5931 C CA . THR A 1 722 ? 12.621 15.687 -31.801 1.00 90.81 722 THR A CA 1
ATOM 5932 C C . THR A 1 722 ? 11.657 15.530 -30.626 1.00 90.81 722 THR A C 1
ATOM 5934 O O . THR A 1 722 ? 12.029 14.981 -29.586 1.00 90.81 722 THR A O 1
ATOM 5937 N N . LEU A 1 723 ? 10.398 15.943 -30.805 1.00 90.88 723 LEU A N 1
ATOM 5938 C CA . LEU A 1 723 ? 9.354 15.760 -29.798 1.00 90.88 723 LEU A CA 1
ATOM 5939 C C . LEU A 1 723 ? 9.081 14.278 -29.511 1.00 90.88 723 LEU A C 1
ATOM 5941 O O . LEU A 1 723 ? 8.934 13.889 -28.354 1.00 90.88 723 LEU A O 1
ATOM 5945 N N . GLU A 1 724 ? 9.001 13.456 -30.556 1.00 90.88 724 GLU A N 1
ATOM 5946 C CA . GLU A 1 724 ? 8.792 12.015 -30.432 1.00 90.88 724 GLU A CA 1
ATOM 5947 C C . GLU A 1 724 ? 9.883 11.378 -29.572 1.00 90.88 724 GLU A C 1
ATOM 5949 O O . GLU A 1 724 ? 9.568 10.681 -28.610 1.00 90.88 724 GLU A O 1
ATOM 5954 N N . TYR A 1 725 ? 11.150 11.676 -29.862 1.00 90.19 725 TYR A N 1
ATOM 5955 C CA . TYR A 1 725 ? 12.271 11.189 -29.065 1.00 90.19 725 TYR A CA 1
ATOM 5956 C C . TYR A 1 725 ? 12.191 11.664 -27.607 1.00 90.19 725 TYR A C 1
ATOM 5958 O O . TYR A 1 725 ? 12.392 10.876 -26.683 1.00 90.19 725 TYR A O 1
ATOM 5966 N N . LEU A 1 726 ? 11.838 12.933 -27.378 1.00 91.88 726 LEU A N 1
ATOM 5967 C CA . LEU A 1 726 ? 11.642 13.454 -26.027 1.00 91.88 726 LEU A CA 1
ATOM 5968 C C . LEU A 1 726 ? 10.556 12.670 -25.273 1.00 91.88 726 LEU A C 1
ATOM 5970 O O . LEU A 1 726 ? 10.785 12.234 -24.147 1.00 91.88 726 LEU A O 1
ATOM 5974 N N . MET A 1 727 ? 9.400 12.425 -25.896 1.00 91.94 727 MET A N 1
ATOM 5975 C CA . MET A 1 727 ? 8.331 11.614 -25.300 1.00 91.94 727 MET A CA 1
ATOM 5976 C C . MET A 1 727 ? 8.782 10.179 -24.999 1.00 91.94 727 MET A C 1
ATOM 5978 O O . MET A 1 727 ? 8.375 9.613 -23.986 1.00 91.94 727 MET A O 1
ATOM 5982 N N . GLU A 1 728 ? 9.639 9.588 -25.833 1.00 90.56 728 GLU A N 1
ATOM 5983 C CA . GLU A 1 728 ? 10.213 8.257 -25.595 1.00 90.56 728 GLU A CA 1
ATOM 5984 C C . GLU A 1 728 ? 11.126 8.241 -24.362 1.00 90.56 728 GLU A C 1
ATOM 5986 O O . GLU A 1 728 ? 11.032 7.327 -23.536 1.00 90.56 728 GLU A O 1
ATOM 5991 N N . VAL A 1 729 ? 11.959 9.273 -24.187 1.00 89.75 729 VAL A N 1
ATOM 5992 C CA . VAL A 1 729 ? 12.789 9.445 -22.983 1.00 89.75 729 VAL A CA 1
ATOM 5993 C C . VAL A 1 729 ? 11.912 9.608 -21.741 1.00 89.75 729 VAL A C 1
ATOM 5995 O O . VAL A 1 729 ? 12.144 8.935 -20.732 1.00 89.75 729 VAL A O 1
ATOM 5998 N N . LEU A 1 730 ? 10.861 10.430 -21.819 1.00 91.00 730 LEU A N 1
ATOM 5999 C CA . LEU A 1 730 ? 9.911 10.618 -20.720 1.00 91.00 730 LEU A CA 1
ATOM 6000 C C . LEU A 1 730 ? 9.166 9.322 -20.368 1.00 91.00 730 LEU A C 1
ATOM 6002 O O . LEU A 1 730 ? 8.979 9.031 -19.190 1.00 91.00 730 LEU A O 1
ATOM 6006 N N . LEU A 1 731 ? 8.795 8.503 -21.357 1.00 90.19 731 LEU A N 1
ATOM 6007 C CA . LEU A 1 731 ? 8.164 7.196 -21.135 1.00 90.19 731 LEU A CA 1
ATOM 6008 C C . LEU A 1 731 ? 9.106 6.194 -20.461 1.00 90.19 731 LEU A C 1
ATOM 6010 O O . LEU A 1 731 ? 8.689 5.481 -19.540 1.00 90.19 731 LEU A O 1
ATOM 6014 N N . ARG A 1 732 ? 10.379 6.147 -20.878 1.00 88.62 732 ARG A N 1
ATOM 6015 C CA . ARG A 1 732 ? 11.403 5.300 -20.245 1.00 88.62 732 ARG A CA 1
ATOM 6016 C C . ARG A 1 732 ? 11.556 5.642 -18.761 1.00 88.62 732 ARG A C 1
ATOM 6018 O O . ARG A 1 732 ? 11.544 4.740 -17.920 1.00 88.62 732 ARG A O 1
ATOM 6025 N N . TYR A 1 733 ? 11.625 6.933 -18.441 1.00 89.19 733 TYR A N 1
ATOM 6026 C CA . TYR A 1 733 ? 11.783 7.442 -17.075 1.00 89.19 733 TYR A CA 1
ATOM 6027 C C . TYR A 1 733 ? 10.488 8.003 -16.486 1.00 89.19 733 TYR A C 1
ATOM 6029 O O . TYR A 1 733 ? 10.515 8.962 -15.715 1.00 89.19 733 TYR A O 1
ATOM 6037 N N . LYS A 1 734 ? 9.351 7.375 -16.799 1.00 89.75 734 LYS A N 1
ATOM 6038 C CA . LYS A 1 734 ? 8.016 7.802 -16.353 1.00 89.75 734 LYS A CA 1
ATOM 6039 C C . LYS A 1 734 ? 7.909 8.076 -14.848 1.00 89.75 734 LYS A C 1
ATOM 6041 O O . LYS A 1 734 ? 7.188 8.980 -14.438 1.00 89.75 734 LYS A O 1
ATOM 6046 N N . LYS A 1 735 ? 8.646 7.322 -14.020 1.00 88.19 735 LYS A N 1
ATOM 6047 C CA . LYS A 1 735 ? 8.661 7.513 -12.563 1.00 88.19 735 LYS A CA 1
ATOM 6048 C C . LYS A 1 735 ? 9.464 8.750 -12.135 1.00 88.19 735 LYS A C 1
ATOM 6050 O O . LYS A 1 735 ? 9.033 9.451 -11.230 1.00 88.19 735 LYS A O 1
ATOM 6055 N N . LEU A 1 736 ? 10.572 9.065 -12.815 1.00 87.31 736 LEU A N 1
ATOM 6056 C CA . LEU A 1 736 ? 11.336 10.300 -12.568 1.00 87.31 736 LEU A CA 1
ATOM 6057 C C . LEU A 1 736 ? 10.610 11.528 -13.112 1.00 87.31 736 LEU A C 1
ATOM 6059 O O . LEU A 1 736 ? 10.672 12.582 -12.493 1.00 87.31 736 LEU A O 1
ATOM 6063 N N . PHE A 1 737 ? 9.897 11.391 -14.235 1.00 87.06 737 PHE A N 1
ATOM 6064 C CA . PHE A 1 737 ? 9.053 12.459 -14.771 1.00 87.06 737 PHE A CA 1
ATOM 6065 C C . PHE A 1 737 ? 8.071 12.963 -13.707 1.00 87.06 737 PHE A C 1
ATOM 6067 O O . PHE A 1 737 ? 8.030 14.158 -13.448 1.00 87.06 737 PHE A O 1
ATOM 6074 N N . SER A 1 738 ? 7.396 12.050 -12.998 1.00 81.00 738 SER A N 1
ATOM 6075 C CA . SER A 1 738 ? 6.503 12.378 -11.876 1.00 81.00 738 SER A CA 1
ATOM 6076 C C . SER A 1 738 ? 7.183 13.093 -10.699 1.00 81.00 738 SER A C 1
ATOM 6078 O O . SER A 1 738 ? 6.502 13.773 -9.930 1.00 81.00 738 SER A O 1
ATOM 6080 N N . GLN A 1 739 ? 8.499 12.952 -10.544 1.00 82.12 739 GLN A N 1
ATOM 6081 C CA . GLN A 1 739 ? 9.241 13.463 -9.392 1.00 82.12 739 GLN A CA 1
ATOM 6082 C C . GLN A 1 739 ? 9.986 14.770 -9.677 1.00 82.12 739 GLN A C 1
ATOM 6084 O O . GLN A 1 739 ? 10.040 15.623 -8.798 1.00 82.12 739 GLN A O 1
ATOM 6089 N N . TYR A 1 740 ? 10.571 14.927 -10.868 1.00 85.31 740 TYR A N 1
ATOM 6090 C CA . TYR A 1 740 ? 11.428 16.072 -11.188 1.00 85.31 740 TYR A CA 1
ATOM 6091 C C . TYR A 1 740 ? 10.705 17.253 -11.820 1.00 85.31 740 TYR A C 1
ATOM 6093 O O . TYR A 1 740 ? 11.175 18.377 -11.666 1.00 85.31 740 TYR A O 1
ATOM 6101 N N . ILE A 1 741 ? 9.619 17.015 -12.556 1.00 84.62 741 ILE A N 1
ATOM 6102 C CA . ILE A 1 741 ? 8.847 18.115 -13.132 1.00 84.62 741 ILE A CA 1
ATOM 6103 C C . ILE A 1 741 ? 8.058 18.780 -12.010 1.00 84.62 741 ILE A C 1
ATOM 6105 O O . ILE A 1 741 ? 7.319 18.113 -11.283 1.00 84.62 741 ILE A O 1
ATOM 6109 N N . ASN A 1 742 ? 8.240 20.091 -11.864 1.00 81.88 742 ASN A N 1
ATOM 6110 C CA . ASN A 1 742 ? 7.661 20.842 -10.754 1.00 81.88 742 ASN A CA 1
ATOM 6111 C C . ASN A 1 742 ? 6.155 21.063 -10.945 1.00 81.88 742 ASN A C 1
ATOM 6113 O O . ASN A 1 742 ? 5.384 20.924 -9.999 1.00 81.88 742 ASN A O 1
ATOM 6117 N N . ASP A 1 743 ? 5.743 21.389 -12.174 1.00 85.00 743 ASP A N 1
ATOM 6118 C CA . ASP A 1 743 ? 4.346 21.623 -12.546 1.00 85.00 743 ASP A CA 1
ATOM 6119 C C . ASP A 1 743 ? 3.965 20.760 -13.756 1.00 85.00 743 ASP A C 1
ATOM 6121 O O . ASP A 1 743 ? 4.159 21.136 -14.914 1.00 85.00 743 ASP A O 1
ATOM 6125 N N . HIS A 1 744 ? 3.414 19.574 -13.477 1.00 86.69 744 HIS A N 1
ATOM 6126 C CA . HIS A 1 744 ? 2.973 18.636 -14.514 1.00 86.69 744 HIS A CA 1
ATOM 6127 C C . HIS A 1 744 ? 1.873 19.233 -15.396 1.00 86.69 744 HIS A C 1
ATOM 6129 O O . HIS A 1 744 ? 1.848 18.971 -16.596 1.00 86.69 744 HIS A O 1
ATOM 6135 N N . VAL A 1 745 ? 0.978 20.052 -14.833 1.00 86.56 745 VAL A N 1
ATOM 6136 C CA . VAL A 1 745 ? -0.154 20.634 -15.567 1.00 86.56 745 VAL A CA 1
ATOM 6137 C C . VAL A 1 745 ? 0.354 21.646 -16.585 1.00 86.56 745 VAL A C 1
ATOM 6139 O O . VAL A 1 745 ? 0.026 21.541 -17.770 1.00 86.56 745 VAL A O 1
ATOM 6142 N N . LEU A 1 746 ? 1.194 22.589 -16.153 1.00 86.44 746 LEU A N 1
ATOM 6143 C CA . LEU A 1 746 ? 1.814 23.568 -17.043 1.00 86.44 746 LEU A CA 1
ATOM 6144 C C . LEU A 1 746 ? 2.679 22.879 -18.100 1.00 86.44 746 LEU A C 1
ATOM 6146 O O . LEU A 1 746 ? 2.606 23.226 -19.282 1.00 86.44 746 LEU A O 1
ATOM 6150 N N . PHE A 1 747 ? 3.461 21.878 -17.695 1.00 89.50 747 PHE A N 1
ATOM 6151 C CA . PHE A 1 747 ? 4.302 21.105 -18.602 1.00 89.50 747 PHE A CA 1
ATOM 6152 C C . PHE A 1 747 ? 3.478 20.423 -19.704 1.00 89.50 747 PHE A C 1
ATOM 6154 O O . PHE A 1 747 ? 3.784 20.575 -20.889 1.00 89.50 747 PHE A O 1
ATOM 6161 N N . ILE A 1 748 ? 2.388 19.734 -19.345 1.00 90.12 748 ILE A N 1
ATOM 6162 C CA . ILE A 1 748 ? 1.519 19.042 -20.309 1.00 90.12 748 ILE A CA 1
ATOM 6163 C C . ILE A 1 748 ? 0.785 20.042 -21.213 1.00 90.12 748 ILE A C 1
ATOM 6165 O O . ILE A 1 748 ? 0.779 19.854 -22.430 1.00 90.12 748 ILE A O 1
ATOM 6169 N N . L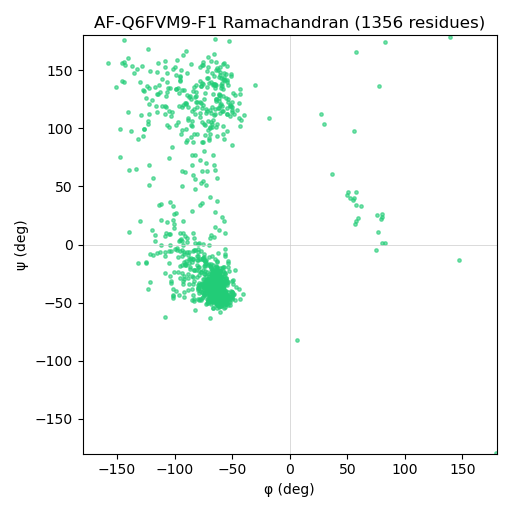YS A 1 749 ? 0.222 21.131 -20.667 1.00 88.19 749 LYS A N 1
ATOM 6170 C CA . LYS A 1 749 ? -0.408 22.200 -21.473 1.00 88.19 749 LYS A CA 1
ATOM 6171 C C . LYS A 1 749 ? 0.571 22.773 -22.498 1.00 88.19 749 LYS A C 1
ATOM 6173 O O . LYS A 1 749 ? 0.222 22.976 -23.661 1.00 88.19 749 LYS A O 1
ATOM 6178 N N . THR A 1 750 ? 1.827 22.965 -22.099 1.00 85.94 750 THR A N 1
ATOM 6179 C CA . THR A 1 750 ? 2.881 23.456 -22.997 1.00 85.94 750 THR A CA 1
ATOM 6180 C C . THR A 1 750 ? 3.196 22.447 -24.102 1.00 85.94 750 THR A C 1
ATOM 6182 O O . THR A 1 750 ? 3.302 22.832 -25.265 1.00 85.94 750 THR A O 1
ATOM 6185 N N . PHE A 1 751 ? 3.254 21.149 -23.785 1.00 88.69 751 PHE A N 1
ATOM 6186 C CA . PHE A 1 751 ? 3.370 20.085 -24.791 1.00 88.69 751 PHE A CA 1
ATOM 6187 C C . PHE A 1 751 ? 2.233 20.135 -25.814 1.00 88.69 751 PHE A C 1
ATOM 6189 O O . PHE A 1 751 ? 2.482 20.112 -27.021 1.00 88.69 751 PHE A O 1
ATOM 6196 N N . ILE A 1 752 ? 0.986 20.237 -25.348 1.00 88.12 752 ILE A N 1
ATOM 6197 C CA . ILE A 1 752 ? -0.192 20.306 -26.220 1.00 88.12 752 ILE A CA 1
ATOM 6198 C C . ILE A 1 752 ? -0.132 21.554 -27.108 1.00 88.12 752 ILE A C 1
ATOM 6200 O O . ILE A 1 752 ? -0.400 21.470 -28.310 1.00 88.12 752 ILE A O 1
ATOM 6204 N N . PHE A 1 753 ? 0.267 22.697 -26.547 1.00 87.19 753 PHE A N 1
ATOM 6205 C CA . PHE A 1 753 ? 0.450 23.940 -27.289 1.00 87.19 753 PHE A CA 1
ATOM 6206 C C . PHE A 1 753 ? 1.509 23.802 -28.392 1.00 87.19 753 PHE A C 1
ATOM 6208 O O . PHE A 1 753 ? 1.213 24.109 -29.548 1.00 87.19 753 PHE A O 1
ATOM 6215 N N . ILE A 1 754 ? 2.705 23.294 -28.067 1.00 86.25 754 ILE A N 1
ATOM 6216 C CA . ILE A 1 754 ? 3.799 23.092 -29.034 1.00 86.25 754 ILE A CA 1
ATOM 6217 C C . ILE A 1 754 ? 3.331 22.189 -30.178 1.00 86.25 754 ILE A C 1
ATOM 6219 O O . ILE A 1 754 ? 3.536 22.505 -31.350 1.00 86.25 754 ILE A O 1
ATOM 6223 N N . ILE A 1 755 ? 2.643 21.097 -29.853 1.00 86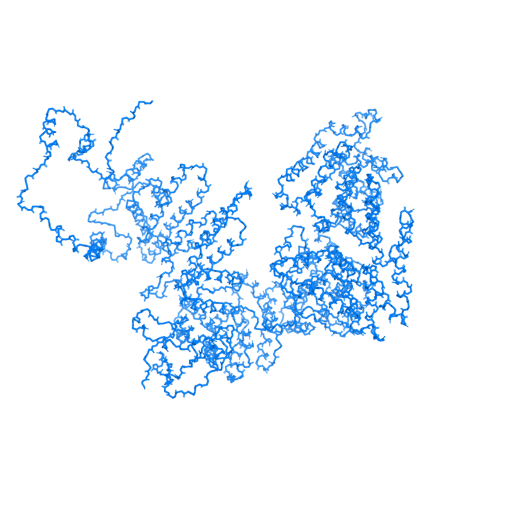.44 755 ILE A N 1
ATOM 6224 C CA . ILE A 1 755 ? 2.138 20.147 -30.845 1.00 86.44 755 ILE A CA 1
ATOM 6225 C C . ILE A 1 755 ? 1.112 20.803 -31.766 1.00 86.44 755 ILE A C 1
ATOM 6227 O O . ILE A 1 755 ? 1.263 20.756 -32.986 1.00 86.44 755 ILE A O 1
ATOM 6231 N N . ARG A 1 756 ? 0.062 21.405 -31.199 1.00 85.06 756 ARG A N 1
ATOM 6232 C CA . ARG A 1 756 ? -1.107 21.849 -31.971 1.00 85.06 756 ARG A CA 1
ATOM 6233 C C . ARG A 1 756 ? -0.881 23.161 -32.712 1.00 85.06 756 ARG A C 1
ATOM 6235 O O . ARG A 1 756 ? -1.475 23.334 -33.771 1.00 85.06 756 ARG A O 1
ATOM 6242 N N . ARG A 1 757 ? -0.078 24.076 -32.158 1.00 84.19 757 ARG A N 1
ATOM 6243 C CA . ARG A 1 757 ? 0.109 25.430 -32.707 1.00 84.19 757 ARG A CA 1
ATOM 6244 C C . ARG A 1 757 ? 1.429 25.641 -33.433 1.00 84.19 757 ARG A C 1
ATOM 6246 O O . ARG A 1 757 ? 1.475 26.495 -34.301 1.00 84.19 757 ARG A O 1
ATOM 6253 N N . ILE A 1 758 ? 2.484 24.904 -33.090 1.00 84.62 758 ILE A N 1
ATOM 6254 C CA . ILE A 1 758 ? 3.814 25.133 -33.675 1.00 84.62 758 ILE A CA 1
ATOM 6255 C C . ILE A 1 758 ? 4.157 24.002 -34.640 1.00 84.62 758 ILE A C 1
ATOM 6257 O O . ILE A 1 758 ? 4.311 24.214 -35.842 1.00 84.62 758 ILE A O 1
ATOM 6261 N N . LEU A 1 759 ? 4.252 22.777 -34.126 1.00 85.50 759 LEU A N 1
ATOM 6262 C CA . LEU A 1 759 ? 4.796 21.659 -34.891 1.00 85.50 759 LEU A CA 1
ATOM 6263 C C . LEU A 1 759 ? 3.819 21.117 -35.934 1.00 85.50 759 LEU A C 1
ATOM 6265 O O . LEU A 1 759 ? 4.258 20.726 -37.010 1.00 85.50 759 LEU A O 1
ATOM 6269 N N . LYS A 1 760 ? 2.507 21.140 -35.670 1.00 83.50 760 LYS A N 1
ATOM 6270 C CA . LYS A 1 760 ? 1.493 20.746 -36.659 1.00 83.50 760 LYS A CA 1
ATOM 6271 C C . LYS A 1 760 ? 1.537 21.611 -37.925 1.00 83.50 760 LYS A C 1
ATOM 6273 O O . LYS A 1 760 ? 1.355 21.082 -39.019 1.00 83.50 760 LYS A O 1
ATOM 6278 N N . GLU A 1 761 ? 1.769 22.916 -37.781 1.00 83.00 761 GLU A N 1
ATOM 6279 C CA . GLU A 1 761 ? 1.873 23.849 -38.912 1.00 83.00 761 GLU A CA 1
ATOM 6280 C C . GLU A 1 761 ? 3.231 23.729 -39.616 1.00 83.00 761 GLU A C 1
ATOM 6282 O O . GLU A 1 761 ? 3.298 23.764 -40.843 1.00 83.00 761 GLU A O 1
ATOM 6287 N N . ARG A 1 762 ? 4.310 23.536 -38.844 1.00 83.69 762 ARG A N 1
ATOM 6288 C CA . ARG A 1 762 ? 5.682 23.458 -39.362 1.00 83.69 762 ARG A CA 1
ATOM 6289 C C . ARG A 1 762 ? 6.011 22.127 -40.049 1.00 83.69 762 ARG A C 1
ATOM 6291 O O . ARG A 1 762 ? 6.683 22.135 -41.075 1.00 83.69 762 ARG A O 1
ATOM 6298 N N . ASP A 1 763 ? 5.566 21.000 -39.494 1.00 82.38 763 ASP A N 1
ATOM 6299 C CA . ASP A 1 763 ? 5.849 19.642 -39.983 1.00 82.38 763 ASP A CA 1
ATOM 6300 C C . ASP A 1 763 ? 4.564 18.796 -40.038 1.00 82.38 763 ASP A C 1
ATOM 6302 O O . ASP A 1 763 ? 4.368 17.809 -39.320 1.00 82.38 763 ASP A O 1
ATOM 6306 N N . SER A 1 764 ? 3.651 19.220 -40.916 1.00 81.88 764 SER A N 1
ATOM 6307 C CA . SER A 1 764 ? 2.335 18.594 -41.094 1.00 81.88 764 SER A CA 1
ATOM 6308 C C . SER A 1 764 ? 2.418 17.112 -41.500 1.00 81.88 764 SER A C 1
ATOM 6310 O O . SER A 1 764 ? 1.596 16.297 -41.066 1.00 81.88 764 SER A O 1
ATOM 6312 N N . ILE A 1 765 ? 3.437 16.738 -42.287 1.00 80.88 765 ILE A N 1
ATOM 6313 C CA . ILE A 1 765 ? 3.645 15.361 -42.759 1.00 80.88 765 ILE A CA 1
ATOM 6314 C C . ILE A 1 765 ? 3.992 14.455 -41.577 1.00 80.88 765 ILE A C 1
ATOM 6316 O O . ILE A 1 765 ? 3.306 13.457 -41.349 1.00 80.88 765 ILE A O 1
ATOM 6320 N N . ALA A 1 766 ? 5.021 14.804 -40.800 1.00 83.19 766 ALA A N 1
ATOM 6321 C CA . ALA A 1 766 ? 5.438 13.988 -39.666 1.00 83.19 766 ALA A CA 1
ATOM 6322 C C . ALA A 1 766 ? 4.354 13.922 -38.588 1.00 83.19 766 ALA A C 1
ATOM 6324 O O . ALA A 1 766 ? 4.101 12.854 -38.035 1.00 83.19 766 ALA A O 1
ATOM 6325 N N . TYR A 1 767 ? 3.664 15.038 -38.329 1.00 84.81 767 TYR A N 1
ATOM 6326 C CA . TYR A 1 767 ? 2.563 15.078 -37.370 1.00 84.81 767 TYR A CA 1
ATOM 6327 C C . TYR A 1 767 ? 1.440 14.092 -37.721 1.00 84.81 767 TYR A C 1
ATOM 6329 O O . TYR A 1 767 ? 0.863 13.477 -36.825 1.00 84.81 767 TYR A O 1
ATOM 6337 N N . SER A 1 768 ? 1.127 13.929 -39.008 1.00 78.00 768 SER A N 1
ATOM 6338 C CA . SER A 1 768 ? 0.065 13.023 -39.464 1.00 78.00 768 SER A CA 1
ATOM 6339 C C . SER A 1 768 ? 0.459 11.543 -39.347 1.00 78.00 768 SER A C 1
ATOM 6341 O O . SER A 1 768 ? -0.400 10.695 -39.119 1.00 78.00 768 SER A O 1
ATOM 6343 N N . LEU A 1 769 ? 1.752 11.229 -39.475 1.00 81.69 769 LEU A N 1
ATOM 6344 C CA . LEU A 1 769 ? 2.276 9.857 -39.498 1.00 81.69 769 LEU A CA 1
ATOM 6345 C C . LEU A 1 769 ? 2.711 9.335 -38.124 1.00 81.69 769 LEU A C 1
ATOM 6347 O O . LEU A 1 769 ? 2.599 8.139 -37.850 1.00 81.69 769 LEU A O 1
ATOM 6351 N N . THR A 1 770 ? 3.234 10.203 -37.264 1.00 84.62 770 THR A N 1
ATOM 6352 C CA . THR A 1 770 ? 3.732 9.820 -35.941 1.00 84.62 770 THR A CA 1
ATOM 6353 C C . THR A 1 770 ? 2.580 9.712 -34.950 1.00 84.62 770 THR A C 1
ATOM 6355 O O . THR A 1 770 ? 1.768 10.628 -34.834 1.00 84.62 770 THR A O 1
ATOM 6358 N N . SER A 1 771 ? 2.527 8.604 -34.202 1.00 85.56 771 SER A N 1
ATOM 6359 C CA . SER A 1 771 ? 1.552 8.431 -33.122 1.00 85.56 771 SER A CA 1
ATOM 6360 C C . SER A 1 771 ? 2.164 8.730 -31.759 1.00 85.56 771 SER A C 1
ATOM 6362 O O . SER A 1 771 ? 3.225 8.208 -31.407 1.00 85.56 771 SER A O 1
ATOM 6364 N N . PHE A 1 772 ? 1.433 9.509 -30.967 1.00 88.56 772 PHE A N 1
ATOM 6365 C CA . PHE A 1 772 ? 1.784 9.872 -29.593 1.00 88.56 772 PHE A CA 1
ATOM 6366 C C . PHE A 1 772 ? 0.900 9.172 -28.551 1.00 88.56 772 PHE A C 1
ATOM 6368 O O . PHE A 1 772 ? 0.948 9.480 -27.360 1.00 88.56 772 PHE A O 1
ATOM 6375 N N . MET A 1 773 ? 0.090 8.202 -28.983 1.00 88.31 773 MET A N 1
ATOM 6376 C CA . MET A 1 773 ? -0.935 7.565 -28.154 1.00 88.31 773 MET A CA 1
ATOM 6377 C C . MET A 1 773 ? -0.401 6.900 -26.886 1.00 88.31 773 MET A C 1
ATOM 6379 O O . MET A 1 773 ? -1.077 6.943 -25.860 1.00 88.31 773 MET A O 1
ATOM 6383 N N . ASP A 1 774 ? 0.784 6.291 -26.920 1.00 87.19 774 ASP A N 1
ATOM 6384 C CA . ASP A 1 774 ? 1.356 5.640 -25.732 1.00 87.19 774 ASP A CA 1
ATOM 6385 C C . ASP A 1 774 ? 1.720 6.660 -24.645 1.00 87.19 774 ASP A C 1
ATOM 6387 O O . ASP A 1 774 ? 1.453 6.426 -23.464 1.00 87.19 774 ASP A O 1
ATOM 6391 N N . PHE A 1 775 ? 2.231 7.828 -25.047 1.00 90.62 775 PHE A N 1
ATOM 6392 C CA . PHE A 1 775 ? 2.500 8.942 -24.140 1.00 90.62 775 PHE A CA 1
ATOM 6393 C C . PHE A 1 775 ? 1.203 9.495 -23.544 1.00 90.62 775 PHE A C 1
ATOM 6395 O O . PHE A 1 775 ? 1.086 9.624 -22.327 1.00 90.62 775 PHE A O 1
ATOM 6402 N N . TRP A 1 776 ? 0.177 9.730 -24.365 1.00 91.19 776 TRP A N 1
ATOM 6403 C CA . TRP A 1 776 ? -1.103 10.238 -23.864 1.00 91.19 776 TRP A CA 1
ATOM 6404 C C . TRP A 1 776 ? -1.834 9.248 -22.959 1.00 91.19 776 TRP A C 1
ATOM 6406 O O . TRP A 1 776 ? -2.414 9.657 -21.957 1.00 91.19 776 TRP A O 1
ATOM 6416 N N . LYS A 1 777 ? -1.768 7.942 -23.246 1.00 88.25 777 LYS A N 1
ATOM 6417 C CA . LYS A 1 777 ? -2.283 6.901 -22.342 1.00 88.25 777 LYS A CA 1
ATOM 6418 C C . LYS A 1 777 ? -1.554 6.903 -21.003 1.00 88.25 777 LYS A C 1
ATOM 6420 O O . LYS A 1 777 ? -2.201 6.730 -19.974 1.00 88.25 777 LYS A O 1
ATOM 6425 N N . PHE A 1 778 ? -0.233 7.085 -21.016 1.00 89.00 778 PHE A N 1
ATOM 6426 C CA . PHE A 1 778 ? 0.552 7.237 -19.796 1.00 89.00 778 PHE A CA 1
ATOM 6427 C C . PHE A 1 778 ? 0.075 8.450 -18.989 1.00 89.00 778 PHE A C 1
ATOM 6429 O O . PHE A 1 778 ? -0.308 8.277 -17.836 1.00 89.00 778 PHE A O 1
ATOM 6436 N N . ILE A 1 779 ? -0.013 9.631 -19.606 1.00 88.44 779 ILE A N 1
ATOM 6437 C CA . ILE A 1 779 ? -0.468 10.854 -18.931 1.00 88.44 779 ILE A CA 1
ATOM 6438 C C . ILE A 1 779 ? -1.884 10.695 -18.356 1.00 88.44 779 ILE A C 1
ATOM 6440 O O . ILE A 1 779 ? -2.105 10.971 -17.180 1.00 88.44 779 ILE A O 1
ATOM 6444 N N . MET A 1 780 ? -2.824 10.170 -19.148 1.00 85.19 780 MET A N 1
ATOM 6445 C CA . MET A 1 780 ? -4.209 9.934 -18.718 1.00 85.19 780 MET A CA 1
ATOM 6446 C C . MET A 1 780 ? -4.317 8.963 -17.540 1.00 85.19 780 MET A C 1
ATOM 6448 O O . MET A 1 780 ? -5.208 9.107 -16.705 1.00 85.19 780 MET A O 1
ATOM 6452 N N . LYS A 1 781 ? -3.437 7.958 -17.484 1.00 85.56 781 LYS A N 1
ATOM 6453 C CA . LYS A 1 781 ? -3.418 6.976 -16.400 1.00 85.56 781 LYS A CA 1
ATOM 6454 C C . LYS A 1 781 ? -2.764 7.544 -15.140 1.00 85.56 781 LYS A C 1
ATOM 6456 O O . LYS A 1 781 ? -3.311 7.370 -14.059 1.00 85.56 781 LYS A O 1
ATOM 6461 N N . SER A 1 782 ? -1.610 8.188 -15.281 1.00 83.50 782 SER A N 1
ATOM 6462 C CA . SER A 1 782 ? -0.777 8.614 -14.154 1.00 83.50 782 SER A CA 1
ATOM 6463 C C . SER A 1 782 ? -1.274 9.892 -13.483 1.00 83.50 782 SER A C 1
ATOM 6465 O O . SER A 1 782 ? -1.203 9.976 -12.266 1.00 83.50 782 SER A O 1
ATOM 6467 N N . TYR A 1 783 ? -1.832 10.837 -14.245 1.00 84.06 783 TYR A N 1
ATOM 6468 C CA . TYR A 1 783 ? -2.246 12.159 -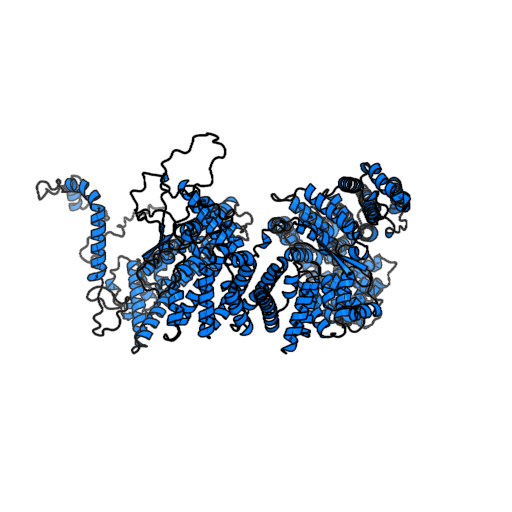13.748 1.00 84.06 783 TYR A CA 1
ATOM 6469 C C . TYR A 1 783 ? -3.762 12.343 -13.792 1.00 84.06 783 TYR A C 1
ATOM 6471 O O . TYR A 1 783 ? -4.292 13.410 -14.106 1.00 84.06 783 TYR A O 1
ATOM 6479 N N . SER A 1 784 ? -4.497 11.255 -13.555 1.00 79.94 784 SER A N 1
ATOM 6480 C CA . SER A 1 784 ? -5.955 11.263 -13.678 1.00 79.94 784 SER A CA 1
ATOM 6481 C C . SER A 1 784 ? -6.620 12.248 -12.708 1.00 79.94 784 SER A C 1
ATOM 6483 O O . SER A 1 784 ? -7.687 12.773 -13.022 1.00 79.94 784 SER A O 1
ATOM 6485 N N . LEU A 1 785 ? -5.993 12.534 -11.563 1.00 76.06 785 LEU A N 1
ATOM 6486 C CA . LEU A 1 785 ? -6.485 13.477 -10.559 1.00 76.06 785 LEU A CA 1
ATOM 6487 C C . LEU A 1 785 ? -6.271 14.930 -10.999 1.00 76.06 785 LEU A C 1
ATOM 6489 O O . LEU A 1 785 ? -7.207 15.725 -10.951 1.00 76.06 785 LEU A O 1
ATOM 6493 N N . GLU A 1 786 ? -5.087 15.262 -11.498 1.00 78.50 786 GLU A N 1
ATOM 6494 C CA . GLU A 1 786 ? -4.718 16.588 -11.993 1.00 78.50 786 GLU A CA 1
ATOM 6495 C C . GLU A 1 786 ? -5.526 16.947 -13.244 1.00 78.50 786 GLU A C 1
ATOM 6497 O O . GLU A 1 786 ? -6.056 18.052 -13.352 1.00 78.50 786 GLU A O 1
ATOM 6502 N N . ILE A 1 787 ? -5.720 15.978 -14.145 1.00 78.25 787 ILE A N 1
ATOM 6503 C CA . ILE A 1 787 ? -6.583 16.122 -15.326 1.00 78.25 787 ILE A CA 1
ATOM 6504 C C . ILE A 1 787 ? -8.051 16.289 -14.912 1.00 78.25 787 ILE A C 1
ATOM 6506 O O . ILE A 1 787 ? -8.811 16.978 -15.585 1.00 78.25 787 ILE A O 1
ATOM 6510 N N . ARG A 1 788 ? -8.496 15.668 -13.813 1.00 76.25 788 ARG A N 1
ATOM 6511 C CA . ARG A 1 788 ? -9.859 15.882 -13.297 1.00 76.25 788 ARG A CA 1
ATOM 6512 C C . ARG A 1 788 ? -10.023 17.260 -12.663 1.00 76.25 788 ARG A C 1
ATOM 6514 O O . ARG A 1 788 ? -11.107 17.829 -12.794 1.00 76.25 788 ARG A O 1
ATOM 6521 N N . ALA A 1 789 ? -8.991 17.764 -11.989 1.00 77.19 789 ALA A N 1
ATOM 6522 C CA . ALA A 1 789 ? -9.009 19.055 -11.310 1.00 77.19 789 ALA A CA 1
ATOM 6523 C C . ALA A 1 789 ? -8.963 20.241 -12.290 1.00 77.19 789 ALA A C 1
ATOM 6525 O O . ALA A 1 789 ? -9.672 21.225 -12.083 1.00 77.19 789 ALA A O 1
ATOM 6526 N N . ASP A 1 790 ? -8.180 20.143 -13.368 1.00 80.00 790 ASP A N 1
ATOM 6527 C CA . ASP A 1 790 ? -8.028 21.202 -14.371 1.00 80.00 790 ASP A CA 1
ATOM 6528 C C . ASP A 1 790 ? -8.937 20.958 -15.592 1.00 80.00 790 ASP A C 1
ATOM 6530 O O . ASP A 1 790 ? -8.697 20.090 -16.437 1.00 80.00 790 ASP A O 1
ATOM 6534 N N . THR A 1 791 ? -10.022 21.735 -15.690 1.00 82.00 791 THR A N 1
ATOM 6535 C CA . THR A 1 791 ? -11.023 21.600 -16.762 1.00 82.00 791 THR A CA 1
ATOM 6536 C C . THR A 1 791 ? -10.455 21.871 -18.148 1.00 82.00 791 THR A C 1
ATOM 6538 O O . THR A 1 791 ? -10.872 21.222 -19.113 1.00 82.00 791 THR A O 1
ATOM 6541 N N . ASP A 1 792 ? -9.508 22.803 -18.242 1.00 83.62 792 ASP A N 1
ATOM 6542 C CA . ASP A 1 792 ? -8.900 23.203 -19.505 1.00 83.62 792 ASP A CA 1
ATOM 6543 C C . ASP A 1 792 ? -7.999 22.080 -20.010 1.00 83.62 792 ASP A C 1
ATOM 6545 O O . ASP A 1 792 ? -8.183 21.615 -21.135 1.00 83.62 792 ASP A O 1
ATOM 6549 N N . LEU A 1 793 ? -7.128 21.545 -19.146 1.00 86.88 793 LEU A N 1
ATOM 6550 C CA . LEU A 1 793 ? -6.274 20.401 -19.455 1.00 86.88 793 LEU A CA 1
ATOM 6551 C C . LEU A 1 793 ? -7.106 19.197 -19.899 1.00 86.88 793 LEU A C 1
ATOM 6553 O O . LEU A 1 793 ? -6.770 18.547 -20.883 1.00 86.88 793 LEU A O 1
ATOM 6557 N N . ARG A 1 794 ? -8.223 18.904 -19.224 1.00 85.50 794 ARG A N 1
ATOM 6558 C CA . ARG A 1 794 ? -9.122 17.812 -19.624 1.00 85.50 794 ARG A CA 1
ATOM 6559 C C . ARG A 1 794 ? -9.694 18.006 -21.022 1.00 85.50 794 ARG A C 1
ATOM 6561 O O . ARG A 1 794 ? -9.782 17.045 -21.791 1.00 85.50 794 ARG A O 1
ATOM 6568 N N . SER A 1 795 ? -10.117 19.229 -21.337 1.00 84.62 795 SER A N 1
ATOM 6569 C CA . SER A 1 795 ? -10.670 19.564 -22.650 1.00 84.62 795 SER A CA 1
ATOM 6570 C C . SER A 1 795 ? -9.609 19.447 -23.746 1.00 84.62 795 SER A C 1
ATOM 6572 O O . SER A 1 795 ? -9.862 18.846 -24.790 1.00 84.62 795 SER A O 1
ATOM 6574 N N . GLU A 1 796 ? -8.394 19.920 -23.467 1.00 86.19 796 GLU A N 1
ATOM 6575 C CA . GLU A 1 796 ? -7.245 19.826 -24.357 1.00 86.19 796 GLU A CA 1
ATOM 6576 C C . GLU A 1 796 ? -6.816 18.372 -24.572 1.00 86.19 796 GLU A C 1
ATOM 6578 O O . GLU A 1 796 ? -6.640 17.953 -25.713 1.00 86.19 796 GLU A O 1
ATOM 6583 N N . MET A 1 797 ? -6.737 17.576 -23.506 1.00 86.44 797 MET A N 1
ATOM 6584 C CA . MET A 1 797 ? -6.414 16.150 -23.570 1.00 86.44 797 MET A CA 1
ATOM 6585 C C . MET A 1 797 ? -7.457 15.358 -24.355 1.00 86.44 797 MET A C 1
ATOM 6587 O O . MET A 1 797 ? -7.095 14.512 -25.169 1.00 86.44 797 MET A O 1
ATOM 6591 N N . SER A 1 798 ? -8.746 15.653 -24.162 1.00 85.56 798 SER A N 1
ATOM 6592 C CA . SER A 1 798 ? -9.823 15.014 -24.929 1.00 85.56 798 SER A CA 1
ATOM 6593 C C . SER A 1 798 ? -9.720 15.371 -26.413 1.00 85.56 798 SER A C 1
ATOM 6595 O O . SER A 1 798 ? -9.825 14.492 -27.263 1.00 85.56 798 SER A O 1
ATOM 6597 N N . ALA A 1 799 ? -9.438 16.639 -26.731 1.00 86.81 799 ALA A N 1
ATOM 6598 C CA . ALA A 1 799 ? -9.233 17.081 -28.107 1.00 86.81 799 ALA A CA 1
ATOM 6599 C C . ALA A 1 799 ? -8.017 16.403 -28.757 1.00 86.81 799 ALA A C 1
ATOM 6601 O O . ALA A 1 799 ? -8.114 15.950 -29.892 1.00 86.81 799 ALA A O 1
ATOM 6602 N N . VAL A 1 800 ? -6.896 16.287 -28.037 1.00 86.31 800 VAL A N 1
ATOM 6603 C CA . VAL A 1 800 ? -5.682 15.614 -28.527 1.00 86.31 800 VAL A CA 1
ATOM 6604 C C . VAL A 1 800 ? -5.919 14.119 -28.742 1.00 86.31 800 VAL A C 1
ATOM 6606 O O . VAL A 1 800 ? -5.452 13.561 -29.733 1.00 86.31 800 VAL A O 1
ATOM 6609 N N . TYR A 1 801 ? -6.663 13.468 -27.848 1.00 85.88 801 TYR A N 1
ATOM 6610 C CA . TYR A 1 801 ? -6.968 12.043 -27.957 1.00 85.88 801 TYR A CA 1
ATOM 6611 C C . TYR A 1 801 ? -7.890 11.737 -29.145 1.00 85.88 801 TYR A C 1
ATOM 6613 O O . TYR A 1 801 ? -7.629 10.804 -29.905 1.00 85.88 801 TYR A O 1
ATOM 6621 N N . GLU A 1 802 ? -8.939 12.542 -29.342 1.00 85.94 802 GLU A N 1
ATOM 6622 C CA . GLU A 1 802 ? -9.818 12.427 -30.511 1.00 85.94 802 GLU A CA 1
ATOM 6623 C C . GLU A 1 802 ? -9.082 12.779 -31.810 1.00 85.94 802 GLU A C 1
ATOM 6625 O O . GLU A 1 802 ? -9.291 12.124 -32.825 1.00 85.94 802 GLU A O 1
ATOM 6630 N N . GLU A 1 803 ? -8.162 13.748 -31.787 1.00 83.50 803 GLU A N 1
ATOM 6631 C CA . GLU A 1 803 ? -7.333 14.089 -32.947 1.00 83.50 803 GLU A CA 1
ATOM 6632 C C . GLU A 1 803 ? -6.386 12.939 -33.333 1.00 83.50 803 GLU A C 1
ATOM 6634 O O . GLU A 1 803 ? -6.312 12.574 -34.505 1.00 83.50 803 GLU A O 1
ATOM 6639 N N . GLU A 1 804 ? -5.717 12.296 -32.368 1.00 83.12 804 GLU A N 1
ATOM 6640 C CA . GLU A 1 804 ? -4.895 11.101 -32.624 1.00 83.12 804 GLU A CA 1
ATOM 6641 C C . GLU A 1 804 ? -5.722 9.923 -33.158 1.00 83.12 804 GLU A C 1
ATOM 6643 O O . GLU A 1 804 ? -5.269 9.182 -34.035 1.00 83.12 804 GLU A O 1
ATOM 6648 N N . LYS A 1 805 ? -6.951 9.752 -32.662 1.00 83.19 805 LYS A N 1
ATOM 6649 C CA . LYS A 1 805 ? -7.871 8.727 -33.159 1.00 83.19 805 LYS A CA 1
ATOM 6650 C C . LYS A 1 805 ? -8.328 9.032 -34.590 1.00 83.19 805 LYS A C 1
ATOM 6652 O O . LYS A 1 805 ? -8.269 8.147 -35.443 1.00 83.19 805 LYS A O 1
ATOM 6657 N N . ALA A 1 806 ? -8.676 10.286 -34.875 1.00 82.00 806 ALA A N 1
ATOM 6658 C CA . ALA A 1 806 ? -9.078 10.745 -36.199 1.00 82.00 806 ALA A CA 1
ATOM 6659 C C . ALA A 1 806 ? -7.955 10.584 -37.236 1.00 82.00 806 ALA A C 1
ATOM 6661 O O . ALA A 1 806 ? -8.225 10.145 -38.351 1.00 82.00 806 ALA A O 1
ATOM 6662 N N . LYS A 1 807 ? -6.685 10.845 -36.880 1.00 79.94 807 LYS A N 1
ATOM 6663 C CA . LYS A 1 807 ? -5.534 10.592 -37.777 1.00 79.94 807 LYS A CA 1
ATOM 6664 C C . LYS A 1 807 ? -5.505 9.151 -38.285 1.00 79.94 807 LYS A C 1
ATOM 6666 O O . LYS A 1 807 ? -5.261 8.907 -39.468 1.00 79.94 807 LYS A O 1
ATOM 6671 N N . LYS A 1 808 ? -5.764 8.196 -37.389 1.00 73.12 808 LYS A N 1
ATOM 6672 C CA . LYS A 1 808 ? -5.779 6.771 -37.721 1.00 73.12 808 LYS A CA 1
ATOM 6673 C C . LYS A 1 808 ? -6.987 6.397 -38.586 1.00 73.12 808 LYS A C 1
ATOM 6675 O O . LYS A 1 808 ? -6.846 5.624 -39.524 1.00 73.12 808 LYS A O 1
ATOM 6680 N N . GLU A 1 809 ? -8.156 6.968 -38.305 1.00 73.75 809 GLU A N 1
ATOM 6681 C CA . GLU A 1 809 ? -9.382 6.708 -39.072 1.00 73.75 809 GLU A CA 1
ATOM 6682 C C . GLU A 1 809 ? -9.318 7.285 -40.499 1.00 73.75 809 GLU A C 1
ATOM 6684 O O . GLU A 1 809 ? -9.674 6.597 -41.456 1.00 73.75 809 GLU A O 1
ATOM 6689 N N . ILE A 1 810 ? -8.796 8.507 -40.663 1.00 67.50 810 ILE A N 1
ATOM 6690 C CA . ILE A 1 810 ? -8.653 9.176 -41.970 1.00 67.50 810 ILE A CA 1
ATOM 6691 C C . ILE A 1 810 ? -7.709 8.389 -42.892 1.00 67.50 810 ILE A C 1
ATOM 6693 O O . ILE A 1 810 ? -7.990 8.211 -44.077 1.00 67.50 810 ILE A O 1
ATOM 6697 N N . THR A 1 811 ? -6.598 7.885 -42.350 1.00 65.56 811 THR A N 1
ATOM 6698 C CA . THR A 1 811 ? -5.592 7.143 -43.127 1.00 65.56 811 THR A CA 1
ATOM 6699 C C . THR A 1 811 ? -6.017 5.714 -43.476 1.00 65.56 811 THR A C 1
ATOM 6701 O O . THR A 1 811 ? -5.616 5.213 -44.527 1.00 65.56 811 THR A O 1
ATOM 6704 N N . GLU A 1 812 ? -6.842 5.062 -42.648 1.00 67.44 812 GLU A N 1
ATOM 6705 C CA . GLU A 1 812 ? -7.403 3.732 -42.937 1.00 67.44 812 GLU A CA 1
ATOM 6706 C C . GLU A 1 812 ? -8.574 3.781 -43.946 1.00 67.44 812 GLU A C 1
ATOM 6708 O O . GLU A 1 812 ? -8.743 2.843 -44.730 1.00 67.44 812 GLU A O 1
ATOM 6713 N N . GLY A 1 813 ? -9.394 4.842 -43.930 1.00 61.56 813 GLY A N 1
ATOM 6714 C CA . GLY A 1 813 ? -10.667 4.899 -44.664 1.00 61.56 813 GLY A CA 1
ATOM 6715 C C . GLY A 1 813 ? -10.611 5.482 -46.082 1.00 61.56 813 GLY A C 1
ATOM 6716 O O . GLY A 1 813 ? -11.266 4.961 -46.989 1.00 61.56 813 GLY A O 1
ATOM 6717 N N . GLU A 1 814 ? -9.844 6.553 -46.302 1.00 63.06 814 GLU A N 1
ATOM 6718 C CA . GLU A 1 814 ? -9.909 7.347 -47.536 1.00 63.06 814 GLU A CA 1
ATOM 6719 C C . GLU A 1 814 ? -8.674 7.144 -48.422 1.00 63.06 814 GLU A C 1
ATOM 6721 O O . GLU A 1 814 ? -7.567 7.586 -48.106 1.00 63.06 814 GLU A O 1
ATOM 6726 N N . LYS A 1 815 ? -8.866 6.515 -49.593 1.00 62.12 815 LYS A N 1
ATOM 6727 C CA . LYS A 1 815 ? -7.789 6.347 -50.590 1.00 62.12 815 LYS A CA 1
ATOM 6728 C C . LYS A 1 815 ? -7.162 7.683 -50.996 1.00 62.12 815 LYS A C 1
ATOM 6730 O O . LYS A 1 815 ? -5.945 7.743 -51.148 1.00 62.12 815 LYS A O 1
ATOM 6735 N N . ASP A 1 816 ? -7.975 8.725 -51.152 1.00 61.59 816 ASP A N 1
ATOM 6736 C CA . ASP A 1 816 ? -7.514 10.048 -51.582 1.00 61.59 816 ASP A CA 1
ATOM 6737 C C . ASP A 1 816 ? -6.606 10.702 -50.529 1.00 61.59 816 ASP A C 1
ATOM 6739 O O . ASP A 1 816 ? -5.579 11.283 -50.879 1.00 61.59 816 ASP A O 1
ATOM 6743 N N . SER A 1 817 ? -6.906 10.516 -49.240 1.00 62.41 817 SER A N 1
ATOM 6744 C CA . SER A 1 817 ? -6.124 11.057 -48.120 1.00 62.41 817 SER A CA 1
ATOM 6745 C C . SER A 1 817 ? -4.741 10.397 -48.000 1.00 62.41 817 SER A C 1
ATOM 6747 O O . SER A 1 817 ? -3.733 11.091 -47.839 1.00 62.41 817 SER A O 1
ATOM 6749 N N . TRP A 1 818 ? -4.649 9.070 -48.177 1.00 67.75 818 TRP A N 1
ATOM 6750 C CA . TRP A 1 818 ? -3.360 8.361 -48.257 1.00 67.75 818 TRP A CA 1
ATOM 6751 C C . TRP A 1 818 ? -2.528 8.802 -49.472 1.00 67.75 818 TRP A C 1
ATOM 6753 O O . TRP A 1 818 ? -1.322 9.029 -49.345 1.00 67.75 818 TRP A O 1
ATOM 6763 N N . MET A 1 819 ? -3.167 8.964 -50.636 1.00 65.31 819 MET A N 1
ATOM 6764 C CA . MET A 1 819 ? -2.497 9.430 -51.855 1.00 65.31 819 MET A CA 1
ATOM 6765 C C . MET A 1 819 ? -1.997 10.872 -51.719 1.00 65.31 819 MET A C 1
ATOM 6767 O O . MET A 1 819 ? -0.885 11.162 -52.153 1.00 65.31 819 MET A O 1
ATOM 6771 N N . GLY A 1 820 ? -2.766 11.750 -51.068 1.00 69.38 820 GLY A N 1
ATOM 6772 C CA . GLY A 1 820 ? -2.349 13.120 -50.767 1.00 69.38 820 GLY A CA 1
ATOM 6773 C C . GLY A 1 820 ? -1.119 13.170 -49.858 1.00 69.38 820 GLY A C 1
ATOM 6774 O O . GLY A 1 820 ? -0.159 13.877 -50.154 1.00 69.38 820 GLY A O 1
ATOM 6775 N N . LEU A 1 821 ? -1.082 12.358 -48.794 1.00 71.56 821 LEU A N 1
ATOM 6776 C CA . LEU A 1 821 ? 0.103 12.250 -47.933 1.00 71.56 821 LEU A CA 1
ATOM 6777 C C . LEU A 1 821 ? 1.312 11.669 -48.677 1.00 71.56 821 LEU A C 1
ATOM 6779 O O . LEU A 1 821 ? 2.422 12.168 -48.508 1.00 71.56 821 LEU A O 1
ATOM 6783 N N . TYR A 1 822 ? 1.113 10.658 -49.527 1.00 73.69 822 TYR A N 1
ATOM 6784 C CA . TYR A 1 822 ? 2.191 10.108 -50.350 1.00 73.69 822 TYR A CA 1
ATOM 6785 C C . TYR A 1 822 ? 2.769 11.162 -51.307 1.00 73.69 822 TYR A C 1
ATOM 6787 O O . TYR A 1 822 ? 3.989 11.299 -51.408 1.00 73.69 822 TYR A O 1
ATOM 6795 N N . GLN A 1 823 ? 1.907 11.937 -51.974 1.00 69.31 823 GLN A N 1
ATOM 6796 C CA . GLN A 1 823 ? 2.321 13.047 -52.839 1.00 69.31 823 GLN A CA 1
ATOM 6797 C C . GLN A 1 823 ? 3.079 14.125 -52.054 1.00 69.31 823 GLN A C 1
ATOM 6799 O O . GLN A 1 823 ? 4.084 14.633 -52.540 1.00 69.31 823 GLN A O 1
ATOM 6804 N N . ASN A 1 824 ? 2.677 14.412 -50.813 1.00 73.81 824 ASN A N 1
ATOM 6805 C CA . ASN A 1 824 ? 3.392 15.355 -49.950 1.00 73.81 824 ASN A CA 1
ATOM 6806 C C . ASN A 1 824 ? 4.787 14.855 -49.536 1.00 73.81 824 ASN A C 1
ATOM 6808 O O . ASN A 1 824 ? 5.704 15.659 -49.381 1.00 73.81 824 ASN A O 1
ATOM 6812 N N . ILE A 1 825 ? 4.979 13.540 -49.371 1.00 71.94 825 ILE A N 1
ATOM 6813 C CA . ILE A 1 825 ? 6.306 12.951 -49.107 1.00 71.94 825 ILE A CA 1
ATOM 6814 C C . ILE A 1 825 ? 7.200 13.024 -50.361 1.00 71.94 825 ILE A C 1
ATOM 6816 O O . ILE A 1 825 ? 8.420 13.197 -50.244 1.00 71.94 825 ILE A O 1
ATOM 6820 N N . HIS A 1 826 ? 6.602 12.917 -51.555 1.00 73.25 826 HIS A N 1
ATOM 6821 C CA . HIS A 1 826 ? 7.283 12.913 -52.857 1.00 73.25 826 HIS A CA 1
ATOM 6822 C C . HIS A 1 826 ? 6.791 14.037 -53.788 1.00 73.25 826 HIS A C 1
ATOM 6824 O O . HIS A 1 826 ? 6.194 13.742 -54.829 1.00 73.25 826 HIS A O 1
ATOM 6830 N N . PRO A 1 827 ? 7.077 15.316 -53.473 1.00 61.06 827 PRO A N 1
ATOM 6831 C CA . PRO A 1 827 ? 6.595 16.453 -54.264 1.00 61.06 827 PRO A CA 1
ATOM 6832 C C . PRO A 1 827 ? 7.112 16.447 -55.713 1.00 61.06 827 PRO A C 1
ATOM 6834 O O . PRO A 1 827 ? 6.422 16.917 -56.612 1.00 61.06 827 PRO A O 1
ATOM 6837 N N . ASP A 1 828 ? 8.289 15.862 -55.955 1.00 58.72 828 ASP A N 1
ATOM 6838 C CA . ASP A 1 828 ? 8.921 15.806 -57.281 1.00 58.72 828 ASP A CA 1
ATOM 6839 C C . ASP A 1 828 ? 8.403 14.652 -58.163 1.00 58.72 828 ASP A C 1
ATOM 6841 O O . ASP A 1 828 ? 8.800 14.527 -59.322 1.00 58.72 828 ASP A O 1
ATOM 6845 N N . SER A 1 829 ? 7.537 13.778 -57.635 1.00 53.44 829 SER A N 1
ATOM 6846 C CA . SER A 1 829 ? 7.014 12.642 -58.399 1.00 53.44 829 SER A CA 1
ATOM 6847 C C . SER A 1 829 ? 5.833 13.061 -59.280 1.00 53.44 829 SER A C 1
ATOM 6849 O O . SER A 1 829 ? 4.675 13.093 -58.866 1.00 53.44 829 SER A O 1
ATOM 6851 N N . THR A 1 830 ? 6.123 13.377 -60.542 1.00 47.84 830 THR A N 1
ATOM 6852 C CA . THR A 1 830 ? 5.112 13.492 -61.593 1.00 47.84 830 THR A CA 1
ATOM 6853 C C . THR A 1 830 ? 4.528 12.106 -61.854 1.00 47.84 830 THR A C 1
ATOM 6855 O O . THR A 1 830 ? 5.192 11.246 -62.420 1.00 47.84 830 THR A O 1
ATOM 6858 N N . SER A 1 831 ? 3.289 11.882 -61.414 1.00 49.28 831 SER A N 1
ATOM 6859 C CA . SER A 1 831 ? 2.513 10.650 -61.625 1.00 49.28 831 SER A CA 1
ATOM 6860 C C . SER A 1 831 ? 3.195 9.359 -61.148 1.00 49.28 831 SER A C 1
ATOM 6862 O O . SER A 1 831 ? 3.926 8.705 -61.886 1.00 49.28 831 SER A O 1
ATOM 686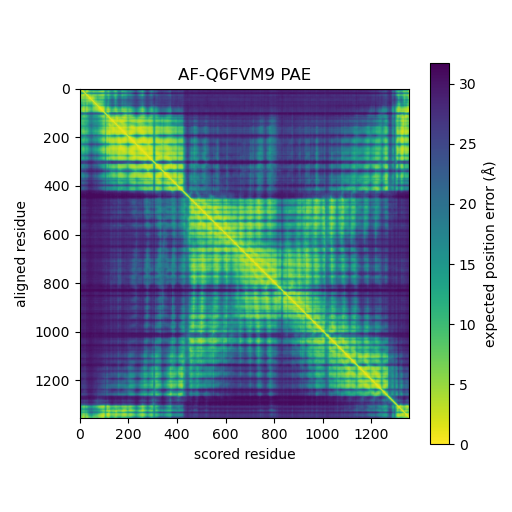4 N N . LEU A 1 832 ? 2.838 8.896 -59.947 1.00 47.19 832 LEU A N 1
ATOM 6865 C CA . LEU A 1 832 ? 2.706 7.451 -59.750 1.00 47.19 832 LEU A CA 1
ATOM 6866 C C . LEU A 1 832 ? 1.781 6.939 -60.860 1.00 47.19 832 LEU A C 1
ATOM 6868 O O . LEU A 1 832 ? 0.594 7.280 -60.857 1.00 47.19 832 LEU A O 1
ATOM 6872 N N . ASP A 1 833 ? 2.316 6.178 -61.817 1.00 44.25 833 ASP A N 1
ATOM 6873 C CA . ASP A 1 833 ? 1.503 5.435 -62.777 1.00 44.25 833 ASP A CA 1
ATOM 6874 C C . ASP A 1 833 ? 0.436 4.688 -61.978 1.00 44.25 833 ASP A C 1
ATOM 6876 O O . ASP A 1 833 ? 0.753 3.794 -61.189 1.00 44.25 833 ASP A O 1
ATOM 6880 N N . GLN A 1 834 ? -0.828 5.088 -62.156 1.00 47.97 834 GLN A N 1
ATOM 6881 C CA . GLN A 1 834 ? -1.962 4.691 -61.311 1.00 47.97 834 GLN A CA 1
ATOM 6882 C C . GLN A 1 834 ? -2.150 3.165 -61.201 1.00 47.97 834 GLN A C 1
ATOM 6884 O O . GLN A 1 834 ? -2.923 2.705 -60.363 1.00 47.97 834 GLN A O 1
ATOM 6889 N N . ASN A 1 835 ? -1.435 2.375 -62.009 1.00 46.78 835 ASN A N 1
ATOM 6890 C CA . ASN A 1 835 ? -1.641 0.943 -62.157 1.00 46.78 835 ASN A CA 1
ATOM 6891 C C . ASN A 1 835 ? -0.437 0.036 -61.831 1.00 46.78 835 ASN A C 1
ATOM 6893 O O . ASN A 1 835 ? -0.661 -1.172 -61.777 1.00 46.78 835 ASN A O 1
ATOM 6897 N N . HIS A 1 836 ? 0.795 0.525 -61.590 1.00 42.69 836 HIS A N 1
ATOM 6898 C CA . HIS A 1 836 ? 1.962 -0.390 -61.559 1.00 42.69 836 HIS A CA 1
ATOM 6899 C C . HIS A 1 836 ? 2.867 -0.433 -60.323 1.00 42.69 836 HIS A C 1
ATOM 6901 O O . HIS A 1 836 ? 3.542 -1.445 -60.161 1.00 42.69 836 HIS A O 1
ATOM 6907 N N . THR A 1 837 ? 2.848 0.517 -59.388 1.00 51.78 837 THR A N 1
ATOM 6908 C CA . THR A 1 837 ? 3.639 0.345 -58.151 1.00 51.78 837 THR A CA 1
ATOM 6909 C C . THR A 1 837 ? 2.843 -0.446 -57.114 1.00 51.78 837 THR A C 1
ATOM 6911 O O . THR A 1 837 ? 2.046 0.104 -56.347 1.00 51.78 837 THR A O 1
ATOM 6914 N N . GLY A 1 838 ? 3.021 -1.765 -57.094 1.00 66.94 838 GLY A N 1
ATOM 6915 C CA . GLY A 1 838 ? 2.403 -2.622 -56.084 1.00 66.94 838 GLY A CA 1
ATOM 6916 C C . GLY A 1 838 ? 2.857 -2.250 -54.664 1.00 66.94 838 GLY A C 1
ATOM 6917 O O . GLY A 1 838 ? 4.007 -1.865 -54.450 1.00 66.94 838 GLY A O 1
ATOM 6918 N N . PHE A 1 839 ? 1.982 -2.431 -53.664 1.00 77.19 839 PHE A N 1
ATOM 6919 C CA . PHE A 1 839 ? 2.313 -2.275 -52.232 1.00 77.19 839 PHE A CA 1
ATOM 6920 C C . PHE A 1 839 ? 3.633 -2.979 -51.858 1.00 77.19 839 PHE A C 1
ATOM 6922 O O . PHE A 1 839 ? 4.419 -2.467 -51.065 1.00 77.19 839 PHE A O 1
ATOM 6929 N N . SER A 1 840 ? 3.894 -4.137 -52.473 1.00 80.56 840 SER A N 1
ATOM 6930 C CA . SER A 1 840 ? 5.117 -4.926 -52.316 1.00 80.56 840 SER A CA 1
ATOM 6931 C C . SER A 1 840 ? 6.392 -4.185 -52.716 1.00 80.56 840 SER A C 1
ATOM 6933 O O . SER A 1 840 ? 7.386 -4.270 -52.000 1.00 80.56 840 SER A O 1
ATOM 6935 N N . GLU A 1 841 ? 6.384 -3.481 -53.850 1.00 80.88 841 GLU A N 1
ATOM 6936 C CA . GLU A 1 841 ? 7.560 -2.765 -54.353 1.00 80.88 841 GLU A CA 1
ATOM 6937 C C . GLU A 1 841 ? 7.864 -1.553 -53.480 1.00 80.88 841 GLU A C 1
ATOM 6939 O O . GLU A 1 841 ? 9.014 -1.357 -53.086 1.00 80.88 841 GLU A O 1
ATOM 6944 N N . LEU A 1 842 ? 6.830 -0.795 -53.100 1.00 81.12 842 LEU A N 1
ATOM 6945 C CA . LEU A 1 842 ? 6.969 0.340 -52.188 1.00 81.12 842 LEU A CA 1
ATOM 6946 C C . LEU A 1 842 ? 7.484 -0.107 -50.817 1.00 81.12 842 LEU A C 1
ATOM 6948 O O . LEU A 1 842 ? 8.408 0.508 -50.285 1.00 81.12 842 LEU A O 1
ATOM 6952 N N . PHE A 1 843 ? 6.945 -1.195 -50.260 1.00 87.19 843 PHE A N 1
ATOM 6953 C CA . PHE A 1 843 ? 7.411 -1.743 -48.986 1.00 87.19 843 PHE A CA 1
ATOM 6954 C C . PHE A 1 843 ? 8.882 -2.172 -49.055 1.00 87.19 843 PHE A C 1
ATOM 6956 O O . PHE A 1 843 ? 9.690 -1.722 -48.246 1.00 87.19 843 PHE A O 1
ATOM 6963 N N . LEU A 1 844 ? 9.253 -3.009 -50.032 1.00 85.19 844 LEU A N 1
ATOM 6964 C CA . LEU A 1 844 ? 10.614 -3.547 -50.142 1.00 85.19 844 LEU A CA 1
ATOM 6965 C C . LEU A 1 844 ? 11.646 -2.457 -50.442 1.00 85.19 844 LEU A C 1
ATOM 6967 O O . LEU A 1 844 ? 12.728 -2.472 -49.857 1.00 85.19 844 LEU A O 1
ATOM 6971 N N . THR A 1 845 ? 11.310 -1.507 -51.317 1.00 86.19 845 THR A N 1
ATOM 6972 C CA . THR A 1 845 ? 12.201 -0.395 -51.668 1.00 86.19 845 THR A CA 1
ATOM 6973 C C . THR A 1 845 ? 12.459 0.483 -50.451 1.00 86.19 845 THR A C 1
ATOM 6975 O O . THR A 1 845 ? 13.614 0.720 -50.112 1.00 86.19 845 THR A O 1
ATOM 6978 N N . ASN A 1 846 ? 11.412 0.903 -49.733 1.00 86.56 846 ASN A N 1
ATOM 6979 C CA . ASN A 1 846 ? 11.578 1.750 -48.550 1.00 86.56 846 ASN A CA 1
ATOM 6980 C C . ASN A 1 846 ? 12.247 1.007 -47.388 1.00 86.56 846 ASN A C 1
ATOM 6982 O O . ASN A 1 846 ? 13.105 1.582 -46.727 1.00 86.56 846 ASN A O 1
ATOM 6986 N N . LEU A 1 847 ? 11.935 -0.274 -47.166 1.00 87.62 847 LEU A N 1
ATOM 6987 C CA . LEU A 1 847 ? 12.611 -1.079 -46.146 1.00 87.62 847 LEU A CA 1
ATOM 6988 C C . LEU A 1 847 ? 14.113 -1.198 -46.432 1.00 87.62 847 LEU A C 1
ATOM 6990 O O . LEU A 1 847 ? 14.935 -0.973 -45.544 1.00 87.62 847 LEU A O 1
ATOM 6994 N N . LYS A 1 848 ? 14.484 -1.486 -47.685 1.00 86.25 848 LYS A N 1
ATOM 6995 C CA . LYS A 1 848 ? 15.888 -1.551 -48.100 1.00 86.25 848 LYS A CA 1
ATOM 6996 C C . LYS A 1 848 ? 16.573 -0.194 -47.953 1.00 86.25 848 LYS A C 1
ATOM 6998 O O . LYS A 1 848 ? 17.678 -0.140 -47.418 1.00 86.25 848 LYS A O 1
ATOM 7003 N N . THR A 1 849 ? 15.935 0.896 -48.382 1.00 84.81 849 THR A N 1
ATOM 7004 C CA . THR A 1 849 ? 16.472 2.255 -48.215 1.00 84.81 849 THR A CA 1
ATOM 7005 C C . THR A 1 849 ? 16.699 2.565 -46.738 1.00 84.81 849 THR A C 1
ATOM 7007 O O . THR A 1 849 ? 17.811 2.924 -46.377 1.00 84.81 849 THR A O 1
ATOM 7010 N N . PHE A 1 850 ? 15.714 2.311 -45.872 1.00 86.06 850 PHE A N 1
ATOM 7011 C CA . PHE A 1 850 ? 15.796 2.573 -44.433 1.00 86.06 850 PHE A CA 1
ATOM 7012 C C . PHE A 1 850 ? 16.962 1.848 -43.736 1.00 86.06 850 PHE A C 1
ATOM 7014 O O . PHE A 1 850 ? 17.613 2.423 -42.862 1.00 86.06 850 PHE A O 1
ATOM 7021 N N . LEU A 1 851 ? 17.234 0.596 -44.122 1.00 82.50 851 LEU A N 1
ATOM 7022 C CA . LEU A 1 851 ? 18.300 -0.222 -43.532 1.00 82.50 851 LEU A CA 1
ATOM 7023 C C . LEU A 1 851 ? 19.682 0.048 -44.151 1.00 82.50 851 LEU A C 1
ATOM 7025 O O . LEU A 1 851 ? 20.696 -0.013 -43.459 1.00 82.50 851 LEU A O 1
ATOM 7029 N N . SER A 1 852 ? 19.737 0.354 -45.450 1.00 77.81 852 SER A N 1
ATOM 7030 C CA . SER A 1 852 ? 20.995 0.571 -46.183 1.00 77.81 852 SER A CA 1
ATOM 7031 C C . SER A 1 852 ? 21.567 1.986 -46.032 1.00 77.81 852 SER A C 1
ATOM 7033 O O . SER A 1 852 ? 22.789 2.153 -46.043 1.00 77.81 852 SER A O 1
ATOM 7035 N N . SER A 1 853 ? 20.720 3.009 -45.864 1.00 61.31 853 SER A N 1
ATOM 7036 C CA . SER A 1 853 ? 21.117 4.421 -45.858 1.00 61.31 853 SER A CA 1
ATOM 7037 C C . SER A 1 853 ? 21.757 4.836 -44.525 1.00 61.31 853 SER A C 1
ATOM 7039 O O . SER A 1 853 ? 21.165 5.557 -43.721 1.00 61.31 853 SER A O 1
ATOM 7041 N N . LYS A 1 854 ? 22.990 4.390 -44.261 1.00 60.28 854 LYS A N 1
ATOM 7042 C CA . LYS A 1 854 ? 23.761 4.895 -43.110 1.00 60.28 854 LYS A CA 1
ATOM 7043 C C . LYS A 1 854 ? 24.168 6.367 -43.271 1.00 60.28 854 LYS A C 1
ATOM 7045 O O . LYS A 1 854 ? 24.298 7.053 -42.267 1.00 60.28 854 LYS A O 1
ATOM 7050 N N . GLN A 1 855 ? 24.363 6.845 -44.505 1.00 56.91 855 GLN A N 1
ATOM 7051 C CA . GLN A 1 855 ? 24.851 8.207 -44.780 1.00 56.91 855 GLN A CA 1
ATOM 7052 C C . GLN A 1 855 ? 23.754 9.185 -45.234 1.00 56.91 855 GLN A C 1
ATOM 7054 O O . GLN A 1 855 ? 23.813 10.358 -44.877 1.00 56.91 855 GLN A O 1
ATOM 7059 N N . ASP A 1 856 ? 22.731 8.726 -45.962 1.00 72.44 856 ASP A N 1
ATOM 7060 C CA . ASP A 1 856 ? 21.643 9.597 -46.424 1.00 72.44 856 ASP A CA 1
ATOM 7061 C C . ASP A 1 856 ? 20.496 9.660 -45.397 1.00 72.44 856 ASP A C 1
ATOM 7063 O O . ASP A 1 856 ? 19.546 8.869 -45.425 1.00 72.44 856 ASP A O 1
ATOM 7067 N N . LYS A 1 857 ? 20.605 10.608 -44.454 1.00 72.06 857 LYS A N 1
ATOM 7068 C CA . LYS A 1 857 ? 19.599 10.853 -43.403 1.00 72.06 857 LYS A CA 1
ATOM 7069 C C . LYS A 1 857 ? 18.226 11.192 -43.990 1.00 72.06 857 LYS A C 1
ATOM 7071 O O . LYS A 1 857 ? 17.205 10.754 -43.458 1.00 72.06 857 LYS A O 1
ATOM 7076 N N . GLN A 1 858 ? 18.188 11.946 -45.089 1.00 78.31 858 GLN A N 1
ATOM 7077 C CA . GLN A 1 858 ? 16.936 12.411 -45.676 1.00 78.31 858 GLN A CA 1
ATOM 7078 C C . GLN A 1 858 ? 16.213 11.272 -46.402 1.00 78.31 858 GLN A C 1
ATOM 7080 O O . GLN A 1 858 ? 14.998 11.127 -46.244 1.00 78.31 858 GLN A O 1
ATOM 7085 N N . ALA A 1 859 ? 16.947 10.406 -47.109 1.00 81.31 859 ALA A N 1
ATOM 7086 C CA . ALA A 1 859 ? 16.381 9.174 -47.655 1.00 81.31 859 ALA A CA 1
ATOM 7087 C C . ALA A 1 859 ? 15.874 8.235 -46.552 1.00 81.31 859 ALA A C 1
ATOM 7089 O O . ALA A 1 859 ? 14.779 7.687 -46.687 1.00 81.31 859 ALA A O 1
ATOM 7090 N N . LYS A 1 860 ? 16.604 8.098 -45.433 1.00 82.31 860 LYS A N 1
ATOM 7091 C CA . LYS A 1 860 ? 16.161 7.290 -44.282 1.00 82.31 860 LYS A CA 1
ATOM 7092 C C . LYS A 1 860 ? 14.853 7.809 -43.682 1.00 82.31 860 LYS A C 1
ATOM 7094 O O . LYS A 1 860 ? 13.939 7.025 -43.431 1.00 82.31 860 LYS A O 1
ATOM 7099 N N . LYS A 1 861 ? 14.751 9.128 -43.489 1.00 82.62 861 LYS A N 1
ATOM 7100 C CA . LYS A 1 861 ? 13.556 9.814 -42.973 1.00 82.62 861 LYS A CA 1
ATOM 7101 C C . LYS A 1 861 ? 12.353 9.608 -43.896 1.00 82.62 861 LYS A C 1
ATOM 7103 O O . LYS A 1 861 ? 11.311 9.132 -43.450 1.00 82.62 861 LYS A O 1
ATOM 7108 N N . LYS A 1 862 ? 12.521 9.840 -45.204 1.00 83.62 862 LYS A N 1
ATOM 7109 C CA . LYS A 1 862 ? 11.479 9.567 -46.213 1.00 83.62 862 LYS A CA 1
ATOM 7110 C C . LYS A 1 862 ? 11.058 8.096 -46.221 1.00 83.62 862 LYS A C 1
ATOM 7112 O O . LYS A 1 862 ? 9.867 7.797 -46.257 1.00 83.62 862 LYS A O 1
ATOM 7117 N N . ALA A 1 863 ? 12.017 7.176 -46.143 1.00 85.50 863 ALA A N 1
ATOM 7118 C CA . ALA A 1 863 ? 11.741 5.746 -46.100 1.00 85.50 863 ALA A CA 1
ATOM 7119 C C . ALA A 1 863 ? 10.937 5.346 -44.853 1.00 85.50 863 ALA A C 1
ATOM 7121 O O . ALA A 1 863 ? 9.963 4.602 -44.970 1.00 85.50 863 ALA A O 1
ATOM 7122 N N . ARG A 1 864 ? 11.283 5.888 -43.677 1.00 89.75 864 ARG A N 1
ATOM 7123 C CA . ARG A 1 864 ? 10.516 5.705 -42.437 1.00 89.75 864 ARG A CA 1
ATOM 7124 C C . ARG A 1 864 ? 9.080 6.198 -42.598 1.00 89.75 864 ARG A C 1
ATOM 7126 O O . ARG A 1 864 ? 8.153 5.462 -42.275 1.00 89.75 864 ARG A O 1
ATOM 7133 N N . TYR A 1 865 ? 8.895 7.408 -43.119 1.00 87.19 865 TYR A N 1
ATOM 7134 C CA . TYR A 1 865 ? 7.571 7.997 -43.327 1.00 87.19 865 TYR A CA 1
ATOM 7135 C C . TYR A 1 865 ? 6.717 7.163 -44.280 1.00 87.19 865 TYR A C 1
ATOM 7137 O O . TYR A 1 865 ? 5.564 6.876 -43.969 1.00 87.19 865 TYR A O 1
ATOM 7145 N N . ASN A 1 866 ? 7.297 6.673 -45.378 1.00 86.12 866 ASN A N 1
ATOM 7146 C CA . ASN A 1 866 ? 6.603 5.763 -46.286 1.00 86.12 866 ASN A CA 1
ATOM 7147 C C . ASN A 1 866 ? 6.205 4.450 -45.597 1.00 86.12 866 ASN A C 1
ATOM 7149 O O . ASN A 1 866 ? 5.099 3.964 -45.809 1.00 86.12 866 ASN A O 1
ATOM 7153 N N . LEU A 1 867 ? 7.068 3.870 -44.758 1.00 88.25 867 LEU A N 1
ATOM 7154 C CA . LEU A 1 867 ? 6.744 2.635 -44.036 1.00 88.25 867 LEU A CA 1
ATOM 7155 C C . LEU A 1 867 ? 5.654 2.851 -42.978 1.00 88.25 867 LEU A C 1
ATOM 7157 O O . LEU A 1 867 ? 4.736 2.035 -42.899 1.00 88.25 867 LEU A O 1
ATOM 7161 N N . LEU A 1 868 ? 5.698 3.958 -42.228 1.00 87.12 868 LEU A N 1
ATOM 7162 C CA . LEU A 1 868 ? 4.629 4.347 -41.298 1.00 87.12 868 LEU A CA 1
ATOM 7163 C C . LEU A 1 868 ? 3.301 4.549 -42.035 1.00 87.12 868 LEU A C 1
ATOM 7165 O O . LEU A 1 868 ? 2.274 4.022 -41.609 1.00 87.12 868 LEU A O 1
ATOM 7169 N N . LEU A 1 869 ? 3.331 5.235 -43.178 1.00 83.81 869 LEU A N 1
ATOM 7170 C CA . LEU A 1 869 ? 2.158 5.464 -44.016 1.00 83.81 869 LEU A CA 1
ATOM 7171 C C . LEU A 1 869 ? 1.569 4.139 -44.537 1.00 83.81 869 LEU A C 1
ATOM 7173 O O . LEU A 1 869 ? 0.359 3.936 -44.477 1.00 83.81 869 LEU A O 1
ATOM 7177 N N . LEU A 1 870 ? 2.405 3.208 -45.015 1.00 84.19 870 LEU A N 1
ATOM 7178 C CA . LEU A 1 870 ? 1.962 1.872 -45.444 1.00 84.19 870 LEU A CA 1
ATOM 7179 C C . LEU A 1 870 ? 1.372 1.063 -44.278 1.00 84.19 870 LEU A C 1
ATOM 7181 O O . LEU A 1 870 ? 0.387 0.343 -44.466 1.00 84.19 870 LEU A O 1
ATOM 7185 N N . MET A 1 871 ? 1.962 1.186 -43.086 1.00 86.06 871 MET A N 1
ATOM 7186 C CA . MET A 1 871 ? 1.485 0.538 -41.866 1.00 86.06 871 MET A CA 1
ATOM 7187 C C . MET A 1 871 ? 0.113 1.066 -41.431 1.00 86.06 871 MET A C 1
ATOM 7189 O O . MET A 1 871 ? -0.725 0.266 -41.018 1.00 86.06 871 MET A O 1
ATOM 7193 N N . GLN A 1 872 ? -0.132 2.374 -41.547 1.00 82.00 872 GLN A N 1
ATOM 7194 C CA . GLN A 1 872 ? -1.428 2.991 -41.248 1.00 82.00 872 GLN A CA 1
ATOM 7195 C C . GLN A 1 872 ? -2.480 2.649 -42.310 1.00 82.00 872 GLN A C 1
ATOM 7197 O O . GLN A 1 872 ? -3.538 2.132 -41.972 1.00 82.00 872 GLN A O 1
ATOM 7202 N N . ALA A 1 873 ? -2.172 2.833 -43.597 1.00 81.56 873 ALA A N 1
ATOM 7203 C CA . ALA A 1 873 ? -3.145 2.652 -44.676 1.00 81.56 873 ALA A CA 1
ATOM 7204 C C . ALA A 1 873 ? -3.587 1.192 -44.874 1.00 81.56 873 ALA A C 1
ATOM 7206 O O . ALA A 1 873 ? -4.751 0.912 -45.154 1.00 81.56 873 ALA A O 1
ATOM 7207 N N . LYS A 1 874 ? -2.658 0.229 -44.766 1.00 82.44 874 LYS A N 1
ATOM 7208 C CA . LYS A 1 874 ? -2.947 -1.205 -44.948 1.00 82.44 874 LYS A CA 1
ATOM 7209 C C . LYS A 1 874 ? -2.202 -2.064 -43.931 1.00 82.44 874 LYS A C 1
ATOM 7211 O O . LYS A 1 874 ? -1.401 -2.925 -44.300 1.00 82.44 874 LYS A O 1
ATOM 7216 N N . ASN A 1 875 ? -2.523 -1.904 -42.647 1.00 84.50 875 ASN A N 1
ATOM 7217 C CA . ASN A 1 875 ? -1.875 -2.631 -41.545 1.00 84.50 875 ASN A CA 1
ATOM 7218 C C . ASN A 1 875 ? -1.818 -4.161 -41.754 1.00 84.50 875 ASN A C 1
ATOM 7220 O O . ASN A 1 875 ? -0.788 -4.795 -41.512 1.00 84.50 875 ASN A O 1
ATOM 7224 N N . ARG A 1 876 ? -2.900 -4.767 -42.268 1.00 84.94 876 ARG A N 1
ATOM 7225 C CA . ARG A 1 876 ? -2.950 -6.216 -42.540 1.00 84.94 876 ARG A CA 1
ATOM 7226 C C . ARG A 1 876 ? -1.921 -6.646 -43.579 1.00 84.94 876 ARG A C 1
ATOM 7228 O O . ARG A 1 876 ? -1.279 -7.678 -43.399 1.00 84.94 876 ARG A O 1
ATOM 7235 N N . ASP A 1 877 ? -1.772 -5.883 -44.656 1.00 85.94 877 ASP A N 1
ATOM 7236 C CA . ASP A 1 877 ? -0.794 -6.200 -45.693 1.00 85.94 877 ASP A CA 1
ATOM 7237 C C . ASP A 1 877 ? 0.618 -5.882 -45.200 1.00 85.94 877 ASP A C 1
ATOM 7239 O O . ASP A 1 877 ? 1.496 -6.731 -45.323 1.00 85.94 877 ASP A O 1
ATOM 7243 N N . TYR A 1 878 ? 0.822 -4.753 -44.516 1.00 89.69 878 TYR A N 1
ATOM 7244 C CA . TYR A 1 878 ? 2.094 -4.419 -43.872 1.00 89.69 878 TYR A CA 1
ATOM 7245 C C . TYR A 1 878 ? 2.580 -5.539 -42.940 1.00 89.69 878 TYR A C 1
ATOM 7247 O O . TYR A 1 878 ? 3.704 -6.017 -43.074 1.00 89.69 878 TYR A O 1
ATOM 7255 N N . SER A 1 879 ? 1.700 -6.046 -42.072 1.00 86.75 879 SER A N 1
ATOM 7256 C CA . SER A 1 879 ? 1.997 -7.172 -41.182 1.00 86.75 879 SER A CA 1
ATOM 7257 C C . SER A 1 879 ? 2.349 -8.449 -41.951 1.00 86.75 879 SER A C 1
ATOM 7259 O O . SER A 1 879 ? 3.312 -9.121 -41.588 1.00 86.75 879 SER A O 1
ATOM 7261 N N . LYS A 1 880 ? 1.644 -8.773 -43.049 1.00 87.75 880 LYS A N 1
ATOM 7262 C CA . LYS A 1 880 ? 2.007 -9.915 -43.914 1.00 87.75 880 LYS A CA 1
ATOM 7263 C C . LYS A 1 880 ? 3.404 -9.745 -44.513 1.00 87.75 880 LYS A C 1
ATOM 7265 O O . LYS A 1 880 ? 4.183 -10.694 -44.500 1.00 87.75 880 LYS A O 1
ATOM 7270 N N . PHE A 1 881 ? 3.729 -8.563 -45.035 1.00 88.00 881 PHE A N 1
ATOM 7271 C CA . PHE A 1 881 ? 5.028 -8.293 -45.655 1.00 88.00 881 PHE A CA 1
ATOM 7272 C C . PHE A 1 881 ? 6.170 -8.251 -44.635 1.00 88.00 881 PHE A C 1
ATOM 7274 O O . PHE A 1 881 ? 7.237 -8.792 -44.921 1.00 88.00 881 PHE A O 1
ATOM 7281 N N . ILE A 1 882 ? 5.935 -7.738 -43.423 1.00 88.56 882 ILE A N 1
ATOM 7282 C CA . ILE A 1 882 ? 6.863 -7.890 -42.296 1.00 88.56 882 ILE A CA 1
ATOM 7283 C C . ILE A 1 882 ? 7.073 -9.360 -41.967 1.00 88.56 882 ILE A C 1
ATOM 7285 O O . ILE A 1 882 ? 8.214 -9.788 -41.847 1.00 88.56 882 ILE A O 1
ATOM 7289 N N . SER A 1 883 ? 6.014 -10.165 -41.865 1.00 85.69 883 SER A N 1
ATOM 7290 C CA . SER A 1 883 ? 6.169 -11.600 -41.614 1.00 85.69 883 SER A CA 1
ATOM 7291 C C . SER A 1 883 ? 6.947 -12.300 -42.732 1.00 85.69 883 SER A C 1
ATOM 7293 O O . SER A 1 883 ? 7.717 -13.211 -42.445 1.00 85.69 883 SER A O 1
ATOM 7295 N N . ILE A 1 884 ? 6.792 -11.886 -43.997 1.00 86.56 884 ILE A N 1
ATOM 7296 C CA . ILE A 1 884 ? 7.595 -12.398 -45.122 1.00 86.56 884 ILE A CA 1
ATOM 7297 C C . ILE A 1 884 ? 9.062 -11.979 -44.975 1.00 86.56 884 ILE A C 1
ATOM 7299 O O . ILE A 1 884 ? 9.944 -12.820 -45.126 1.00 86.56 884 ILE A O 1
ATOM 7303 N N . TYR A 1 885 ? 9.329 -10.709 -44.670 1.00 86.88 885 TYR A N 1
ATOM 7304 C CA . TYR A 1 885 ? 10.679 -10.194 -44.441 1.00 86.88 885 TYR A CA 1
ATOM 7305 C C . TYR A 1 885 ? 11.368 -10.915 -43.280 1.00 86.88 885 TYR A C 1
ATOM 7307 O O . TYR A 1 885 ? 12.470 -11.431 -43.452 1.00 86.88 885 TYR A O 1
ATOM 7315 N N . LEU A 1 886 ? 10.675 -11.046 -42.144 1.00 87.06 886 LEU A N 1
ATOM 7316 C CA . LEU A 1 886 ? 11.144 -11.821 -41.007 1.00 87.06 886 LEU A CA 1
ATOM 7317 C C . LEU A 1 886 ? 11.442 -13.253 -41.463 1.00 87.06 886 LEU A C 1
ATOM 7319 O O . LEU A 1 886 ? 12.579 -13.675 -41.346 1.00 87.06 886 LEU A O 1
ATOM 7323 N N . LYS A 1 887 ? 10.515 -13.972 -42.105 1.00 87.38 887 LYS A N 1
ATOM 7324 C CA . LYS A 1 887 ? 10.747 -15.357 -42.569 1.00 87.38 887 LYS A CA 1
ATOM 7325 C C . LYS A 1 887 ? 11.940 -15.538 -43.519 1.00 87.38 887 LYS A C 1
ATOM 7327 O O . LYS A 1 887 ? 12.506 -16.628 -43.538 1.00 87.38 887 LYS A O 1
ATOM 7332 N N . ARG A 1 888 ? 12.331 -14.516 -44.292 1.00 84.44 888 ARG A N 1
ATOM 7333 C CA . ARG A 1 888 ? 13.498 -14.582 -45.194 1.00 84.44 888 ARG A CA 1
ATOM 7334 C C . ARG A 1 888 ? 14.838 -14.659 -44.456 1.00 84.44 888 ARG A C 1
ATOM 7336 O O . ARG A 1 888 ? 15.797 -15.110 -45.070 1.00 84.44 888 ARG A O 1
ATOM 7343 N N . LYS A 1 889 ? 14.908 -14.255 -43.177 1.00 78.75 889 LYS A N 1
ATOM 7344 C CA . LYS A 1 889 ? 16.144 -14.212 -42.361 1.00 78.75 889 LYS A CA 1
ATOM 7345 C C . LYS A 1 889 ? 17.289 -13.372 -42.957 1.00 78.75 889 LYS A C 1
ATOM 7347 O O . LYS A 1 889 ? 18.430 -13.505 -42.531 1.00 78.75 889 LYS A O 1
ATOM 7352 N N . ASP A 1 890 ? 16.996 -12.497 -43.915 1.00 81.81 890 ASP A N 1
ATOM 7353 C CA . ASP A 1 890 ? 17.989 -11.653 -44.591 1.00 81.81 890 ASP A CA 1
ATOM 7354 C C . ASP A 1 890 ? 18.105 -10.285 -43.899 1.00 81.81 890 ASP A C 1
ATOM 7356 O O . ASP A 1 890 ? 17.704 -9.257 -44.442 1.00 81.81 890 ASP A O 1
ATOM 7360 N N . PHE A 1 891 ? 18.544 -10.292 -42.635 1.00 84.31 891 PHE A N 1
ATOM 7361 C CA . PHE A 1 891 ? 18.736 -9.086 -41.824 1.00 84.31 891 PHE A CA 1
ATOM 7362 C C . PHE A 1 891 ? 19.721 -9.321 -40.678 1.00 84.31 891 PHE A C 1
ATOM 7364 O O . PHE A 1 891 ? 19.894 -10.443 -40.200 1.00 84.31 891 PHE A O 1
ATOM 7371 N N . LYS A 1 892 ? 20.348 -8.247 -40.196 1.00 83.69 892 LYS A N 1
ATOM 7372 C CA . LYS A 1 892 ? 21.151 -8.268 -38.968 1.00 83.69 892 LYS A CA 1
ATOM 7373 C C . LYS A 1 892 ? 20.259 -8.037 -37.752 1.00 83.69 892 LYS A C 1
ATOM 7375 O O . LYS A 1 892 ? 19.223 -7.384 -37.835 1.00 83.69 892 LYS A O 1
ATOM 7380 N N . THR A 1 893 ? 20.678 -8.507 -36.582 1.00 80.00 893 THR A N 1
ATOM 7381 C CA . THR A 1 893 ? 19.968 -8.237 -35.317 1.00 80.00 893 THR A CA 1
ATOM 7382 C C . THR A 1 893 ? 19.859 -6.737 -35.023 1.00 80.00 893 THR A C 1
ATOM 7384 O O . THR A 1 893 ? 18.804 -6.276 -34.593 1.00 80.00 893 THR A O 1
ATOM 7387 N N . SER A 1 894 ? 20.889 -5.953 -35.367 1.00 81.31 894 SER A N 1
ATOM 7388 C CA . SER A 1 894 ? 20.864 -4.482 -35.320 1.00 81.31 894 SER A CA 1
ATOM 7389 C C . SER A 1 894 ? 19.733 -3.875 -36.154 1.00 81.31 894 SER A C 1
ATOM 7391 O O . SER A 1 894 ? 19.174 -2.841 -35.793 1.00 81.31 894 SER A O 1
ATOM 7393 N N . ASP A 1 895 ? 19.369 -4.516 -37.266 1.00 86.56 895 ASP A N 1
ATOM 7394 C CA . ASP A 1 895 ? 18.306 -4.037 -38.150 1.00 86.56 895 ASP A CA 1
ATOM 7395 C C . ASP A 1 895 ? 16.943 -4.192 -37.471 1.00 86.56 895 ASP A C 1
ATOM 7397 O O . ASP A 1 895 ? 16.111 -3.291 -37.556 1.00 86.56 895 ASP A O 1
ATOM 7401 N N . LEU A 1 896 ? 16.730 -5.283 -36.724 1.00 86.75 896 LEU A N 1
ATOM 7402 C CA . LEU A 1 896 ? 15.513 -5.472 -35.931 1.00 86.75 896 LEU A CA 1
ATOM 7403 C C . LEU A 1 896 ? 15.392 -4.434 -34.817 1.00 86.75 896 LEU A C 1
ATOM 7405 O O . LEU A 1 896 ? 14.321 -3.852 -34.657 1.00 86.75 896 LEU A O 1
ATOM 7409 N N . VAL A 1 897 ? 16.475 -4.172 -34.079 1.00 83.75 897 VAL A N 1
ATOM 7410 C CA . VAL A 1 897 ? 16.486 -3.153 -33.016 1.00 83.75 897 VAL A CA 1
ATOM 7411 C C . VAL A 1 897 ? 16.179 -1.772 -33.598 1.00 83.75 897 VAL A C 1
ATOM 7413 O O . VAL A 1 897 ? 15.348 -1.051 -33.051 1.00 83.75 897 VAL A O 1
ATOM 7416 N N . ASN A 1 898 ? 16.748 -1.434 -34.759 1.00 84.12 898 ASN A N 1
ATOM 7417 C CA . ASN A 1 898 ? 16.453 -0.184 -35.463 1.00 84.12 898 ASN A CA 1
ATOM 7418 C C . ASN A 1 898 ? 14.985 -0.077 -35.904 1.00 84.12 898 ASN A C 1
ATOM 7420 O O . ASN A 1 898 ? 14.381 0.992 -35.775 1.00 84.12 898 ASN A O 1
ATOM 7424 N N . LEU A 1 899 ? 14.398 -1.169 -36.406 1.00 87.69 899 LEU A N 1
ATOM 7425 C CA . LEU A 1 899 ? 12.985 -1.215 -36.789 1.00 87.69 899 LEU A CA 1
ATOM 7426 C C . LEU A 1 899 ? 12.053 -1.087 -35.574 1.00 87.69 899 LEU A C 1
ATOM 7428 O O . LEU A 1 899 ? 11.066 -0.356 -35.652 1.00 87.69 899 LEU A O 1
ATOM 7432 N N . LEU A 1 900 ? 12.373 -1.750 -34.457 1.00 87.69 900 LEU A N 1
ATOM 7433 C CA . LEU A 1 900 ? 11.630 -1.651 -33.194 1.00 87.69 900 LEU A CA 1
ATOM 7434 C C . LEU A 1 900 ? 11.713 -0.232 -32.619 1.00 87.69 900 LEU A C 1
ATOM 7436 O O . LEU A 1 900 ? 10.686 0.394 -32.371 1.00 87.69 900 LEU A O 1
ATOM 7440 N N . SER A 1 901 ? 12.930 0.303 -32.494 1.00 86.81 901 SER A N 1
ATOM 7441 C CA . SER A 1 901 ? 13.205 1.662 -32.009 1.00 86.81 901 SER A CA 1
ATOM 7442 C C . SER A 1 901 ? 12.491 2.734 -32.844 1.00 86.81 901 SER A C 1
ATOM 7444 O O . SER A 1 901 ? 12.058 3.750 -32.316 1.00 86.81 901 SER A O 1
ATOM 7446 N N . SER A 1 902 ? 12.283 2.484 -34.143 1.00 86.06 902 SER A N 1
ATOM 7447 C CA . SER A 1 902 ? 11.585 3.409 -35.052 1.00 86.06 902 SER A CA 1
ATOM 7448 C C . SER A 1 902 ? 10.074 3.162 -35.183 1.00 86.06 902 SER A C 1
ATOM 7450 O O . SER A 1 902 ? 9.453 3.755 -36.067 1.00 86.06 902 SER A O 1
ATOM 7452 N N . LYS A 1 903 ? 9.484 2.290 -34.346 1.00 89.19 903 LYS A N 1
ATOM 7453 C CA . LYS A 1 903 ? 8.053 1.900 -34.356 1.00 89.19 903 LYS A CA 1
ATOM 7454 C C . LYS A 1 903 ? 7.573 1.263 -35.667 1.00 89.19 903 LYS A C 1
ATOM 7456 O O . LYS A 1 903 ? 6.383 1.267 -35.968 1.00 89.19 903 LYS A O 1
ATOM 7461 N N . LEU A 1 904 ? 8.490 0.701 -36.454 1.00 89.31 904 LEU A N 1
ATOM 7462 C CA . LEU A 1 904 ? 8.190 0.025 -37.722 1.00 89.31 904 LEU A CA 1
ATOM 7463 C C . LEU A 1 904 ? 7.951 -1.477 -37.544 1.00 89.31 904 LEU A C 1
ATOM 7465 O O . LEU A 1 904 ? 7.441 -2.131 -38.453 1.00 89.31 904 LEU A O 1
ATOM 746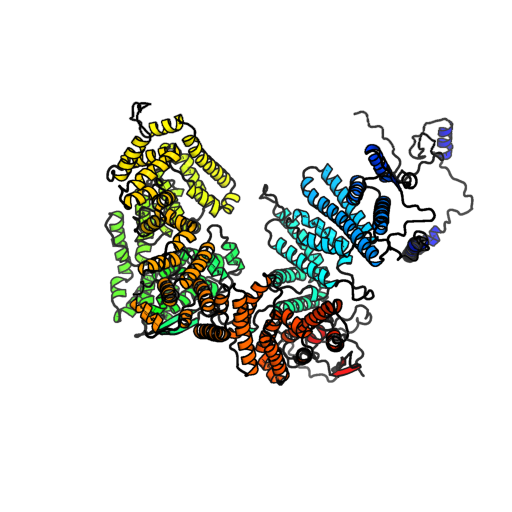9 N N . LEU A 1 905 ? 8.331 -2.021 -36.390 1.00 89.69 905 LEU A N 1
ATOM 7470 C CA . LEU A 1 905 ? 8.192 -3.420 -36.013 1.00 89.69 905 LEU A CA 1
ATOM 7471 C C . LEU A 1 905 ? 7.706 -3.500 -34.564 1.00 89.69 905 LEU A C 1
ATOM 7473 O O . LEU A 1 905 ? 7.954 -2.599 -33.765 1.00 89.69 905 LEU A O 1
ATOM 7477 N N . THR A 1 906 ? 7.031 -4.590 -34.212 1.00 88.25 906 THR A N 1
ATOM 7478 C CA . THR A 1 906 ? 6.611 -4.875 -32.834 1.00 88.25 906 THR A CA 1
ATOM 7479 C C . THR A 1 906 ? 7.191 -6.200 -32.349 1.00 88.25 906 THR A C 1
ATOM 7481 O O . THR A 1 906 ? 7.380 -7.133 -33.134 1.00 88.25 906 THR A O 1
ATOM 7484 N N . LEU A 1 907 ? 7.442 -6.310 -31.040 1.00 88.56 907 LEU A N 1
ATOM 7485 C CA . LEU A 1 907 ? 7.935 -7.553 -30.433 1.00 88.56 907 LEU A CA 1
ATOM 7486 C C . LEU A 1 907 ? 6.956 -8.723 -30.627 1.00 88.56 907 LEU A C 1
ATOM 7488 O O . LEU A 1 907 ? 7.391 -9.854 -30.839 1.00 88.56 907 LEU A O 1
ATOM 7492 N N . ASP A 1 908 ? 5.648 -8.457 -30.664 1.00 88.50 908 ASP A N 1
ATOM 7493 C CA . ASP A 1 908 ? 4.631 -9.477 -30.940 1.00 88.50 908 ASP A CA 1
ATOM 7494 C C . ASP A 1 908 ? 4.731 -10.046 -32.363 1.00 88.50 908 ASP A C 1
ATOM 7496 O O . ASP A 1 908 ? 4.569 -11.249 -32.559 1.00 88.50 908 ASP A O 1
ATOM 7500 N N . GLN A 1 909 ? 5.057 -9.230 -33.371 1.00 88.50 909 GLN A N 1
ATOM 7501 C CA . GLN A 1 909 ? 5.285 -9.726 -34.737 1.00 88.50 909 GLN A CA 1
ATOM 7502 C C . GLN A 1 909 ? 6.517 -10.642 -34.816 1.00 88.50 909 GLN A C 1
ATOM 7504 O O . GLN A 1 909 ? 6.489 -11.649 -35.534 1.00 88.50 909 GLN A O 1
ATOM 7509 N N . ILE A 1 910 ? 7.574 -10.330 -34.057 1.00 87.75 910 ILE A N 1
ATOM 7510 C CA . ILE A 1 910 ? 8.771 -11.177 -33.946 1.00 87.75 910 ILE A CA 1
ATOM 7511 C C . ILE A 1 910 ? 8.412 -12.491 -33.247 1.00 87.75 910 ILE A C 1
ATOM 7513 O O . ILE A 1 910 ? 8.672 -13.558 -33.803 1.00 87.75 910 ILE A O 1
ATOM 7517 N N . LYS A 1 911 ? 7.731 -12.425 -32.095 1.00 87.81 911 LYS A N 1
ATOM 7518 C CA . LYS A 1 911 ? 7.233 -13.592 -31.349 1.00 87.81 911 LYS A CA 1
ATOM 7519 C C . LYS A 1 911 ? 6.379 -14.504 -32.230 1.00 87.81 911 LYS A C 1
ATOM 7521 O O . LYS A 1 911 ? 6.592 -15.710 -32.251 1.00 87.81 911 LYS A O 1
ATOM 7526 N N . ASN A 1 912 ? 5.444 -13.940 -32.992 1.00 88.31 912 ASN A N 1
ATOM 7527 C CA . ASN A 1 912 ? 4.548 -14.706 -33.862 1.00 88.31 912 ASN A CA 1
ATOM 7528 C C . ASN A 1 912 ? 5.280 -15.399 -35.024 1.00 88.31 912 ASN A C 1
ATOM 7530 O O . ASN A 1 912 ? 4.757 -16.359 -35.585 1.00 88.31 912 ASN A O 1
ATOM 7534 N N . THR A 1 913 ? 6.471 -14.923 -35.400 1.00 87.19 913 THR A N 1
ATOM 7535 C CA . THR A 1 913 ? 7.240 -15.479 -36.523 1.00 87.19 913 THR A CA 1
ATOM 7536 C C . THR A 1 913 ? 8.331 -16.449 -36.069 1.00 87.19 913 THR A C 1
ATOM 7538 O O . THR A 1 913 ? 8.539 -17.473 -36.717 1.00 87.19 913 THR A O 1
ATOM 7541 N N . TYR A 1 914 ? 9.018 -16.137 -34.969 1.00 86.12 914 TYR A N 1
ATOM 7542 C CA . TYR A 1 914 ? 10.198 -16.861 -34.486 1.00 86.12 914 TYR A CA 1
ATOM 7543 C C . TYR A 1 914 ? 10.019 -17.552 -33.134 1.00 86.12 914 TYR A C 1
ATOM 7545 O O . TYR A 1 914 ? 10.893 -18.305 -32.712 1.00 86.12 914 TYR A O 1
ATOM 7553 N N . GLY A 1 915 ? 8.897 -17.320 -32.458 1.00 85.75 915 GLY A N 1
ATOM 7554 C CA . GLY A 1 915 ? 8.669 -17.777 -31.094 1.00 85.75 915 GLY A CA 1
ATOM 7555 C C . GLY A 1 915 ? 9.277 -16.849 -30.041 1.00 85.75 915 GLY A C 1
ATOM 7556 O O . GLY A 1 915 ? 9.964 -15.870 -30.341 1.00 85.75 915 GLY A O 1
ATOM 7557 N N . LEU A 1 916 ? 8.993 -17.163 -28.776 1.00 85.50 916 LEU A N 1
ATOM 7558 C CA . LEU A 1 916 ? 9.423 -16.366 -27.627 1.00 85.50 916 LEU A CA 1
ATOM 7559 C C . LEU A 1 916 ? 10.938 -16.444 -27.393 1.00 85.50 916 LEU A C 1
ATOM 7561 O O . LEU A 1 916 ? 11.545 -15.426 -27.078 1.00 85.50 916 LEU A O 1
ATOM 7565 N N . LYS A 1 917 ? 11.558 -17.609 -27.619 1.00 83.25 917 LYS A N 1
ATOM 7566 C CA . LYS A 1 917 ? 13.001 -17.821 -27.427 1.00 83.25 917 LYS A CA 1
ATOM 7567 C C . LYS A 1 917 ? 13.865 -16.812 -28.188 1.00 83.25 917 LYS A C 1
ATOM 7569 O O . LYS A 1 917 ? 14.758 -16.210 -27.606 1.00 83.25 917 LYS A O 1
ATOM 7574 N N . TYR A 1 918 ? 13.535 -16.552 -29.453 1.00 85.06 918 TYR A N 1
ATOM 7575 C CA . TYR A 1 918 ? 14.253 -15.570 -30.270 1.00 85.06 918 TYR A CA 1
ATOM 7576 C C . TYR A 1 918 ? 14.086 -14.129 -29.756 1.00 85.06 918 TYR A C 1
ATOM 7578 O O . TYR A 1 918 ? 15.006 -13.323 -29.843 1.00 85.06 918 TYR A O 1
ATOM 7586 N N . VAL A 1 919 ? 12.924 -13.793 -29.180 1.00 85.25 919 VAL A N 1
ATOM 7587 C CA . VAL A 1 919 ? 12.703 -12.482 -28.543 1.00 85.25 919 VAL A CA 1
ATOM 7588 C C . VAL A 1 919 ? 13.581 -12.326 -27.299 1.00 85.25 919 VAL A C 1
ATOM 7590 O O . VAL A 1 919 ? 14.112 -11.247 -27.061 1.00 85.25 919 VAL A O 1
ATOM 7593 N N . LEU A 1 920 ? 13.770 -13.395 -26.523 1.00 81.88 920 LEU A N 1
ATOM 7594 C CA . LEU A 1 920 ? 14.657 -13.370 -25.358 1.00 81.88 920 LEU A CA 1
ATOM 7595 C C . LEU A 1 920 ? 16.128 -13.254 -25.768 1.00 81.88 920 LEU A C 1
ATOM 7597 O O . LEU A 1 920 ? 16.841 -12.445 -25.187 1.00 81.88 920 LEU A O 1
ATOM 7601 N N . GLU A 1 921 ? 16.551 -13.970 -26.813 1.00 81.62 921 GLU A N 1
ATOM 7602 C CA . GLU A 1 921 ? 17.892 -13.819 -27.399 1.00 81.62 921 GLU A CA 1
ATOM 7603 C C . GLU A 1 921 ? 18.143 -12.381 -27.890 1.00 81.62 921 GLU A C 1
ATOM 7605 O O . GLU A 1 921 ? 19.252 -11.869 -27.759 1.00 81.62 921 GLU A O 1
ATOM 7610 N N . LEU A 1 922 ? 17.111 -11.693 -28.394 1.00 83.69 922 LEU A N 1
ATOM 7611 C CA . LEU A 1 922 ? 17.192 -10.280 -28.778 1.00 83.69 922 LEU A CA 1
ATOM 7612 C C . LEU A 1 922 ? 17.375 -9.347 -27.565 1.00 83.69 922 LEU A C 1
ATOM 7614 O O . LEU A 1 922 ? 18.034 -8.315 -27.679 1.00 83.69 922 LEU A O 1
ATOM 7618 N N . PHE A 1 923 ? 16.812 -9.693 -26.403 1.00 82.44 923 PHE A N 1
ATOM 7619 C CA . PHE A 1 923 ? 16.918 -8.885 -25.182 1.00 82.44 923 PHE A CA 1
ATOM 7620 C C . PHE A 1 923 ? 18.292 -8.937 -24.516 1.00 82.44 923 PHE A C 1
ATOM 7622 O O . PHE A 1 923 ? 18.597 -8.017 -23.752 1.00 82.44 923 PHE A O 1
ATOM 7629 N N . ASP A 1 924 ? 19.070 -9.988 -24.776 1.00 74.06 924 ASP A N 1
ATOM 7630 C CA . ASP A 1 924 ? 20.421 -10.175 -24.236 1.00 74.06 924 ASP A CA 1
ATOM 7631 C C . ASP A 1 924 ? 21.475 -9.330 -24.970 1.00 74.06 924 ASP A C 1
ATOM 7633 O O . ASP A 1 924 ? 22.598 -9.191 -24.497 1.00 74.06 924 ASP A O 1
ATOM 7637 N N . ILE A 1 925 ? 21.121 -8.754 -26.122 1.00 71.81 925 ILE A N 1
ATOM 7638 C CA . ILE A 1 925 ? 21.996 -7.861 -26.880 1.00 71.81 925 ILE A CA 1
ATOM 7639 C C . ILE A 1 925 ? 21.919 -6.461 -26.264 1.00 71.81 925 ILE A C 1
ATOM 7641 O O . ILE A 1 925 ? 20.827 -5.906 -26.104 1.00 71.81 925 ILE A O 1
ATOM 7645 N N . GLU A 1 926 ? 23.077 -5.880 -25.947 1.00 63.00 926 GLU A N 1
ATOM 7646 C CA . GLU A 1 926 ? 23.176 -4.491 -25.500 1.00 63.00 926 GLU A CA 1
ATOM 7647 C C . GLU A 1 926 ? 22.649 -3.554 -26.591 1.00 63.00 926 GLU A C 1
ATOM 7649 O O . GLU A 1 926 ? 23.130 -3.537 -27.727 1.00 63.00 926 GLU A O 1
ATOM 7654 N N . SER A 1 927 ? 21.611 -2.789 -26.256 1.00 63.91 927 SER A N 1
ATOM 7655 C CA . SER A 1 927 ? 21.074 -1.776 -27.153 1.00 63.91 927 SER A CA 1
ATOM 7656 C C . SER A 1 927 ? 22.059 -0.617 -27.274 1.00 63.91 927 SER A C 1
ATOM 7658 O O . SER A 1 927 ? 22.566 -0.141 -26.258 1.00 63.91 927 SER A O 1
ATOM 7660 N N . GLU A 1 928 ? 22.248 -0.084 -28.482 1.00 62.00 928 GLU A N 1
ATOM 7661 C CA . GLU A 1 928 ? 22.897 1.220 -28.640 1.00 62.00 928 GLU A CA 1
ATOM 7662 C C . GLU A 1 928 ? 22.163 2.265 -27.782 1.00 62.00 928 GLU A C 1
ATOM 7664 O O . GLU A 1 928 ? 20.929 2.261 -27.710 1.00 62.00 928 GLU A O 1
ATOM 7669 N N . SER A 1 929 ? 22.904 3.184 -27.157 1.00 58.16 929 SER A N 1
ATOM 7670 C CA . SER A 1 929 ? 22.373 4.214 -26.245 1.00 58.16 929 SER A CA 1
ATOM 7671 C C . SER A 1 929 ? 21.231 5.054 -26.844 1.00 58.16 929 SER A C 1
ATOM 7673 O O . SER A 1 929 ? 20.391 5.581 -26.114 1.00 58.16 929 SER A O 1
ATOM 7675 N N . ASN A 1 930 ? 21.150 5.110 -28.175 1.00 62.38 930 ASN A N 1
ATOM 7676 C CA . ASN A 1 930 ? 20.142 5.838 -28.944 1.00 62.38 930 ASN A CA 1
ATOM 7677 C C . ASN A 1 930 ? 18.787 5.104 -29.066 1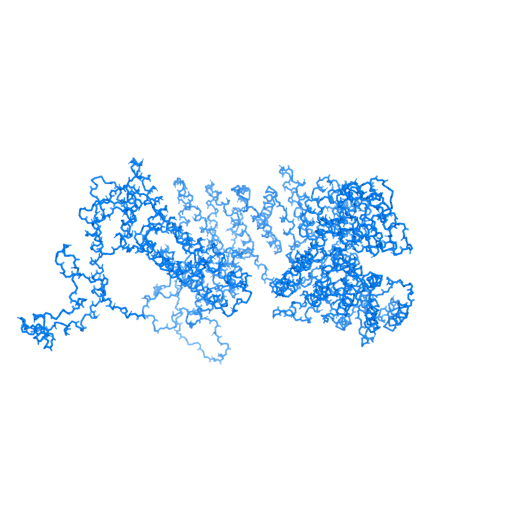.00 62.38 930 ASN A C 1
ATOM 7679 O O . ASN A 1 930 ? 17.827 5.671 -29.592 1.00 62.38 930 ASN A O 1
ATOM 7683 N N . CYS A 1 931 ? 18.671 3.853 -28.608 1.00 76.62 931 CYS A N 1
ATOM 7684 C CA . CYS A 1 931 ? 17.476 3.012 -28.767 1.00 76.62 931 CYS A CA 1
ATOM 7685 C C . CYS A 1 931 ? 16.511 3.088 -27.568 1.00 76.62 931 CYS A C 1
ATOM 7687 O O . CYS A 1 931 ? 16.064 2.072 -27.036 1.00 76.62 931 CYS A O 1
ATOM 7689 N N . VAL A 1 932 ? 16.162 4.308 -27.150 1.00 83.69 932 VAL A N 1
ATOM 7690 C CA . VAL A 1 932 ? 15.343 4.578 -25.953 1.00 83.69 932 VAL A CA 1
ATOM 7691 C C . VAL A 1 932 ? 13.976 3.887 -26.002 1.00 83.69 932 VAL A C 1
ATOM 7693 O O . VAL A 1 932 ? 13.572 3.250 -25.026 1.00 83.69 932 VAL A O 1
ATOM 7696 N N . PHE A 1 933 ? 13.277 3.967 -27.139 1.00 85.75 933 PHE A N 1
ATOM 7697 C CA . PHE A 1 933 ? 11.961 3.345 -27.291 1.00 85.75 933 PHE A CA 1
ATOM 7698 C C . PHE A 1 933 ? 12.014 1.815 -27.248 1.00 85.75 933 PHE A C 1
ATOM 7700 O O . PHE A 1 933 ? 11.128 1.191 -26.667 1.00 85.75 933 PHE A O 1
ATOM 7707 N N . TYR A 1 934 ? 13.063 1.203 -27.807 1.00 88.31 934 TYR A N 1
ATOM 7708 C CA . TYR A 1 934 ? 13.251 -0.248 -27.738 1.00 88.31 934 TYR A CA 1
ATOM 7709 C C . TYR A 1 934 ? 13.386 -0.722 -26.287 1.00 88.31 934 TYR A C 1
ATOM 7711 O O . TYR A 1 934 ? 12.713 -1.671 -25.896 1.00 88.31 934 TYR A O 1
ATOM 7719 N N . GLU A 1 935 ? 14.180 -0.030 -25.467 1.00 83.81 935 GLU A N 1
ATOM 7720 C CA . GLU A 1 935 ? 14.338 -0.371 -24.048 1.00 83.81 935 GLU A CA 1
ATOM 7721 C C . GLU A 1 935 ? 13.036 -0.173 -23.252 1.00 83.81 935 GLU A C 1
ATOM 7723 O O . GLU A 1 935 ? 12.667 -1.015 -22.427 1.00 83.81 935 GLU A O 1
ATOM 7728 N N . TYR A 1 936 ? 12.271 0.883 -23.552 1.00 87.75 936 TYR A N 1
ATOM 7729 C CA . TYR A 1 936 ? 10.923 1.060 -23.001 1.00 87.75 936 TYR A CA 1
ATOM 7730 C C . TYR A 1 936 ? 9.992 -0.104 -23.383 1.00 87.75 936 TYR A C 1
ATOM 7732 O O . TYR A 1 936 ? 9.366 -0.719 -22.515 1.00 87.75 936 TYR A O 1
ATOM 7740 N N . GLN A 1 937 ? 9.938 -0.457 -24.670 1.00 86.44 937 GLN A N 1
ATOM 7741 C CA . GLN A 1 937 ? 9.085 -1.529 -25.176 1.00 86.44 937 GLN A CA 1
ATOM 7742 C C . GLN A 1 937 ? 9.498 -2.897 -24.620 1.00 86.44 937 GLN A C 1
ATOM 7744 O O . GLN A 1 937 ? 8.634 -3.688 -24.251 1.00 86.44 937 GLN A O 1
ATOM 7749 N N . LYS A 1 938 ? 10.803 -3.164 -24.510 1.00 88.31 938 LYS A N 1
ATOM 7750 C CA . LYS A 1 938 ? 11.380 -4.359 -23.882 1.00 88.31 938 LYS A CA 1
ATOM 7751 C C . LYS A 1 938 ? 10.895 -4.499 -22.443 1.00 88.31 938 LYS A C 1
ATOM 7753 O O . LYS A 1 938 ? 10.365 -5.551 -22.088 1.00 88.31 938 LYS A O 1
ATOM 7758 N N . ARG A 1 939 ? 10.977 -3.432 -21.638 1.00 85.88 939 ARG A N 1
ATOM 7759 C CA . ARG A 1 939 ? 10.462 -3.433 -20.260 1.00 85.88 939 ARG A CA 1
ATOM 7760 C C . ARG A 1 939 ? 8.958 -3.707 -20.216 1.00 85.88 939 ARG A C 1
ATOM 7762 O O . ARG A 1 939 ? 8.532 -4.612 -19.502 1.00 85.88 939 ARG A O 1
ATOM 7769 N N . CYS A 1 940 ? 8.159 -2.992 -21.008 1.00 87.38 940 CYS A N 1
ATOM 7770 C CA . CYS A 1 940 ? 6.709 -3.195 -21.047 1.00 87.38 940 CYS A CA 1
ATOM 7771 C C . CYS A 1 940 ? 6.322 -4.605 -21.512 1.00 87.38 940 CYS A C 1
ATOM 7773 O O . CYS A 1 940 ? 5.400 -5.204 -20.963 1.00 87.38 940 CYS A O 1
ATOM 7775 N N . TYR A 1 941 ? 7.030 -5.160 -22.495 1.00 89.06 941 TYR A N 1
ATOM 7776 C CA . TYR A 1 941 ? 6.781 -6.509 -22.988 1.00 89.06 941 TYR A CA 1
ATOM 7777 C C . TYR A 1 941 ? 7.084 -7.568 -21.923 1.00 89.06 941 TYR A C 1
ATOM 7779 O O . TYR A 1 941 ? 6.304 -8.511 -21.785 1.00 89.06 941 TYR A O 1
ATOM 7787 N N . ILE A 1 942 ? 8.167 -7.400 -21.151 1.00 85.19 942 ILE A N 1
ATOM 7788 C CA . ILE A 1 942 ? 8.499 -8.274 -20.017 1.00 85.19 942 ILE A CA 1
ATOM 7789 C C . ILE A 1 942 ? 7.418 -8.181 -18.937 1.00 85.19 942 ILE A C 1
ATOM 7791 O O . ILE A 1 942 ? 6.918 -9.217 -18.515 1.00 85.19 942 ILE A O 1
ATOM 7795 N N . GLU A 1 943 ? 7.016 -6.972 -18.533 1.00 84.81 943 GLU A N 1
ATOM 7796 C CA . GLU A 1 943 ? 5.978 -6.764 -17.509 1.00 84.81 943 GLU A CA 1
ATOM 7797 C C . GLU A 1 943 ? 4.625 -7.383 -17.931 1.00 84.81 943 GLU A C 1
ATOM 7799 O O . GLU A 1 943 ? 3.950 -8.015 -17.121 1.00 84.81 943 GLU A O 1
ATOM 7804 N N . LEU A 1 944 ? 4.241 -7.273 -19.210 1.00 86.56 944 LEU A N 1
ATOM 7805 C CA . LEU A 1 944 ? 2.973 -7.809 -19.730 1.00 86.56 944 LEU A CA 1
ATOM 7806 C C . LEU A 1 944 ? 2.990 -9.327 -19.977 1.00 86.56 944 LEU A C 1
ATOM 7808 O O . LEU A 1 944 ? 1.971 -9.989 -19.789 1.00 86.56 944 LEU A O 1
ATOM 7812 N N . ASN A 1 945 ? 4.123 -9.892 -20.405 1.00 88.12 945 ASN A N 1
ATOM 7813 C CA . ASN A 1 945 ? 4.256 -11.315 -20.753 1.00 88.12 945 ASN A CA 1
ATOM 7814 C C . ASN A 1 945 ? 5.040 -12.118 -19.701 1.00 88.12 945 ASN A C 1
ATOM 7816 O O . ASN A 1 945 ? 5.523 -13.213 -19.998 1.00 88.12 945 ASN A O 1
ATOM 7820 N N . TYR A 1 946 ? 5.160 -11.597 -18.479 1.00 88.12 946 TYR A N 1
ATOM 7821 C CA . TYR A 1 946 ? 6.119 -12.052 -17.471 1.00 88.12 946 TYR A CA 1
ATOM 7822 C C . TYR A 1 946 ? 6.088 -13.561 -17.199 1.00 88.12 946 TYR A C 1
ATOM 7824 O O . TYR A 1 946 ? 7.120 -14.228 -17.230 1.00 88.12 946 TYR A O 1
ATOM 7832 N N . LYS A 1 947 ? 4.885 -14.132 -17.050 1.00 86.50 947 LYS A N 1
ATOM 7833 C CA . LYS A 1 947 ? 4.692 -15.577 -16.853 1.00 86.50 947 LYS A CA 1
ATOM 7834 C C . LYS A 1 947 ? 5.277 -16.413 -17.996 1.00 86.50 947 LYS A C 1
ATOM 7836 O O . LYS A 1 947 ? 5.897 -17.436 -17.736 1.00 86.50 947 LYS A O 1
ATOM 7841 N N . SER A 1 948 ? 5.069 -15.978 -19.242 1.00 84.75 948 SER A N 1
ATOM 7842 C CA . SER A 1 948 ? 5.568 -16.685 -20.432 1.00 84.75 948 SER A CA 1
ATOM 7843 C C . SER A 1 948 ? 7.084 -16.547 -20.556 1.00 84.75 948 SER A C 1
ATOM 7845 O O . SER A 1 948 ? 7.766 -17.512 -20.881 1.00 84.75 948 SER A O 1
ATOM 7847 N N . VAL A 1 949 ? 7.606 -15.348 -20.266 1.00 84.00 949 VAL A N 1
ATOM 7848 C CA . VAL A 1 949 ? 9.045 -15.051 -20.280 1.00 84.00 949 VAL A CA 1
ATOM 7849 C C . VAL A 1 949 ? 9.782 -15.938 -19.284 1.00 84.00 949 VAL A C 1
ATOM 7851 O O . VAL A 1 949 ? 10.747 -16.590 -19.660 1.00 84.00 949 VAL A O 1
ATOM 7854 N N . LEU A 1 950 ? 9.304 -16.015 -18.040 1.00 81.06 950 LEU A N 1
ATOM 7855 C CA . LEU A 1 950 ? 9.927 -16.851 -17.016 1.00 81.06 950 LEU A CA 1
ATOM 7856 C C . LEU A 1 950 ? 9.798 -18.350 -17.307 1.00 81.06 950 LEU A C 1
ATOM 7858 O O . LEU A 1 950 ? 10.742 -19.088 -17.051 1.00 81.06 950 LEU A O 1
ATOM 7862 N N . SER A 1 951 ? 8.667 -18.807 -17.859 1.00 81.25 951 SER A N 1
ATOM 7863 C CA . SER A 1 951 ? 8.466 -20.231 -18.162 1.00 81.25 951 SER A CA 1
ATOM 7864 C C . SER A 1 951 ? 9.352 -20.771 -19.286 1.00 81.25 951 SER A C 1
ATOM 7866 O O . SER A 1 951 ? 9.509 -21.982 -19.389 1.00 81.25 951 SER A O 1
ATOM 7868 N N . GLU A 1 952 ? 9.898 -19.900 -20.137 1.00 78.88 952 GLU A N 1
ATOM 7869 C CA . GLU A 1 952 ? 10.805 -20.302 -21.220 1.00 78.88 952 GLU A CA 1
ATOM 7870 C C . GLU A 1 952 ? 12.198 -20.682 -20.688 1.00 78.88 952 GLU A C 1
ATOM 7872 O O . GLU A 1 952 ? 12.912 -21.469 -21.309 1.00 78.88 952 GLU A O 1
ATOM 7877 N N . TYR A 1 953 ? 12.590 -20.152 -19.524 1.00 74.38 953 TYR A N 1
ATOM 7878 C CA . TYR A 1 953 ? 13.853 -20.498 -18.882 1.00 74.38 953 TYR A CA 1
ATOM 7879 C C . TYR A 1 953 ? 13.712 -21.830 -18.137 1.00 74.38 953 TYR A C 1
ATOM 7881 O O . TYR A 1 953 ? 13.299 -21.878 -16.979 1.00 74.38 953 TYR A O 1
ATOM 7889 N N . ASN A 1 954 ? 14.089 -22.925 -18.795 1.00 65.50 954 ASN A N 1
ATOM 7890 C CA . ASN A 1 954 ? 14.335 -24.188 -18.109 1.00 65.50 954 ASN A CA 1
ATOM 7891 C C . ASN A 1 954 ? 15.691 -24.101 -17.401 1.00 65.50 954 ASN A C 1
ATOM 7893 O O . ASN A 1 954 ? 16.725 -23.954 -18.047 1.00 65.50 954 ASN A O 1
ATOM 7897 N N . VAL A 1 955 ? 15.699 -24.192 -16.071 1.00 62.22 955 VAL A N 1
ATOM 7898 C CA . VAL A 1 955 ? 16.918 -24.123 -15.246 1.00 62.22 955 VAL A CA 1
ATOM 7899 C C . VAL A 1 955 ? 17.685 -25.455 -15.329 1.00 62.22 955 VAL A C 1
ATOM 7901 O O . VAL A 1 955 ? 17.786 -26.189 -14.353 1.00 62.22 955 VAL A O 1
ATOM 7904 N N . VAL A 1 956 ? 18.167 -25.817 -16.522 1.00 61.19 956 VAL A N 1
ATOM 7905 C CA . VAL A 1 956 ? 18.945 -27.050 -16.756 1.00 61.19 956 VAL A CA 1
ATOM 7906 C C . VAL A 1 956 ? 20.432 -26.722 -16.850 1.00 61.19 956 VAL A C 1
ATOM 7908 O O . VAL A 1 956 ? 21.256 -27.383 -16.213 1.00 61.19 956 VAL A O 1
ATOM 7911 N N . SER A 1 957 ? 20.783 -25.686 -17.617 1.00 69.31 957 SER A N 1
ATOM 7912 C CA . SER A 1 957 ? 22.160 -25.206 -17.751 1.00 69.31 957 SER A CA 1
ATOM 7913 C C . SER A 1 957 ? 22.476 -24.061 -16.779 1.00 69.31 957 SER A C 1
ATOM 7915 O O . SER A 1 957 ? 21.609 -23.255 -16.442 1.00 69.31 957 SER A O 1
ATOM 7917 N N . HIS A 1 958 ? 23.744 -23.945 -16.364 1.00 70.69 958 HIS A N 1
ATOM 7918 C CA . HIS A 1 958 ? 24.210 -22.835 -15.517 1.00 70.69 958 HIS A CA 1
ATOM 7919 C C . HIS A 1 958 ? 23.998 -21.465 -16.196 1.00 70.69 958 HIS A C 1
ATOM 7921 O O . HIS A 1 958 ? 23.653 -20.480 -15.554 1.00 70.69 958 HIS A O 1
ATOM 7927 N N . HIS A 1 959 ? 24.096 -21.402 -17.526 1.00 73.81 959 HIS A N 1
ATOM 7928 C CA . HIS A 1 959 ? 23.830 -20.172 -18.270 1.00 73.81 959 HIS A CA 1
ATOM 7929 C C . HIS A 1 959 ? 22.341 -19.770 -18.248 1.00 73.81 959 HIS A C 1
ATOM 7931 O O . HIS A 1 959 ? 22.015 -18.588 -18.111 1.00 73.81 959 HIS A O 1
ATOM 7937 N N . GLU A 1 960 ? 21.414 -20.718 -18.409 1.00 73.50 960 GLU A N 1
ATOM 7938 C CA . GLU A 1 960 ? 19.972 -20.437 -18.312 1.00 73.50 960 GLU A CA 1
ATOM 7939 C C . GLU A 1 960 ? 19.571 -20.068 -16.883 1.00 73.50 960 GLU A C 1
ATOM 7941 O O . GLU A 1 960 ? 18.737 -19.184 -16.702 1.00 73.50 960 GLU A O 1
ATOM 7946 N N . MET A 1 961 ? 20.221 -20.675 -15.886 1.00 72.44 961 MET A N 1
ATOM 7947 C CA . MET A 1 961 ? 20.089 -20.319 -14.473 1.00 72.44 961 MET A CA 1
ATOM 7948 C C . MET A 1 961 ? 20.455 -18.851 -14.227 1.00 72.44 961 MET A C 1
ATOM 7950 O O . MET A 1 961 ? 19.647 -18.108 -13.674 1.00 72.44 961 MET A O 1
ATOM 7954 N N . ASN A 1 962 ? 21.607 -18.399 -14.726 1.00 79.31 962 ASN A N 1
ATOM 7955 C CA . ASN A 1 962 ? 22.051 -17.010 -14.579 1.00 79.31 962 ASN A CA 1
ATOM 7956 C C . ASN A 1 962 ? 21.077 -16.028 -15.246 1.00 79.31 962 ASN A C 1
ATOM 7958 O O . ASN A 1 962 ? 20.724 -15.001 -14.667 1.00 79.31 962 ASN A O 1
ATOM 7962 N N . ARG A 1 963 ? 20.566 -16.369 -16.439 1.00 78.19 963 ARG A N 1
ATOM 7963 C CA . ARG A 1 963 ? 19.534 -15.567 -17.121 1.00 78.19 963 ARG A CA 1
ATOM 7964 C C . ARG A 1 963 ? 18.222 -15.526 -16.339 1.00 78.19 963 ARG A C 1
ATOM 7966 O O . ARG A 1 963 ? 17.623 -14.459 -16.222 1.00 78.19 963 ARG A O 1
ATOM 7973 N N . PHE A 1 964 ? 17.780 -16.659 -15.799 1.00 80.94 964 PHE A N 1
ATOM 7974 C CA . PHE A 1 964 ? 16.578 -16.749 -14.974 1.00 80.94 964 PHE A CA 1
ATOM 7975 C C . PHE A 1 964 ? 16.702 -15.877 -13.717 1.00 80.94 964 PHE A C 1
ATOM 7977 O O . PHE A 1 964 ? 15.839 -15.035 -13.473 1.00 80.94 964 PHE A O 1
ATOM 7984 N N . ILE A 1 965 ? 17.814 -16.004 -12.986 1.00 80.38 965 ILE A N 1
ATOM 7985 C CA . ILE A 1 965 ? 18.142 -15.195 -11.804 1.00 80.38 965 ILE A CA 1
ATOM 7986 C C . ILE A 1 965 ? 18.150 -13.704 -12.159 1.00 80.38 965 ILE A C 1
ATOM 7988 O O . ILE A 1 965 ? 17.449 -12.918 -11.522 1.00 80.38 965 ILE A O 1
ATOM 7992 N N . PHE A 1 966 ? 18.854 -13.323 -13.229 1.00 79.69 966 PHE A N 1
ATOM 7993 C CA . PHE A 1 966 ? 18.914 -11.941 -13.706 1.00 79.69 966 PHE A CA 1
ATOM 7994 C C . PHE A 1 966 ? 17.518 -11.354 -13.964 1.00 79.69 966 PHE A C 1
ATOM 7996 O O . PHE A 1 966 ? 17.219 -10.227 -13.562 1.00 79.69 966 PHE A O 1
ATOM 8003 N N . LYS A 1 967 ? 16.635 -12.107 -14.636 1.00 80.25 967 LYS A N 1
ATOM 8004 C CA . LYS A 1 967 ? 15.271 -11.648 -14.949 1.00 80.25 967 LYS A CA 1
ATOM 8005 C C . LYS A 1 967 ? 14.373 -11.596 -13.718 1.00 80.25 967 LYS A C 1
ATOM 8007 O O . LYS A 1 967 ? 13.518 -10.713 -13.645 1.00 80.25 967 LYS A O 1
ATOM 8012 N N . ILE A 1 968 ? 14.553 -12.506 -12.765 1.00 81.88 968 ILE A N 1
ATOM 8013 C CA . ILE A 1 968 ? 13.810 -12.486 -11.508 1.00 81.88 968 ILE A CA 1
ATOM 8014 C C . ILE A 1 968 ? 14.203 -11.267 -10.678 1.00 81.88 968 ILE A C 1
ATOM 8016 O O . ILE A 1 968 ? 13.327 -10.477 -10.325 1.00 81.88 968 ILE A O 1
ATOM 8020 N N . VAL A 1 969 ? 15.492 -11.074 -10.407 1.00 79.31 969 VAL A N 1
ATOM 8021 C CA . VAL A 1 969 ? 15.953 -10.014 -9.500 1.00 79.31 969 VAL A CA 1
ATOM 8022 C C . VAL A 1 969 ? 15.579 -8.627 -10.020 1.00 79.31 969 VAL A C 1
ATOM 8024 O O . VAL A 1 969 ? 15.074 -7.806 -9.263 1.00 79.31 969 VAL A O 1
ATOM 8027 N N . ASN A 1 970 ? 15.714 -8.388 -11.326 1.00 78.44 970 ASN A N 1
ATOM 8028 C CA . ASN A 1 970 ? 15.491 -7.059 -11.896 1.00 78.44 970 ASN A CA 1
ATOM 8029 C C . ASN A 1 970 ? 14.015 -6.677 -12.106 1.00 78.44 970 ASN A C 1
ATOM 8031 O O . ASN A 1 970 ? 13.724 -5.488 -12.246 1.00 78.44 970 ASN A O 1
ATOM 8035 N N . HIS A 1 971 ? 13.083 -7.638 -12.150 1.00 77.56 971 HIS A N 1
ATOM 8036 C CA . HIS A 1 971 ? 11.682 -7.364 -12.516 1.00 77.56 971 HIS A CA 1
ATOM 8037 C C . HIS A 1 971 ? 10.629 -7.817 -11.489 1.00 77.56 971 HIS A C 1
ATOM 8039 O O . HIS A 1 971 ? 9.488 -7.372 -11.589 1.00 77.56 971 HIS A O 1
ATOM 8045 N N . SER A 1 972 ? 10.964 -8.668 -10.511 1.00 79.25 972 SER A N 1
ATOM 8046 C CA . SER A 1 972 ? 9.968 -9.262 -9.591 1.00 79.25 972 SER A CA 1
ATOM 8047 C C . SER A 1 972 ? 9.584 -8.388 -8.396 1.00 79.25 972 SER A C 1
ATOM 8049 O O . SER A 1 972 ? 8.880 -8.877 -7.519 1.00 79.25 972 SER A O 1
ATOM 8051 N N . THR A 1 973 ? 10.057 -7.144 -8.296 1.00 73.62 973 THR A N 1
ATOM 8052 C CA . THR A 1 973 ? 9.796 -6.317 -7.106 1.00 73.62 973 THR A CA 1
ATOM 8053 C C . THR A 1 973 ? 8.321 -5.923 -6.996 1.00 73.62 973 THR A C 1
ATOM 8055 O O . THR A 1 973 ? 7.750 -6.014 -5.915 1.00 73.62 973 THR A O 1
ATOM 8058 N N . SER A 1 974 ? 7.656 -5.598 -8.110 1.00 77.88 974 SER A N 1
ATOM 8059 C CA . SER A 1 974 ? 6.226 -5.251 -8.090 1.00 77.88 974 SER A CA 1
ATOM 8060 C C . SER A 1 974 ? 5.341 -6.429 -7.674 1.00 77.88 974 SER A C 1
ATOM 8062 O O . SER A 1 974 ? 5.502 -7.536 -8.186 1.00 77.88 974 SER A O 1
ATOM 8064 N N . ALA A 1 975 ? 4.326 -6.178 -6.843 1.00 75.88 975 ALA A N 1
ATOM 8065 C CA . ALA A 1 975 ? 3.435 -7.170 -6.247 1.00 75.88 975 ALA A CA 1
ATOM 8066 C C . ALA A 1 975 ? 2.825 -8.154 -7.263 1.00 75.88 975 ALA A C 1
ATOM 8068 O O . ALA A 1 975 ? 2.854 -9.367 -7.060 1.00 75.88 975 ALA A O 1
ATOM 8069 N N . LYS A 1 976 ? 2.340 -7.664 -8.414 1.00 78.56 976 LYS A N 1
ATOM 8070 C CA . LYS A 1 976 ? 1.747 -8.527 -9.460 1.00 78.56 976 LYS A CA 1
ATOM 8071 C C . LYS A 1 976 ? 2.763 -9.489 -10.078 1.00 78.56 976 LYS A C 1
ATOM 8073 O O . LYS A 1 976 ? 2.438 -10.630 -10.420 1.00 78.56 976 LYS A O 1
ATOM 8078 N N . LEU A 1 977 ? 3.990 -9.011 -10.267 1.00 84.19 977 LEU A N 1
ATOM 8079 C CA . LEU A 1 977 ? 5.073 -9.791 -10.859 1.00 84.19 977 LEU A CA 1
ATOM 8080 C C . LEU A 1 977 ? 5.682 -10.729 -9.820 1.00 84.19 977 LEU A C 1
ATOM 8082 O O . LEU A 1 977 ? 5.955 -11.878 -10.149 1.00 84.19 977 LEU A O 1
ATOM 8086 N N . LYS A 1 978 ? 5.786 -10.278 -8.570 1.00 85.12 978 LYS A N 1
ATOM 8087 C CA . LYS A 1 978 ? 6.229 -11.026 -7.394 1.00 85.12 978 LYS A CA 1
ATOM 8088 C C . LYS A 1 978 ? 5.419 -12.300 -7.174 1.00 85.12 978 LYS A C 1
ATOM 8090 O O . LYS A 1 978 ? 6.007 -13.366 -7.036 1.00 85.12 978 LYS A O 1
ATOM 8095 N N . GLU A 1 979 ? 4.087 -12.232 -7.211 1.00 83.50 979 GLU A N 1
ATOM 8096 C CA . GLU A 1 979 ? 3.234 -13.426 -7.071 1.00 83.50 979 GLU A CA 1
ATOM 8097 C C . GLU A 1 979 ? 3.475 -14.439 -8.200 1.00 83.50 979 GLU A C 1
ATOM 8099 O O . GLU A 1 979 ? 3.571 -15.647 -7.976 1.00 83.50 979 GLU A O 1
ATOM 8104 N N . THR A 1 980 ? 3.619 -13.938 -9.430 1.00 85.62 980 THR A N 1
ATOM 8105 C CA . THR A 1 980 ? 3.910 -14.775 -10.601 1.00 85.62 980 THR A CA 1
ATOM 8106 C C . THR A 1 980 ? 5.312 -15.388 -10.512 1.00 85.62 980 THR A C 1
ATOM 8108 O O . THR A 1 980 ? 5.484 -16.568 -10.824 1.00 85.62 980 THR A O 1
ATOM 8111 N N . ALA A 1 981 ? 6.303 -14.607 -10.074 1.00 86.62 981 ALA A N 1
ATOM 8112 C CA . ALA A 1 981 ? 7.681 -15.034 -9.865 1.00 86.62 981 ALA A CA 1
ATOM 8113 C C . ALA A 1 981 ? 7.762 -16.101 -8.777 1.00 86.62 981 ALA A C 1
ATOM 8115 O O . ALA A 1 981 ? 8.345 -17.150 -9.017 1.00 86.62 981 ALA A O 1
ATOM 8116 N N . SER A 1 982 ? 7.130 -15.871 -7.624 1.00 86.06 982 SER A N 1
ATOM 8117 C CA . SER A 1 982 ? 7.073 -16.810 -6.501 1.00 86.06 982 SER A CA 1
ATOM 8118 C C . SER A 1 982 ? 6.491 -18.157 -6.932 1.00 86.06 982 SER A C 1
ATOM 8120 O O . SER A 1 982 ? 7.125 -19.194 -6.745 1.00 86.06 982 SER A O 1
ATOM 8122 N N . ALA A 1 983 ? 5.343 -18.157 -7.621 1.00 84.62 983 ALA A N 1
ATOM 8123 C CA . ALA A 1 983 ? 4.714 -19.388 -8.095 1.00 84.62 983 ALA A CA 1
ATOM 8124 C C . ALA A 1 983 ? 5.601 -20.181 -9.074 1.00 84.62 983 ALA A C 1
ATOM 8126 O O . ALA A 1 983 ? 5.648 -21.411 -9.021 1.00 84.62 983 ALA A O 1
ATOM 8127 N N . LEU A 1 984 ? 6.306 -19.490 -9.975 1.00 82.75 984 LEU A N 1
ATOM 8128 C CA . LEU A 1 984 ? 7.222 -20.128 -10.924 1.00 82.75 984 LEU A CA 1
ATOM 8129 C C . LEU A 1 984 ? 8.537 -20.562 -10.271 1.00 82.75 984 LEU A C 1
ATOM 8131 O O . LEU A 1 984 ? 9.060 -21.614 -10.628 1.00 82.75 984 LEU A O 1
ATOM 8135 N N . LEU A 1 985 ? 9.045 -19.800 -9.301 1.00 85.44 985 LEU A N 1
ATOM 8136 C CA . LEU A 1 985 ? 10.219 -20.154 -8.513 1.00 85.44 985 LEU A CA 1
ATOM 8137 C C . LEU A 1 985 ? 9.960 -21.441 -7.728 1.00 85.44 985 LEU A C 1
ATOM 8139 O O . LEU A 1 985 ? 10.750 -22.370 -7.846 1.00 85.44 985 LEU A O 1
ATOM 8143 N N . THR A 1 986 ? 8.829 -21.544 -7.019 1.00 83.56 986 THR A N 1
ATOM 8144 C CA . THR A 1 986 ? 8.436 -22.778 -6.318 1.00 83.56 986 THR A CA 1
ATOM 8145 C C . THR A 1 986 ? 8.371 -23.962 -7.285 1.00 83.56 986 THR A C 1
ATOM 8147 O O . THR A 1 986 ? 8.989 -24.989 -7.028 1.00 83.56 986 THR A O 1
ATOM 8150 N N . LYS A 1 987 ? 7.732 -23.801 -8.452 1.00 83.75 987 LYS A N 1
ATOM 8151 C CA . LYS A 1 987 ? 7.666 -24.859 -9.474 1.00 83.75 987 LYS A CA 1
ATOM 8152 C C . LYS A 1 987 ? 9.051 -25.276 -9.998 1.00 83.75 987 LYS A C 1
ATOM 8154 O O . LYS A 1 987 ? 9.280 -26.453 -10.265 1.00 83.75 987 LYS A O 1
ATOM 8159 N N . ASN A 1 988 ? 9.969 -24.327 -10.178 1.00 81.94 988 ASN A N 1
ATOM 8160 C CA . ASN A 1 988 ? 11.326 -24.610 -10.653 1.00 81.94 988 ASN A CA 1
ATOM 8161 C C . ASN A 1 988 ? 12.190 -25.292 -9.585 1.00 81.94 988 ASN A C 1
ATOM 8163 O O . ASN A 1 988 ? 12.993 -26.158 -9.931 1.00 81.94 988 ASN A O 1
ATOM 8167 N N . LEU A 1 989 ? 12.011 -24.938 -8.310 1.00 84.00 989 LEU A N 1
ATOM 8168 C CA . LEU A 1 989 ? 12.640 -25.638 -7.188 1.00 84.00 989 LEU A CA 1
ATOM 8169 C C . LEU A 1 989 ? 12.119 -27.082 -7.094 1.00 84.00 989 LEU A C 1
ATOM 8171 O O . LEU A 1 989 ? 12.915 -28.012 -7.012 1.00 84.00 989 LEU A O 1
ATOM 8175 N N . GLU A 1 990 ? 10.805 -27.287 -7.238 1.00 82.62 990 GLU A N 1
ATOM 8176 C CA . GLU A 1 990 ? 10.179 -28.619 -7.276 1.00 82.62 990 GLU A CA 1
ATOM 8177 C C . GLU A 1 990 ? 10.686 -29.495 -8.428 1.00 82.62 990 GLU A C 1
ATOM 8179 O O . GLU A 1 990 ? 10.826 -30.709 -8.262 1.00 82.62 990 GLU A O 1
ATOM 8184 N N . ALA A 1 991 ? 10.968 -28.896 -9.588 1.00 81.81 991 ALA A N 1
ATOM 8185 C CA . ALA A 1 991 ? 11.497 -29.607 -10.748 1.00 81.81 991 ALA A CA 1
ATOM 8186 C C . ALA A 1 991 ? 12.985 -29.983 -10.605 1.00 81.81 991 ALA A C 1
ATOM 8188 O O . ALA A 1 991 ? 13.405 -30.991 -11.167 1.00 81.81 991 ALA A O 1
ATOM 8189 N N . ASN A 1 992 ? 13.773 -29.199 -9.858 1.00 79.62 992 ASN A N 1
ATOM 8190 C CA . ASN A 1 992 ? 15.229 -29.335 -9.735 1.00 79.62 992 ASN A CA 1
ATOM 8191 C C . ASN A 1 992 ? 15.680 -29.541 -8.280 1.00 79.62 992 ASN A C 1
ATOM 8193 O O . ASN A 1 992 ? 16.581 -28.847 -7.803 1.00 79.62 992 ASN A O 1
ATOM 8197 N N . LYS A 1 993 ? 15.074 -30.505 -7.582 1.00 79.06 993 LYS A N 1
ATOM 8198 C CA . LYS A 1 993 ? 15.314 -30.769 -6.151 1.00 79.06 993 LYS A CA 1
ATOM 8199 C C . LYS A 1 993 ? 16.800 -30.888 -5.791 1.00 79.06 993 LYS A C 1
ATOM 8201 O O . LYS A 1 993 ? 17.271 -30.185 -4.904 1.00 79.06 993 LYS A O 1
ATOM 8206 N N . ASP A 1 994 ? 17.569 -31.649 -6.574 1.00 75.50 994 ASP A N 1
ATOM 8207 C CA . ASP A 1 994 ? 19.006 -31.884 -6.335 1.00 75.50 994 ASP A CA 1
ATOM 8208 C C . ASP A 1 994 ? 19.864 -30.603 -6.359 1.00 75.50 994 ASP A C 1
ATOM 8210 O O . ASP A 1 994 ? 20.952 -30.564 -5.786 1.00 75.50 994 ASP A O 1
ATOM 8214 N N . LYS A 1 995 ? 19.395 -29.543 -7.034 1.00 78.38 995 LYS A N 1
ATOM 8215 C CA . LYS A 1 995 ? 20.104 -28.260 -7.191 1.00 78.38 995 LYS A CA 1
ATOM 8216 C C . LYS A 1 995 ? 19.365 -27.083 -6.552 1.00 78.38 995 LYS A C 1
ATOM 8218 O O . LYS A 1 995 ? 19.787 -25.941 -6.733 1.00 78.38 995 LYS A O 1
ATOM 8223 N N . ALA A 1 996 ? 18.287 -27.324 -5.806 1.00 81.19 996 ALA A N 1
ATOM 8224 C CA . ALA A 1 996 ? 17.439 -26.267 -5.257 1.00 81.19 996 ALA A CA 1
ATOM 8225 C C . ALA A 1 996 ? 18.215 -25.313 -4.331 1.00 81.19 996 ALA A C 1
ATOM 8227 O O . ALA A 1 996 ? 18.089 -24.096 -4.451 1.00 81.19 996 ALA A O 1
ATOM 8228 N N . ILE A 1 997 ? 19.082 -25.862 -3.471 1.00 81.00 997 ILE A N 1
ATOM 8229 C CA . ILE A 1 997 ? 19.942 -25.093 -2.554 1.00 81.00 997 ILE A CA 1
ATOM 8230 C C . ILE A 1 997 ? 20.931 -24.221 -3.337 1.00 81.00 997 ILE A C 1
ATOM 8232 O O . ILE A 1 997 ? 21.092 -23.047 -3.022 1.00 81.00 997 ILE A O 1
ATOM 8236 N N . GLN A 1 998 ? 21.559 -24.773 -4.382 1.00 81.56 998 GLN A N 1
ATOM 8237 C CA . GLN A 1 998 ? 22.510 -24.044 -5.230 1.00 81.56 998 GLN A CA 1
ATOM 8238 C C . GLN A 1 998 ? 21.816 -22.890 -5.959 1.00 81.56 998 GLN A C 1
ATOM 8240 O O . GLN A 1 998 ? 22.308 -21.765 -5.940 1.00 81.56 998 GLN A O 1
ATOM 8245 N N . LEU A 1 999 ? 20.644 -23.160 -6.546 1.00 81.12 999 LEU A N 1
ATOM 8246 C CA . LEU A 1 999 ? 19.829 -22.161 -7.234 1.00 81.12 999 LEU A CA 1
ATOM 8247 C C . LEU A 1 999 ? 19.418 -21.029 -6.289 1.00 81.12 999 LEU A C 1
ATOM 8249 O O . LEU A 1 999 ? 19.527 -19.857 -6.643 1.00 81.12 999 LEU A O 1
ATOM 8253 N N . PHE A 1 1000 ? 18.941 -21.375 -5.092 1.00 85.56 1000 PHE A N 1
ATOM 8254 C CA . PHE A 1 1000 ? 18.494 -20.387 -4.119 1.00 85.56 1000 PHE A CA 1
ATOM 8255 C C . PHE A 1 1000 ? 19.660 -19.574 -3.552 1.00 85.56 1000 PHE A C 1
ATOM 8257 O O . PHE A 1 1000 ? 19.566 -18.351 -3.480 1.00 85.56 1000 PHE A O 1
ATOM 8264 N N . TYR A 1 1001 ? 20.782 -20.223 -3.222 1.00 84.06 1001 TYR A N 1
ATOM 8265 C CA . TYR A 1 1001 ? 21.983 -19.525 -2.770 1.00 84.06 1001 TYR A CA 1
ATOM 8266 C C . TYR A 1 1001 ? 22.484 -18.549 -3.832 1.00 84.06 1001 TYR A C 1
ATOM 8268 O O . TYR A 1 1001 ? 22.718 -17.386 -3.524 1.00 84.06 1001 TYR A O 1
ATOM 8276 N N . GLN A 1 1002 ? 22.556 -18.972 -5.097 1.00 81.25 1002 GLN A N 1
ATOM 8277 C CA . GLN A 1 1002 ? 22.962 -18.091 -6.189 1.00 81.25 1002 GLN A CA 1
ATOM 8278 C C . GLN A 1 1002 ? 21.990 -16.918 -6.385 1.00 81.25 1002 GLN A C 1
ATOM 8280 O O . GLN A 1 1002 ? 22.423 -15.809 -6.687 1.00 81.25 1002 GLN A O 1
ATOM 8285 N N . LEU A 1 1003 ? 20.685 -17.136 -6.196 1.00 84.06 1003 LEU A N 1
ATOM 8286 C CA . LEU A 1 1003 ? 19.668 -16.088 -6.288 1.00 84.06 1003 LEU A CA 1
ATOM 8287 C C . LEU A 1 1003 ? 19.839 -15.030 -5.186 1.00 84.06 1003 LEU A C 1
ATOM 8289 O O . LEU A 1 1003 ? 19.821 -13.837 -5.488 1.00 84.06 1003 LEU A O 1
ATOM 8293 N N . VAL A 1 1004 ? 20.045 -15.461 -3.937 1.00 80.81 1004 VAL A N 1
ATOM 8294 C CA . VAL A 1 1004 ? 20.322 -14.568 -2.798 1.00 80.81 1004 VAL A CA 1
ATOM 8295 C C . VAL A 1 1004 ? 21.665 -13.858 -2.981 1.00 80.81 1004 VAL A C 1
ATOM 8297 O O . VAL A 1 1004 ? 21.761 -12.653 -2.778 1.00 80.81 1004 VAL A O 1
ATOM 8300 N N . TYR A 1 1005 ? 22.693 -14.574 -3.430 1.00 78.88 1005 TYR A N 1
ATOM 8301 C CA . TYR A 1 1005 ? 24.028 -14.025 -3.657 1.00 78.88 1005 TYR A CA 1
ATOM 8302 C C . TYR A 1 1005 ? 24.036 -12.963 -4.768 1.00 78.88 1005 TYR A C 1
ATOM 8304 O O . TYR A 1 1005 ? 24.565 -11.869 -4.581 1.00 78.88 1005 TYR A O 1
ATOM 8312 N N . TYR A 1 1006 ? 23.376 -13.237 -5.898 1.00 74.94 1006 TYR A N 1
ATOM 8313 C CA . TYR A 1 1006 ? 23.266 -12.298 -7.016 1.00 74.94 1006 TYR A CA 1
ATOM 8314 C C . TYR A 1 1006 ? 22.441 -11.051 -6.664 1.00 74.94 1006 TYR A C 1
ATOM 8316 O O . TYR A 1 1006 ? 22.760 -9.952 -7.116 1.00 74.94 1006 TYR A O 1
ATOM 8324 N N . GLN A 1 1007 ? 21.410 -11.180 -5.816 1.00 71.06 1007 GLN A N 1
ATOM 8325 C CA . GLN A 1 1007 ? 20.675 -10.019 -5.294 1.00 71.06 1007 GLN A CA 1
ATOM 8326 C C . GLN A 1 1007 ? 21.565 -9.016 -4.564 1.00 71.06 1007 GLN A C 1
ATOM 8328 O O . GLN A 1 1007 ? 21.205 -7.843 -4.510 1.00 71.06 1007 GLN A O 1
ATOM 8333 N N . ASN A 1 1008 ? 22.711 -9.463 -4.055 1.00 64.19 1008 ASN A N 1
ATOM 8334 C CA . ASN A 1 1008 ? 23.682 -8.635 -3.355 1.00 64.19 1008 ASN A CA 1
ATOM 8335 C C . ASN A 1 1008 ? 24.767 -8.077 -4.298 1.00 64.19 1008 ASN A C 1
ATOM 8337 O O . ASN A 1 1008 ? 25.832 -7.663 -3.851 1.00 64.19 1008 ASN A O 1
ATOM 8341 N N . ASN A 1 1009 ? 24.477 -8.047 -5.609 1.00 62.44 1009 ASN A N 1
ATOM 8342 C CA . ASN A 1 1009 ? 25.312 -7.479 -6.674 1.00 62.44 1009 ASN A CA 1
ATOM 8343 C C . ASN A 1 1009 ? 26.729 -8.067 -6.727 1.00 62.44 1009 ASN A C 1
ATOM 8345 O O . ASN A 1 1009 ? 27.715 -7.364 -6.949 1.00 62.44 1009 ASN A O 1
ATOM 8349 N N . LEU A 1 1010 ? 26.813 -9.376 -6.510 1.00 61.91 1010 LEU A N 1
ATOM 8350 C CA . LEU A 1 1010 ? 28.031 -10.157 -6.655 1.00 61.91 1010 LEU A CA 1
ATOM 8351 C C . LEU A 1 1010 ? 27.991 -10.922 -7.986 1.00 61.91 1010 LEU A C 1
ATOM 8353 O O . LEU A 1 1010 ? 26.916 -11.241 -8.505 1.00 61.91 1010 LEU A O 1
ATOM 8357 N N . GLU A 1 1011 ? 29.168 -11.183 -8.558 1.00 67.81 1011 GLU A N 1
ATOM 8358 C CA . GLU A 1 1011 ? 29.300 -11.936 -9.809 1.00 67.81 1011 GLU A CA 1
ATOM 8359 C C . GLU A 1 1011 ? 28.668 -13.332 -9.691 1.00 67.81 1011 GLU A C 1
ATOM 8361 O O . GLU A 1 1011 ? 28.517 -13.888 -8.599 1.00 67.81 1011 GLU A O 1
ATOM 8366 N N . PHE A 1 1012 ? 28.268 -13.910 -10.828 1.00 68.56 1012 PHE A N 1
ATOM 8367 C CA . PHE A 1 1012 ? 27.735 -15.268 -10.833 1.00 68.56 1012 PHE A CA 1
ATOM 8368 C C . PHE A 1 1012 ? 28.806 -16.241 -10.336 1.00 68.56 1012 PHE A C 1
ATOM 8370 O O . PHE A 1 1012 ? 29.844 -16.400 -10.974 1.00 68.56 1012 PHE A O 1
ATOM 8377 N N . LEU A 1 1013 ? 28.512 -16.903 -9.216 1.00 71.00 1013 LEU A N 1
ATOM 8378 C CA . LEU A 1 1013 ? 29.373 -17.933 -8.646 1.00 71.00 1013 LEU A CA 1
ATOM 8379 C C . LEU A 1 1013 ? 29.620 -19.059 -9.645 1.00 71.00 1013 LEU A C 1
ATOM 8381 O O . LEU A 1 1013 ? 28.715 -19.475 -10.379 1.00 71.00 1013 LEU A O 1
ATOM 8385 N N . SER A 1 1014 ? 30.840 -19.583 -9.628 1.00 72.25 1014 SER A N 1
ATOM 8386 C CA . SER A 1 1014 ? 31.188 -20.763 -10.405 1.00 72.25 1014 SER A CA 1
ATOM 8387 C C . SER A 1 1014 ? 30.393 -21.985 -9.932 1.00 72.25 1014 SER A C 1
ATOM 8389 O O . SER A 1 1014 ? 29.931 -22.073 -8.791 1.00 72.25 1014 SER A O 1
ATOM 8391 N N . SER A 1 1015 ? 30.239 -22.977 -10.814 1.00 67.50 1015 SER A N 1
ATOM 8392 C CA . SER A 1 1015 ? 29.578 -24.236 -10.436 1.00 67.50 1015 SER A CA 1
ATOM 8393 C C . SER A 1 1015 ? 30.314 -24.968 -9.303 1.00 67.50 1015 SER A C 1
ATOM 8395 O O . SER A 1 1015 ? 29.667 -25.668 -8.530 1.00 67.50 1015 SER A O 1
ATOM 8397 N N . GLU A 1 1016 ? 31.632 -24.777 -9.177 1.00 70.50 1016 GLU A N 1
ATOM 8398 C CA . GLU A 1 1016 ? 32.455 -25.364 -8.113 1.00 70.50 1016 GLU A CA 1
ATOM 8399 C C . GLU A 1 1016 ? 32.170 -24.712 -6.751 1.00 70.50 1016 GLU A C 1
ATOM 8401 O O . GLU A 1 1016 ? 31.900 -25.428 -5.790 1.00 70.50 1016 GLU A O 1
ATOM 8406 N N . GLU A 1 1017 ? 32.110 -23.378 -6.675 1.00 72.19 1017 GLU A N 1
ATOM 8407 C CA . GLU A 1 1017 ? 31.795 -22.645 -5.434 1.00 72.19 1017 GLU A CA 1
ATOM 8408 C C . GLU A 1 1017 ? 30.370 -22.927 -4.937 1.00 72.19 1017 GLU A C 1
ATOM 8410 O O . GLU A 1 1017 ? 30.137 -23.101 -3.739 1.00 72.19 1017 GLU A O 1
ATOM 8415 N N . LEU A 1 1018 ? 29.402 -23.021 -5.857 1.00 70.88 1018 LEU A N 1
ATOM 8416 C CA . LEU A 1 1018 ? 28.021 -23.384 -5.522 1.00 70.88 1018 LEU A CA 1
ATOM 8417 C C . LEU A 1 1018 ? 27.934 -24.803 -4.958 1.00 70.88 1018 LEU A C 1
ATOM 8419 O O . LEU A 1 1018 ? 27.184 -25.058 -4.012 1.00 70.88 1018 LEU A O 1
ATOM 8423 N N . GLN A 1 1019 ? 28.692 -25.731 -5.543 1.00 69.12 1019 GLN A N 1
ATOM 8424 C CA . GLN A 1 1019 ? 28.741 -27.107 -5.078 1.00 69.12 1019 GLN A CA 1
ATOM 8425 C C . GLN A 1 1019 ? 29.446 -27.207 -3.723 1.00 69.12 1019 GLN A C 1
ATOM 8427 O O . GLN A 1 1019 ? 28.948 -27.903 -2.841 1.00 69.12 1019 GLN A O 1
ATOM 8432 N N . GLU A 1 1020 ? 30.538 -26.472 -3.521 1.00 74.25 1020 GLU A N 1
ATOM 8433 C CA . GLU A 1 1020 ? 31.233 -26.390 -2.237 1.00 74.25 1020 GLU A CA 1
ATOM 8434 C C . GLU A 1 1020 ? 30.313 -25.844 -1.136 1.00 74.25 1020 GLU A C 1
ATOM 8436 O O . GLU A 1 1020 ? 30.232 -26.429 -0.053 1.00 74.25 1020 GLU A O 1
ATOM 8441 N N . PHE A 1 1021 ? 29.545 -24.786 -1.416 1.00 72.19 1021 PHE A N 1
ATOM 8442 C CA . PHE A 1 1021 ? 28.568 -24.260 -0.464 1.00 72.19 1021 PHE A CA 1
ATOM 8443 C C . PHE A 1 1021 ? 27.479 -25.289 -0.137 1.00 72.19 1021 PHE A C 1
ATOM 8445 O O . PHE A 1 1021 ? 27.193 -25.521 1.037 1.00 72.19 1021 PHE A O 1
ATOM 8452 N N . ALA A 1 1022 ? 26.890 -25.925 -1.155 1.00 70.31 1022 ALA A N 1
ATOM 8453 C CA . ALA A 1 1022 ? 25.810 -26.894 -0.970 1.00 70.31 1022 ALA A CA 1
ATOM 8454 C C . ALA A 1 1022 ? 26.250 -28.163 -0.218 1.00 70.31 1022 ALA A C 1
ATOM 8456 O O . ALA A 1 1022 ? 25.439 -28.769 0.473 1.00 70.31 1022 ALA A O 1
ATOM 8457 N N . VAL A 1 1023 ? 27.520 -28.565 -0.339 1.00 72.00 1023 VAL A N 1
ATOM 8458 C CA . VAL A 1 1023 ? 28.082 -29.711 0.395 1.00 72.00 1023 VAL A CA 1
ATOM 8459 C C . VAL A 1 1023 ? 28.424 -29.336 1.840 1.00 72.00 1023 VAL A C 1
ATOM 8461 O O . VAL A 1 1023 ? 28.223 -30.142 2.747 1.00 72.00 1023 VAL A O 1
ATOM 8464 N N . ASN A 1 1024 ? 28.923 -28.119 2.073 1.00 69.25 1024 ASN A N 1
ATOM 8465 C CA . ASN A 1 1024 ? 29.443 -27.703 3.378 1.00 69.25 1024 ASN A CA 1
ATOM 8466 C C . ASN A 1 1024 ? 28.397 -27.060 4.304 1.00 69.25 1024 ASN A C 1
ATOM 8468 O O . ASN A 1 1024 ? 28.630 -26.943 5.513 1.00 69.25 1024 ASN A O 1
ATOM 8472 N N . ASN A 1 1025 ? 27.263 -26.604 3.768 1.00 69.44 1025 ASN A N 1
ATOM 8473 C CA . ASN A 1 1025 ? 26.260 -25.862 4.524 1.00 69.44 1025 ASN A CA 1
ATOM 8474 C C . ASN A 1 1025 ? 24.885 -26.516 4.456 1.00 69.44 1025 ASN A C 1
ATOM 8476 O O . ASN A 1 1025 ? 24.408 -26.923 3.402 1.00 69.44 1025 ASN A O 1
ATOM 8480 N N . SER A 1 1026 ? 24.225 -26.569 5.611 1.00 75.38 1026 SER A N 1
ATOM 8481 C CA . SER A 1 1026 ? 22.842 -27.008 5.696 1.00 75.38 1026 SER A CA 1
ATOM 8482 C C . SER A 1 1026 ? 21.902 -25.942 5.101 1.00 75.38 1026 SER A C 1
ATOM 8484 O O . SER A 1 1026 ? 22.211 -24.748 5.192 1.00 75.38 1026 SER A O 1
ATOM 8486 N N . PRO A 1 1027 ? 20.746 -26.321 4.519 1.00 78.88 1027 PRO A N 1
ATOM 8487 C CA . PRO A 1 1027 ? 19.788 -25.369 3.942 1.00 78.88 1027 PRO A CA 1
ATOM 8488 C C . PRO A 1 1027 ? 19.353 -24.275 4.920 1.00 78.88 1027 PRO A C 1
ATOM 8490 O O . PRO A 1 1027 ? 19.097 -23.143 4.523 1.00 78.88 1027 PRO A O 1
ATOM 8493 N N . GLN A 1 1028 ? 19.308 -24.596 6.214 1.00 80.50 1028 GLN A N 1
ATOM 8494 C CA . GLN A 1 1028 ? 18.900 -23.684 7.278 1.00 80.50 1028 GLN A CA 1
ATOM 8495 C C . GLN A 1 1028 ? 19.861 -22.499 7.418 1.00 80.50 1028 GLN A C 1
ATOM 8497 O O . GLN A 1 1028 ? 19.406 -21.391 7.682 1.00 80.50 1028 GLN A O 1
ATOM 8502 N N . LYS A 1 1029 ? 21.162 -22.683 7.132 1.00 81.06 1029 LYS A N 1
ATOM 8503 C CA . LYS A 1 1029 ? 22.145 -21.587 7.145 1.00 81.06 1029 LYS A CA 1
ATOM 8504 C C . LYS A 1 1029 ? 21.821 -20.483 6.137 1.00 81.06 1029 LYS A C 1
ATOM 8506 O O . LYS A 1 1029 ? 22.257 -19.363 6.352 1.00 81.06 1029 LYS A O 1
ATOM 8511 N N . LEU A 1 1030 ? 21.056 -20.758 5.073 1.00 82.44 1030 LEU A N 1
ATOM 8512 C CA . LEU A 1 1030 ? 20.652 -19.736 4.098 1.00 82.44 1030 LEU A CA 1
ATOM 8513 C C . LEU A 1 1030 ? 19.799 -18.631 4.728 1.00 82.44 1030 LEU A C 1
ATOM 8515 O O . LEU A 1 1030 ? 19.849 -17.494 4.272 1.00 82.44 1030 LEU A O 1
ATOM 8519 N N . TYR A 1 1031 ? 19.045 -18.945 5.782 1.00 86.00 1031 TYR A N 1
ATOM 8520 C CA . TYR A 1 1031 ? 18.169 -17.986 6.455 1.00 86.00 1031 TYR A CA 1
ATOM 8521 C C . TYR A 1 1031 ? 18.930 -16.910 7.237 1.00 86.00 1031 TYR A C 1
ATOM 8523 O O . TYR A 1 1031 ? 18.326 -15.909 7.608 1.00 86.00 1031 TYR A O 1
ATOM 8531 N N . SER A 1 1032 ? 20.249 -17.044 7.427 1.00 80.56 1032 SER A N 1
ATOM 8532 C CA . SER A 1 1032 ? 21.075 -15.952 7.963 1.00 80.56 1032 SER A CA 1
ATOM 8533 C C . SER A 1 1032 ? 21.116 -14.726 7.042 1.00 80.56 1032 SER A C 1
ATOM 8535 O O . SER A 1 1032 ? 21.423 -13.632 7.500 1.00 80.56 1032 SER A O 1
ATOM 8537 N N . TYR A 1 1033 ? 20.786 -14.899 5.759 1.00 80.62 1033 TYR A N 1
ATOM 8538 C CA . TYR A 1 1033 ? 20.704 -13.832 4.762 1.00 80.62 1033 TYR A CA 1
ATOM 8539 C C . TYR A 1 1033 ? 19.303 -13.205 4.652 1.00 80.62 1033 TYR A C 1
ATOM 8541 O O . TYR A 1 1033 ? 19.057 -12.432 3.724 1.00 80.62 1033 TYR A O 1
ATOM 8549 N N . LEU A 1 1034 ? 18.366 -13.557 5.540 1.00 84.62 1034 LEU A N 1
ATOM 8550 C CA . LEU A 1 1034 ? 17.007 -13.017 5.530 1.00 84.62 1034 LEU A CA 1
ATOM 8551 C C . LEU A 1 1034 ? 17.016 -11.506 5.803 1.00 84.62 1034 LEU A C 1
ATOM 8553 O O . LEU A 1 1034 ? 17.515 -11.048 6.825 1.00 84.62 1034 LEU A O 1
ATOM 8557 N N . ASP A 1 1035 ? 16.402 -10.752 4.899 1.00 85.62 1035 ASP A N 1
ATOM 8558 C CA . ASP A 1 1035 ? 16.249 -9.302 4.960 1.00 85.62 1035 ASP A CA 1
ATOM 8559 C C . ASP A 1 1035 ? 14.846 -8.889 4.474 1.00 85.62 1035 ASP A C 1
ATOM 8561 O O . ASP A 1 1035 ? 14.153 -9.624 3.760 1.00 85.62 1035 ASP A O 1
ATOM 8565 N N . PHE A 1 1036 ? 14.404 -7.680 4.822 1.00 85.94 1036 PHE A N 1
ATOM 8566 C CA . PHE A 1 1036 ? 13.096 -7.171 4.412 1.00 85.94 1036 PHE A CA 1
ATOM 8567 C C . PHE A 1 1036 ? 12.959 -7.080 2.885 1.00 85.94 1036 PHE A C 1
ATOM 8569 O O . PHE A 1 1036 ? 11.857 -7.216 2.350 1.00 85.94 1036 PHE A O 1
ATOM 8576 N N . THR A 1 1037 ? 14.070 -6.908 2.161 1.00 85.44 1037 THR A N 1
ATOM 8577 C CA . THR A 1 1037 ? 14.073 -6.806 0.697 1.00 85.44 1037 THR A CA 1
ATOM 8578 C C . THR A 1 1037 ? 13.916 -8.149 -0.025 1.00 85.44 1037 THR A C 1
ATOM 8580 O O . THR A 1 1037 ? 13.457 -8.161 -1.178 1.00 85.44 1037 THR A O 1
ATOM 8583 N N . ASN A 1 1038 ? 14.273 -9.263 0.631 1.00 87.38 1038 ASN A N 1
ATOM 8584 C CA . ASN A 1 1038 ? 14.295 -10.619 0.070 1.00 87.38 1038 ASN A CA 1
ATOM 8585 C C . ASN A 1 1038 ? 13.316 -11.592 0.754 1.00 87.38 1038 ASN A C 1
ATOM 8587 O O . ASN A 1 1038 ? 13.228 -12.750 0.345 1.00 87.38 1038 ASN A O 1
ATOM 8591 N N . LEU A 1 1039 ? 12.517 -11.111 1.715 1.00 89.19 1039 LEU A N 1
ATOM 8592 C CA . LEU A 1 1039 ? 11.486 -11.868 2.435 1.00 89.19 1039 LEU A CA 1
ATOM 8593 C C . LEU A 1 1039 ? 10.679 -12.814 1.532 1.00 89.19 1039 LEU A C 1
ATOM 8595 O O . LEU A 1 1039 ? 10.442 -13.967 1.869 1.00 89.19 1039 LEU A O 1
ATOM 8599 N N . TRP A 1 1040 ? 10.293 -12.349 0.349 1.00 88.06 1040 TRP A N 1
ATOM 8600 C CA . TRP A 1 1040 ? 9.461 -13.106 -0.584 1.00 88.06 1040 TRP A CA 1
ATOM 8601 C C . TRP A 1 1040 ? 10.145 -14.305 -1.242 1.00 88.06 1040 TRP A C 1
ATOM 8603 O O . TRP A 1 1040 ? 9.488 -15.286 -1.604 1.00 88.06 1040 TRP A O 1
ATOM 8613 N N . LEU A 1 1041 ? 11.469 -14.247 -1.385 1.00 88.00 1041 LEU A N 1
ATOM 8614 C CA . LEU A 1 1041 ? 12.262 -15.393 -1.803 1.00 88.00 1041 LEU A CA 1
ATOM 8615 C C . LEU A 1 1041 ? 12.244 -16.451 -0.710 1.00 88.00 1041 LEU A C 1
ATOM 8617 O O . LEU A 1 1041 ? 11.956 -17.612 -0.993 1.00 88.00 1041 LEU A O 1
ATOM 8621 N N . PHE A 1 1042 ? 12.468 -16.038 0.536 1.00 90.31 1042 PHE A N 1
ATOM 8622 C CA . PHE A 1 1042 ? 12.427 -16.934 1.685 1.00 90.31 1042 PHE A CA 1
ATOM 8623 C C . PHE A 1 1042 ? 11.028 -17.494 1.942 1.00 90.31 1042 PHE A C 1
ATOM 8625 O O . PHE A 1 1042 ? 10.922 -18.669 2.266 1.00 90.31 1042 PHE A O 1
ATOM 8632 N N . GLN A 1 1043 ? 9.957 -16.735 1.712 1.00 90.69 1043 GLN A N 1
ATOM 8633 C CA . GLN A 1 1043 ? 8.580 -17.248 1.723 1.00 90.69 1043 GLN A CA 1
ATOM 8634 C C . GLN A 1 1043 ? 8.392 -18.362 0.678 1.00 90.69 1043 GLN A C 1
ATOM 8636 O O . GLN A 1 1043 ? 7.921 -19.458 0.989 1.00 90.69 1043 GLN A O 1
ATOM 8641 N N . SER A 1 1044 ? 8.855 -18.126 -0.555 1.00 87.56 1044 SER A N 1
ATOM 8642 C CA . SER A 1 1044 ? 8.765 -19.097 -1.657 1.00 87.56 1044 SER A CA 1
ATOM 8643 C C . SER A 1 1044 ? 9.603 -20.358 -1.407 1.00 87.56 1044 SER A C 1
ATOM 8645 O O . SER A 1 1044 ? 9.170 -21.466 -1.734 1.00 87.56 1044 SER A O 1
ATOM 8647 N N . PHE A 1 1045 ? 10.793 -20.197 -0.824 1.00 89.50 1045 PHE A N 1
ATOM 8648 C CA . PHE A 1 1045 ? 11.702 -21.289 -0.486 1.00 89.50 1045 PHE A CA 1
ATOM 8649 C C . PHE A 1 1045 ? 11.221 -22.087 0.722 1.00 89.50 1045 PHE A C 1
ATOM 8651 O O . PHE A 1 1045 ? 11.205 -23.309 0.656 1.00 89.50 1045 PHE A O 1
ATOM 8658 N N . THR A 1 1046 ? 10.742 -21.422 1.775 1.00 88.56 1046 THR A N 1
ATOM 8659 C CA . THR A 1 1046 ? 10.158 -22.076 2.959 1.00 88.56 1046 THR A CA 1
ATOM 8660 C C . THR A 1 1046 ? 8.968 -22.938 2.557 1.00 88.56 1046 THR A C 1
ATOM 8662 O O . THR A 1 1046 ? 8.881 -24.101 2.946 1.00 88.56 1046 THR A O 1
ATOM 8665 N N . LYS A 1 1047 ? 8.092 -22.406 1.696 1.00 86.81 1047 LYS A N 1
ATOM 8666 C CA . LYS A 1 1047 ? 6.972 -23.157 1.122 1.00 86.81 1047 LYS A CA 1
ATOM 8667 C C . LYS A 1 1047 ? 7.432 -24.426 0.397 1.00 86.81 1047 LYS A C 1
ATOM 8669 O O . LYS A 1 1047 ? 6.861 -25.488 0.626 1.00 86.81 1047 LYS A O 1
ATOM 8674 N N . PHE A 1 1048 ? 8.441 -24.319 -0.467 1.00 86.31 1048 PHE A N 1
ATOM 8675 C CA . PHE A 1 1048 ? 9.015 -25.467 -1.176 1.00 86.31 1048 PHE A CA 1
ATOM 8676 C C . PHE A 1 1048 ? 9.644 -26.478 -0.206 1.00 86.31 1048 PHE A C 1
ATOM 8678 O O . PHE A 1 1048 ? 9.316 -27.659 -0.252 1.00 86.31 1048 PHE A O 1
ATOM 8685 N N . TYR A 1 1049 ? 10.503 -26.009 0.696 1.00 85.44 1049 TYR A N 1
ATOM 8686 C CA . TYR A 1 1049 ? 11.323 -26.852 1.559 1.00 85.44 1049 TYR A CA 1
ATOM 8687 C C . TYR A 1 1049 ? 10.487 -27.636 2.577 1.00 85.44 1049 TYR A C 1
ATOM 8689 O O . TYR A 1 1049 ? 10.715 -28.829 2.790 1.00 85.44 1049 TYR A O 1
ATOM 8697 N N . ILE A 1 1050 ? 9.454 -27.008 3.150 1.00 83.88 1050 ILE A N 1
ATOM 8698 C CA . ILE A 1 1050 ? 8.507 -27.704 4.031 1.00 83.88 1050 ILE A CA 1
ATOM 8699 C C . ILE A 1 1050 ? 7.697 -28.733 3.238 1.00 83.88 1050 ILE A C 1
ATOM 8701 O O . ILE A 1 1050 ? 7.519 -29.854 3.710 1.00 83.88 1050 ILE A O 1
ATOM 8705 N N . HIS A 1 1051 ? 7.237 -28.392 2.030 1.00 83.06 1051 HIS A N 1
ATOM 8706 C CA . HIS A 1 1051 ? 6.486 -29.328 1.193 1.00 83.06 1051 HIS A CA 1
ATOM 8707 C C . HIS A 1 1051 ? 7.331 -30.532 0.752 1.00 83.06 1051 HIS A C 1
ATOM 8709 O O . HIS A 1 1051 ? 6.832 -31.651 0.709 1.00 83.06 1051 HIS A O 1
ATOM 8715 N N . GLU A 1 1052 ? 8.614 -30.328 0.458 1.00 81.69 1052 GLU A N 1
ATOM 8716 C CA . GLU A 1 1052 ? 9.537 -31.409 0.113 1.00 81.69 1052 GLU A CA 1
ATOM 8717 C C . GLU A 1 1052 ? 9.801 -32.348 1.296 1.00 81.69 1052 GLU A C 1
ATOM 8719 O O . GLU A 1 1052 ? 9.836 -33.571 1.121 1.00 81.69 1052 GLU A O 1
ATOM 8724 N N . THR A 1 1053 ? 9.952 -31.772 2.492 1.00 80.44 1053 THR A N 1
ATOM 8725 C CA . THR A 1 1053 ? 10.192 -32.519 3.733 1.00 80.44 1053 THR A CA 1
ATOM 8726 C C . THR A 1 1053 ? 8.939 -33.278 4.186 1.00 80.44 1053 THR A C 1
ATOM 8728 O O . THR A 1 1053 ? 9.045 -34.350 4.775 1.00 80.44 1053 THR A O 1
ATOM 8731 N N . PHE A 1 1054 ? 7.743 -32.757 3.895 1.00 80.06 1054 PHE A N 1
ATOM 8732 C CA . PHE A 1 1054 ? 6.473 -33.339 4.321 1.00 80.06 1054 PHE A CA 1
ATOM 8733 C C . PHE A 1 1054 ? 5.867 -34.288 3.268 1.00 80.06 1054 PHE A C 1
ATOM 8735 O O . PHE A 1 1054 ? 5.160 -33.856 2.358 1.00 80.06 1054 PHE A O 1
ATOM 8742 N N . GLN A 1 1055 ? 6.070 -35.604 3.430 1.00 69.75 1055 GLN A N 1
ATOM 8743 C CA . GLN A 1 1055 ? 5.512 -36.656 2.556 1.00 69.75 1055 GLN A CA 1
ATOM 8744 C C . GLN A 1 1055 ? 4.444 -37.531 3.239 1.00 69.75 1055 GLN A C 1
ATOM 8746 O O . GLN A 1 1055 ? 4.089 -38.600 2.737 1.00 69.75 1055 GLN A O 1
ATOM 8751 N N . ASN A 1 1056 ? 3.834 -37.016 4.314 1.00 65.31 1056 ASN A N 1
ATOM 8752 C CA . ASN A 1 1056 ? 2.677 -37.590 5.013 1.00 65.31 1056 ASN A CA 1
ATOM 8753 C C . ASN A 1 1056 ? 2.976 -38.804 5.925 1.00 65.31 1056 ASN A C 1
ATOM 8755 O O . ASN A 1 1056 ? 2.078 -39.605 6.190 1.00 65.31 1056 ASN A O 1
ATOM 8759 N N . THR A 1 1057 ? 4.207 -38.943 6.434 1.00 68.69 1057 THR A N 1
ATOM 8760 C CA . THR A 1 1057 ? 4.561 -39.949 7.455 1.00 68.69 1057 THR A CA 1
ATOM 8761 C C . THR A 1 1057 ? 4.825 -39.317 8.831 1.00 68.69 1057 THR A C 1
ATOM 8763 O O . THR A 1 1057 ? 5.140 -38.133 8.937 1.00 68.69 1057 THR A O 1
ATOM 8766 N N . ASN A 1 1058 ? 4.712 -40.093 9.919 1.00 65.81 1058 ASN A N 1
ATOM 8767 C CA . ASN A 1 1058 ? 5.020 -39.596 11.272 1.00 65.81 1058 ASN A CA 1
ATOM 8768 C C . ASN A 1 1058 ? 6.499 -39.209 11.441 1.00 65.81 1058 ASN A C 1
ATOM 8770 O O . ASN A 1 1058 ? 6.801 -38.277 12.182 1.00 65.81 1058 ASN A O 1
ATOM 8774 N N . GLU A 1 1059 ? 7.412 -39.887 10.740 1.00 70.44 1059 GLU A N 1
ATOM 8775 C CA . GLU A 1 1059 ? 8.831 -39.510 10.715 1.00 70.44 1059 GLU A CA 1
ATOM 8776 C C . GLU A 1 1059 ? 9.039 -38.126 10.081 1.00 70.44 1059 GLU A C 1
ATOM 8778 O O . GLU A 1 1059 ? 9.923 -37.382 10.504 1.00 70.44 1059 GLU A O 1
ATOM 8783 N N . ASP A 1 1060 ? 8.197 -37.743 9.115 1.00 73.00 1060 ASP A N 1
ATOM 8784 C CA . ASP A 1 1060 ? 8.275 -36.430 8.467 1.00 73.00 1060 ASP A CA 1
ATOM 8785 C C . ASP A 1 1060 ? 7.862 -35.300 9.410 1.00 73.00 1060 ASP A C 1
ATOM 8787 O O . ASP A 1 1060 ? 8.443 -34.221 9.339 1.00 73.00 1060 ASP A O 1
ATOM 8791 N N . LYS A 1 1061 ? 6.913 -35.532 10.333 1.00 74.62 1061 LYS A N 1
ATOM 8792 C CA . LYS A 1 1061 ? 6.532 -34.517 11.333 1.00 74.62 1061 LYS A CA 1
ATOM 8793 C C . LYS A 1 1061 ? 7.733 -34.082 12.177 1.00 74.62 1061 LYS A C 1
ATOM 8795 O O . LYS A 1 1061 ? 7.926 -32.887 12.386 1.00 74.62 1061 LYS A O 1
ATOM 8800 N N . VAL A 1 1062 ? 8.550 -35.042 12.621 1.00 79.75 1062 VAL A N 1
ATOM 8801 C CA . VAL A 1 1062 ? 9.763 -34.771 13.414 1.00 79.75 1062 VAL A CA 1
ATOM 8802 C C . VAL A 1 1062 ? 10.777 -33.988 12.582 1.00 79.75 1062 VAL A C 1
ATOM 8804 O O . VAL A 1 1062 ? 11.244 -32.944 13.022 1.00 79.75 1062 VAL A O 1
ATOM 8807 N N . LYS A 1 1063 ? 11.029 -34.416 11.338 1.00 82.31 1063 LYS A N 1
ATOM 8808 C CA . LYS A 1 1063 ? 11.956 -33.724 10.427 1.00 82.31 1063 LYS A CA 1
ATOM 8809 C C . LYS A 1 1063 ? 11.524 -32.288 10.122 1.00 82.31 1063 LYS A C 1
ATOM 8811 O O . LYS A 1 1063 ? 12.362 -31.392 10.113 1.00 82.31 1063 LYS A O 1
ATOM 8816 N N . VAL A 1 1064 ? 10.232 -32.058 9.869 1.00 83.25 1064 VAL A N 1
ATOM 8817 C CA . VAL A 1 1064 ? 9.684 -30.710 9.640 1.00 83.25 1064 VAL A CA 1
ATOM 8818 C C . VAL A 1 1064 ? 9.857 -29.847 10.891 1.00 83.25 1064 VAL A C 1
ATOM 8820 O O . VAL A 1 1064 ? 10.262 -28.693 10.768 1.00 83.25 1064 VAL A O 1
ATOM 8823 N N . GLY A 1 1065 ? 9.621 -30.407 12.082 1.00 83.19 1065 GLY A N 1
ATOM 8824 C CA . GLY A 1 1065 ? 9.901 -29.741 13.356 1.00 83.19 1065 GLY A CA 1
ATOM 8825 C C . GLY A 1 1065 ? 11.362 -29.317 13.480 1.00 83.19 1065 GLY A C 1
ATOM 8826 O O . GLY A 1 1065 ? 11.640 -28.129 13.642 1.00 83.19 1065 GLY A O 1
ATOM 8827 N N . ASP A 1 1066 ? 12.294 -30.257 13.311 1.00 84.81 1066 ASP A N 1
ATOM 8828 C CA . ASP A 1 1066 ? 13.737 -29.994 13.394 1.00 84.81 1066 ASP A CA 1
ATOM 8829 C C . ASP A 1 1066 ? 14.166 -28.892 12.417 1.00 84.81 1066 ASP A C 1
ATOM 8831 O O . ASP A 1 1066 ? 14.940 -27.999 12.767 1.00 84.81 1066 ASP A O 1
ATOM 8835 N N . VAL A 1 1067 ? 13.625 -28.912 11.195 1.00 84.31 1067 VAL A N 1
ATOM 8836 C CA . VAL A 1 1067 ? 13.864 -27.885 10.177 1.00 84.31 1067 VAL A CA 1
ATOM 8837 C C . VAL A 1 1067 ? 13.369 -26.511 10.631 1.00 84.31 1067 VAL A C 1
ATOM 8839 O O . VAL A 1 1067 ? 14.138 -25.553 10.572 1.00 84.31 1067 VAL A O 1
ATOM 8842 N N . ILE A 1 1068 ? 12.115 -26.403 11.074 1.00 85.69 1068 ILE A N 1
ATOM 8843 C CA . ILE A 1 1068 ? 11.493 -25.131 11.469 1.00 85.69 1068 ILE A CA 1
ATOM 8844 C C . ILE A 1 1068 ? 12.248 -24.498 12.639 1.00 85.69 1068 ILE A C 1
ATOM 8846 O O . ILE A 1 1068 ? 12.598 -23.317 12.581 1.00 85.69 1068 ILE A O 1
ATOM 8850 N N . PHE A 1 1069 ? 12.555 -25.278 13.675 1.00 85.50 1069 PHE A N 1
ATOM 8851 C CA . PHE A 1 1069 ? 13.254 -24.756 14.847 1.00 85.50 1069 PHE A CA 1
ATOM 8852 C C . PHE A 1 1069 ? 14.724 -24.435 14.555 1.00 85.50 1069 PHE A C 1
ATOM 8854 O O . PHE A 1 1069 ? 15.228 -23.429 15.049 1.00 85.50 1069 PHE A O 1
ATOM 8861 N N . SER A 1 1070 ? 15.380 -25.186 13.664 1.00 84.25 1070 SER A N 1
ATOM 8862 C CA . SER A 1 1070 ? 16.724 -24.840 13.176 1.00 84.25 1070 SER A CA 1
ATOM 8863 C C . SER A 1 1070 ? 16.739 -23.525 12.384 1.00 84.25 1070 SER A C 1
ATOM 8865 O O . SER A 1 1070 ? 17.697 -22.754 12.476 1.00 84.25 1070 SER A O 1
ATOM 8867 N N . ILE A 1 1071 ? 15.689 -23.246 11.599 1.00 85.00 1071 ILE A N 1
ATOM 8868 C CA . ILE A 1 1071 ? 15.537 -21.965 10.890 1.00 85.00 1071 ILE A CA 1
ATOM 8869 C C . ILE A 1 1071 ? 15.434 -20.823 11.905 1.00 85.00 1071 ILE A C 1
ATOM 8871 O O . ILE A 1 1071 ? 16.181 -19.855 11.797 1.00 85.00 1071 ILE A O 1
ATOM 8875 N N . ILE A 1 1072 ? 14.576 -20.968 12.918 1.00 83.12 1072 ILE A N 1
ATOM 8876 C CA . ILE A 1 1072 ? 14.383 -19.972 13.985 1.00 83.12 1072 ILE A CA 1
ATOM 8877 C C . ILE A 1 1072 ? 15.669 -19.709 14.771 1.00 83.12 1072 ILE A C 1
ATOM 8879 O O . ILE A 1 1072 ? 15.981 -18.563 15.106 1.00 83.12 1072 ILE A O 1
ATOM 8883 N N . GLU A 1 1073 ? 16.417 -20.765 15.086 1.00 82.88 1073 GLU A N 1
ATOM 8884 C CA . GLU A 1 1073 ? 17.690 -20.638 15.787 1.00 82.88 1073 GLU A CA 1
ATOM 8885 C C . GLU A 1 1073 ? 18.711 -19.873 14.933 1.00 82.88 1073 GLU A C 1
ATOM 8887 O O . GLU A 1 1073 ? 19.399 -18.979 15.432 1.00 82.88 1073 GLU A O 1
ATOM 8892 N N . THR A 1 1074 ? 18.753 -20.161 13.628 1.00 79.94 1074 THR A N 1
ATOM 8893 C CA . THR A 1 1074 ? 19.660 -19.495 12.684 1.00 79.94 1074 THR A CA 1
ATOM 8894 C C . THR A 1 1074 ? 19.348 -18.005 12.553 1.00 79.94 1074 THR A C 1
ATOM 8896 O O . THR A 1 1074 ? 20.262 -17.179 12.569 1.00 79.94 1074 THR A O 1
ATOM 8899 N N . THR A 1 1075 ? 18.068 -17.646 12.462 1.00 77.50 1075 THR A N 1
ATOM 8900 C CA . THR A 1 1075 ? 17.611 -16.254 12.360 1.00 77.50 1075 THR A CA 1
ATOM 8901 C C . THR A 1 1075 ? 17.581 -15.517 13.698 1.00 77.50 1075 THR A C 1
ATOM 8903 O O . THR A 1 1075 ? 17.262 -14.332 13.726 1.00 77.50 1075 THR A O 1
ATOM 8906 N N . LYS A 1 1076 ? 17.884 -16.188 14.819 1.00 75.62 1076 LYS A N 1
ATOM 8907 C CA . LYS A 1 1076 ? 17.905 -15.601 16.170 1.00 75.62 1076 LYS A CA 1
ATOM 8908 C C . LYS A 1 1076 ? 16.605 -14.867 16.540 1.00 75.62 1076 LYS A C 1
ATOM 8910 O O . LYS A 1 1076 ? 16.658 -13.828 17.192 1.00 75.62 1076 LYS A O 1
ATOM 8915 N N . TYR A 1 1077 ? 15.448 -15.423 16.169 1.00 71.62 1077 TYR A N 1
ATOM 8916 C CA . TYR A 1 1077 ? 14.124 -14.825 16.430 1.00 71.62 1077 TYR A CA 1
ATOM 8917 C C . TYR A 1 1077 ? 13.907 -13.449 15.766 1.00 71.62 1077 TYR A C 1
ATOM 8919 O O . TYR A 1 1077 ? 13.206 -12.599 16.312 1.00 71.62 1077 TYR A O 1
ATOM 8927 N N . ASN A 1 1078 ? 14.499 -13.220 14.588 1.00 74.44 1078 ASN A N 1
ATOM 8928 C CA . ASN A 1 1078 ? 14.272 -12.013 13.787 1.00 74.44 1078 ASN A CA 1
ATOM 8929 C C . ASN A 1 1078 ? 12.764 -11.741 13.571 1.00 74.44 1078 ASN A C 1
ATOM 8931 O O . ASN A 1 1078 ? 11.977 -12.671 13.388 1.00 74.44 1078 ASN A O 1
ATOM 8935 N N . VAL A 1 1079 ? 12.360 -10.468 13.527 1.00 74.88 1079 VAL A N 1
ATOM 8936 C CA . VAL A 1 1079 ? 10.958 -10.035 13.338 1.00 74.88 1079 VAL A CA 1
ATOM 8937 C C . VAL A 1 1079 ? 10.319 -10.611 12.066 1.00 74.88 1079 VAL A C 1
ATOM 8939 O O . VAL A 1 1079 ? 9.122 -10.880 12.022 1.00 74.88 1079 VAL A O 1
ATOM 8942 N N . LEU A 1 1080 ? 11.118 -10.858 11.028 1.00 82.94 1080 LEU A N 1
ATOM 8943 C CA . LEU A 1 1080 ? 10.672 -11.443 9.765 1.00 82.94 1080 LEU A CA 1
ATOM 8944 C C . LEU A 1 1080 ? 10.412 -12.952 9.845 1.00 82.94 1080 LEU A C 1
ATOM 8946 O O . LEU A 1 1080 ? 9.812 -13.502 8.923 1.00 82.94 1080 LEU A O 1
ATOM 8950 N N . CYS A 1 1081 ? 10.814 -13.637 10.919 1.00 83.62 1081 CYS A N 1
ATOM 8951 C CA . CYS A 1 1081 ? 10.648 -15.088 11.042 1.00 83.62 1081 CYS A CA 1
ATOM 8952 C C . CYS A 1 1081 ? 9.190 -15.516 11.013 1.00 83.62 1081 CYS A C 1
ATOM 8954 O O . CYS A 1 1081 ? 8.875 -16.531 10.409 1.00 83.62 1081 CYS A O 1
ATOM 8956 N N . ALA A 1 1082 ? 8.282 -14.745 11.613 1.00 80.75 1082 ALA A N 1
ATOM 8957 C CA . ALA A 1 1082 ? 6.861 -15.055 11.507 1.00 80.75 1082 ALA A CA 1
ATOM 8958 C C . ALA A 1 1082 ? 6.370 -14.936 10.053 1.00 80.75 1082 ALA A C 1
ATOM 8960 O O . ALA A 1 1082 ? 5.558 -15.737 9.586 1.00 80.75 1082 ALA A O 1
ATOM 8961 N N . LYS A 1 1083 ? 6.932 -13.977 9.306 1.00 86.06 1083 LYS A N 1
ATOM 8962 C CA . LYS A 1 1083 ? 6.539 -13.649 7.933 1.00 86.06 1083 LYS A CA 1
ATOM 8963 C C . LYS A 1 1083 ? 6.923 -14.711 6.904 1.00 86.06 1083 LYS A C 1
ATOM 8965 O O . LYS A 1 1083 ? 6.249 -14.820 5.880 1.00 86.06 1083 LYS A O 1
ATOM 8970 N N . ILE A 1 1084 ? 7.953 -15.525 7.147 1.00 86.75 1084 ILE A N 1
ATOM 8971 C CA . ILE A 1 1084 ? 8.385 -16.557 6.181 1.00 86.75 1084 ILE A CA 1
ATOM 8972 C C . ILE A 1 1084 ? 7.340 -17.671 5.985 1.00 86.75 1084 ILE A C 1
ATOM 8974 O O . ILE A 1 1084 ? 7.345 -18.329 4.946 1.00 86.75 1084 ILE A O 1
ATOM 8978 N N . PHE A 1 1085 ? 6.430 -17.865 6.948 1.00 85.00 1085 PHE A N 1
ATOM 8979 C CA . PHE A 1 1085 ? 5.396 -18.906 6.909 1.00 85.00 1085 PHE A CA 1
ATOM 8980 C C . PHE A 1 1085 ? 4.069 -18.443 6.278 1.00 85.00 1085 PHE A C 1
ATOM 8982 O O . PHE A 1 1085 ? 3.199 -19.274 6.026 1.00 85.00 1085 PHE A O 1
ATOM 8989 N N . GLU A 1 1086 ? 3.900 -17.147 5.983 1.00 82.19 1086 GLU A N 1
ATOM 8990 C CA . GLU A 1 1086 ? 2.617 -16.573 5.529 1.00 82.19 1086 GLU A CA 1
ATOM 8991 C C . GLU A 1 1086 ? 2.124 -17.128 4.179 1.00 82.19 1086 GLU A C 1
ATOM 8993 O O . GLU A 1 1086 ? 0.921 -17.259 3.957 1.00 82.19 1086 GLU A O 1
ATOM 8998 N N . ASP A 1 1087 ? 3.040 -17.500 3.280 1.00 80.19 1087 ASP A N 1
ATOM 8999 C CA . ASP A 1 1087 ? 2.706 -18.006 1.938 1.00 80.19 1087 ASP A CA 1
ATOM 9000 C C . ASP A 1 1087 ? 2.349 -19.507 1.901 1.00 80.19 1087 ASP A C 1
ATOM 9002 O O . ASP A 1 1087 ? 2.054 -20.064 0.831 1.00 80.19 1087 ASP A O 1
ATOM 9006 N N . ILE A 1 1088 ? 2.350 -20.185 3.052 1.00 80.12 1088 ILE A N 1
ATOM 9007 C CA . ILE A 1 1088 ? 1.965 -21.594 3.167 1.00 80.12 1088 ILE A CA 1
ATOM 9008 C C . ILE A 1 1088 ? 0.439 -21.696 3.142 1.00 80.12 1088 ILE A C 1
ATOM 9010 O O . ILE A 1 1088 ? -0.247 -21.320 4.085 1.00 80.12 1088 ILE A O 1
ATOM 9014 N N . ARG A 1 1089 ? -0.099 -22.232 2.041 1.00 74.38 1089 ARG A N 1
ATOM 9015 C CA . ARG A 1 1089 ? -1.553 -22.353 1.815 1.00 74.38 1089 ARG A CA 1
ATOM 9016 C C . ARG A 1 1089 ? -2.095 -23.781 1.906 1.00 74.38 1089 ARG A C 1
ATOM 9018 O O . ARG A 1 1089 ? -3.306 -23.955 1.853 1.00 74.38 1089 ARG A O 1
ATOM 9025 N N . ASP A 1 1090 ? -1.237 -24.802 1.979 1.00 77.94 1090 ASP A N 1
ATOM 9026 C CA . ASP A 1 1090 ? -1.704 -26.187 2.153 1.00 77.94 1090 ASP A CA 1
ATOM 9027 C C . ASP A 1 1090 ? -2.203 -26.359 3.589 1.00 77.94 1090 ASP A C 1
ATOM 9029 O O . ASP A 1 1090 ? -1.405 -26.314 4.525 1.00 77.94 1090 ASP A O 1
ATOM 9033 N N . HIS A 1 1091 ? -3.512 -26.570 3.745 1.00 76.38 1091 HIS A N 1
ATOM 9034 C CA . HIS A 1 1091 ? -4.170 -26.728 5.041 1.00 76.38 1091 HIS A CA 1
ATOM 9035 C C . HIS A 1 1091 ? -3.461 -27.745 5.941 1.00 76.38 1091 HIS A C 1
ATOM 9037 O O . HIS A 1 1091 ? -3.183 -27.450 7.100 1.00 76.38 1091 HIS A O 1
ATOM 9043 N N . ARG A 1 1092 ? -3.047 -28.887 5.380 1.00 79.69 1092 ARG A N 1
ATOM 9044 C CA . ARG A 1 1092 ? -2.389 -29.959 6.142 1.00 79.69 1092 ARG A CA 1
ATOM 9045 C C . ARG A 1 1092 ? -1.033 -29.524 6.686 1.00 79.69 1092 ARG A C 1
ATOM 9047 O O . ARG A 1 1092 ? -0.647 -29.906 7.784 1.00 79.69 1092 ARG A O 1
ATOM 9054 N N . VAL A 1 1093 ? -0.307 -28.721 5.909 1.00 81.75 1093 VAL A N 1
ATOM 9055 C CA . VAL A 1 1093 ? 0.987 -28.173 6.324 1.00 81.75 1093 VAL A CA 1
ATOM 9056 C C . VAL A 1 1093 ? 0.775 -27.071 7.356 1.00 81.75 1093 VAL A C 1
ATOM 9058 O O . VAL A 1 1093 ? 1.487 -27.044 8.351 1.00 81.75 1093 VAL A O 1
ATOM 9061 N N . THR A 1 1094 ? -0.221 -26.198 7.175 1.00 82.44 1094 THR A N 1
ATOM 9062 C CA . THR A 1 1094 ? -0.537 -25.173 8.182 1.00 82.44 1094 THR A CA 1
ATOM 9063 C C . THR A 1 1094 ? -0.942 -25.792 9.518 1.00 82.44 1094 THR A C 1
ATOM 9065 O O . THR A 1 1094 ? -0.501 -25.311 10.557 1.00 82.44 1094 THR A O 1
ATOM 9068 N N . ASP A 1 1095 ? -1.702 -26.893 9.495 1.00 79.44 1095 ASP A N 1
ATOM 9069 C CA . ASP A 1 1095 ? -2.069 -27.663 10.687 1.00 79.44 1095 ASP A CA 1
ATOM 9070 C C . ASP A 1 1095 ? -0.840 -28.231 11.381 1.00 79.44 1095 ASP A C 1
ATOM 9072 O O . ASP A 1 1095 ? -0.682 -28.061 12.586 1.00 79.44 1095 ASP A O 1
ATOM 9076 N N . LEU A 1 1096 ? 0.053 -28.851 10.608 1.00 82.94 1096 LEU A N 1
ATOM 9077 C CA . LEU A 1 1096 ? 1.293 -29.403 11.130 1.00 82.94 1096 LEU A CA 1
ATOM 9078 C C . LEU A 1 1096 ? 2.181 -28.323 11.757 1.00 82.94 1096 LEU A C 1
ATOM 9080 O O . LEU A 1 1096 ? 2.724 -28.537 12.834 1.00 82.94 1096 LEU A O 1
ATOM 9084 N N . VAL A 1 1097 ? 2.343 -27.175 11.096 1.00 84.25 1097 VAL A N 1
ATOM 9085 C CA . VAL A 1 1097 ? 3.184 -26.080 11.600 1.00 84.25 1097 VAL A CA 1
ATOM 9086 C C . VAL A 1 1097 ? 2.614 -25.530 12.907 1.00 84.25 1097 VAL A C 1
ATOM 9088 O O . VAL A 1 1097 ? 3.362 -25.407 13.872 1.00 84.25 1097 VAL A O 1
ATOM 9091 N N . ILE A 1 1098 ? 1.302 -25.264 12.970 1.00 82.88 1098 ILE A N 1
ATOM 9092 C CA . ILE A 1 1098 ? 0.638 -24.836 14.213 1.00 82.88 1098 ILE A CA 1
ATOM 9093 C C . ILE A 1 1098 ? 0.849 -25.890 15.307 1.00 82.88 1098 ILE A C 1
ATOM 9095 O O . ILE A 1 1098 ? 1.324 -25.548 16.386 1.00 82.88 1098 ILE A O 1
ATOM 9099 N N . GLU A 1 1099 ? 0.581 -27.166 15.012 1.00 83.25 1099 GLU A N 1
ATOM 9100 C CA . GLU A 1 1099 ? 0.742 -28.273 15.962 1.00 83.25 1099 GLU A CA 1
ATOM 9101 C C . GLU A 1 1099 ? 2.175 -28.354 16.513 1.00 83.25 1099 GLU A C 1
ATOM 9103 O O . GLU A 1 1099 ? 2.362 -28.505 17.717 1.00 83.25 1099 GLU A O 1
ATOM 9108 N N . LEU A 1 1100 ? 3.197 -28.224 15.664 1.00 85.25 1100 LEU A N 1
ATOM 9109 C CA . LEU A 1 1100 ? 4.600 -28.274 16.086 1.00 85.25 1100 LEU A CA 1
ATOM 9110 C C . LEU A 1 1100 ? 4.959 -27.125 17.038 1.00 85.25 1100 LEU A C 1
ATOM 9112 O O . LEU A 1 1100 ? 5.608 -27.358 18.058 1.00 85.25 1100 LEU A O 1
ATOM 9116 N N . PHE A 1 1101 ? 4.518 -25.905 16.726 1.00 86.75 1101 PHE A N 1
ATOM 9117 C CA . PHE A 1 1101 ? 4.746 -24.729 17.565 1.00 86.75 1101 PHE A CA 1
ATOM 9118 C C . PHE A 1 1101 ? 4.014 -24.814 18.908 1.00 86.75 1101 PHE A C 1
ATOM 9120 O O . PHE A 1 1101 ? 4.602 -24.511 19.947 1.00 86.75 1101 PHE A O 1
ATOM 9127 N N . GLU A 1 1102 ? 2.757 -25.258 18.903 1.00 86.00 1102 GLU A N 1
ATOM 9128 C CA . GLU A 1 1102 ? 1.982 -25.482 20.124 1.00 86.00 1102 GLU A CA 1
ATOM 9129 C C . GLU A 1 1102 ? 2.619 -26.555 21.006 1.00 86.00 1102 GLU A C 1
ATOM 9131 O O . GLU A 1 1102 ? 2.798 -26.345 22.204 1.00 86.00 1102 GLU A O 1
ATOM 9136 N N . GLN A 1 1103 ? 2.996 -27.699 20.425 1.00 85.12 1103 GLN A N 1
ATOM 9137 C CA . GLN A 1 1103 ? 3.595 -28.798 21.177 1.00 85.12 1103 GLN A CA 1
ATOM 9138 C C . GLN A 1 1103 ? 4.947 -28.420 21.782 1.00 85.12 1103 GLN A C 1
ATOM 9140 O O . GLN A 1 1103 ? 5.206 -28.792 22.927 1.00 85.12 1103 GLN A O 1
ATOM 9145 N N . ASP A 1 1104 ? 5.805 -27.709 21.044 1.00 85.69 1104 ASP A N 1
ATOM 9146 C CA . ASP A 1 1104 ? 7.084 -27.213 21.567 1.00 85.69 1104 ASP A CA 1
ATOM 9147 C C . ASP A 1 1104 ? 6.859 -26.241 22.731 1.00 85.69 1104 ASP A C 1
ATOM 9149 O O . ASP A 1 1104 ? 7.426 -26.422 23.809 1.00 85.69 1104 ASP A O 1
ATOM 9153 N N . PHE A 1 1105 ? 5.952 -25.275 22.560 1.00 87.44 1105 PHE A N 1
ATOM 9154 C CA . PHE A 1 1105 ? 5.605 -24.317 23.606 1.00 87.44 1105 PHE A CA 1
ATOM 9155 C C . PHE A 1 1105 ? 5.040 -25.002 24.861 1.00 87.44 1105 PHE A C 1
ATOM 9157 O O . PHE A 1 1105 ? 5.522 -24.762 25.969 1.00 87.44 1105 PHE A O 1
ATOM 9164 N N . PHE A 1 1106 ? 4.068 -25.905 24.709 1.00 87.75 1106 PHE A N 1
ATOM 9165 C CA . PHE A 1 1106 ? 3.454 -26.613 25.834 1.00 87.75 1106 PHE A CA 1
ATOM 9166 C C . PHE A 1 1106 ? 4.448 -27.518 26.568 1.00 87.75 1106 PHE A C 1
ATOM 9168 O O . PHE A 1 1106 ? 4.483 -27.518 27.799 1.00 87.75 1106 PHE A O 1
ATOM 9175 N N . LYS A 1 1107 ? 5.302 -28.251 25.842 1.00 86.00 1107 LYS A N 1
ATOM 9176 C CA . LYS A 1 1107 ? 6.331 -29.105 26.456 1.00 86.00 1107 LYS A CA 1
ATOM 9177 C C . LYS A 1 1107 ? 7.362 -28.288 27.233 1.00 86.00 1107 LYS A C 1
ATOM 9179 O O . LYS A 1 1107 ? 7.715 -28.691 28.338 1.00 86.00 1107 LYS A O 1
ATOM 9184 N N . LYS A 1 1108 ? 7.795 -27.140 26.698 1.00 85.38 1108 LYS A N 1
ATOM 9185 C CA . LYS A 1 1108 ? 8.737 -26.229 27.370 1.00 85.38 1108 LYS A CA 1
ATOM 9186 C C . LYS A 1 1108 ? 8.159 -25.582 28.628 1.00 85.38 1108 LYS A C 1
ATOM 9188 O O . LYS A 1 1108 ? 8.881 -25.403 29.605 1.00 85.38 1108 LYS A O 1
ATOM 9193 N N . ILE A 1 1109 ? 6.853 -25.290 28.648 1.00 84.25 1109 ILE A N 1
ATOM 9194 C CA . ILE A 1 1109 ? 6.178 -24.856 29.882 1.00 84.25 1109 ILE A CA 1
ATOM 9195 C C . ILE A 1 1109 ? 6.257 -25.959 30.939 1.00 84.25 1109 ILE A C 1
ATOM 9197 O O . ILE A 1 1109 ? 6.656 -25.692 32.068 1.00 84.25 1109 ILE A O 1
ATOM 9201 N N . ILE A 1 1110 ? 5.909 -27.198 30.575 1.00 83.88 1110 ILE A N 1
ATOM 9202 C CA . ILE A 1 1110 ? 5.881 -28.329 31.515 1.00 83.88 1110 ILE A CA 1
ATOM 9203 C C . ILE A 1 1110 ? 7.287 -28.660 32.044 1.00 83.88 1110 ILE A C 1
ATOM 9205 O O . ILE A 1 1110 ? 7.425 -29.022 33.213 1.00 83.88 1110 ILE A O 1
ATOM 9209 N N . SER A 1 1111 ? 8.331 -28.538 31.215 1.00 81.69 1111 SER A N 1
ATOM 9210 C CA . SER A 1 1111 ? 9.722 -28.760 31.640 1.00 81.69 1111 SER A CA 1
ATOM 9211 C C . SER A 1 1111 ? 10.286 -27.635 32.514 1.00 81.69 1111 SER A C 1
ATOM 9213 O O . SER A 1 1111 ? 11.312 -27.838 33.165 1.00 81.69 1111 SER A O 1
ATOM 9215 N N . GLY A 1 1112 ? 9.619 -26.478 32.568 1.00 75.88 1112 GLY A N 1
ATOM 9216 C CA . GLY A 1 1112 ? 10.062 -25.315 33.333 1.00 75.88 1112 GLY A CA 1
ATOM 9217 C C . GLY A 1 1112 ? 11.147 -24.486 32.639 1.00 75.88 1112 GLY A C 1
ATOM 9218 O O . GLY A 1 1112 ? 11.894 -23.785 33.319 1.00 75.88 1112 GLY A O 1
ATOM 9219 N N . GLU A 1 1113 ? 11.258 -24.550 31.310 1.00 77.75 1113 GLU A N 1
ATOM 9220 C CA . GLU A 1 1113 ? 12.202 -23.721 30.553 1.00 77.75 1113 GLU A CA 1
ATOM 9221 C C . GLU A 1 1113 ? 11.781 -22.237 30.522 1.00 77.75 1113 GLU A C 1
ATOM 9223 O O . GLU A 1 1113 ? 10.605 -21.878 30.644 1.00 77.75 1113 GLU A O 1
ATOM 9228 N N . GLU A 1 1114 ? 12.764 -21.344 30.377 1.00 74.81 1114 GLU A N 1
ATOM 9229 C CA . GLU A 1 1114 ? 12.534 -19.905 30.226 1.00 74.81 1114 GLU A CA 1
ATOM 9230 C C . GLU A 1 1114 ? 12.473 -19.516 28.747 1.00 74.81 1114 GLU A C 1
ATOM 9232 O O . GLU A 1 1114 ? 13.333 -19.890 27.945 1.00 74.81 1114 GLU A O 1
ATOM 9237 N N . PHE A 1 1115 ? 11.465 -18.722 28.382 1.00 78.56 1115 PHE A N 1
ATOM 9238 C CA . PHE A 1 1115 ? 11.284 -18.250 27.014 1.00 78.56 1115 PHE A CA 1
ATOM 9239 C C . PHE A 1 1115 ? 11.900 -16.870 26.809 1.00 78.56 1115 PHE A C 1
ATOM 9241 O O . PHE A 1 1115 ? 11.759 -15.967 27.632 1.00 78.56 1115 PHE A O 1
ATOM 9248 N N . LYS A 1 1116 ? 12.515 -16.676 25.642 1.00 75.62 1116 LYS A N 1
ATOM 9249 C CA . LYS A 1 1116 ? 12.856 -15.336 25.162 1.00 75.62 1116 LYS A CA 1
ATOM 9250 C C . LYS A 1 1116 ? 11.592 -14.593 24.733 1.00 75.62 1116 LYS A C 1
ATOM 9252 O O . LYS A 1 1116 ? 10.690 -15.184 24.137 1.00 75.62 1116 LYS A O 1
ATOM 9257 N N . ALA A 1 1117 ? 11.550 -13.292 24.995 1.00 69.81 1117 ALA A N 1
ATOM 9258 C CA . ALA A 1 1117 ? 10.396 -12.449 24.703 1.00 69.81 1117 ALA A CA 1
ATOM 9259 C C . ALA A 1 1117 ? 10.072 -12.440 23.191 1.00 69.81 1117 ALA A C 1
ATOM 9261 O O . ALA A 1 1117 ? 8.914 -12.536 22.783 1.00 69.81 1117 ALA A O 1
ATOM 9262 N N . GLU A 1 1118 ? 11.115 -12.426 22.359 1.00 72.00 1118 GLU A N 1
ATOM 9263 C CA . GLU A 1 1118 ? 11.029 -12.432 20.898 1.00 72.00 1118 GLU A CA 1
ATOM 9264 C C . GLU A 1 1118 ? 10.394 -13.726 20.361 1.00 72.00 1118 GLU A C 1
ATOM 9266 O O . GLU A 1 1118 ? 9.592 -13.687 19.426 1.00 72.00 1118 GLU A O 1
ATOM 9271 N N . PHE A 1 1119 ? 10.685 -14.873 20.988 1.00 80.25 1119 PHE A N 1
ATOM 9272 C CA . PHE A 1 1119 ? 10.090 -16.158 20.608 1.00 80.25 1119 PHE A CA 1
ATOM 9273 C C . PHE A 1 1119 ? 8.576 -16.166 20.829 1.00 80.25 1119 PHE A C 1
ATOM 9275 O O . PHE A 1 1119 ? 7.829 -16.594 19.952 1.00 80.25 1119 PHE A O 1
ATOM 9282 N N . LEU A 1 1120 ? 8.117 -15.660 21.977 1.00 77.44 1120 LEU A N 1
ATOM 9283 C CA . LEU A 1 1120 ? 6.692 -15.619 22.315 1.00 77.44 1120 LEU A CA 1
ATOM 9284 C C . LEU A 1 1120 ? 5.910 -14.691 21.377 1.00 77.44 1120 LEU A C 1
ATOM 9286 O O . LEU A 1 1120 ? 4.794 -15.017 20.973 1.00 77.44 1120 LEU A O 1
ATOM 9290 N N . GLN A 1 1121 ? 6.502 -13.558 20.989 1.00 72.75 1121 GLN A N 1
ATOM 9291 C CA . GLN A 1 1121 ? 5.912 -12.658 19.998 1.00 72.75 1121 GLN A CA 1
ATOM 9292 C C . GLN A 1 1121 ? 5.772 -13.339 18.632 1.00 72.75 1121 GLN A C 1
ATOM 9294 O O . GLN A 1 1121 ? 4.688 -13.325 18.046 1.00 72.75 1121 GLN A O 1
ATOM 9299 N N . MET A 1 1122 ? 6.847 -13.966 18.154 1.00 80.75 1122 MET A N 1
ATOM 9300 C CA . MET A 1 1122 ? 6.853 -14.700 16.891 1.00 80.75 1122 MET A CA 1
ATOM 9301 C C . MET A 1 1122 ? 5.820 -15.838 16.896 1.00 80.75 1122 MET A C 1
ATOM 9303 O O . MET A 1 1122 ? 5.077 -15.989 15.929 1.00 80.75 1122 MET A O 1
ATOM 9307 N N . LEU A 1 1123 ? 5.732 -16.604 17.988 1.00 81.94 1123 LEU A N 1
ATOM 9308 C CA . LEU A 1 1123 ? 4.772 -17.697 18.158 1.00 81.94 1123 LEU A CA 1
ATOM 9309 C C . LEU A 1 1123 ? 3.326 -17.215 17.976 1.00 81.94 1123 LEU A C 1
ATOM 9311 O O . LEU A 1 1123 ? 2.570 -17.794 17.195 1.00 81.94 1123 LEU A O 1
ATOM 9315 N N . ILE A 1 1124 ? 2.954 -16.130 18.664 1.00 73.44 1124 ILE A N 1
ATOM 9316 C CA . ILE A 1 1124 ? 1.613 -15.541 18.568 1.00 73.44 1124 ILE A CA 1
ATOM 9317 C C . ILE A 1 1124 ? 1.326 -15.084 17.136 1.00 73.44 1124 ILE A C 1
ATOM 9319 O O . ILE A 1 1124 ? 0.235 -15.321 16.616 1.00 73.44 1124 ILE A O 1
ATOM 9323 N N . GLU A 1 1125 ? 2.287 -14.426 16.488 1.00 76.81 1125 GLU A N 1
ATOM 9324 C CA . GLU A 1 1125 ? 2.110 -13.924 15.128 1.00 76.81 1125 GLU A CA 1
ATOM 9325 C C . GLU A 1 1125 ? 1.918 -15.061 14.112 1.00 76.81 1125 GLU A C 1
ATOM 9327 O O . GLU A 1 1125 ? 0.997 -14.992 13.294 1.00 76.81 1125 GLU A O 1
ATOM 9332 N N . ILE A 1 1126 ? 2.713 -16.134 14.209 1.00 81.75 1126 ILE A N 1
ATOM 9333 C CA . ILE A 1 1126 ? 2.598 -17.322 13.350 1.00 81.75 1126 ILE A CA 1
ATOM 9334 C C . ILE A 1 1126 ? 1.231 -17.986 13.527 1.00 81.75 1126 ILE A C 1
ATOM 9336 O O . ILE A 1 1126 ? 0.514 -18.187 12.543 1.00 81.75 1126 ILE A O 1
ATOM 9340 N N . ILE A 1 1127 ? 0.846 -18.303 14.769 1.00 78.31 1127 ILE A N 1
ATOM 9341 C CA . ILE A 1 1127 ? -0.416 -19.002 15.057 1.00 78.31 1127 ILE A CA 1
ATOM 9342 C C . ILE A 1 1127 ? -1.605 -18.161 14.588 1.00 78.31 1127 ILE A C 1
ATOM 9344 O O . ILE A 1 1127 ? -2.505 -18.683 13.926 1.00 78.31 1127 ILE A O 1
ATOM 9348 N N . ASN A 1 1128 ? -1.593 -16.851 14.845 1.00 73.62 1128 ASN A N 1
ATOM 9349 C CA . ASN A 1 1128 ? -2.660 -15.965 14.390 1.00 73.62 1128 ASN A CA 1
ATOM 9350 C C . ASN A 1 1128 ? -2.746 -15.893 12.871 1.00 73.62 1128 ASN A C 1
ATOM 9352 O O . ASN A 1 1128 ? -3.842 -16.003 12.325 1.00 73.62 1128 ASN A O 1
ATOM 9356 N N . HIS A 1 1129 ? -1.623 -15.712 12.176 1.00 74.88 1129 HIS A N 1
ATOM 9357 C CA . HIS A 1 1129 ? -1.641 -15.588 10.724 1.00 74.88 1129 HIS A CA 1
ATOM 9358 C C . HIS A 1 1129 ? -2.138 -16.880 10.063 1.00 74.88 1129 HIS A C 1
ATOM 9360 O O . HIS A 1 1129 ? -3.042 -16.843 9.226 1.00 74.88 1129 HIS A O 1
ATOM 9366 N N . LEU A 1 1130 ? -1.603 -18.032 10.479 1.00 77.56 1130 LEU A N 1
ATOM 9367 C CA . LEU A 1 1130 ? -1.992 -19.331 9.929 1.00 77.56 1130 LEU A CA 1
ATOM 9368 C C . LEU A 1 1130 ? -3.444 -19.694 10.285 1.00 77.56 1130 LEU A C 1
ATOM 9370 O O . LEU A 1 1130 ? -4.178 -20.203 9.436 1.00 77.56 1130 LEU A O 1
ATOM 9374 N N . SER A 1 1131 ? -3.905 -19.370 11.497 1.00 72.19 1131 SER A N 1
ATOM 9375 C CA . SER A 1 1131 ? -5.295 -19.609 11.907 1.00 72.19 1131 SER A CA 1
ATOM 9376 C C . SER A 1 1131 ? -6.294 -18.677 11.205 1.00 72.19 1131 SER A C 1
ATOM 9378 O O . SER A 1 1131 ? -7.368 -19.109 10.783 1.00 72.19 1131 SER A O 1
ATOM 9380 N N . MET A 1 1132 ? -5.932 -17.412 10.964 1.00 67.94 1132 MET A N 1
ATOM 9381 C CA . MET A 1 1132 ? -6.766 -16.476 10.197 1.00 67.94 1132 MET A CA 1
ATOM 9382 C C . MET A 1 1132 ? -7.023 -16.953 8.759 1.00 67.94 1132 MET A C 1
ATOM 9384 O O . MET A 1 1132 ? -8.098 -16.689 8.210 1.00 67.94 1132 MET A O 1
ATOM 9388 N N . HIS A 1 1133 ? -6.082 -17.682 8.147 1.00 63.12 1133 HIS A N 1
ATOM 9389 C CA . HIS A 1 1133 ? -6.299 -18.307 6.836 1.00 63.12 1133 HIS A CA 1
ATOM 9390 C C . HIS A 1 1133 ? -7.285 -19.478 6.892 1.00 63.12 1133 HIS A C 1
ATOM 9392 O O . HIS A 1 1133 ? -8.088 -19.608 5.966 1.00 63.12 1133 HIS A O 1
ATOM 9398 N N . LYS A 1 1134 ? -7.323 -20.258 7.987 1.00 61.28 1134 LYS A N 1
ATOM 9399 C CA . LYS A 1 1134 ? -8.345 -21.306 8.190 1.00 61.28 1134 LYS A CA 1
ATOM 9400 C C . LYS A 1 1134 ? -9.755 -20.736 8.230 1.00 61.28 1134 LYS A C 1
ATOM 9402 O O . LYS A 1 1134 ? -10.649 -21.292 7.607 1.00 61.28 1134 LYS A O 1
ATOM 9407 N N . GLY A 1 1135 ? -9.964 -19.613 8.924 1.00 49.94 1135 GLY A N 1
ATOM 9408 C CA . GLY A 1 1135 ? -11.299 -19.027 9.098 1.00 49.94 1135 GLY A CA 1
ATOM 9409 C C . GLY A 1 1135 ? -11.990 -18.627 7.785 1.00 49.94 1135 GLY A C 1
ATOM 9410 O O . GLY A 1 1135 ? -13.216 -18.546 7.734 1.00 49.94 1135 GLY A O 1
ATOM 9411 N N . LYS A 1 1136 ? -11.228 -18.401 6.704 1.00 48.03 1136 LYS A N 1
ATOM 9412 C CA . LYS A 1 1136 ? -11.781 -18.110 5.369 1.00 48.03 1136 LYS A CA 1
ATOM 9413 C C . LYS A 1 1136 ? -12.224 -19.366 4.611 1.00 48.03 1136 LYS A C 1
ATOM 9415 O O . LYS A 1 1136 ? -12.990 -19.250 3.655 1.00 48.03 1136 LYS A O 1
ATOM 9420 N N . THR A 1 1137 ? -11.774 -20.549 5.019 1.00 42.88 1137 THR A N 1
ATOM 9421 C CA . THR A 1 1137 ? -12.141 -21.832 4.415 1.00 42.88 1137 THR A CA 1
ATOM 9422 C C . THR A 1 1137 ? -13.121 -22.553 5.334 1.00 42.88 1137 THR A C 1
ATOM 9424 O O . THR A 1 1137 ? -12.788 -22.896 6.457 1.00 42.88 1137 THR A O 1
ATOM 9427 N N . ASN A 1 1138 ? -14.356 -22.746 4.870 1.00 39.22 1138 ASN A N 1
ATOM 9428 C CA . ASN A 1 1138 ? -15.527 -23.218 5.630 1.00 39.22 1138 ASN A CA 1
ATOM 9429 C C . ASN A 1 1138 ? -15.429 -24.634 6.251 1.00 39.22 1138 ASN A C 1
ATOM 9431 O O . ASN A 1 1138 ? -16.451 -25.179 6.683 1.00 39.22 1138 ASN A O 1
ATOM 9435 N N . ASP A 1 1139 ? -14.250 -25.249 6.296 1.00 38.84 1139 ASP A N 1
ATOM 9436 C CA . ASP A 1 1139 ? -14.083 -26.591 6.830 1.00 38.84 1139 ASP A CA 1
ATOM 9437 C C . ASP A 1 1139 ? -14.122 -26.553 8.360 1.00 38.84 1139 ASP A C 1
ATOM 9439 O O . ASP A 1 1139 ? -13.195 -26.138 9.049 1.00 38.84 1139 ASP A O 1
ATOM 9443 N N . ARG A 1 1140 ? -15.252 -27.021 8.902 1.00 40.78 1140 ARG A N 1
ATOM 9444 C CA . ARG A 1 1140 ? -15.502 -27.228 10.338 1.00 40.78 1140 ARG A CA 1
ATOM 9445 C C . ARG A 1 1140 ? -14.617 -28.319 10.962 1.00 40.78 1140 ARG A C 1
ATOM 9447 O O . ARG A 1 1140 ? -14.823 -28.660 12.121 1.00 40.78 1140 ARG A O 1
ATOM 9454 N N . SER A 1 1141 ? -13.648 -28.866 10.231 1.00 41.41 1141 SER A N 1
ATOM 9455 C CA . SER A 1 1141 ? -12.709 -29.892 10.691 1.00 41.41 1141 SER A CA 1
ATOM 9456 C C . SER A 1 1141 ? -11.536 -29.282 11.457 1.00 41.41 1141 SER A C 1
ATOM 9458 O O . SER A 1 1141 ? -10.378 -29.607 11.206 1.00 41.41 1141 SER A O 1
ATOM 9460 N N . GLY A 1 1142 ? -11.825 -28.388 12.401 1.00 45.25 1142 GLY A N 1
ATOM 9461 C CA . GLY A 1 1142 ? -10.862 -27.997 13.423 1.00 45.25 1142 GLY A CA 1
ATOM 9462 C C . GLY A 1 1142 ? -10.683 -29.124 14.436 1.00 45.25 1142 GLY A C 1
ATOM 9463 O O . GLY A 1 1142 ? -10.846 -28.880 15.625 1.00 45.25 1142 GLY A O 1
ATOM 9464 N N . GLU A 1 1143 ? -10.412 -30.353 13.999 1.00 46.25 1143 GLU A N 1
ATOM 9465 C CA . GLU A 1 1143 ? -9.962 -31.391 14.919 1.00 46.25 1143 GLU A CA 1
ATOM 9466 C C . GLU A 1 1143 ? -8.554 -30.981 15.345 1.00 46.25 1143 GLU A C 1
ATOM 9468 O O . GLU A 1 1143 ? -7.590 -31.105 14.590 1.00 46.25 1143 GLU A O 1
ATOM 9473 N N . GLN A 1 1144 ? -8.442 -30.394 16.539 1.00 51.66 1144 GLN A N 1
ATOM 9474 C CA . GLN A 1 1144 ? -7.153 -30.338 17.211 1.00 51.66 1144 GLN A CA 1
ATOM 9475 C C . GLN A 1 1144 ? -6.652 -31.783 17.296 1.00 51.66 1144 GLN A C 1
ATOM 9477 O O . GLN A 1 1144 ? -7.449 -32.697 17.536 1.00 51.66 1144 GLN A O 1
ATOM 9482 N N . 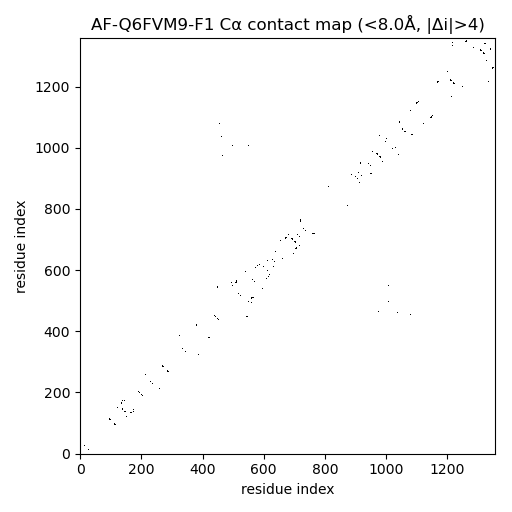SER A 1 1145 ? -5.357 -32.023 17.089 1.00 59.72 1145 SER A N 1
ATOM 9483 C CA . SER A 1 1145 ? -4.844 -33.358 17.368 1.00 59.72 1145 SER A CA 1
ATOM 9484 C C . SER A 1 1145 ? -5.101 -33.662 18.845 1.00 59.72 1145 SER A C 1
ATOM 9486 O O . SER A 1 1145 ? -4.873 -32.814 19.711 1.00 59.72 1145 SER A O 1
ATOM 9488 N N . HIS A 1 1146 ? -5.597 -34.866 19.137 1.00 64.06 1146 HIS A N 1
ATOM 9489 C CA . HIS A 1 1146 ? -5.866 -35.321 20.508 1.00 64.06 1146 HIS A CA 1
ATOM 9490 C C . HIS A 1 1146 ? -4.653 -35.075 21.432 1.00 64.06 1146 HIS A C 1
ATOM 9492 O O . HIS A 1 1146 ? -4.795 -34.746 22.605 1.00 64.06 1146 HIS A O 1
ATOM 9498 N N . THR A 1 1147 ? -3.444 -35.122 20.865 1.00 68.38 1147 THR A N 1
ATOM 9499 C CA . THR A 1 1147 ? -2.174 -34.790 21.518 1.00 68.38 1147 THR A CA 1
ATOM 9500 C C . THR A 1 1147 ? -2.041 -33.327 21.957 1.00 68.38 1147 THR A C 1
ATOM 9502 O O . THR A 1 1147 ? -1.552 -33.079 23.057 1.00 68.38 1147 THR A O 1
ATOM 9505 N N . SER A 1 1148 ? -2.457 -32.345 21.147 1.00 72.31 1148 SER A N 1
ATOM 9506 C CA . SER A 1 1148 ? -2.417 -30.927 21.550 1.00 72.31 1148 SER A CA 1
ATOM 9507 C C . SER A 1 1148 ? -3.440 -30.628 22.647 1.00 72.31 1148 SER A C 1
ATOM 9509 O O . SER A 1 1148 ? -3.142 -29.860 23.561 1.00 72.31 1148 SER A O 1
ATOM 9511 N N . TYR A 1 1149 ? -4.612 -31.272 22.601 1.00 76.25 1149 TYR A N 1
ATOM 9512 C CA . TYR A 1 1149 ? -5.614 -31.169 23.665 1.00 76.25 1149 TYR A CA 1
ATOM 9513 C C . TYR A 1 1149 ? -5.092 -31.749 24.990 1.00 76.25 1149 TYR A C 1
ATOM 9515 O O . TYR A 1 1149 ? -5.133 -31.069 26.014 1.00 76.25 1149 TYR A O 1
ATOM 9523 N N . GLU A 1 1150 ? -4.508 -32.952 24.975 1.00 78.50 1150 GLU A N 1
ATOM 9524 C CA . GLU A 1 1150 ? -3.892 -33.557 26.166 1.00 78.50 1150 GLU A CA 1
ATOM 9525 C C . GLU A 1 1150 ? -2.792 -32.674 26.772 1.00 78.50 1150 GLU A C 1
ATOM 9527 O O . GLU A 1 1150 ? -2.753 -32.479 27.989 1.00 78.50 1150 GLU A O 1
ATOM 9532 N N . LEU A 1 1151 ? -1.915 -32.103 25.939 1.00 79.88 1151 LEU A N 1
ATOM 9533 C CA . LEU A 1 1151 ? -0.882 -31.174 26.402 1.00 79.88 1151 LEU A CA 1
ATOM 9534 C C . LEU A 1 1151 ? -1.484 -29.888 26.971 1.00 79.88 1151 LEU A C 1
ATOM 9536 O O . LEU A 1 1151 ? -1.003 -29.398 27.987 1.00 79.88 1151 LEU A O 1
ATOM 9540 N N . CYS A 1 1152 ? -2.554 -29.365 26.372 1.00 81.44 1152 CYS A N 1
ATOM 9541 C CA . CYS A 1 1152 ? -3.277 -28.208 26.895 1.00 81.44 1152 CYS A CA 1
ATOM 9542 C C . CYS A 1 1152 ? -3.813 -28.480 28.313 1.00 81.44 1152 CYS A C 1
ATOM 9544 O O . CYS A 1 1152 ? -3.615 -27.663 29.215 1.00 81.44 1152 CYS A O 1
ATOM 9546 N N . VAL A 1 1153 ? -4.407 -29.659 28.541 1.00 81.31 1153 VAL A N 1
ATOM 9547 C CA . VAL A 1 1153 ? -4.871 -30.096 29.870 1.00 81.31 1153 VAL A CA 1
ATOM 9548 C C . VAL A 1 1153 ? -3.699 -30.229 30.851 1.00 81.31 1153 VAL A C 1
ATOM 9550 O O . VAL A 1 1153 ? -3.796 -29.761 31.987 1.00 81.31 1153 VAL A O 1
ATOM 9553 N N . GLN A 1 1154 ? -2.570 -30.806 30.426 1.00 82.75 1154 GLN A N 1
ATOM 9554 C CA . GLN A 1 1154 ? -1.371 -30.937 31.265 1.00 82.75 1154 GLN A CA 1
ATOM 9555 C C . GLN A 1 1154 ? -0.761 -29.582 31.641 1.00 82.75 1154 GLN A C 1
ATOM 9557 O O . GLN A 1 1154 ? -0.397 -29.384 32.798 1.00 82.75 1154 GLN A O 1
ATOM 9562 N N . VAL A 1 1155 ? -0.683 -28.638 30.700 1.00 84.19 1155 VAL A N 1
ATOM 9563 C CA . VAL A 1 1155 ? -0.195 -27.274 30.948 1.00 84.19 1155 VAL A CA 1
ATOM 9564 C C . VAL A 1 1155 ? -1.102 -26.549 31.944 1.00 84.19 1155 VAL A C 1
ATOM 9566 O O . VAL A 1 1155 ? -0.605 -25.943 32.893 1.00 84.19 1155 VAL A O 1
ATOM 9569 N N . MET A 1 1156 ? -2.428 -26.657 31.801 1.00 82.19 1156 MET A N 1
ATOM 9570 C CA . MET A 1 1156 ? -3.366 -26.088 32.778 1.00 82.19 1156 MET A CA 1
ATOM 9571 C C . MET A 1 1156 ? -3.199 -26.706 34.170 1.00 82.19 1156 MET A C 1
ATOM 9573 O O . MET A 1 1156 ? -3.161 -25.979 35.164 1.00 82.19 1156 MET A O 1
ATOM 9577 N N . ALA A 1 1157 ? -3.063 -28.032 34.250 1.00 83.38 1157 ALA A N 1
ATOM 9578 C CA . ALA A 1 1157 ? -2.819 -28.728 35.509 1.00 83.38 1157 ALA A CA 1
ATOM 9579 C C . ALA A 1 1157 ? -1.473 -28.320 36.135 1.00 83.38 1157 ALA A C 1
ATOM 9581 O O . ALA A 1 1157 ? -1.390 -28.163 37.352 1.00 83.38 1157 ALA A O 1
ATOM 9582 N N . HIS A 1 1158 ? -0.441 -28.092 35.318 1.00 85.25 1158 HIS A N 1
ATOM 9583 C CA . HIS A 1 1158 ? 0.855 -27.588 35.766 1.00 85.25 1158 HIS A CA 1
ATOM 9584 C C . HIS A 1 1158 ? 0.724 -26.185 36.375 1.00 85.25 1158 HIS A C 1
ATOM 9586 O O . HIS A 1 1158 ? 1.104 -25.991 37.527 1.00 85.25 1158 HIS A O 1
ATOM 9592 N N . PHE A 1 1159 ? 0.089 -25.236 35.674 1.00 85.00 1159 PHE A N 1
ATOM 9593 C CA . PHE A 1 1159 ? -0.175 -23.898 36.223 1.00 85.00 1159 PHE A CA 1
ATOM 9594 C C . PHE A 1 1159 ? -1.000 -23.944 37.516 1.00 85.00 1159 PHE A C 1
ATOM 9596 O O . PHE A 1 1159 ? -0.762 -23.162 38.435 1.00 85.00 1159 PHE A O 1
ATOM 9603 N N . GLN A 1 1160 ? -1.944 -24.882 37.627 1.00 82.31 1160 GLN A N 1
ATOM 9604 C CA . GLN A 1 1160 ? -2.724 -25.084 38.847 1.00 82.31 1160 GLN A CA 1
ATOM 9605 C C . GLN A 1 1160 ? -1.880 -25.609 40.024 1.00 82.31 1160 GLN A C 1
ATOM 9607 O O . GLN A 1 1160 ? -2.237 -25.348 41.172 1.00 82.31 1160 GLN A O 1
ATOM 9612 N N . GLN A 1 1161 ? -0.792 -26.344 39.784 1.00 83.62 1161 GLN A N 1
ATOM 9613 C CA . GLN A 1 1161 ? 0.076 -26.891 40.836 1.00 83.62 1161 GLN A CA 1
ATOM 9614 C C . GLN A 1 1161 ? 1.117 -25.890 41.357 1.00 83.62 1161 GLN A C 1
ATOM 9616 O O . GLN A 1 1161 ? 1.593 -26.058 42.480 1.00 83.62 1161 GLN A O 1
ATOM 9621 N N . LEU A 1 1162 ? 1.447 -24.854 40.579 1.00 83.75 1162 LEU A N 1
ATOM 9622 C CA . LEU A 1 1162 ? 2.386 -23.801 40.983 1.00 83.75 1162 LEU A CA 1
ATOM 9623 C C . LEU A 1 1162 ? 1.873 -23.019 42.198 1.00 83.75 1162 LEU A C 1
ATOM 9625 O O . LEU A 1 1162 ? 0.662 -22.881 42.390 1.00 83.75 1162 LEU A O 1
ATOM 9629 N N . SER A 1 1163 ? 2.783 -22.475 43.008 1.00 82.31 1163 SER A N 1
ATOM 9630 C CA . SER A 1 1163 ? 2.453 -21.521 44.079 1.00 82.31 1163 SER A CA 1
ATOM 9631 C C . SER A 1 1163 ? 2.027 -20.157 43.513 1.00 82.31 1163 SER A C 1
ATOM 9633 O O . SER A 1 1163 ? 2.300 -19.850 42.355 1.00 82.31 1163 SER A O 1
ATOM 9635 N N . ASP A 1 1164 ? 1.353 -19.313 44.304 1.00 77.00 1164 ASP A N 1
ATOM 9636 C CA . ASP A 1 1164 ? 0.867 -18.005 43.816 1.00 77.00 1164 ASP A CA 1
ATOM 9637 C C . ASP A 1 1164 ? 2.017 -17.089 43.351 1.00 77.00 1164 ASP A C 1
ATOM 9639 O O . ASP A 1 1164 ? 1.884 -16.374 42.359 1.00 77.00 1164 ASP A O 1
ATOM 9643 N N . SER A 1 1165 ? 3.176 -17.160 44.016 1.00 76.50 1165 SER A N 1
ATOM 9644 C CA . SER A 1 1165 ? 4.380 -16.413 43.631 1.00 76.50 1165 SER A CA 1
ATOM 9645 C C . SER A 1 1165 ? 4.982 -16.909 42.312 1.00 76.50 1165 SER A C 1
ATOM 9647 O O . SER A 1 1165 ? 5.379 -16.098 41.479 1.00 76.50 1165 SER A O 1
ATOM 9649 N N . GLU A 1 1166 ? 5.029 -18.226 42.095 1.00 82.00 1166 GLU A N 1
ATOM 9650 C CA . GLU A 1 1166 ? 5.528 -18.820 40.845 1.00 82.00 1166 GLU A CA 1
ATOM 9651 C C . GLU A 1 1166 ? 4.572 -18.565 39.677 1.00 82.00 1166 GLU A C 1
ATOM 9653 O O . GLU A 1 1166 ? 5.012 -18.253 38.572 1.00 82.00 1166 GLU A O 1
ATOM 9658 N N . LEU A 1 1167 ? 3.260 -18.643 39.923 1.00 81.38 1167 LEU A N 1
ATOM 9659 C CA . LEU A 1 1167 ? 2.237 -18.350 38.923 1.00 81.38 1167 LEU A CA 1
ATOM 9660 C C . LEU A 1 1167 ? 2.310 -16.887 38.467 1.00 81.38 1167 LEU A C 1
ATOM 9662 O O . LEU A 1 1167 ? 2.230 -16.619 37.270 1.00 81.38 1167 LEU A O 1
ATOM 9666 N N . SER A 1 1168 ? 2.525 -15.954 39.402 1.00 77.00 1168 SER A N 1
ATOM 9667 C CA . SER A 1 1168 ? 2.749 -14.542 39.075 1.00 77.00 1168 SER A CA 1
ATOM 9668 C C . SER A 1 1168 ? 4.042 -14.322 38.288 1.00 77.00 1168 SER A C 1
ATOM 9670 O O . SER A 1 1168 ? 4.071 -13.463 37.412 1.00 77.00 1168 SER A O 1
ATOM 9672 N N . ALA A 1 1169 ? 5.100 -15.090 38.562 1.00 81.44 1169 ALA A N 1
ATOM 9673 C CA . ALA A 1 1169 ? 6.349 -15.006 37.805 1.00 81.44 1169 ALA A CA 1
ATOM 9674 C C . ALA A 1 1169 ? 6.199 -15.500 36.351 1.00 81.44 1169 ALA A C 1
ATOM 9676 O O . ALA A 1 1169 ? 6.939 -15.051 35.480 1.00 81.44 1169 ALA A O 1
ATOM 9677 N N . LYS A 1 1170 ? 5.229 -16.386 36.085 1.00 81.06 1170 LYS A N 1
ATOM 9678 C CA . LYS A 1 1170 ? 4.913 -16.959 34.764 1.00 81.06 1170 LYS A CA 1
ATOM 9679 C C . LYS A 1 1170 ? 3.736 -16.267 34.052 1.00 81.06 1170 LYS A C 1
ATOM 9681 O O . LYS A 1 1170 ? 3.036 -16.882 33.244 1.00 81.06 1170 LYS A O 1
ATOM 9686 N N . GLU A 1 1171 ? 3.490 -14.986 34.347 1.00 80.62 1171 GLU A N 1
ATOM 9687 C CA . GLU A 1 1171 ? 2.373 -14.217 33.772 1.00 80.62 1171 GLU A CA 1
ATOM 9688 C C . GLU A 1 1171 ? 2.395 -14.192 32.233 1.00 80.62 1171 GLU A C 1
ATOM 9690 O O . GLU A 1 1171 ? 1.354 -14.351 31.590 1.00 80.62 1171 GLU A O 1
ATOM 9695 N N . ILE A 1 1172 ? 3.571 -13.980 31.632 1.00 78.44 1172 ILE A N 1
ATOM 9696 C CA . ILE A 1 1172 ? 3.716 -13.818 30.178 1.00 78.44 1172 ILE A CA 1
ATOM 9697 C C . ILE A 1 1172 ? 3.412 -15.142 29.468 1.00 78.44 1172 ILE A C 1
ATOM 9699 O O . ILE A 1 1172 ? 2.705 -15.155 28.458 1.00 78.44 1172 ILE A O 1
ATOM 9703 N N . GLU A 1 1173 ? 3.902 -16.258 30.004 1.00 84.00 1173 GLU A N 1
ATOM 9704 C CA . GLU A 1 1173 ? 3.627 -17.596 29.486 1.00 84.00 1173 GLU A CA 1
ATOM 9705 C C . GLU A 1 1173 ? 2.143 -17.947 29.597 1.00 84.00 1173 GLU A C 1
ATOM 9707 O O . GLU A 1 1173 ? 1.568 -18.483 28.647 1.00 84.00 1173 GLU A O 1
ATOM 9712 N N . LEU A 1 1174 ? 1.503 -17.595 30.718 1.00 83.31 1174 LEU A N 1
ATOM 9713 C CA . LEU A 1 1174 ? 0.070 -17.805 30.904 1.00 83.31 1174 LEU A CA 1
ATOM 9714 C C . LEU A 1 1174 ? -0.762 -16.966 29.921 1.00 83.31 1174 LEU A C 1
ATOM 9716 O O . LEU A 1 1174 ? -1.768 -17.445 29.401 1.00 83.31 1174 LEU A O 1
ATOM 9720 N N . ASP A 1 1175 ? -0.328 -15.745 29.605 1.00 80.56 1175 ASP A N 1
ATOM 9721 C CA . ASP A 1 1175 ? -0.989 -14.883 28.617 1.00 80.56 1175 ASP A CA 1
ATOM 9722 C C . ASP A 1 1175 ? -0.914 -15.458 27.204 1.00 80.56 1175 ASP A C 1
ATOM 9724 O O . ASP A 1 1175 ? -1.924 -15.543 26.502 1.00 80.56 1175 ASP A O 1
ATOM 9728 N N . VAL A 1 1176 ? 0.280 -15.885 26.790 1.00 81.81 1176 VAL A N 1
ATOM 9729 C CA . VAL A 1 1176 ? 0.496 -16.521 25.485 1.00 81.81 1176 VAL A CA 1
ATOM 9730 C C . VAL A 1 1176 ? -0.334 -17.800 25.389 1.00 81.81 1176 VAL A C 1
ATOM 9732 O O . VAL A 1 1176 ? -1.033 -18.001 24.395 1.00 81.81 1176 VAL A O 1
ATOM 9735 N N . PHE A 1 1177 ? -0.338 -18.621 26.443 1.00 86.62 1177 PHE A N 1
ATOM 9736 C CA . PHE A 1 1177 ? -1.165 -19.821 26.522 1.00 86.62 1177 PHE A CA 1
ATOM 9737 C C . PHE A 1 1177 ? -2.656 -19.503 26.356 1.00 86.62 1177 PHE A C 1
ATOM 9739 O O . PHE A 1 1177 ? -3.325 -20.126 25.534 1.00 86.62 1177 PHE A O 1
ATOM 9746 N N . MET A 1 1178 ? -3.176 -18.495 27.062 1.00 83.00 1178 MET A N 1
ATOM 9747 C CA . MET A 1 1178 ? -4.584 -18.098 26.953 1.00 83.00 1178 MET A CA 1
ATOM 9748 C C . MET A 1 1178 ? -4.935 -17.514 25.577 1.00 83.00 1178 MET A C 1
ATOM 9750 O O . MET A 1 1178 ? -6.055 -17.702 25.093 1.00 83.00 1178 MET A O 1
ATOM 9754 N N . LYS A 1 1179 ? -3.993 -16.853 24.894 1.00 80.38 1179 LYS A N 1
ATOM 9755 C CA . LYS A 1 1179 ? -4.174 -16.411 23.501 1.00 80.38 1179 LYS A CA 1
ATOM 9756 C C . LYS A 1 1179 ? -4.271 -17.597 22.544 1.00 80.38 1179 LYS A C 1
ATOM 9758 O O . LYS A 1 1179 ? -5.215 -17.645 21.761 1.00 80.38 1179 LYS A O 1
ATOM 9763 N N . ILE A 1 1180 ? -3.361 -18.569 22.649 1.00 78.75 1180 ILE A N 1
ATOM 9764 C CA . ILE A 1 1180 ? -3.399 -19.813 21.856 1.00 78.75 1180 ILE A CA 1
ATOM 9765 C C . ILE A 1 1180 ? -4.709 -20.564 22.121 1.00 78.75 1180 ILE A C 1
ATOM 9767 O O . ILE A 1 1180 ? -5.409 -20.957 21.188 1.00 78.75 1180 ILE A O 1
ATOM 9771 N N . PHE A 1 1181 ? -5.110 -20.664 23.389 1.00 80.81 1181 PHE A N 1
ATOM 9772 C CA . PHE A 1 1181 ? -6.382 -21.256 23.786 1.00 80.81 1181 PHE A CA 1
ATOM 9773 C C . PHE A 1 1181 ? -7.576 -20.595 23.090 1.00 80.81 1181 PHE A C 1
ATOM 9775 O O . PHE A 1 1181 ? -8.459 -21.274 22.573 1.00 80.81 1181 PHE A O 1
ATOM 9782 N N . THR A 1 1182 ? -7.590 -19.262 23.040 1.00 75.69 1182 THR A N 1
ATOM 9783 C CA . THR A 1 1182 ? -8.669 -18.485 22.415 1.00 75.69 1182 THR A CA 1
ATOM 9784 C C . THR A 1 1182 ? -8.748 -18.736 20.906 1.00 75.69 1182 THR A C 1
ATOM 9786 O O . THR A 1 1182 ? -9.846 -18.814 20.352 1.00 75.69 1182 THR A O 1
ATOM 9789 N N . VAL A 1 1183 ? -7.606 -18.937 20.237 1.00 75.25 1183 VAL A N 1
ATOM 9790 C CA . VAL A 1 1183 ? -7.558 -19.306 18.812 1.00 75.25 1183 VAL A CA 1
ATOM 9791 C C . VAL A 1 1183 ? -8.203 -20.677 18.573 1.00 75.25 1183 VAL A C 1
ATOM 9793 O O . VAL A 1 1183 ? -8.970 -20.839 17.623 1.00 75.25 1183 VAL A O 1
ATOM 9796 N N . HIS A 1 1184 ? -7.959 -21.643 19.462 1.00 76.00 1184 HIS A N 1
ATOM 9797 C CA . HIS A 1 1184 ? -8.474 -23.014 19.361 1.00 76.00 1184 HIS A CA 1
ATOM 9798 C C . HIS A 1 1184 ? -9.776 -23.262 20.141 1.00 76.00 1184 HIS A C 1
ATOM 9800 O O . HIS A 1 1184 ? -10.234 -24.403 20.220 1.00 76.00 1184 HIS A O 1
ATOM 9806 N N . GLN A 1 1185 ? -10.419 -22.208 20.658 1.00 78.12 1185 GLN A N 1
ATOM 9807 C CA . GLN A 1 1185 ? -11.546 -22.311 21.594 1.00 78.12 1185 GLN A CA 1
ATOM 9808 C C . GLN A 1 1185 ? -12.665 -23.243 21.110 1.00 78.12 1185 GLN A C 1
ATOM 9810 O O . GLN A 1 1185 ? -13.142 -24.077 21.868 1.00 78.12 1185 GLN A O 1
ATOM 9815 N N . ASN A 1 1186 ? -13.051 -23.165 19.831 1.00 72.56 1186 ASN A N 1
ATOM 9816 C CA . ASN A 1 1186 ? -14.164 -23.951 19.292 1.00 72.56 1186 ASN A CA 1
ATOM 9817 C C . ASN A 1 1186 ? -13.842 -25.450 19.259 1.00 72.56 1186 ASN A C 1
ATOM 9819 O O . ASN A 1 1186 ? -14.701 -26.270 19.569 1.00 72.56 1186 ASN A O 1
ATOM 9823 N N . SER A 1 1187 ? -12.608 -25.796 18.891 1.00 73.56 1187 SER A N 1
ATOM 9824 C CA . SER A 1 1187 ? -12.115 -27.173 18.860 1.00 73.56 1187 SER A CA 1
ATOM 9825 C C . SER A 1 1187 ? -12.035 -27.751 20.267 1.00 73.56 1187 SER A C 1
ATOM 9827 O O . SER A 1 1187 ? -12.538 -28.841 20.527 1.00 73.56 1187 SER A O 1
ATOM 9829 N N . VAL A 1 1188 ? -11.475 -26.973 21.195 1.00 76.56 1188 VAL A N 1
ATOM 9830 C CA . VAL A 1 1188 ? -11.366 -27.358 22.601 1.00 76.56 1188 VAL A CA 1
ATOM 9831 C C . VAL A 1 1188 ? -12.751 -27.542 23.221 1.00 76.56 1188 VAL A C 1
ATOM 9833 O O . VAL A 1 1188 ? -12.975 -28.514 23.933 1.00 76.56 1188 VAL A O 1
ATOM 9836 N N . PHE A 1 1189 ? -13.713 -26.665 22.924 1.00 76.62 1189 PHE A N 1
ATOM 9837 C CA . PHE A 1 1189 ? -15.077 -26.797 23.439 1.00 76.62 1189 PHE A CA 1
ATOM 9838 C C . PHE A 1 1189 ? -15.786 -28.049 22.910 1.00 76.62 1189 PHE A C 1
ATOM 9840 O O . PHE A 1 1189 ? -16.528 -28.681 23.660 1.00 76.62 1189 PHE A O 1
ATOM 9847 N N . GLN A 1 1190 ? -15.545 -28.439 21.654 1.00 71.62 1190 GLN A N 1
ATOM 9848 C CA . GLN A 1 1190 ? -16.075 -29.690 21.104 1.00 71.62 1190 GLN A CA 1
ATOM 9849 C C . GLN A 1 1190 ? -15.500 -30.921 21.810 1.00 71.62 1190 GLN A C 1
ATOM 9851 O O . GLN A 1 1190 ? -16.267 -31.817 22.159 1.00 71.62 1190 GLN A O 1
ATOM 9856 N N . GLU A 1 1191 ? -14.190 -30.957 22.063 1.00 72.88 1191 GLU A N 1
ATOM 9857 C CA . GLU A 1 1191 ? -13.561 -32.056 22.810 1.00 72.88 1191 GLU A CA 1
ATOM 9858 C C . GLU A 1 1191 ? -14.011 -32.084 24.277 1.00 72.88 1191 GLU A C 1
ATOM 9860 O O . GLU A 1 1191 ? -14.346 -33.152 24.791 1.00 72.88 1191 GLU A O 1
ATOM 9865 N N . ILE A 1 1192 ? -14.185 -30.910 24.906 1.00 72.19 1192 ILE A N 1
ATOM 9866 C CA . ILE A 1 1192 ? -14.744 -30.794 26.263 1.00 72.19 1192 ILE A CA 1
ATOM 9867 C C . ILE A 1 1192 ? -16.137 -31.451 26.374 1.00 72.19 1192 ILE A C 1
ATOM 9869 O O . ILE A 1 1192 ? -16.533 -31.977 27.416 1.00 72.19 1192 ILE A O 1
ATOM 9873 N N . LEU A 1 1193 ? -16.918 -31.403 25.293 1.00 67.88 1193 LEU A N 1
ATOM 9874 C CA . LEU A 1 1193 ? -18.246 -32.012 25.211 1.00 67.88 1193 LEU A CA 1
ATOM 9875 C C . LEU A 1 1193 ? -18.214 -33.507 24.860 1.00 67.88 1193 LEU A C 1
ATOM 9877 O O . LEU A 1 1193 ? -19.198 -34.198 25.138 1.00 67.88 1193 LEU A O 1
ATOM 9881 N N . ARG A 1 1194 ? -17.130 -34.004 24.253 1.00 67.75 1194 ARG A N 1
ATOM 9882 C CA . ARG A 1 1194 ? -16.956 -35.416 23.880 1.00 67.75 1194 ARG A CA 1
ATOM 9883 C C . ARG A 1 1194 ? -16.449 -36.264 25.045 1.00 67.75 1194 ARG A C 1
ATOM 9885 O O . ARG A 1 1194 ? -17.026 -37.323 25.292 1.00 67.75 1194 ARG A O 1
ATOM 9892 N N . ASP A 1 1195 ? -15.407 -35.820 25.748 1.00 63.53 1195 ASP A N 1
ATOM 9893 C CA . ASP A 1 1195 ? -14.724 -36.621 26.773 1.00 63.53 1195 ASP A CA 1
ATOM 9894 C C . ASP A 1 1195 ? -15.074 -36.169 28.199 1.00 63.53 1195 ASP A C 1
ATOM 9896 O O . ASP A 1 1195 ? -14.541 -35.195 28.710 1.00 63.53 1195 ASP A O 1
ATOM 9900 N N . THR A 1 1196 ? -15.968 -36.868 28.897 1.00 57.25 1196 THR A N 1
ATOM 9901 C CA . THR A 1 1196 ? -16.456 -36.415 30.213 1.00 57.25 1196 THR A CA 1
ATOM 9902 C C . THR A 1 1196 ? -15.415 -36.401 31.339 1.00 57.25 1196 THR A C 1
ATOM 9904 O O . THR A 1 1196 ? -15.582 -35.622 32.280 1.00 57.25 1196 THR A O 1
ATOM 9907 N N . GLU A 1 1197 ? -14.377 -37.244 31.298 1.00 59.97 1197 GLU A N 1
ATOM 9908 C CA . GLU A 1 1197 ? -13.442 -37.370 32.429 1.00 59.97 1197 GLU A CA 1
ATOM 9909 C C . GLU A 1 1197 ? -12.366 -36.276 32.414 1.00 59.97 1197 GLU A C 1
ATOM 9911 O O . GLU A 1 1197 ? -12.277 -35.504 33.375 1.00 59.97 1197 GLU A O 1
ATOM 9916 N N . SER A 1 1198 ? -11.608 -36.147 31.319 1.00 60.28 1198 SER A N 1
ATOM 9917 C CA . SER A 1 1198 ? -10.560 -35.121 31.158 1.00 60.28 1198 SER A CA 1
ATOM 9918 C C . SER A 1 1198 ? -11.132 -33.694 31.193 1.00 60.28 1198 SER A C 1
ATOM 9920 O O . SER A 1 1198 ? -10.553 -32.786 31.797 1.00 60.28 1198 SER A O 1
ATOM 9922 N N . SER A 1 1199 ? -12.342 -33.513 30.665 1.00 63.66 1199 SER A N 1
ATOM 9923 C CA . SER A 1 1199 ? -13.050 -32.229 30.637 1.00 63.66 1199 SER A CA 1
ATOM 9924 C C . SER A 1 1199 ? -13.417 -31.689 32.007 1.00 63.66 1199 SER A C 1
ATOM 9926 O O . SER A 1 1199 ? -13.421 -30.474 32.220 1.00 63.66 1199 SER A O 1
ATOM 9928 N N . SER A 1 1200 ? -13.726 -32.581 32.952 1.00 67.56 1200 SER A N 1
ATOM 9929 C CA . SER A 1 1200 ? -14.043 -32.173 34.320 1.00 67.56 1200 SER A CA 1
ATOM 9930 C C . SER A 1 1200 ? -12.828 -31.530 34.992 1.00 67.56 1200 SER A C 1
ATOM 9932 O O . SER A 1 1200 ? -12.958 -30.450 35.571 1.00 67.56 1200 SER A O 1
ATOM 9934 N N . ALA A 1 1201 ? -11.641 -32.120 34.812 1.00 72.56 1201 ALA A N 1
ATOM 9935 C CA . ALA A 1 1201 ? -10.387 -31.587 35.328 1.00 72.56 1201 ALA A CA 1
ATOM 9936 C C . ALA A 1 1201 ? -10.048 -30.238 34.682 1.00 72.56 1201 ALA A C 1
ATOM 9938 O O . ALA A 1 1201 ? -9.752 -29.282 35.389 1.00 72.56 1201 ALA A O 1
ATOM 9939 N N . MET A 1 1202 ? -10.179 -30.123 33.358 1.00 76.38 1202 MET A N 1
ATOM 9940 C CA . MET A 1 1202 ? -9.872 -28.890 32.628 1.00 76.38 1202 MET A CA 1
ATOM 9941 C C . MET A 1 1202 ? -10.736 -27.699 33.069 1.00 76.38 1202 MET A C 1
ATOM 9943 O O . MET A 1 1202 ? -10.230 -26.602 33.307 1.00 76.38 1202 MET A O 1
ATOM 9947 N N . ILE A 1 1203 ? -12.048 -27.908 33.219 1.00 72.62 1203 ILE A N 1
ATOM 9948 C CA . ILE A 1 1203 ? -12.964 -26.867 33.703 1.00 72.62 1203 ILE A CA 1
ATOM 9949 C C . ILE A 1 1203 ? -12.656 -26.522 35.163 1.00 72.62 1203 ILE A C 1
ATOM 9951 O O . ILE A 1 1203 ? -12.699 -25.350 35.542 1.00 72.62 1203 ILE A O 1
ATOM 9955 N N . GLU A 1 1204 ? -12.333 -27.514 35.996 1.00 77.06 1204 GLU A N 1
ATOM 9956 C CA . GLU A 1 1204 ? -11.900 -27.266 37.370 1.00 77.06 1204 GLU A CA 1
ATOM 9957 C C . GLU A 1 1204 ? -10.616 -26.441 37.432 1.00 77.06 1204 GLU A C 1
ATOM 9959 O O . GLU A 1 1204 ? -10.570 -25.492 38.217 1.00 77.06 1204 GLU A O 1
ATOM 9964 N N . SER A 1 1205 ? -9.635 -26.724 36.574 1.00 79.00 1205 SER A N 1
ATOM 9965 C CA . SER A 1 1205 ? -8.416 -25.929 36.433 1.00 79.00 1205 SER A CA 1
ATOM 9966 C C . SER A 1 1205 ? -8.718 -24.506 35.960 1.00 79.00 1205 SER A C 1
ATOM 9968 O O . SER A 1 1205 ? -8.204 -23.564 36.555 1.00 79.00 1205 SER A O 1
ATOM 9970 N N . LEU A 1 1206 ? -9.597 -24.314 34.966 1.00 81.12 1206 LEU A N 1
ATOM 9971 C CA . LEU A 1 1206 ? -10.009 -22.983 34.489 1.00 81.12 1206 LEU A CA 1
ATOM 9972 C C . LEU A 1 1206 ? -10.646 -22.144 35.604 1.00 81.12 1206 LEU A C 1
ATOM 9974 O O . LEU A 1 1206 ? -10.278 -20.986 35.791 1.00 81.12 1206 LEU A O 1
ATOM 9978 N N . PHE A 1 1207 ? -11.574 -22.724 36.372 1.00 79.19 1207 PHE A N 1
ATOM 9979 C CA . PHE A 1 1207 ? -12.164 -22.040 37.524 1.00 79.19 1207 PHE A CA 1
ATOM 9980 C C . PHE A 1 1207 ? -11.130 -21.785 38.627 1.00 79.19 1207 PHE A C 1
ATOM 9982 O O . PHE A 1 1207 ? -11.117 -20.700 39.198 1.00 79.19 1207 PHE A O 1
ATOM 9989 N N . ALA A 1 1208 ? -10.261 -22.753 38.931 1.00 81.25 1208 ALA A N 1
ATOM 9990 C CA . ALA A 1 1208 ? -9.231 -22.592 39.953 1.00 81.25 1208 ALA A CA 1
ATOM 9991 C C . ALA A 1 1208 ? -8.239 -21.477 39.590 1.00 81.25 1208 ALA A C 1
ATOM 9993 O O . ALA A 1 1208 ? -7.931 -20.643 40.437 1.00 81.25 1208 ALA A O 1
ATOM 9994 N N . LEU A 1 1209 ? -7.779 -21.422 38.338 1.00 82.88 1209 LEU A N 1
ATOM 9995 C CA . LEU A 1 1209 ? -6.901 -20.363 37.841 1.00 82.88 1209 LEU A CA 1
ATOM 9996 C C . LEU A 1 1209 ? -7.617 -19.010 37.828 1.00 82.88 1209 LEU A C 1
ATOM 9998 O O . LEU A 1 1209 ? -7.057 -18.034 38.312 1.00 82.88 1209 LEU A O 1
ATOM 10002 N N . PHE A 1 1210 ? -8.874 -18.947 37.381 1.00 79.94 1210 PHE A N 1
ATOM 10003 C CA . PHE A 1 1210 ? -9.670 -17.715 37.434 1.00 79.94 1210 PHE A CA 1
ATOM 10004 C C . PHE A 1 1210 ? -9.786 -17.130 38.856 1.00 79.94 1210 PHE A C 1
ATOM 10006 O O . PHE A 1 1210 ? -9.701 -15.914 39.030 1.00 79.94 1210 PHE A O 1
ATOM 10013 N N . GLU A 1 1211 ? -9.955 -17.980 39.873 1.00 75.38 1211 GLU A N 1
ATOM 10014 C CA . GLU A 1 1211 ? -10.007 -17.547 41.276 1.00 75.38 1211 GLU A CA 1
ATOM 10015 C C . GLU A 1 1211 ? -8.617 -17.162 41.824 1.00 75.38 1211 GLU A C 1
ATOM 10017 O O . GLU A 1 1211 ? -8.508 -16.211 42.602 1.00 75.38 1211 GLU A O 1
ATOM 10022 N N . ARG A 1 1212 ? -7.547 -17.858 41.409 1.00 80.25 1212 ARG A N 1
ATOM 10023 C CA . ARG A 1 1212 ? -6.167 -17.638 41.889 1.00 80.25 1212 ARG A CA 1
ATOM 10024 C C . ARG A 1 1212 ? -5.438 -16.471 41.224 1.00 80.25 1212 ARG A C 1
ATOM 10026 O O . ARG A 1 1212 ? -4.558 -15.890 41.850 1.00 80.25 1212 ARG A O 1
ATOM 10033 N N . VAL A 1 1213 ? -5.775 -16.114 39.984 1.00 75.81 1213 VAL A N 1
ATOM 10034 C CA . VAL A 1 1213 ? -5.147 -14.993 39.265 1.00 75.81 1213 VAL A CA 1
ATOM 10035 C C . VAL A 1 1213 ? -5.587 -13.672 39.904 1.00 75.81 1213 VAL A C 1
ATOM 10037 O O . VAL A 1 1213 ? -6.612 -13.082 39.561 1.00 75.81 1213 VAL A O 1
ATOM 10040 N N . ASN A 1 1214 ? -4.791 -13.217 40.868 1.00 71.06 1214 ASN A N 1
ATOM 10041 C CA . ASN A 1 1214 ? -4.965 -11.973 41.615 1.00 71.06 1214 ASN A CA 1
ATOM 10042 C C . ASN A 1 1214 ? -3.879 -10.929 41.303 1.00 71.06 1214 ASN A C 1
ATOM 10044 O O . ASN A 1 1214 ? -3.928 -9.847 41.881 1.00 71.06 1214 ASN A O 1
ATOM 10048 N N . PHE A 1 1215 ? -2.927 -11.253 40.426 1.00 74.50 1215 PHE A N 1
ATOM 10049 C CA . PHE A 1 1215 ? -1.767 -10.427 40.083 1.00 74.50 1215 PHE A CA 1
ATOM 10050 C C . PHE A 1 1215 ? -1.878 -9.747 38.710 1.00 74.50 1215 PHE A C 1
ATOM 10052 O O . PHE A 1 1215 ? -1.149 -8.802 38.465 1.00 74.50 1215 PHE A O 1
ATOM 10059 N N . SER A 1 1216 ? -2.788 -10.181 37.826 1.00 72.50 1216 SER A N 1
ATOM 10060 C CA . SER A 1 1216 ? -2.972 -9.584 36.492 1.00 72.50 1216 SER A CA 1
ATOM 10061 C C . SER A 1 1216 ? -4.450 -9.503 36.121 1.00 72.50 1216 SER A C 1
ATOM 10063 O O . SER A 1 1216 ? -5.131 -10.517 35.932 1.00 72.50 1216 SER A O 1
ATOM 10065 N N . LEU A 1 1217 ? -4.969 -8.277 35.996 1.00 69.06 1217 LEU A N 1
ATOM 10066 C CA . LEU A 1 1217 ? -6.370 -8.045 35.623 1.00 69.06 1217 LEU A CA 1
ATOM 10067 C C . LEU A 1 1217 ? -6.681 -8.558 34.210 1.00 69.06 1217 LEU A C 1
ATOM 10069 O O . LEU A 1 1217 ? -7.762 -9.089 33.957 1.00 69.06 1217 LEU A O 1
ATOM 10073 N N . ARG A 1 1218 ? -5.713 -8.427 33.302 1.00 73.81 1218 ARG A N 1
ATOM 10074 C CA . ARG A 1 1218 ? -5.802 -8.877 31.912 1.00 73.81 1218 ARG A CA 1
ATOM 10075 C C . ARG A 1 1218 ? -6.042 -10.380 31.819 1.00 73.81 1218 ARG A C 1
ATOM 10077 O O . ARG A 1 1218 ? -7.015 -10.797 31.196 1.00 73.81 1218 ARG A O 1
ATOM 10084 N N . LEU A 1 1219 ? -5.202 -11.178 32.483 1.00 76.00 1219 LEU A N 1
ATOM 10085 C CA . LEU A 1 1219 ? -5.361 -12.633 32.518 1.00 76.00 1219 LEU A CA 1
ATOM 10086 C C . LEU A 1 1219 ? -6.719 -13.025 33.097 1.00 76.00 1219 LEU A C 1
ATOM 10088 O O . LEU A 1 1219 ? -7.414 -13.869 32.533 1.00 76.00 1219 LEU A O 1
ATOM 10092 N N . LYS A 1 1220 ? -7.142 -12.362 34.180 1.00 76.50 1220 LYS A N 1
ATOM 10093 C CA . LYS A 1 1220 ? -8.440 -12.627 34.806 1.00 76.50 1220 LYS A CA 1
ATOM 10094 C C . LYS A 1 1220 ? -9.613 -12.400 33.844 1.00 76.50 1220 LYS A C 1
ATOM 10096 O O . LYS A 1 1220 ? -10.540 -13.211 33.813 1.00 76.50 1220 LYS A O 1
ATOM 10101 N N . LEU A 1 1221 ? -9.561 -11.339 33.036 1.00 72.44 1221 LEU A N 1
ATOM 10102 C CA . LEU A 1 1221 ? -10.560 -11.075 31.998 1.00 72.44 1221 LEU A CA 1
ATOM 10103 C C . LEU A 1 1221 ? -10.539 -12.144 30.897 1.00 72.44 1221 LEU A C 1
ATOM 10105 O O . LEU A 1 1221 ? -11.603 -12.617 30.512 1.00 72.44 1221 LEU A O 1
ATOM 10109 N N . MET A 1 1222 ? -9.363 -12.585 30.443 1.00 75.88 1222 MET A N 1
ATOM 10110 C CA . MET A 1 1222 ? -9.260 -13.656 29.440 1.00 75.88 1222 MET A CA 1
ATOM 10111 C C . MET A 1 1222 ? -9.870 -14.975 29.930 1.00 75.88 1222 MET A C 1
ATOM 10113 O O . MET A 1 1222 ? -10.637 -15.606 29.203 1.00 75.88 1222 MET A O 1
ATOM 10117 N N . PHE A 1 1223 ? -9.592 -15.374 31.176 1.00 81.38 1223 PHE A N 1
ATOM 10118 C CA . PHE A 1 1223 ? -10.220 -16.555 31.781 1.00 81.38 1223 PHE A CA 1
ATOM 10119 C C . PHE A 1 1223 ? -11.740 -16.425 31.847 1.00 81.38 1223 PHE A C 1
ATOM 10121 O O . PHE A 1 1223 ? -12.459 -17.374 31.528 1.00 81.38 1223 PHE A O 1
ATOM 10128 N N . TYR A 1 1224 ? -12.237 -15.249 32.234 1.00 76.31 1224 TYR A N 1
ATOM 10129 C CA . TYR A 1 1224 ? -13.669 -14.997 32.288 1.00 76.31 1224 TYR A CA 1
ATOM 10130 C C . TYR A 1 1224 ? -14.333 -15.124 30.909 1.00 76.31 1224 TYR A C 1
ATOM 10132 O O . TYR A 1 1224 ? -15.377 -15.763 30.796 1.00 76.31 1224 TYR A O 1
ATOM 10140 N N . GLU A 1 1225 ? -13.727 -14.568 29.857 1.00 73.75 1225 GLU A N 1
ATOM 10141 C CA . GLU A 1 1225 ? -14.245 -14.658 28.484 1.00 73.75 1225 GLU A CA 1
ATOM 10142 C C . GLU A 1 1225 ? -14.297 -16.099 27.983 1.00 73.75 1225 GLU A C 1
ATOM 10144 O O . GLU A 1 1225 ? -15.299 -16.517 27.401 1.00 73.75 1225 GLU A O 1
ATOM 10149 N N . VAL A 1 1226 ? -13.255 -16.888 28.259 1.00 79.12 1226 VAL A N 1
ATOM 10150 C CA . VAL A 1 1226 ? -13.229 -18.314 27.918 1.00 79.12 1226 VAL A CA 1
ATOM 10151 C C . VAL A 1 1226 ? -14.347 -19.063 28.644 1.00 79.12 1226 VAL A C 1
ATOM 10153 O O . VAL A 1 1226 ? -15.087 -19.821 28.017 1.00 79.12 1226 VAL A O 1
ATOM 10156 N N . LEU A 1 1227 ? -14.532 -18.817 29.944 1.00 78.81 1227 LEU A N 1
ATOM 10157 C CA . LEU A 1 1227 ? -15.604 -19.434 30.732 1.00 78.81 1227 LEU A CA 1
ATOM 10158 C C . LEU A 1 1227 ? -17.002 -18.995 30.265 1.00 78.81 1227 LEU A C 1
ATOM 10160 O O . LEU A 1 1227 ? -17.920 -19.815 30.212 1.00 78.81 1227 LEU A O 1
ATOM 10164 N N . SER A 1 1228 ? -17.173 -17.723 29.903 1.00 73.50 1228 SER A N 1
ATOM 10165 C CA . SER A 1 1228 ? -18.428 -17.166 29.383 1.00 73.50 1228 SER A CA 1
ATOM 10166 C C . SER A 1 1228 ? -18.769 -17.720 27.994 1.00 73.50 1228 SER A C 1
ATOM 10168 O O . SER A 1 1228 ? -19.913 -18.103 27.723 1.00 73.50 1228 SER A O 1
ATOM 10170 N N . SER A 1 1229 ? -17.760 -17.846 27.131 1.00 73.81 1229 SER A N 1
ATOM 10171 C CA . SER A 1 1229 ? -17.883 -18.449 25.802 1.00 73.81 1229 SER A CA 1
ATOM 10172 C C . SER A 1 1229 ? -18.219 -19.932 25.906 1.00 73.81 1229 SER A C 1
ATOM 10174 O O . SER A 1 1229 ? -19.152 -20.391 25.251 1.00 73.81 1229 SER A O 1
ATOM 10176 N N . LEU A 1 1230 ? -17.555 -20.663 26.807 1.00 76.88 1230 LEU A N 1
ATOM 10177 C CA . LEU A 1 1230 ? -17.865 -22.061 27.096 1.00 76.88 1230 LEU A CA 1
ATOM 10178 C C . LEU A 1 1230 ? -19.291 -22.219 27.642 1.00 76.88 1230 LEU A C 1
ATOM 10180 O O . LEU A 1 1230 ? -20.026 -23.095 27.193 1.00 76.88 1230 LEU A O 1
ATOM 10184 N N . LYS A 1 1231 ? -19.725 -21.346 28.563 1.00 71.88 1231 LYS A N 1
ATOM 10185 C CA . LYS A 1 1231 ? -21.110 -21.325 29.066 1.00 71.88 1231 LYS A CA 1
ATOM 10186 C C . LYS A 1 1231 ? -22.102 -21.151 27.917 1.00 71.88 1231 LYS A C 1
ATOM 10188 O O . LYS A 1 1231 ? -23.058 -21.914 27.833 1.00 71.88 1231 LYS A O 1
ATOM 10193 N N . SER A 1 1232 ? -21.857 -20.185 27.035 1.00 68.44 1232 SER A N 1
ATOM 10194 C CA . SER A 1 1232 ? -22.717 -19.883 25.882 1.00 68.44 1232 SER A CA 1
ATOM 10195 C C . SER A 1 1232 ? -22.739 -21.014 24.848 1.00 68.44 1232 SER A C 1
ATOM 10197 O O . SER A 1 1232 ? -23.780 -21.314 24.267 1.00 68.44 1232 SER A O 1
ATOM 10199 N N . TYR A 1 1233 ? -21.600 -21.671 24.630 1.00 69.81 1233 TYR A N 1
ATOM 10200 C CA . TYR A 1 1233 ? -21.494 -22.821 23.739 1.00 69.81 1233 TYR A CA 1
ATOM 10201 C C . TYR A 1 1233 ? -22.257 -24.034 24.292 1.00 69.81 1233 TYR A C 1
ATOM 10203 O O . TYR A 1 1233 ? -23.061 -24.646 23.589 1.00 69.81 1233 TYR A O 1
ATOM 10211 N N . CYS A 1 1234 ? -22.090 -24.329 25.584 1.00 68.06 1234 CYS A N 1
ATOM 10212 C CA . CYS A 1 1234 ? -22.802 -25.409 26.263 1.00 68.06 1234 CYS A CA 1
ATOM 10213 C C . CYS A 1 1234 ? -24.320 -25.177 26.314 1.00 68.06 1234 CYS A C 1
ATOM 10215 O O . CYS A 1 1234 ? -25.077 -26.130 26.135 1.00 68.06 1234 CYS A O 1
ATOM 10217 N N . THR A 1 1235 ? -24.789 -23.942 26.535 1.00 64.50 1235 THR A N 1
ATOM 10218 C CA . THR A 1 1235 ? -26.232 -23.640 26.505 1.00 64.50 1235 THR A CA 1
ATOM 10219 C C . THR A 1 1235 ? -26.821 -23.794 25.103 1.00 64.50 1235 THR A C 1
ATOM 10221 O O . THR A 1 1235 ? -27.944 -24.282 24.977 1.00 64.50 1235 THR A O 1
ATOM 10224 N N . TYR A 1 1236 ? -26.067 -23.447 24.054 1.00 62.44 1236 TYR A N 1
ATOM 10225 C CA . TYR A 1 1236 ? -26.477 -23.653 22.663 1.00 62.44 1236 TYR A CA 1
ATOM 10226 C C . TYR A 1 1236 ? -26.608 -25.145 22.304 1.00 62.44 1236 TYR A C 1
ATOM 10228 O O . TYR A 1 1236 ? -27.653 -25.567 21.809 1.00 62.44 1236 TYR A O 1
ATOM 10236 N N . GLU A 1 1237 ? -25.596 -25.963 22.610 1.00 59.84 1237 GLU A N 1
ATOM 10237 C CA . GLU A 1 1237 ? -25.598 -27.410 22.322 1.00 59.84 1237 GLU A CA 1
ATOM 10238 C C . GLU A 1 1237 ? -26.577 -28.211 23.204 1.00 59.84 1237 GLU A C 1
ATOM 10240 O O . GLU A 1 1237 ? -27.127 -29.231 22.774 1.00 59.84 1237 GLU A O 1
ATOM 10245 N N . ALA A 1 1238 ? -26.846 -27.764 24.437 1.00 55.84 1238 ALA A N 1
ATOM 10246 C CA . ALA A 1 1238 ? -27.881 -28.356 25.292 1.00 55.84 1238 ALA A CA 1
ATOM 10247 C C . ALA A 1 1238 ? -29.288 -28.194 24.696 1.00 55.84 1238 ALA A C 1
ATOM 10249 O O . ALA A 1 1238 ? -30.123 -29.079 24.858 1.00 55.84 1238 ALA A O 1
ATOM 10250 N N . GLY A 1 1239 ? -29.537 -27.127 23.927 1.00 52.47 1239 GLY A N 1
ATOM 10251 C CA . GLY A 1 1239 ? -30.786 -26.968 23.178 1.00 52.47 1239 GLY A CA 1
ATOM 10252 C C . GLY A 1 1239 ? -31.015 -28.042 22.104 1.00 52.47 1239 GLY A C 1
ATOM 10253 O O . GLY A 1 1239 ? -32.129 -28.162 21.597 1.00 52.47 1239 GLY A O 1
ATOM 10254 N N . ILE A 1 1240 ? -29.983 -28.821 21.753 1.00 51.97 1240 ILE A N 1
ATOM 10255 C CA . ILE A 1 1240 ? -30.014 -29.807 20.667 1.00 51.97 1240 ILE A CA 1
ATOM 10256 C C . ILE A 1 1240 ? -30.011 -31.258 21.194 1.00 51.97 1240 ILE A C 1
ATOM 10258 O O . ILE A 1 1240 ? -30.491 -32.139 20.483 1.00 51.97 1240 ILE A O 1
ATOM 10262 N N . SER A 1 1241 ? -29.507 -31.547 22.408 1.00 42.44 1241 SER A N 1
ATOM 10263 C CA . SER A 1 1241 ? -29.266 -32.940 22.857 1.00 42.44 1241 SER A CA 1
ATOM 10264 C C . SER A 1 1241 ? -29.519 -33.235 24.352 1.00 42.44 1241 SER A C 1
ATOM 10266 O O . SER A 1 1241 ? -29.427 -32.353 25.199 1.00 42.44 1241 SER A O 1
ATOM 10268 N N . ASP A 1 1242 ? -29.772 -34.524 24.623 1.00 46.03 1242 ASP A N 1
ATOM 10269 C CA . ASP A 1 1242 ? -30.263 -35.205 25.842 1.00 46.03 1242 ASP A CA 1
ATOM 10270 C C . ASP A 1 1242 ? -29.537 -34.898 27.185 1.00 46.03 1242 ASP A C 1
ATOM 10272 O O . ASP A 1 1242 ? -28.325 -34.676 27.231 1.00 46.03 1242 ASP A O 1
ATOM 10276 N N . GLU A 1 1243 ? -30.291 -34.912 28.297 1.00 47.28 1243 GLU A N 1
ATOM 10277 C CA . GLU A 1 1243 ? -30.004 -34.162 29.544 1.00 47.28 1243 GLU A CA 1
ATOM 10278 C C . GLU A 1 1243 ? -29.072 -34.835 30.583 1.00 47.28 1243 GLU A C 1
ATOM 10280 O O . GLU A 1 1243 ? -28.517 -34.148 31.443 1.00 47.28 1243 GLU A O 1
ATOM 10285 N N . GLN A 1 1244 ? -28.884 -36.158 30.592 1.00 46.56 1244 GLN A N 1
ATOM 10286 C CA . GLN A 1 1244 ? -28.523 -36.826 31.861 1.00 46.56 1244 GLN A CA 1
ATOM 10287 C C . GLN A 1 1244 ? -27.051 -36.702 32.308 1.00 46.56 1244 GLN A C 1
ATOM 10289 O O . GLN A 1 1244 ? -26.803 -36.484 33.496 1.00 46.56 1244 GLN A O 1
ATOM 10294 N N . SER A 1 1245 ? -26.063 -36.784 31.411 1.00 45.62 1245 SER A N 1
ATOM 10295 C CA . SER A 1 1245 ? -24.631 -36.707 31.779 1.00 45.62 1245 SER A CA 1
ATOM 10296 C C . SER A 1 1245 ? -24.075 -35.275 31.847 1.00 45.62 1245 SER A C 1
ATOM 10298 O O . SER A 1 1245 ? -23.004 -35.051 32.408 1.00 45.62 1245 SER A O 1
ATOM 10300 N N . ARG A 1 1246 ? -24.819 -34.282 31.344 1.00 47.88 1246 ARG A N 1
ATOM 10301 C CA . ARG A 1 1246 ? -24.375 -32.879 31.207 1.00 47.88 1246 ARG A CA 1
ATOM 10302 C C . ARG A 1 1246 ? -24.623 -32.013 32.451 1.00 47.88 1246 ARG A C 1
ATOM 10304 O O . ARG A 1 1246 ? -24.062 -30.925 32.575 1.00 47.88 1246 ARG A O 1
ATOM 10311 N N . THR A 1 1247 ? -25.417 -32.495 33.408 1.00 50.81 1247 THR A N 1
ATOM 10312 C CA . THR A 1 1247 ? -25.924 -31.709 34.553 1.00 50.81 1247 THR A CA 1
ATOM 10313 C C . THR A 1 1247 ? -24.848 -31.256 35.544 1.00 50.81 1247 THR A C 1
ATOM 10315 O O . THR A 1 1247 ? -24.882 -30.108 35.989 1.00 50.81 1247 THR A O 1
ATOM 10318 N N . LYS A 1 1248 ? -23.857 -32.099 35.873 1.00 51.59 1248 LYS A N 1
ATOM 10319 C CA . LYS A 1 1248 ? -22.754 -31.696 36.773 1.00 51.59 1248 LYS A CA 1
ATOM 10320 C C . LYS A 1 1248 ? -21.864 -30.619 36.148 1.00 51.59 1248 LYS A C 1
ATOM 10322 O O . LYS A 1 1248 ? -21.540 -29.643 36.822 1.00 51.59 1248 LYS A O 1
ATOM 10327 N N . LEU A 1 1249 ? -21.520 -30.791 34.869 1.00 55.12 1249 LEU A N 1
ATOM 10328 C CA . LEU A 1 1249 ? -20.715 -29.847 34.089 1.00 55.12 1249 LEU A CA 1
ATOM 10329 C C . LEU A 1 1249 ? -21.430 -28.487 33.992 1.00 55.12 1249 LEU A C 1
ATOM 10331 O O . LEU A 1 1249 ? -20.843 -27.443 34.280 1.00 55.12 1249 LEU A O 1
ATOM 10335 N N . MET A 1 1250 ? -22.733 -28.513 33.673 1.00 56.69 1250 MET A N 1
ATOM 10336 C CA . MET A 1 1250 ? -23.559 -27.310 33.556 1.00 56.69 1250 MET A CA 1
ATOM 10337 C C . MET A 1 1250 ? -23.710 -26.563 34.878 1.00 56.69 1250 MET A C 1
ATOM 10339 O O . MET A 1 1250 ? -23.666 -25.339 34.865 1.00 56.69 1250 MET A O 1
ATOM 10343 N N . HIS A 1 1251 ? -23.859 -27.240 36.022 1.00 62.34 1251 HIS A N 1
ATOM 10344 C CA . HIS A 1 1251 ? -24.172 -26.541 37.271 1.00 62.34 1251 HIS A CA 1
ATOM 10345 C C . HIS A 1 1251 ? -23.106 -25.496 37.651 1.00 62.34 1251 HIS A C 1
ATOM 10347 O O . HIS A 1 1251 ? -23.451 -24.372 38.005 1.00 62.34 1251 HIS A O 1
ATOM 10353 N N . LYS A 1 1252 ? -21.806 -25.809 37.531 1.00 64.38 1252 LYS A N 1
ATOM 10354 C CA . LYS A 1 1252 ? -20.726 -24.868 37.899 1.00 64.38 1252 LYS A CA 1
ATOM 10355 C C . LYS A 1 1252 ? -20.579 -23.719 36.888 1.00 64.38 1252 LYS A C 1
ATOM 10357 O O . LYS A 1 1252 ? -20.400 -22.576 37.302 1.00 64.38 1252 LYS A O 1
ATOM 10362 N N . LEU A 1 1253 ? -20.745 -23.999 35.589 1.00 65.94 1253 LEU A N 1
ATOM 10363 C CA . LEU A 1 1253 ? -20.782 -22.991 34.514 1.00 65.94 1253 LEU A CA 1
ATOM 10364 C C . LEU A 1 1253 ? -21.982 -22.042 34.647 1.00 65.94 1253 LEU A C 1
ATOM 10366 O O . LEU A 1 1253 ? -21.847 -20.834 34.463 1.00 65.94 1253 LEU A O 1
ATOM 10370 N N . MET A 1 1254 ? -23.150 -22.564 35.029 1.00 64.25 1254 MET A N 1
ATOM 10371 C CA . MET A 1 1254 ? -24.347 -21.756 35.287 1.00 64.25 1254 MET A CA 1
ATOM 10372 C C . MET A 1 1254 ? -24.161 -20.837 36.494 1.00 64.25 1254 MET A C 1
ATOM 10374 O O . MET A 1 1254 ? -24.714 -19.739 36.513 1.00 64.25 1254 MET A O 1
ATOM 10378 N N . CYS A 1 1255 ? -23.323 -21.235 37.455 1.00 63.12 1255 CYS A N 1
ATOM 10379 C CA . CYS A 1 1255 ? -22.956 -20.394 38.582 1.00 63.12 1255 CYS A CA 1
ATOM 10380 C C . CYS A 1 1255 ? -21.974 -19.260 38.222 1.00 63.12 1255 CYS A C 1
ATOM 10382 O O . CYS A 1 1255 ? -21.819 -18.374 39.062 1.00 63.12 1255 CYS A O 1
ATOM 10384 N N . LEU A 1 1256 ? -21.317 -19.240 37.049 1.00 67.12 1256 LEU A N 1
ATOM 10385 C CA . LEU A 1 1256 ? -20.375 -18.169 36.670 1.00 67.12 1256 LEU A CA 1
ATOM 10386 C C . LEU A 1 1256 ? -21.029 -16.787 36.889 1.00 67.12 1256 LEU A C 1
ATOM 10388 O O . LEU A 1 1256 ? -22.117 -16.558 36.344 1.00 67.12 1256 LEU A O 1
ATOM 10392 N N . PRO A 1 1257 ? -20.424 -15.891 37.698 1.00 63.94 1257 PRO A N 1
ATOM 10393 C CA . PRO A 1 1257 ? -21.032 -14.604 38.011 1.00 63.94 1257 PRO A CA 1
ATOM 10394 C C . PRO A 1 1257 ? -21.244 -13.807 36.717 1.00 63.94 1257 PRO A C 1
ATOM 10396 O O . PRO A 1 1257 ? -20.356 -13.809 35.860 1.00 63.94 1257 PRO A O 1
ATOM 10399 N N . PRO A 1 1258 ? -22.399 -13.146 36.533 1.00 58.62 1258 PRO A N 1
ATOM 10400 C CA . PRO A 1 1258 ? -22.615 -12.311 35.362 1.00 58.62 1258 PRO A CA 1
ATOM 10401 C C . PRO A 1 1258 ? -21.625 -11.141 35.374 1.00 58.62 1258 PRO A C 1
ATOM 10403 O O . PRO A 1 1258 ? -21.401 -10.519 36.418 1.00 58.62 1258 PRO A O 1
ATOM 10406 N N . PHE A 1 1259 ? -21.039 -10.838 34.216 1.00 57.06 1259 PHE A N 1
ATOM 10407 C CA . PHE A 1 1259 ? -20.215 -9.652 34.036 1.00 57.06 1259 PHE A CA 1
ATOM 10408 C C . PHE A 1 1259 ? -21.140 -8.449 33.939 1.00 57.06 1259 PHE A C 1
ATOM 10410 O O . PHE A 1 1259 ? -21.608 -8.045 32.879 1.00 57.06 1259 PHE A O 1
ATOM 10417 N N . GLN A 1 1260 ? -21.459 -7.892 35.090 1.00 51.28 1260 GLN A N 1
ATOM 10418 C CA . GLN A 1 1260 ? -22.100 -6.599 35.175 1.00 51.28 1260 GLN A CA 1
ATOM 10419 C C . GLN A 1 1260 ? -21.055 -5.692 35.766 1.00 51.28 1260 GLN A C 1
ATOM 10421 O O . GLN A 1 1260 ? -20.580 -5.958 36.865 1.00 51.28 1260 GLN A O 1
ATOM 10426 N N . VAL A 1 1261 ? -20.672 -4.646 35.031 1.00 48.69 1261 VAL A N 1
ATOM 10427 C CA . VAL A 1 1261 ? -19.875 -3.613 35.671 1.00 48.69 1261 VAL A CA 1
ATOM 10428 C C . VAL A 1 1261 ? -20.789 -2.908 36.640 1.00 48.69 1261 VAL A C 1
ATOM 10430 O O . VAL A 1 1261 ? -21.565 -2.032 36.259 1.00 48.69 1261 VAL A O 1
ATOM 10433 N N . SER A 1 1262 ? -20.727 -3.353 37.884 1.00 46.03 1262 SER A N 1
ATOM 10434 C CA . SER A 1 1262 ? -21.319 -2.655 38.988 1.00 46.03 1262 SER A CA 1
ATOM 10435 C C . SER A 1 1262 ? -20.629 -1.323 39.104 1.00 46.03 1262 SER A C 1
ATOM 10437 O O . SER A 1 1262 ? -19.513 -1.183 39.612 1.00 46.03 1262 SER A O 1
ATOM 10439 N N . SER A 1 1263 ? -21.329 -0.303 38.645 1.00 46.38 1263 SER A N 1
ATOM 10440 C CA . SER A 1 1263 ? -21.073 1.012 39.153 1.00 46.38 1263 SER A CA 1
ATOM 10441 C C . SER A 1 1263 ? -21.202 0.965 40.669 1.00 46.38 1263 SER A C 1
ATOM 10443 O O . SER A 1 1263 ? -22.293 0.776 41.198 1.00 46.38 1263 SER A O 1
ATOM 10445 N N . PHE A 1 1264 ? -20.116 1.245 41.382 1.00 41.75 1264 PHE A N 1
ATOM 10446 C CA . PHE A 1 1264 ? -20.168 1.698 42.775 1.00 41.75 1264 PHE A CA 1
ATOM 10447 C C . PHE A 1 1264 ? -20.845 3.087 42.900 1.00 41.75 1264 PHE A C 1
ATOM 10449 O O . PHE A 1 1264 ? -20.513 3.864 43.795 1.00 41.75 1264 PHE A O 1
ATOM 10456 N N . PHE A 1 1265 ? -21.755 3.423 41.978 1.00 44.59 1265 PHE A N 1
ATOM 10457 C CA . PHE A 1 1265 ? -22.612 4.593 42.032 1.00 44.59 1265 PHE A CA 1
ATOM 10458 C C . PHE A 1 1265 ? -23.803 4.260 42.941 1.00 44.59 1265 PHE A C 1
ATOM 10460 O O . PHE A 1 1265 ? -24.336 3.151 42.853 1.00 44.59 1265 PHE A O 1
ATOM 10467 N N . PRO A 1 1266 ? -24.215 5.181 43.825 1.00 38.59 1266 PRO A N 1
ATOM 10468 C CA . PRO A 1 1266 ? -25.505 5.065 44.490 1.00 38.59 1266 PRO A CA 1
ATOM 10469 C C . PRO A 1 1266 ? -26.612 5.032 43.426 1.00 38.59 1266 PRO A C 1
ATOM 10471 O O . PRO A 1 1266 ? -26.562 5.813 42.475 1.00 38.59 1266 PRO A O 1
ATOM 10474 N N . GLU A 1 1267 ? -27.597 4.143 43.571 1.00 35.56 1267 GLU A N 1
ATOM 10475 C CA . GLU A 1 1267 ? -28.830 4.231 42.778 1.00 35.56 1267 GLU A CA 1
ATOM 10476 C C . GLU A 1 1267 ? -29.529 5.572 43.079 1.00 35.56 1267 GLU A C 1
ATOM 10478 O O . GLU A 1 1267 ? -29.475 6.068 44.208 1.00 35.56 1267 GLU A O 1
ATOM 10483 N N . GLU A 1 1268 ? -30.196 6.170 42.082 1.00 42.34 1268 GLU A N 1
ATOM 10484 C CA . GLU A 1 1268 ? -30.951 7.428 42.255 1.00 42.34 1268 GLU A CA 1
ATOM 10485 C C . GLU A 1 1268 ? -32.049 7.323 43.333 1.00 42.34 1268 GLU A C 1
ATOM 10487 O O . GLU A 1 1268 ? -32.472 8.343 43.880 1.00 42.34 1268 GLU A O 1
ATOM 10492 N N . ASP A 1 1269 ? -32.467 6.102 43.684 1.00 41.69 1269 ASP A N 1
ATOM 10493 C CA . ASP A 1 1269 ? -33.498 5.841 44.690 1.00 41.69 1269 ASP A CA 1
ATOM 10494 C C . ASP A 1 1269 ? -33.021 6.056 46.146 1.00 41.69 1269 ASP A C 1
ATOM 10496 O O . ASP A 1 1269 ? -33.849 6.115 47.057 1.00 41.69 1269 ASP A O 1
ATOM 10500 N N . ASP A 1 1270 ? -31.723 6.282 46.392 1.00 37.19 1270 ASP A N 1
ATOM 10501 C CA . ASP A 1 1270 ? -31.206 6.676 47.712 1.00 37.19 1270 ASP A CA 1
ATOM 10502 C C . ASP A 1 1270 ? -31.305 8.205 47.918 1.00 37.19 1270 ASP A C 1
ATOM 10504 O O . ASP A 1 1270 ? -30.314 8.940 48.002 1.00 37.19 1270 ASP A O 1
ATOM 10508 N N . THR A 1 1271 ? -32.534 8.718 48.038 1.00 40.53 1271 THR A N 1
ATOM 10509 C CA . THR A 1 1271 ? -32.827 10.161 48.177 1.00 40.53 1271 THR A CA 1
ATOM 10510 C C . THR A 1 1271 ? -32.254 10.833 49.437 1.00 40.53 1271 THR A C 1
ATOM 10512 O O . THR A 1 1271 ? -32.268 12.060 49.541 1.00 40.53 1271 THR A O 1
ATOM 10515 N N . ASP A 1 1272 ? -31.683 10.076 50.377 1.00 39.59 1272 ASP A N 1
ATOM 10516 C CA . ASP A 1 1272 ? -31.078 10.616 51.606 1.00 39.59 1272 ASP A CA 1
ATOM 10517 C C . ASP A 1 1272 ? -29.581 10.990 51.463 1.00 39.59 1272 ASP A C 1
ATOM 10519 O O . ASP A 1 1272 ? -28.932 11.399 52.431 1.00 39.59 1272 ASP A O 1
ATOM 10523 N N . CYS A 1 1273 ? -29.002 10.902 50.258 1.00 38.22 1273 CYS A N 1
ATOM 10524 C CA . CYS A 1 1273 ? -27.554 11.032 50.031 1.00 38.22 1273 CYS A CA 1
ATOM 10525 C C . CYS A 1 1273 ? -26.963 12.461 50.003 1.00 38.22 1273 CYS A C 1
ATOM 10527 O O . CYS A 1 1273 ? -25.750 12.608 49.858 1.00 38.22 1273 CYS A O 1
ATOM 10529 N N . THR A 1 1274 ? -27.738 13.535 50.188 1.00 35.91 1274 THR A N 1
ATOM 10530 C CA . THR A 1 1274 ? -27.235 14.915 49.970 1.00 35.91 1274 THR A CA 1
ATOM 10531 C C . THR A 1 1274 ? -26.380 15.520 51.094 1.00 35.91 1274 THR A C 1
ATOM 10533 O O . THR A 1 1274 ? -25.957 16.668 50.966 1.00 35.91 1274 THR A O 1
ATOM 10536 N N . ARG A 1 1275 ? -26.093 14.811 52.198 1.00 37.53 1275 ARG A N 1
ATOM 10537 C CA . ARG A 1 1275 ? -25.481 15.447 53.386 1.00 37.53 1275 ARG A CA 1
ATOM 10538 C C . ARG A 1 1275 ? -24.024 15.142 53.721 1.00 37.53 1275 ARG A C 1
ATOM 10540 O O . ARG A 1 1275 ? -23.509 15.839 54.584 1.00 37.53 1275 ARG A O 1
ATOM 10547 N N . ASP A 1 1276 ? -23.328 14.223 53.053 1.00 35.62 1276 ASP A N 1
ATOM 10548 C CA . ASP A 1 1276 ? -21.898 14.020 53.354 1.00 35.62 1276 ASP A CA 1
ATOM 10549 C C . ASP A 1 1276 ? -21.069 13.600 52.124 1.00 35.62 1276 ASP A C 1
ATOM 10551 O O . ASP A 1 1276 ? -21.023 12.414 51.785 1.00 35.62 1276 ASP A O 1
ATOM 10555 N N . PRO A 1 1277 ? -20.348 14.536 51.470 1.00 37.47 1277 PRO A N 1
ATOM 10556 C CA . PRO A 1 1277 ? -19.423 14.208 50.384 1.00 37.47 1277 PRO A CA 1
ATOM 10557 C C . PRO A 1 1277 ? -18.258 13.319 50.849 1.00 37.47 1277 PRO A C 1
ATOM 10559 O O . PRO A 1 1277 ? -17.709 12.556 50.059 1.00 37.47 1277 PRO A O 1
ATOM 10562 N N . ALA A 1 1278 ? -17.931 13.335 52.148 1.00 35.94 1278 ALA A N 1
ATOM 10563 C CA . ALA A 1 1278 ? -16.908 12.476 52.747 1.00 35.94 1278 ALA A CA 1
ATOM 10564 C C . ALA A 1 1278 ? -17.279 10.975 52.760 1.00 35.94 1278 ALA A C 1
ATOM 10566 O O . ALA A 1 1278 ? -16.441 10.135 53.094 1.00 35.94 1278 ALA A O 1
ATOM 10567 N N . LEU A 1 1279 ? -18.530 10.622 52.431 1.00 35.38 1279 LEU A N 1
ATOM 10568 C CA . LEU A 1 1279 ? -19.010 9.237 52.387 1.00 35.38 1279 LEU A CA 1
ATOM 10569 C C . LEU A 1 1279 ? -19.064 8.634 50.981 1.00 35.38 1279 LEU A C 1
ATOM 10571 O O . LEU A 1 1279 ? -19.302 7.428 50.877 1.00 35.38 1279 LEU A O 1
ATOM 10575 N N . SER A 1 1280 ? -18.766 9.408 49.929 1.00 38.06 1280 SER A N 1
ATOM 10576 C CA . SER A 1 1280 ? -18.266 8.809 48.690 1.00 38.06 1280 SER A CA 1
ATOM 10577 C C . SER A 1 1280 ? -16.990 8.073 49.092 1.00 38.06 1280 SER A C 1
ATOM 10579 O O . SER A 1 1280 ? -16.107 8.690 49.688 1.00 38.06 1280 SER A O 1
ATOM 10581 N N . LEU A 1 1281 ? -16.934 6.747 48.904 1.00 35.75 1281 LEU A N 1
ATOM 10582 C CA . LEU A 1 1281 ? -15.728 5.949 49.141 1.00 35.75 1281 LEU A CA 1
ATOM 10583 C C . LEU A 1 1281 ? -14.540 6.759 48.629 1.00 35.75 1281 LEU A C 1
ATOM 10585 O O . LEU A 1 1281 ? -14.493 7.003 47.430 1.00 35.75 1281 LEU A O 1
ATOM 10589 N N . GLY A 1 1282 ? -13.678 7.221 49.548 1.00 33.91 1282 GLY A N 1
ATOM 10590 C CA . GLY A 1 1282 ? -12.532 8.108 49.323 1.00 33.91 1282 GLY A CA 1
ATOM 10591 C C . GLY A 1 1282 ? -11.470 7.491 48.419 1.00 33.91 1282 GLY A C 1
ATOM 10592 O O . GLY A 1 1282 ? -10.311 7.346 48.792 1.00 33.91 1282 GLY A O 1
ATOM 10593 N N . LEU A 1 1283 ? -11.888 7.108 47.218 1.00 33.72 1283 LEU A N 1
ATOM 10594 C CA . LEU A 1 1283 ? -11.089 6.908 46.034 1.00 33.72 1283 LEU A CA 1
ATOM 10595 C C . LEU A 1 1283 ? -10.699 8.313 45.583 1.00 33.72 1283 LEU A C 1
ATOM 10597 O O . LEU A 1 1283 ? -11.159 8.782 44.542 1.00 33.72 1283 LEU A O 1
ATOM 10601 N N . ASP A 1 1284 ? -9.944 9.005 46.441 1.00 32.75 1284 ASP A N 1
ATOM 10602 C CA . ASP A 1 1284 ? -9.378 10.304 46.139 1.00 32.75 1284 ASP A CA 1
ATOM 10603 C C . ASP A 1 1284 ? -8.682 10.155 44.791 1.00 32.75 1284 ASP A C 1
ATOM 10605 O O . ASP A 1 1284 ? -7.729 9.386 44.625 1.00 32.75 1284 ASP A O 1
ATOM 10609 N N . LEU A 1 1285 ? -9.228 10.865 43.803 1.00 31.20 1285 LEU A N 1
ATOM 10610 C CA . LEU A 1 1285 ? -8.505 11.257 42.606 1.00 31.20 1285 LEU A CA 1
ATOM 10611 C C . LEU A 1 1285 ? -7.138 11.716 43.112 1.00 31.20 1285 LEU A C 1
ATOM 10613 O O . LEU A 1 1285 ? -7.102 12.488 44.065 1.00 31.20 1285 LEU A O 1
ATOM 10617 N N . GLY A 1 1286 ? -6.034 11.225 42.549 1.00 29.98 1286 GLY A N 1
ATOM 10618 C CA . GLY A 1 1286 ? -4.664 11.460 43.036 1.00 29.98 1286 GLY A CA 1
ATOM 10619 C C . GLY A 1 1286 ? -4.196 12.927 43.112 1.00 29.98 1286 GLY A C 1
ATOM 10620 O O . GLY A 1 1286 ? -3.002 13.194 43.082 1.00 29.98 1286 GLY A O 1
ATOM 10621 N N . THR A 1 1287 ? -5.097 13.896 43.221 1.00 27.12 1287 THR A N 1
ATOM 10622 C CA . THR A 1 1287 ? -4.888 15.283 43.610 1.00 27.12 1287 THR A CA 1
ATOM 10623 C C . THR A 1 1287 ? -4.700 15.422 45.125 1.00 27.12 1287 THR A C 1
ATOM 10625 O O . THR A 1 1287 ? -5.350 16.246 45.764 1.00 27.12 1287 THR A O 1
ATOM 10628 N N . ALA A 1 1288 ? -3.772 14.673 45.723 1.00 28.17 1288 ALA A N 1
ATOM 10629 C CA . ALA A 1 1288 ? -3.079 15.219 46.882 1.00 28.17 1288 ALA A CA 1
ATOM 10630 C C . ALA A 1 1288 ? -2.117 16.267 46.315 1.00 28.17 1288 ALA A C 1
ATOM 10632 O O . ALA A 1 1288 ? -1.043 15.941 45.812 1.00 28.17 1288 ALA A O 1
ATOM 10633 N N . SER A 1 1289 ? -2.556 17.527 46.289 1.00 27.62 1289 SER A N 1
ATOM 10634 C CA . SER A 1 1289 ? -1.708 18.652 45.913 1.00 27.62 1289 SER A CA 1
ATOM 10635 C C . SER A 1 1289 ? -0.415 18.570 46.721 1.00 27.62 1289 SER A C 1
ATOM 10637 O O . SER A 1 1289 ? -0.445 18.716 47.943 1.00 27.62 1289 SER A O 1
ATOM 10639 N N . ALA A 1 1290 ? 0.718 18.367 46.055 1.00 27.98 1290 ALA A N 1
ATOM 10640 C CA . ALA A 1 1290 ? 2.039 18.262 46.676 1.00 27.98 1290 ALA A CA 1
ATOM 10641 C C . ALA A 1 1290 ? 2.523 19.563 47.365 1.00 27.98 1290 ALA A C 1
ATOM 10643 O O . ALA A 1 1290 ? 3.699 19.687 47.684 1.00 27.98 1290 ALA A O 1
ATOM 10644 N N . ASN A 1 1291 ? 1.635 20.533 47.618 1.00 27.03 1291 ASN A N 1
ATOM 10645 C CA . ASN A 1 1291 ? 1.983 21.885 48.052 1.00 27.03 1291 ASN A CA 1
ATOM 10646 C C . ASN A 1 1291 ? 1.408 22.307 49.413 1.00 27.03 1291 ASN A C 1
ATOM 10648 O O . ASN A 1 1291 ? 1.513 23.479 49.762 1.00 27.03 1291 ASN A O 1
ATOM 10652 N N . SER A 1 1292 ? 0.859 21.404 50.228 1.00 26.62 1292 SER A N 1
ATOM 10653 C CA . SER A 1 1292 ? 0.551 21.729 51.629 1.00 26.62 1292 SER A CA 1
ATOM 10654 C C . SER A 1 1292 ? 1.555 21.082 52.579 1.00 26.62 1292 SER A C 1
ATOM 10656 O O . SER A 1 1292 ? 1.260 20.120 53.285 1.00 26.62 1292 SER A O 1
ATOM 10658 N N . THR A 1 1293 ? 2.760 21.646 52.628 1.00 25.53 1293 THR A N 1
ATOM 10659 C CA . THR A 1 1293 ? 3.637 21.564 53.800 1.00 25.53 1293 THR A CA 1
ATOM 10660 C C . THR A 1 1293 ? 2.991 22.332 54.954 1.00 25.53 1293 THR A C 1
ATOM 10662 O O . THR A 1 1293 ? 3.366 23.460 55.259 1.00 25.53 1293 THR A O 1
ATOM 10665 N N . SER A 1 1294 ? 1.986 21.741 55.593 1.00 27.42 1294 SER A N 1
ATOM 10666 C CA . SER A 1 1294 ? 1.533 22.161 56.915 1.00 27.42 1294 SER A CA 1
ATOM 10667 C C . SER A 1 1294 ? 1.527 20.938 57.815 1.00 27.42 1294 SER A C 1
ATOM 10669 O O . SER A 1 1294 ? 0.635 20.095 57.776 1.00 27.42 1294 SER A O 1
ATOM 10671 N N . SER A 1 1295 ? 2.587 20.849 58.605 1.00 24.20 1295 SER A N 1
ATOM 10672 C CA . SER A 1 1295 ? 2.727 19.988 59.764 1.00 24.20 1295 SER A CA 1
ATOM 10673 C C . SER A 1 1295 ? 1.612 20.275 60.774 1.00 24.20 1295 SER A C 1
ATOM 10675 O O . SER A 1 1295 ? 1.763 21.119 61.655 1.00 24.20 1295 SER A O 1
ATOM 10677 N N . THR A 1 1296 ? 0.494 19.571 60.671 1.00 27.17 1296 THR A N 1
ATOM 10678 C CA . THR A 1 1296 ? -0.416 19.384 61.801 1.00 27.17 1296 THR A CA 1
ATOM 10679 C C . THR A 1 1296 ? -0.559 17.896 62.037 1.00 27.17 1296 THR A C 1
ATOM 10681 O O . THR A 1 1296 ? -1.065 17.149 61.204 1.00 27.17 1296 THR A O 1
ATOM 10684 N N . THR A 1 1297 ? -0.011 17.501 63.178 1.00 25.55 1297 THR A N 1
ATOM 10685 C CA . THR A 1 1297 ? -0.134 16.218 63.861 1.00 25.55 1297 THR A CA 1
ATOM 10686 C C . THR A 1 1297 ? -1.479 15.526 63.618 1.00 25.55 1297 THR A C 1
ATOM 10688 O O . THR A 1 1297 ? -2.515 16.191 63.685 1.00 25.55 1297 THR A O 1
ATOM 10691 N N . PRO A 1 1298 ? -1.480 14.203 63.380 1.00 28.20 1298 PRO A N 1
ATOM 10692 C CA . PRO A 1 1298 ? -2.686 13.456 63.064 1.00 28.20 1298 PRO A CA 1
ATOM 10693 C C . PRO A 1 1298 ? -3.612 13.458 64.280 1.00 28.20 1298 PRO A C 1
ATOM 10695 O O . PRO A 1 1298 ? -3.301 12.861 65.308 1.00 28.20 1298 PRO A O 1
ATOM 10698 N N . SER A 1 1299 ? -4.743 14.154 64.177 1.00 26.56 1299 SER A N 1
ATOM 10699 C CA . SER A 1 1299 ? -5.800 14.077 65.177 1.00 26.56 1299 SER A CA 1
ATOM 10700 C C . SER A 1 1299 ? -6.370 12.661 65.186 1.00 26.56 1299 SER A C 1
ATOM 10702 O O . SER A 1 1299 ? -6.999 12.217 64.222 1.00 26.56 1299 SER A O 1
ATOM 10704 N N . GLU A 1 1300 ? -6.122 11.968 66.289 1.00 27.27 1300 GLU A N 1
ATOM 10705 C CA . GLU A 1 1300 ? -6.824 10.774 66.738 1.00 27.27 1300 GLU A CA 1
ATOM 10706 C C . GLU A 1 1300 ? -8.342 10.963 66.561 1.00 27.27 1300 GLU A C 1
ATOM 10708 O O . GLU A 1 1300 ? -8.917 11.909 67.096 1.00 27.27 1300 GLU A O 1
ATOM 10713 N N . GLY A 1 1301 ? -9.009 10.089 65.800 1.00 29.42 1301 GLY A N 1
ATOM 10714 C CA . GLY A 1 1301 ? -10.477 10.030 65.809 1.00 29.42 1301 GLY A CA 1
ATOM 10715 C C . GLY A 1 1301 ? -11.171 9.650 64.505 1.00 29.42 1301 GLY A C 1
ATOM 10716 O O . GLY A 1 1301 ? -12.351 9.299 64.539 1.00 29.42 1301 GLY A O 1
ATOM 10717 N N . THR A 1 1302 ? -10.494 9.640 63.354 1.00 35.69 1302 THR A N 1
ATOM 10718 C CA . THR A 1 1302 ? -11.108 9.100 62.134 1.00 35.69 1302 THR A CA 1
ATOM 10719 C C . THR A 1 1302 ? -11.094 7.579 62.198 1.00 35.69 1302 THR A C 1
ATOM 10721 O O . THR A 1 1302 ? -10.162 6.911 61.756 1.00 35.69 1302 THR A O 1
ATOM 10724 N N . HIS A 1 1303 ? -12.152 7.014 62.786 1.00 35.91 1303 HIS A N 1
ATOM 10725 C CA . HIS A 1 1303 ? -12.528 5.618 62.613 1.00 35.91 1303 HIS A CA 1
ATOM 10726 C C . HIS A 1 1303 ? -12.381 5.261 61.128 1.00 35.91 1303 HIS A C 1
ATOM 10728 O O . HIS A 1 1303 ? -13.232 5.626 60.313 1.00 35.91 1303 HIS A O 1
ATOM 10734 N N . LYS A 1 1304 ? -11.300 4.561 60.757 1.00 39.84 1304 LYS A N 1
ATOM 10735 C CA . LYS A 1 1304 ? -11.212 3.863 59.474 1.00 39.84 1304 LYS A CA 1
ATOM 10736 C C . LYS A 1 1304 ? -12.386 2.889 59.474 1.00 39.84 1304 LYS A C 1
ATOM 10738 O O . LYS A 1 1304 ? -12.310 1.840 60.106 1.00 39.84 1304 LYS A O 1
ATOM 10743 N N . LYS A 1 1305 ? -13.516 3.283 58.877 1.00 47.06 1305 LYS A N 1
ATOM 10744 C CA . LYS A 1 1305 ? -14.705 2.437 58.749 1.00 47.06 1305 LYS A CA 1
ATOM 10745 C C . LYS A 1 1305 ? -14.309 1.243 57.882 1.00 47.06 1305 LYS A C 1
ATOM 10747 O O . LYS A 1 1305 ? -14.324 1.341 56.655 1.00 47.06 1305 LYS A O 1
ATOM 10752 N N . ARG A 1 1306 ? -13.898 0.155 58.537 1.00 50.66 1306 ARG A N 1
ATOM 10753 C CA . ARG A 1 1306 ? -13.560 -1.129 57.919 1.00 50.66 1306 ARG A CA 1
ATOM 10754 C C . ARG A 1 1306 ? -14.790 -1.618 57.179 1.00 50.66 1306 ARG A C 1
ATOM 10756 O O . ARG A 1 1306 ? -15.811 -1.815 57.821 1.00 50.66 1306 ARG A O 1
ATOM 10763 N N . CYS A 1 1307 ? -14.743 -1.726 55.858 1.00 58.81 1307 CYS A N 1
ATOM 10764 C CA . CYS A 1 1307 ? -15.844 -2.302 55.081 1.00 58.81 1307 CYS A CA 1
ATOM 10765 C C . CYS A 1 1307 ? -15.584 -3.786 54.916 1.00 58.81 1307 CYS A C 1
ATOM 10767 O O . CYS A 1 1307 ? -14.467 -4.149 54.569 1.00 58.81 1307 CYS A O 1
ATOM 10769 N N . ALA A 1 1308 ? -16.581 -4.627 55.158 1.00 65.88 1308 ALA A N 1
ATOM 10770 C CA . ALA A 1 1308 ? -16.465 -6.054 54.906 1.00 65.88 1308 ALA A CA 1
ATOM 10771 C C . ALA A 1 1308 ? -17.042 -6.416 53.528 1.00 65.88 1308 ALA A C 1
ATOM 10773 O O . ALA A 1 1308 ? -18.020 -5.819 53.079 1.00 65.88 1308 ALA A O 1
ATOM 10774 N N . ILE A 1 1309 ? -16.437 -7.397 52.859 1.00 66.12 1309 ILE A N 1
ATOM 10775 C CA . ILE A 1 1309 ? -16.967 -8.009 51.637 1.00 66.12 1309 ILE A CA 1
ATOM 10776 C C . ILE A 1 1309 ? -18.011 -9.044 52.057 1.00 66.12 1309 ILE A C 1
ATOM 10778 O O . ILE A 1 1309 ? -17.707 -9.952 52.832 1.00 66.12 1309 ILE A O 1
ATOM 10782 N N . TRP A 1 1310 ? -19.241 -8.895 51.564 1.00 65.44 1310 TRP A N 1
ATOM 10783 C CA . TRP A 1 1310 ? -20.313 -9.870 51.749 1.00 65.44 1310 TRP A CA 1
ATOM 10784 C C . TRP A 1 1310 ? -20.391 -10.803 50.544 1.00 65.44 1310 TRP A C 1
ATOM 10786 O O . TRP A 1 1310 ? -20.661 -10.368 49.424 1.00 65.44 1310 TRP A O 1
ATOM 10796 N N . ASP A 1 1311 ? -20.191 -12.094 50.780 1.00 65.31 1311 ASP A N 1
ATOM 10797 C CA . ASP A 1 1311 ? -20.361 -13.115 49.756 1.00 65.31 1311 ASP A CA 1
ATOM 10798 C C . ASP A 1 1311 ? -21.848 -13.492 49.644 1.00 65.31 1311 ASP A C 1
ATOM 10800 O O . ASP A 1 1311 ? -22.431 -14.094 50.554 1.00 65.31 1311 ASP A O 1
ATOM 10804 N N . LYS A 1 1312 ? -22.466 -13.145 48.503 1.00 65.12 1312 LYS A N 1
ATOM 10805 C CA . LYS A 1 1312 ? -23.873 -13.457 48.193 1.00 65.12 1312 LYS A CA 1
ATOM 10806 C C . LYS A 1 1312 ? -24.162 -14.965 48.209 1.00 65.12 1312 LYS A C 1
ATOM 10808 O O . LYS A 1 1312 ? -25.278 -15.337 48.557 1.00 65.12 1312 LYS A O 1
ATOM 10813 N N . ARG A 1 1313 ? -23.204 -15.824 47.833 1.00 62.25 1313 ARG A N 1
ATOM 10814 C CA . ARG A 1 1313 ? -23.380 -17.288 47.817 1.00 62.25 1313 ARG A CA 1
ATOM 10815 C C . ARG A 1 1313 ? -23.241 -17.891 49.207 1.00 62.25 1313 ARG A C 1
ATOM 10817 O O . ARG A 1 1313 ? -24.043 -18.739 49.582 1.00 62.25 1313 ARG A O 1
ATOM 10824 N N . LEU A 1 1314 ? -22.206 -17.500 49.950 1.00 67.69 1314 LEU A N 1
ATOM 10825 C CA . LEU A 1 1314 ? -21.930 -18.075 51.271 1.00 67.69 1314 LEU A CA 1
ATOM 10826 C C . LEU A 1 1314 ? -22.793 -17.463 52.380 1.00 67.69 1314 LEU A C 1
ATOM 10828 O O . LEU A 1 1314 ? -22.823 -18.012 53.483 1.00 67.69 1314 LEU A O 1
ATOM 10832 N N . HIS A 1 1315 ? -23.467 -16.340 52.104 1.00 67.25 1315 HIS A N 1
ATOM 10833 C CA . HIS A 1 1315 ? -24.193 -15.536 53.089 1.00 67.25 1315 HIS A CA 1
ATOM 10834 C C . HIS A 1 1315 ? -23.333 -15.229 54.327 1.00 67.25 1315 HIS A C 1
ATOM 10836 O O . HIS A 1 1315 ? -23.779 -15.351 55.471 1.00 67.25 1315 HIS A O 1
ATOM 10842 N N . LYS A 1 1316 ? -22.060 -14.886 54.095 1.00 71.56 1316 LYS A N 1
ATOM 10843 C CA . LYS A 1 1316 ? -21.066 -14.587 55.133 1.00 71.56 1316 LYS A CA 1
ATOM 10844 C C . LYS A 1 1316 ? -20.143 -13.462 54.678 1.00 71.56 1316 LYS A C 1
ATOM 10846 O O . LYS A 1 1316 ? -19.910 -13.278 53.486 1.00 71.56 1316 LYS A O 1
ATOM 10851 N N . TYR A 1 1317 ? -19.579 -12.751 55.650 1.00 66.88 1317 TYR A N 1
ATOM 10852 C CA . TYR A 1 1317 ? -18.494 -11.807 55.402 1.00 66.88 1317 TYR A CA 1
ATOM 10853 C C . TYR A 1 1317 ? -17.181 -12.573 55.235 1.00 66.88 1317 TYR A C 1
ATOM 10855 O O . TYR A 1 1317 ? -16.807 -13.338 56.124 1.00 66.88 1317 TYR A O 1
ATOM 10863 N N . THR A 1 1318 ? -16.507 -12.397 54.100 1.00 63.28 1318 THR A N 1
ATOM 10864 C CA . THR A 1 1318 ? -15.296 -13.160 53.748 1.00 63.28 1318 THR A CA 1
ATOM 10865 C C . THR A 1 1318 ? -14.001 -12.422 54.079 1.00 63.28 1318 THR A C 1
ATOM 10867 O O . THR A 1 1318 ? -12.986 -13.070 54.320 1.00 63.28 1318 THR A O 1
ATOM 10870 N N . GLY A 1 1319 ? -14.022 -11.089 54.167 1.00 65.19 1319 GLY A N 1
ATOM 10871 C CA . GLY A 1 1319 ? -12.827 -10.296 54.464 1.00 65.19 1319 GLY A CA 1
ATOM 10872 C C . GLY A 1 1319 ? -13.073 -8.789 54.502 1.00 65.19 1319 GLY A C 1
ATOM 10873 O O . GLY A 1 1319 ? -14.201 -8.330 54.319 1.00 65.19 1319 GLY A O 1
ATOM 10874 N N . GLU A 1 1320 ? -12.014 -8.017 54.757 1.00 65.00 1320 GLU A N 1
ATOM 10875 C CA . GLU A 1 1320 ? -12.037 -6.549 54.718 1.00 65.00 1320 GLU A CA 1
ATOM 10876 C C . GLU A 1 1320 ? -11.773 -6.050 53.285 1.00 65.00 1320 GLU A C 1
ATOM 10878 O O . GLU A 1 1320 ? -10.791 -6.427 52.652 1.00 65.00 1320 GLU A O 1
ATOM 10883 N N . LEU A 1 1321 ? -12.649 -5.183 52.776 1.00 60.59 1321 LEU A N 1
ATOM 10884 C CA . LEU A 1 1321 ? -12.509 -4.514 51.486 1.00 60.59 1321 LEU A CA 1
ATOM 10885 C C . LEU A 1 1321 ? -11.331 -3.534 51.535 1.00 60.59 1321 LEU A C 1
ATOM 10887 O O . LEU A 1 1321 ? -11.376 -2.530 52.258 1.00 60.59 1321 LEU A O 1
ATOM 10891 N N . GLN A 1 1322 ? -10.315 -3.759 50.701 1.00 57.53 1322 GLN A N 1
ATOM 10892 C CA . GLN A 1 1322 ? -9.213 -2.812 50.561 1.00 57.53 1322 GLN A CA 1
ATOM 10893 C C . GLN A 1 1322 ? -9.672 -1.586 49.760 1.00 57.53 1322 GLN A C 1
ATOM 10895 O O . GLN A 1 1322 ? -9.781 -1.607 48.533 1.00 57.53 1322 GLN A O 1
ATOM 10900 N N . ARG A 1 1323 ? -9.919 -0.474 50.460 1.00 52.12 1323 ARG A N 1
ATOM 10901 C CA . ARG A 1 1323 ? -10.192 0.834 49.845 1.00 52.12 1323 ARG A CA 1
ATOM 10902 C C . ARG A 1 1323 ? -8.891 1.440 49.298 1.00 52.12 1323 ARG A C 1
ATOM 10904 O O . ARG A 1 1323 ? -8.279 2.273 49.960 1.00 52.12 1323 ARG A O 1
ATOM 10911 N N . LYS A 1 1324 ? -8.449 1.015 48.113 1.00 50.53 1324 LYS A N 1
ATOM 10912 C CA . LYS A 1 1324 ? -7.347 1.662 47.375 1.00 50.53 1324 LYS A CA 1
ATOM 10913 C C . LYS A 1 1324 ? -7.922 2.630 46.334 1.00 50.53 1324 LYS A C 1
ATOM 10915 O O . LYS A 1 1324 ? -8.874 2.234 45.662 1.00 50.53 1324 LYS A O 1
ATOM 10920 N N . PRO A 1 1325 ? -7.396 3.863 46.192 1.00 49.69 1325 PRO A N 1
ATOM 10921 C CA . PRO A 1 1325 ? -7.850 4.794 45.162 1.00 49.69 1325 PRO A CA 1
ATOM 10922 C C . PRO A 1 1325 ? -7.733 4.164 43.771 1.00 49.69 1325 PRO A C 1
ATOM 10924 O O . PRO A 1 1325 ? -6.785 3.434 43.485 1.00 49.69 1325 PRO A O 1
ATOM 10927 N N . TYR A 1 1326 ? -8.721 4.430 42.912 1.00 45.00 1326 TYR A N 1
ATOM 10928 C CA . TYR A 1 1326 ? -8.651 4.062 41.501 1.00 45.00 1326 TYR A CA 1
ATOM 10929 C C . TYR A 1 1326 ? -7.559 4.929 40.870 1.00 45.00 1326 TYR A C 1
ATOM 10931 O O . TYR A 1 1326 ? -7.764 6.116 40.609 1.00 45.00 1326 TYR A O 1
ATOM 10939 N N . TYR A 1 1327 ? -6.377 4.353 40.678 1.00 50.34 1327 TYR A N 1
ATOM 10940 C CA . TYR A 1 1327 ? -5.388 4.913 39.768 1.00 50.34 1327 TYR A CA 1
ATOM 10941 C C . TYR A 1 1327 ? -5.906 4.706 38.339 1.00 50.34 1327 TYR A C 1
ATOM 10943 O O . TYR A 1 1327 ? -6.549 3.689 38.073 1.00 50.34 1327 TYR A O 1
ATOM 10951 N N . CYS A 1 1328 ? -5.671 5.663 37.428 1.00 47.06 1328 CYS A N 1
ATOM 10952 C CA . CYS A 1 1328 ? -5.942 5.467 35.997 1.00 47.06 1328 CYS A CA 1
ATOM 10953 C C . CYS A 1 1328 ? -5.455 4.075 35.590 1.00 47.06 1328 CYS A C 1
ATOM 10955 O O . CYS A 1 1328 ? -4.328 3.738 35.938 1.00 47.06 1328 CYS A O 1
ATOM 10957 N N . ILE A 1 1329 ? -6.244 3.294 34.844 1.00 52.78 1329 ILE A N 1
ATOM 10958 C CA . ILE A 1 1329 ? -5.866 1.911 34.487 1.00 52.78 1329 ILE A CA 1
ATOM 10959 C C . ILE A 1 1329 ? -4.489 1.859 33.808 1.00 52.78 1329 ILE A C 1
ATOM 10961 O O . ILE A 1 1329 ? -3.703 0.964 34.079 1.00 52.78 1329 ILE A O 1
ATOM 10965 N N . LYS A 1 1330 ? -4.146 2.883 33.013 1.00 47.56 1330 LYS A N 1
ATOM 10966 C CA . LYS A 1 1330 ? -2.809 3.036 32.407 1.00 47.56 1330 LYS A CA 1
ATOM 10967 C C . LYS A 1 1330 ? -1.653 3.121 33.415 1.00 47.56 1330 LYS A C 1
ATOM 10969 O O . LYS A 1 1330 ? -0.528 2.802 33.066 1.00 47.56 1330 LYS A O 1
ATOM 10974 N N . ASN A 1 1331 ? -1.927 3.595 34.627 1.00 44.56 1331 ASN A N 1
ATOM 10975 C CA . ASN A 1 1331 ? -0.975 3.730 35.730 1.00 44.56 1331 ASN A CA 1
ATOM 10976 C C . ASN A 1 1331 ? -1.236 2.696 36.837 1.00 44.56 1331 ASN A C 1
ATOM 10978 O O . ASN A 1 1331 ? -0.654 2.818 37.917 1.00 44.56 1331 ASN A O 1
ATOM 10982 N N . TYR A 1 1332 ? -2.143 1.738 36.620 1.00 49.81 1332 TYR A N 1
ATOM 10983 C CA . TYR A 1 1332 ? -2.389 0.679 37.585 1.00 49.81 1332 TYR A CA 1
ATOM 10984 C C . TYR A 1 1332 ? -1.154 -0.216 37.604 1.00 49.81 1332 TYR A C 1
ATOM 10986 O O . TYR A 1 1332 ? -0.928 -1.003 36.694 1.00 49.81 1332 TYR A O 1
ATOM 10994 N N . GLN A 1 1333 ? -0.315 -0.028 38.618 1.00 47.50 1333 GLN A N 1
ATOM 10995 C CA . GLN A 1 1333 ? 0.744 -0.971 38.934 1.00 47.50 1333 GLN A CA 1
ATOM 10996 C C . GLN A 1 1333 ? 0.073 -2.160 39.608 1.00 47.50 1333 GLN A C 1
ATOM 10998 O O . GLN A 1 1333 ? -0.607 -1.975 40.622 1.00 47.50 1333 GLN A O 1
ATOM 11003 N N . ASP A 1 1334 ? 0.211 -3.343 39.016 1.00 50.12 1334 ASP A N 1
ATOM 11004 C CA . ASP A 1 1334 ? -0.365 -4.574 39.539 1.00 50.12 1334 ASP A CA 1
ATOM 11005 C C . ASP A 1 1334 ? 0.032 -4.750 41.015 1.00 50.12 1334 ASP A C 1
ATOM 11007 O O . ASP A 1 1334 ? 1.206 -4.725 41.383 1.00 50.12 1334 ASP A O 1
ATOM 11011 N N . THR A 1 1335 ? -0.974 -4.817 41.894 1.00 49.69 1335 THR A N 1
ATOM 11012 C CA . THR A 1 1335 ? -0.776 -4.950 43.347 1.00 49.69 1335 THR A CA 1
ATOM 11013 C C . THR A 1 1335 ? -1.157 -6.351 43.805 1.00 49.69 1335 THR A C 1
ATOM 11015 O O . THR A 1 1335 ? -2.044 -6.958 43.221 1.00 49.69 1335 THR A O 1
ATOM 11018 N N . GLU A 1 1336 ? -0.546 -6.822 44.898 1.00 54.69 1336 GLU A N 1
ATOM 11019 C CA . GLU A 1 1336 ? -0.606 -8.216 45.389 1.00 54.69 1336 GLU A CA 1
ATOM 11020 C C . GLU A 1 1336 ? -2.009 -8.808 45.661 1.00 54.69 1336 GLU A C 1
ATOM 11022 O O . GLU A 1 1336 ? -2.110 -10.001 45.925 1.00 54.69 1336 GLU A O 1
ATOM 11027 N N . ASP A 1 1337 ? -3.099 -8.029 45.620 1.00 56.56 1337 ASP A N 1
ATOM 11028 C CA . ASP A 1 1337 ? -4.439 -8.567 45.897 1.00 56.56 1337 ASP A CA 1
ATOM 11029 C C . ASP A 1 1337 ? -5.555 -7.867 45.093 1.00 56.56 1337 ASP A C 1
ATOM 11031 O O . ASP A 1 1337 ? -6.323 -7.046 45.611 1.00 56.56 1337 ASP A O 1
ATOM 11035 N N . ILE A 1 1338 ? -5.648 -8.177 43.792 1.00 59.22 1338 ILE A N 1
ATOM 11036 C CA . ILE A 1 1338 ? -6.702 -7.655 42.900 1.00 59.22 1338 ILE A CA 1
ATOM 11037 C C . ILE A 1 1338 ? -8.087 -8.213 43.283 1.00 59.22 1338 ILE A C 1
ATOM 11039 O O . ILE A 1 1338 ? -9.099 -7.566 43.034 1.00 59.22 1338 ILE A O 1
ATOM 11043 N N . ASN A 1 1339 ? -8.198 -9.388 43.909 1.00 59.16 1339 ASN A N 1
ATOM 11044 C CA . ASN A 1 1339 ? -9.500 -9.997 44.236 1.00 59.16 1339 ASN A CA 1
ATOM 11045 C C . ASN A 1 1339 ? -10.318 -9.178 45.245 1.00 59.16 1339 ASN A C 1
ATOM 11047 O O . ASN A 1 1339 ? -11.539 -9.097 45.121 1.00 59.16 1339 ASN A O 1
ATOM 11051 N N . ASN A 1 1340 ? -9.642 -8.501 46.173 1.00 57.28 1340 ASN A N 1
ATOM 11052 C CA . ASN A 1 1340 ? -10.268 -7.701 47.227 1.00 57.28 1340 ASN A CA 1
ATOM 11053 C C . ASN A 1 1340 ? -10.267 -6.188 46.936 1.00 57.28 1340 ASN A C 1
ATOM 11055 O O . ASN A 1 1340 ? -10.441 -5.378 47.855 1.00 57.28 1340 ASN A O 1
ATOM 11059 N N . CYS A 1 1341 ? -10.057 -5.788 45.675 1.00 59.19 1341 CYS A N 1
ATOM 11060 C CA . CYS A 1 1341 ? -10.000 -4.386 45.270 1.00 59.19 1341 CYS A CA 1
ATOM 11061 C C . CYS A 1 1341 ? -11.318 -3.898 44.640 1.00 59.19 1341 CYS A C 1
ATOM 11063 O O . CYS A 1 1341 ? -12.083 -4.655 44.036 1.00 59.19 1341 CYS A O 1
ATOM 11065 N N . SER A 1 1342 ? -11.577 -2.593 44.754 1.00 58.94 1342 SER A N 1
ATOM 11066 C CA . SER A 1 1342 ? -12.744 -1.935 44.151 1.00 58.94 1342 SER A CA 1
ATOM 11067 C C . SER A 1 1342 ? -12.792 -2.087 42.628 1.00 58.94 1342 SER A C 1
ATOM 11069 O O . SER A 1 1342 ? -13.877 -2.197 42.071 1.00 58.94 1342 SER A O 1
ATOM 11071 N N . LEU A 1 1343 ? -11.640 -2.140 41.950 1.00 60.06 1343 LEU A N 1
ATOM 11072 C CA . LEU A 1 1343 ? -11.569 -2.321 40.499 1.00 60.06 1343 LEU A CA 1
ATOM 11073 C C . LEU A 1 1343 ? -12.144 -3.678 40.077 1.00 60.06 1343 LEU A C 1
ATOM 11075 O O . LEU A 1 1343 ? -13.014 -3.722 39.218 1.00 60.06 1343 LEU A O 1
ATOM 11079 N N . ASN A 1 1344 ? -11.732 -4.772 40.715 1.00 60.50 1344 ASN A N 1
ATOM 11080 C CA . ASN A 1 1344 ? -12.194 -6.114 40.362 1.00 60.50 1344 ASN A CA 1
ATOM 11081 C C . ASN A 1 1344 ? -13.660 -6.335 40.730 1.00 60.50 1344 ASN A C 1
ATOM 11083 O O . ASN A 1 1344 ? -14.442 -6.826 39.923 1.00 60.50 1344 ASN A O 1
ATOM 11087 N N . LEU A 1 1345 ? -14.062 -5.886 41.922 1.00 61.66 1345 LEU A N 1
ATOM 11088 C CA . LEU A 1 1345 ? -15.466 -5.923 42.324 1.00 61.66 1345 LEU A CA 1
ATOM 11089 C C . LEU A 1 1345 ? -16.346 -5.069 41.405 1.00 61.66 1345 LEU A C 1
ATOM 11091 O O . LEU A 1 1345 ? -17.512 -5.394 41.241 1.00 61.66 1345 LEU A O 1
ATOM 11095 N N . SER A 1 1346 ? -15.803 -4.019 40.776 1.00 58.22 1346 SER A N 1
ATOM 11096 C CA . SER A 1 1346 ? -16.565 -3.220 39.811 1.00 58.22 1346 SER A CA 1
ATOM 11097 C C . SER A 1 1346 ? -16.780 -3.940 38.490 1.00 58.22 1346 SER A C 1
ATOM 11099 O O . SER A 1 1346 ? -17.644 -3.516 37.746 1.00 58.22 1346 SER A O 1
ATOM 11101 N N . LEU A 1 1347 ? -16.026 -5.001 38.182 1.00 58.78 1347 LEU A N 1
ATOM 11102 C CA . LEU A 1 1347 ? -16.173 -5.773 36.942 1.00 58.78 1347 LEU A CA 1
ATOM 11103 C C . LEU A 1 1347 ? -17.265 -6.854 37.033 1.00 58.78 1347 LEU A C 1
ATOM 11105 O O . LEU A 1 1347 ? -17.694 -7.372 36.004 1.00 58.78 1347 LEU A O 1
ATOM 11109 N N . PHE A 1 1348 ? -17.724 -7.183 38.241 1.00 62.34 1348 PHE A N 1
ATOM 11110 C CA . PHE A 1 1348 ? -18.738 -8.207 38.516 1.00 62.34 1348 PHE A CA 1
ATOM 11111 C C . PHE A 1 1348 ? -19.927 -7.600 39.278 1.00 62.34 1348 PHE A C 1
ATOM 11113 O O . PHE A 1 1348 ? -19.810 -6.484 39.774 1.00 62.34 1348 PHE A O 1
ATOM 11120 N N . ASP A 1 1349 ? -21.053 -8.324 39.408 1.00 55.34 1349 ASP A N 1
ATOM 11121 C CA . ASP A 1 1349 ? -22.259 -7.874 40.146 1.00 55.34 1349 ASP A CA 1
ATOM 11122 C C . ASP A 1 1349 ? -22.018 -7.717 41.673 1.00 55.34 1349 ASP A C 1
ATOM 11124 O O . ASP A 1 1349 ? -22.539 -8.463 42.515 1.00 55.34 1349 ASP A O 1
ATOM 11128 N N . ALA A 1 1350 ? -21.206 -6.731 42.050 1.00 60.06 1350 ALA A N 1
ATOM 11129 C CA . ALA A 1 1350 ? -21.001 -6.257 43.410 1.00 60.06 1350 ALA A CA 1
ATOM 11130 C C . ALA A 1 1350 ? -21.907 -5.051 43.687 1.00 60.06 1350 ALA A C 1
ATOM 11132 O O . ALA A 1 1350 ? -22.143 -4.221 42.821 1.00 60.06 1350 ALA A O 1
ATOM 11133 N N . ARG A 1 1351 ? -22.430 -4.905 44.901 1.00 57.12 1351 ARG A N 1
ATOM 11134 C CA . ARG A 1 1351 ? -23.213 -3.719 45.282 1.00 57.12 1351 ARG A CA 1
ATOM 11135 C C . ARG A 1 1351 ? -22.677 -3.174 46.586 1.00 57.12 1351 ARG A C 1
ATOM 11137 O O . ARG A 1 1351 ? -22.317 -3.943 47.475 1.00 57.12 1351 ARG A O 1
ATOM 11144 N N . TYR A 1 1352 ? -22.602 -1.853 46.690 1.00 54.03 1352 TYR A N 1
ATOM 11145 C CA . TYR A 1 1352 ? -22.274 -1.215 47.954 1.00 54.03 1352 TYR A CA 1
ATOM 11146 C C . TYR A 1 1352 ? -23.548 -1.067 48.781 1.00 54.03 1352 TYR A C 1
ATOM 11148 O O . TYR A 1 1352 ? -24.377 -0.212 48.495 1.00 54.03 1352 TYR A O 1
ATOM 11156 N N . GLU A 1 1353 ? -23.689 -1.883 49.821 1.00 55.59 1353 GLU A N 1
ATOM 11157 C CA . GLU A 1 1353 ? -24.741 -1.717 50.822 1.00 55.59 1353 GLU A CA 1
ATOM 11158 C C . GLU A 1 1353 ? -24.152 -1.181 52.131 1.00 55.59 1353 GLU A C 1
ATOM 11160 O O . GLU A 1 1353 ? -23.097 -1.616 52.594 1.00 55.59 1353 GLU A O 1
ATOM 11165 N N . ARG A 1 1354 ? -24.862 -0.249 52.781 1.00 52.75 1354 ARG A N 1
ATOM 11166 C CA . ARG A 1 1354 ? -24.472 0.317 54.089 1.00 52.75 1354 ARG A CA 1
ATOM 11167 C C . ARG A 1 1354 ? -24.607 -0.664 55.265 1.00 52.75 1354 ARG A C 1
ATOM 11169 O O . ARG A 1 1354 ? -24.265 -0.285 56.386 1.00 52.75 1354 ARG A O 1
ATOM 11176 N N . ASN A 1 1355 ? -25.057 -1.897 55.033 1.00 54.78 1355 ASN A N 1
ATOM 11177 C CA . ASN A 1 1355 ? -25.233 -2.946 56.042 1.00 54.78 1355 ASN A CA 1
ATOM 11178 C C . ASN A 1 1355 ? -23.894 -3.562 56.471 1.00 54.78 1355 ASN A C 1
ATOM 11180 O O . ASN A 1 1355 ? -23.693 -4.766 56.407 1.00 54.78 1355 ASN A O 1
ATOM 11184 N N . ASN A 1 1356 ? -22.950 -2.736 56.903 1.00 48.09 1356 ASN A N 1
ATOM 11185 C CA . ASN A 1 1356 ? -21.726 -3.228 57.511 1.00 48.09 1356 ASN A CA 1
ATOM 11186 C C . ASN A 1 1356 ? -22.077 -3.770 58.913 1.00 48.09 1356 ASN A C 1
ATOM 11188 O O . ASN A 1 1356 ? -22.835 -3.103 59.630 1.00 48.09 1356 ASN A O 1
ATOM 11192 N N . PRO A 1 1357 ? -21.572 -4.940 59.338 1.00 48.41 1357 PRO A N 1
ATOM 11193 C CA . PRO A 1 1357 ? -21.789 -5.400 60.703 1.00 48.41 1357 PRO A CA 1
ATOM 11194 C C . PRO A 1 1357 ? -21.220 -4.356 61.678 1.00 48.41 1357 PRO A C 1
ATOM 11196 O O . PRO A 1 1357 ? -20.185 -3.743 61.406 1.00 48.41 1357 PRO A O 1
ATOM 11199 N N . ARG A 1 1358 ? -21.963 -4.100 62.761 1.00 42.41 1358 ARG A N 1
ATOM 11200 C CA . ARG A 1 1358 ? -21.603 -3.126 63.803 1.00 42.41 1358 ARG A CA 1
ATOM 11201 C C . ARG A 1 1358 ? -20.325 -3.494 64.539 1.00 42.41 1358 ARG A C 1
ATOM 11203 O O . ARG A 1 1358 ? -20.134 -4.704 64.792 1.00 42.41 1358 ARG A O 1
#

=== Feature glossary ===
Feature key, reading from the visual/contextual features back to the raw sequence:

Rendered structure images. Structure images are PyMOL renders from six orthogonal camera directions. Cartoon representation draws helices as coils and strands as arrows; sticks shows the backbone as bonds; surface shows the solvent-excluded envelope. Rainbow coloring maps sequence position to hue (blue→red, N→C); chain coloring assigns a distinct color per polypeptide.

Contact-map, Ramachandran, and PAE plots. Three diagnostic plots accompany the record. The Cα contact map visualizes the tertiary structure as a 2D adjacency matrix (8 Å cutoff, sequence-local contacts suppressed). The Ramachandran plot shows the distribution of backbone (φ, ψ) torsions, with points in the α and β basins reflecting secondary structure content. The PAE plot shows AlphaFold's inter-residue confidence as a color matrix.

InterPro / GO / CATH / organism. The annotation block draws on four external resources. InterPro: which protein families and domains the sequence belongs to. GO: standardized terms for what the protein does, what process it participates in, and where in the cell it acts. CATH: which structural fold it has in the CATH hierarchy. Organism: the species of origin.

Nearest PDB structures. Structural nearest neighbors (via Foldseek easy-search vs the PDB). Reported per hit: target PDB id, E-value, and alignment TM-score. A TM-score above ~0.5 is the conventional threshold for 'same fold'.

Predicted aligned error. Predicted aligned error is AlphaFold's pairwise confidence. Unlike pLDDT (per-residue), PAE is per-residue-pair and captures whether two parts of the structure are correctly placed relative to each other. Units are ångströms of expected positional error.

Solvent-accessible surface area. SASA measures how much of the protein is reachable by solvent. It is computed by rolling a water-sized probe over the atomic surface and summing the exposed area (Å²). Per-residue SASA distinguishes core (buried, low SASA) from surface (exposed, high SASA) residues; total SASA is a whole-molecule size measure.

B-factor. Crystallographic B-factors measure how much each atom's electron density is smeared out, in Å². They rise in mobile loops and surface residues and fall in the buried interior. In AlphaFold models this column is repurposed to hold pLDDT instead.

pLDDT. For AlphaFold models, the B-factor field carries pLDDT — the model's own estimate of local accuracy on a 0–100 scale. Regions with pLDDT<50 should be treated as essentially unmodeled; they often correspond to intrinsically disordered segments.

Backbone torsions (φ/ψ). φ (phi) and ψ (psi) are the two rotatable backbone dihedrals per residue: φ is the C(i-1)–N–Cα–C torsion, ψ is the N–Cα–C–N(i+1) torsion, both in degrees on (−180°, 180°]. α-helical residues cluster near (−60°, −45°); β-strand residues near (−120°, +130°). A Ramachandran plot is simply a scatter of (φ, ψ) for every residue.

Radius of gyration, Cα contacts, bounding box. Radius of gyration (Rg) is the root-mean-square distance of Cα atoms from their centroid — a single number for overall size and compactness. A globular domain of N residues has Rg ≈ 2.2·N^0.38 Å; an extended or disordered chain has a much larger Rg. The Cα contact count is the number of residue pairs whose Cα atoms are within 8 Å and are more than four positions apart in sequence — a standard proxy for tertiary packing density. The bounding box is the smallest axis-aligned box enclosing all Cα atoms.

Secondary structure (3-state, P-SEA). Three-state secondary structure (P-SEA) collapses the eight DSSP classes into helix (a), strand (b), and coil (c). P-SEA assigns these from Cα geometry alone — distances and angles — without requiring backbone oxygens, so it works on any Cα trace.

Secondary structure (8-state, DSSP). Secondary structure is the local, repeating backbone conformation. DSSP classifies it into eight states by reading the hydrogen-bond network: three helix types (H, G, I), two β types (E, B), two non-regular types (T, S), and unstructured coil (-).

Foldseek 3Di. The Foldseek 3Di string encodes local tertiary geometry as a 20-letter alphabet — one character per residue — derived from the relative positions of nearby Cα atoms. Unlike the amino-acid sequence, 3Di is a direct function of the 3D structure, so two proteins with the same fold have similar 3Di strings even at low sequence identity.

mmCIF coordinates. Structure coordinates are given as an mmCIF _atom_site loop: one row per atom with element, residue name, chain id, sequence number, and x/y/z position in Å. Only the four main-chain atoms per residue are included here; side chains are omitted to keep the record compact.

Sequence. This is the polypeptide sequence — one letter per residue, N-terminus first. Length ranges from a few dozen residues for small domains to over a thousand for large multi-domain proteins.